Protein AF-J0Q389-F1 (afdb_monomer_lite)

Sequence (1155 aa):
MWIPNHTHEYLLPVATKEEMLEGTSQDVVVVPKLLGTASLYAYEAFATAEQVVRARQEAEKAMARANGAQQTADQAKTIADNVKELSDAATTTIAQAAGTAASAVTVASEAKTTAETALEQAKTALTASNAAKTTAEESKVSSEDAKRKSEAAESLAQEAKRIAENVKGAADRVTTAVTDSTKIVTQVESTVATALTEAREAKATAESAKTLSEHSQSAVDDAKRVMGEVKSVAETAQQTANAAKSLADEIKGIAEASKRASETATANSGQALTTAKEATSTADAASSAASDAKETASRALSTVNNLKQSVDHVKNTAEEAKRIAEGAQQKALTVEAIATQAKTMAQEAKQGLEIATAQQGATEALSKAAEAKKIADQAATLANESKTTAVEAKGLVEEVKQSVATATKTAEDAKNTARKATVDIISIKAKALIAESVAHEAKAASESAVRGMNTAKTTAEEAKSTADTATATARQAQQDATAATKAASEAKAAVEQALGVDRQAVHAVGETVKNIADEAKGKAEAAERLAQEAKKSAEGTRQKAERLETVADEAKKTAKEAKDAASFARHDAEQARTKAQSAENIAYQASNKAGDAKQVADGAKVKASLAEMAGEEAKKTASKAESRAYEAKDEVGKAKEVANNAKLIAESAQRTADESKKTAGSARTEASEAKDAVQAIKNTASSAKHDAGQARTIAERAERIASEARSKVIDINQVVENFKAPVSLARMGADEAKKTAGKAENIAYGASNKAYEAKQAADGAGVKASLAERAAEEAKKIAGIARTEASEAKQMALQAKNGLAPVTQTANEAKRTAEEAKKAASAQQSGSTSSLHNLLKSLNLSVISVTTPFLVATGKKQLTLKKGTHISLALANDILIASYTQDKNITISQSLTAGKDYYIYLVSTDANQTRFIISNNSTYPAGYTAMNSRKIGGFHTLCADVGTIADHPLSGYQAGDILPNSVWCLNHRPHSSPEGMVYDPSQDIWVDIYLQSGTGENTRSAYGVPITTNRLQTNHVSDMLRVKKALLNNTEFTSAMYGSNEGGGIQGKKAPSPKHSGGHKTTENRRMISHIGCEDGCGYVWQFVRDVCFMQTVTGTSPNVKFKQDMYALLGGGDWSDSRNINSHLRAVIIRNAIYEAASARGCSRARRFV

Radius of gyration: 66.95 Å; chains: 1; bounding box: 174×103×251 Å

Structure (mmCIF, N/CA/C/O backbone):
data_AF-J0Q389-F1
#
_entry.id   AF-J0Q389-F1
#
loop_
_atom_site.group_PDB
_atom_site.id
_atom_site.type_symbol
_atom_site.label_atom_id
_atom_site.label_alt_id
_atom_site.label_comp_id
_atom_site.label_asym_id
_atom_site.label_entity_id
_atom_site.label_seq_id
_atom_site.pdbx_PDB_ins_code
_atom_site.Cartn_x
_atom_site.Cartn_y
_atom_site.Cartn_z
_atom_site.occupancy
_atom_site.B_iso_or_equiv
_atom_site.auth_seq_id
_atom_site.auth_comp_id
_atom_site.auth_asym_id
_atom_site.auth_atom_id
_atom_site.pdbx_PDB_model_num
ATOM 1 N N . MET A 1 1 ? -83.671 57.183 -15.984 1.00 38.81 1 MET A N 1
ATOM 2 C CA . MET A 1 1 ? -83.172 57.474 -14.622 1.00 38.81 1 MET A CA 1
ATOM 3 C C . MET A 1 1 ? -82.184 56.353 -14.247 1.00 38.81 1 MET A C 1
ATOM 5 O O . MET A 1 1 ? -82.656 55.296 -13.868 1.00 38.81 1 MET A O 1
ATOM 9 N N . TRP A 1 2 ? -80.864 56.382 -14.529 1.00 37.31 2 TRP A N 1
ATOM 10 C CA . TRP A 1 2 ? -79.926 57.483 -14.889 1.00 37.31 2 TRP A CA 1
ATOM 11 C C . TRP A 1 2 ? -79.727 58.475 -13.721 1.00 37.31 2 TRP A C 1
ATOM 13 O O . TRP A 1 2 ? -80.752 58.858 -13.165 1.00 37.31 2 TRP A O 1
ATOM 23 N N . ILE A 1 3 ? -78.537 58.949 -13.292 1.00 38.38 3 ILE A N 1
ATOM 24 C CA . ILE A 1 3 ? -77.087 58.888 -13.699 1.00 38.38 3 ILE A CA 1
ATOM 25 C C . ILE A 1 3 ? -76.226 59.230 -12.419 1.00 38.38 3 ILE A C 1
ATOM 27 O O . ILE A 1 3 ? -76.851 59.293 -11.361 1.00 38.38 3 ILE A O 1
ATOM 31 N N . PRO A 1 4 ? -74.916 59.622 -12.405 1.00 48.12 4 PRO A N 1
ATOM 32 C CA . PRO A 1 4 ? -73.680 59.230 -13.127 1.00 48.12 4 PRO A CA 1
ATOM 33 C C . PRO A 1 4 ? -72.458 58.919 -12.186 1.00 48.12 4 PRO A C 1
ATOM 35 O O . PRO A 1 4 ? -72.559 58.964 -10.964 1.00 48.12 4 PRO A O 1
ATOM 38 N N . ASN A 1 5 ? -71.274 58.660 -12.771 1.00 47.34 5 ASN A N 1
ATOM 39 C CA . ASN A 1 5 ? -69.955 58.517 -12.104 1.00 47.34 5 ASN A CA 1
ATOM 40 C C . ASN A 1 5 ? -69.427 59.796 -11.405 1.00 47.34 5 ASN A C 1
ATOM 42 O O . ASN A 1 5 ? -69.717 60.896 -11.868 1.00 47.34 5 ASN A O 1
ATOM 46 N N . HIS A 1 6 ? -68.513 59.641 -10.429 1.00 29.05 6 HIS A N 1
ATOM 47 C CA . HIS A 1 6 ? -67.303 60.481 -10.241 1.00 29.05 6 HIS A CA 1
ATOM 48 C C . HIS A 1 6 ? -66.280 59.813 -9.285 1.00 29.05 6 HIS A C 1
ATOM 50 O O . HIS A 1 6 ? -66.555 58.761 -8.711 1.00 29.05 6 HIS A O 1
ATOM 56 N N . THR A 1 7 ? -65.077 60.389 -9.176 1.00 39.88 7 THR A N 1
ATOM 57 C CA . THR A 1 7 ? -63.871 59.832 -8.521 1.00 39.88 7 THR A CA 1
ATOM 58 C C . THR A 1 7 ? -63.361 60.698 -7.367 1.00 39.88 7 THR A C 1
ATOM 60 O O . THR A 1 7 ? -63.526 61.914 -7.410 1.00 39.88 7 THR A O 1
ATOM 63 N N . HIS A 1 8 ? -62.615 60.102 -6.428 1.00 33.53 8 HIS A N 1
ATOM 64 C CA . HIS A 1 8 ? -61.742 60.826 -5.493 1.00 33.53 8 HIS A CA 1
ATOM 65 C C . HIS A 1 8 ? -60.338 60.209 -5.415 1.00 33.53 8 HIS A C 1
ATOM 67 O O . HIS A 1 8 ? -60.147 59.015 -5.643 1.00 33.53 8 HIS A O 1
ATOM 73 N N . GLU A 1 9 ? -59.370 61.063 -5.098 1.00 33.38 9 GLU A N 1
ATOM 74 C CA . GLU A 1 9 ? -57.931 60.806 -5.038 1.00 33.38 9 GLU A CA 1
ATOM 75 C C . GLU A 1 9 ? -57.476 60.807 -3.568 1.00 33.38 9 GLU A C 1
ATOM 77 O O . GLU A 1 9 ? -57.912 61.658 -2.794 1.00 33.38 9 GLU A O 1
ATOM 82 N N . TYR A 1 10 ? -56.617 59.862 -3.172 1.00 36.44 10 TYR A N 1
ATOM 83 C CA . TYR A 1 10 ? -56.055 59.789 -1.818 1.00 36.44 10 TYR A CA 1
ATOM 84 C C . TYR A 1 10 ? -54.530 59.665 -1.870 1.00 36.44 10 TYR A C 1
ATOM 86 O O . TYR A 1 10 ? -53.985 58.699 -2.404 1.00 36.44 10 TYR A O 1
ATOM 94 N N . LEU A 1 11 ? -53.857 60.652 -1.279 1.00 37.28 11 LEU A N 1
ATOM 95 C CA . LEU A 1 11 ? -52.414 60.671 -1.051 1.00 37.28 11 LEU A CA 1
ATOM 96 C C . LEU A 1 11 ? -52.080 59.872 0.217 1.00 37.28 11 LEU A C 1
ATOM 98 O O . LEU A 1 11 ? -52.704 60.079 1.256 1.00 37.28 11 LEU A O 1
ATOM 102 N N . LEU A 1 12 ? -51.063 59.010 0.148 1.00 38.97 12 LEU A N 1
ATOM 103 C CA . LEU A 1 12 ? -50.448 58.374 1.318 1.00 38.97 12 LEU A CA 1
ATOM 104 C C . LEU A 1 12 ? -48.971 58.803 1.409 1.00 38.97 12 LEU A C 1
ATOM 106 O O . LEU A 1 12 ? -48.282 58.775 0.385 1.00 38.97 12 LEU A O 1
ATOM 110 N N . PRO A 1 13 ? -48.483 59.231 2.590 1.00 45.34 13 PRO A N 1
ATOM 111 C CA . PRO A 1 13 ? -47.121 59.731 2.760 1.00 45.34 13 PRO A CA 1
ATOM 112 C C . PRO A 1 13 ? -46.072 58.609 2.720 1.00 45.34 13 PRO A C 1
ATOM 114 O O . PRO A 1 13 ? -46.356 57.449 3.018 1.00 45.34 13 PRO A O 1
ATOM 117 N N . VAL A 1 14 ? -44.839 58.976 2.366 1.00 49.62 14 VAL A N 1
ATOM 118 C CA . VAL A 1 14 ? -43.672 58.081 2.314 1.00 49.62 14 VAL A CA 1
ATOM 119 C C . VAL A 1 14 ? -42.790 58.345 3.535 1.00 49.62 14 VAL A C 1
ATOM 121 O O . VAL A 1 14 ? -42.506 59.503 3.831 1.00 49.62 14 VAL A O 1
ATOM 124 N N . ALA A 1 15 ? -42.357 57.282 4.219 1.00 50.94 15 ALA A N 1
ATOM 125 C CA . ALA A 1 15 ? -41.505 57.375 5.407 1.00 50.94 15 ALA A CA 1
ATOM 126 C C . ALA A 1 15 ? -40.160 58.064 5.112 1.00 50.94 15 ALA A C 1
ATOM 128 O O . ALA A 1 15 ? -39.556 57.871 4.051 1.00 50.94 15 ALA A O 1
ATOM 129 N N . THR A 1 16 ? -39.694 58.859 6.070 1.00 59.22 16 THR A N 1
ATOM 130 C CA . THR A 1 16 ? -38.447 59.625 5.998 1.00 59.22 16 THR A CA 1
ATOM 131 C C . THR A 1 16 ? -37.236 58.798 6.440 1.00 59.22 16 THR A C 1
ATOM 133 O O . THR A 1 16 ? -37.349 57.699 6.989 1.00 59.22 16 THR A O 1
ATOM 136 N N . LYS A 1 17 ? -36.033 59.297 6.140 1.00 49.44 17 LYS A N 1
ATOM 137 C CA . LYS A 1 17 ? -34.788 58.535 6.309 1.00 49.44 17 LYS A CA 1
ATOM 138 C C . LYS A 1 17 ? -34.404 58.366 7.783 1.00 49.44 17 LYS A C 1
ATOM 140 O O . LYS A 1 17 ? -33.810 57.354 8.145 1.00 49.44 17 LYS A O 1
ATOM 145 N N . GLU A 1 18 ? -34.771 59.336 8.609 1.00 54.06 18 GLU A N 1
ATOM 146 C CA . GLU A 1 18 ? -34.623 59.335 10.060 1.00 54.06 18 GLU A CA 1
ATOM 147 C C . GLU A 1 18 ? -35.529 58.269 10.710 1.00 54.06 18 GLU A C 1
ATOM 149 O O . GLU A 1 18 ? -35.057 57.482 11.528 1.00 54.06 18 GLU A O 1
ATOM 154 N N . GLU A 1 19 ? -36.786 58.137 10.265 1.00 52.16 19 GLU A N 1
ATOM 155 C CA . GLU A 1 19 ? -37.743 57.134 10.776 1.00 52.16 19 GLU A CA 1
ATOM 156 C C . GLU A 1 19 ? -37.303 55.680 10.504 1.00 52.16 19 GLU A C 1
ATOM 158 O O . GLU A 1 19 ? -37.663 54.763 11.242 1.00 52.16 19 GLU A O 1
ATOM 163 N N . MET A 1 20 ? -36.474 55.452 9.478 1.00 53.62 20 MET A N 1
ATOM 164 C CA . MET A 1 20 ? -35.881 54.137 9.197 1.00 53.62 20 MET A CA 1
ATOM 165 C C . MET A 1 20 ? -34.701 53.765 10.115 1.00 53.62 20 MET A C 1
ATOM 167 O O . MET A 1 20 ? -34.287 52.605 10.107 1.00 53.62 20 MET A O 1
ATOM 171 N N . LEU A 1 21 ? -34.127 54.714 10.866 1.00 47.44 21 LEU A N 1
ATOM 172 C CA . LEU A 1 21 ? -32.896 54.506 11.642 1.00 47.44 21 LEU A CA 1
ATOM 173 C C . LEU A 1 21 ? -33.127 54.233 13.137 1.00 47.44 21 LEU A C 1
ATOM 175 O O . LEU A 1 21 ? -32.258 53.628 13.763 1.00 47.44 21 LEU A O 1
ATOM 179 N N . GLU A 1 22 ? -34.281 54.607 13.700 1.00 49.88 22 GLU A N 1
ATOM 180 C CA . GLU A 1 22 ? -34.585 54.412 15.134 1.00 49.88 22 GLU A CA 1
ATOM 181 C C . GLU A 1 22 ? -35.404 53.143 15.454 1.00 49.88 22 GLU A C 1
ATOM 183 O O . GLU A 1 22 ? -35.553 52.779 16.618 1.00 49.88 22 GLU A O 1
ATOM 188 N N . GLY A 1 23 ? -35.866 52.402 14.438 1.00 51.25 23 GLY A N 1
ATOM 189 C CA . GLY A 1 23 ? -36.378 51.032 14.610 1.00 51.25 23 GLY A CA 1
ATOM 190 C C . GLY A 1 23 ? -37.741 50.903 15.309 1.00 51.25 23 GLY A C 1
ATOM 191 O O . GLY A 1 23 ? -38.007 49.878 15.938 1.00 51.25 23 GLY A O 1
ATOM 192 N N . THR A 1 24 ? -38.605 51.916 15.207 1.00 51.31 24 THR A N 1
ATOM 193 C CA . THR A 1 24 ? -39.831 52.063 16.018 1.00 51.31 24 THR A CA 1
ATOM 194 C C . THR A 1 24 ? -41.106 52.334 15.200 1.00 51.31 24 THR A C 1
ATOM 196 O O . THR A 1 24 ? -41.828 53.295 15.446 1.00 51.31 24 THR A O 1
ATOM 199 N N . SER A 1 25 ? -41.461 51.445 14.262 1.00 41.19 25 SER A N 1
ATOM 200 C CA . SER A 1 25 ? -42.848 51.337 13.761 1.00 41.19 25 SER A CA 1
ATOM 201 C C . SER A 1 25 ? -43.139 49.948 13.178 1.00 41.19 25 SER A C 1
ATOM 203 O O . SER A 1 25 ? -42.290 49.387 12.488 1.00 41.19 25 SER A O 1
ATOM 205 N N . GLN A 1 26 ? -44.321 49.382 13.461 1.00 47.44 26 GLN A N 1
ATOM 206 C CA . GLN A 1 26 ? -44.716 48.029 13.020 1.00 47.44 26 GLN A CA 1
ATOM 207 C C . GLN A 1 26 ? -45.772 47.988 11.895 1.00 47.44 26 GLN A C 1
ATOM 209 O O . GLN A 1 26 ? -46.040 46.900 11.395 1.00 47.44 26 GLN A O 1
ATOM 214 N N . ASP A 1 27 ? -46.323 49.126 11.444 1.00 49.28 27 ASP A N 1
ATOM 215 C CA . ASP A 1 27 ? -47.578 49.148 10.657 1.00 49.28 27 ASP A CA 1
ATOM 216 C C . ASP A 1 27 ? -47.555 49.975 9.343 1.00 49.28 27 ASP A C 1
ATOM 218 O O . ASP A 1 27 ? -48.553 50.596 8.977 1.00 49.28 27 ASP A O 1
ATOM 222 N N . VAL A 1 28 ? -46.456 49.981 8.568 1.00 40.19 28 VAL A N 1
ATOM 223 C CA . VAL A 1 28 ? -46.478 50.526 7.184 1.00 40.19 28 VAL A CA 1
ATOM 224 C C . VAL A 1 28 ? -45.704 49.652 6.187 1.00 40.19 28 VAL A C 1
ATOM 226 O O . VAL A 1 28 ? -44.517 49.383 6.352 1.00 40.19 28 VAL A O 1
ATOM 229 N N . VAL A 1 29 ? -46.377 49.251 5.102 1.00 35.00 29 VAL A N 1
ATOM 230 C CA . VAL A 1 29 ? -45.821 48.463 3.985 1.00 35.00 29 VAL A CA 1
ATOM 231 C C . VAL A 1 29 ? -45.575 49.359 2.768 1.00 35.00 29 VAL A C 1
ATOM 233 O O . VAL A 1 29 ? -46.477 50.075 2.338 1.00 35.00 29 VAL A O 1
ATOM 236 N N . VAL A 1 30 ? -44.393 49.257 2.148 1.00 32.69 30 VAL A N 1
ATOM 237 C CA . VAL A 1 30 ? -44.063 49.947 0.886 1.00 32.69 30 VAL A CA 1
ATOM 238 C C . VAL A 1 30 ? -43.739 48.936 -0.217 1.00 32.69 30 VAL A C 1
ATOM 240 O O . VAL A 1 30 ? -42.856 48.094 -0.067 1.00 32.69 30 VAL A O 1
ATOM 243 N N . VAL A 1 31 ? -44.425 49.061 -1.357 1.00 32.28 31 VAL A N 1
ATOM 244 C CA . VAL A 1 31 ? -44.164 48.310 -2.597 1.00 32.28 31 VAL A CA 1
ATOM 245 C C . VAL A 1 31 ? -43.889 49.296 -3.738 1.00 32.28 31 VAL A C 1
ATOM 247 O O . VAL A 1 31 ? -44.775 50.086 -4.070 1.00 32.28 31 VAL A O 1
ATOM 250 N N . PRO A 1 32 ? -42.722 49.243 -4.405 1.00 31.30 32 PRO A N 1
ATOM 251 C CA . PRO A 1 32 ? -42.501 49.997 -5.636 1.00 31.30 32 PRO A CA 1
ATOM 252 C C . PRO A 1 32 ? -43.225 49.366 -6.838 1.00 31.30 32 PRO A C 1
ATOM 254 O O . PRO A 1 32 ? -42.888 48.273 -7.297 1.00 31.30 32 PRO A O 1
ATOM 257 N N . LYS A 1 33 ? -44.207 50.089 -7.386 1.00 30.80 33 LYS A N 1
ATOM 258 C CA . LYS A 1 33 ? -44.771 49.852 -8.726 1.00 30.80 33 LYS A CA 1
ATOM 259 C C . LYS A 1 33 ? -43.744 50.219 -9.801 1.00 30.80 33 LYS A C 1
ATOM 261 O O . LYS A 1 33 ? -43.269 51.348 -9.807 1.00 30.80 33 LYS A O 1
ATOM 266 N N . LEU A 1 34 ? -43.556 49.347 -10.791 1.00 30.19 34 LEU A N 1
ATOM 267 C CA . LEU A 1 34 ? -43.263 49.749 -12.174 1.00 30.19 34 LEU A CA 1
ATOM 268 C C . LEU A 1 34 ? -43.699 48.624 -13.126 1.00 30.19 34 LEU A C 1
ATOM 270 O O . LEU A 1 34 ? -42.981 47.657 -13.361 1.00 30.19 34 LEU A O 1
ATOM 274 N N . LEU A 1 35 ? -44.928 48.745 -13.632 1.00 30.42 35 LEU A N 1
ATOM 275 C CA . LEU A 1 35 ? -45.500 47.888 -14.671 1.00 30.42 35 LEU A CA 1
ATOM 276 C C . LEU A 1 35 ? -46.036 48.771 -15.798 1.00 30.42 35 LEU A C 1
ATOM 278 O O . LEU A 1 35 ? -46.750 49.739 -15.542 1.00 30.42 35 LEU A O 1
ATOM 282 N N . GLY A 1 36 ? -45.699 48.393 -17.029 1.00 30.67 36 GLY A N 1
ATOM 283 C CA . GLY A 1 36 ? -46.005 49.118 -18.261 1.00 30.67 36 GLY A CA 1
ATOM 284 C C . GLY A 1 36 ? -44.727 49.343 -19.080 1.00 30.67 36 GLY A C 1
ATOM 285 O O . GLY A 1 36 ? -43.761 49.874 -18.549 1.00 30.67 36 GLY A O 1
ATOM 286 N N . THR A 1 37 ? -44.626 48.937 -20.345 1.00 39.12 37 THR A N 1
ATOM 287 C CA . THR A 1 37 ? -45.565 48.194 -21.207 1.00 39.12 37 THR A CA 1
ATOM 288 C C . THR A 1 37 ? -44.758 47.363 -22.212 1.00 39.12 37 THR A C 1
ATOM 290 O O . THR A 1 37 ? -43.861 47.882 -22.864 1.00 39.12 37 THR A O 1
ATOM 293 N N . ALA A 1 38 ? -45.070 46.071 -22.361 1.00 30.02 38 ALA A N 1
ATOM 294 C CA . ALA A 1 38 ? -44.442 45.204 -23.370 1.00 30.02 38 ALA A CA 1
ATOM 295 C C . ALA A 1 38 ? -45.396 44.091 -23.839 1.00 30.02 38 ALA A C 1
ATOM 297 O O . ALA A 1 38 ? -45.079 42.903 -23.832 1.00 30.02 38 ALA A O 1
ATOM 298 N N . SER A 1 39 ? -46.603 44.481 -24.241 1.00 36.38 39 SER A N 1
ATOM 299 C CA . SER A 1 39 ? -47.508 43.614 -24.992 1.00 36.38 39 SER A CA 1
ATOM 300 C C . SER A 1 39 ? -47.019 43.481 -26.439 1.00 36.38 39 SER A C 1
ATOM 302 O O . SER A 1 39 ? -47.449 44.263 -27.280 1.00 36.38 39 SER A O 1
ATOM 304 N N . LEU A 1 40 ? -46.116 42.532 -26.709 1.00 37.00 40 LEU A N 1
ATOM 305 C CA . LEU A 1 40 ? -45.952 41.813 -27.987 1.00 37.00 40 LEU A CA 1
ATOM 306 C C . LEU A 1 40 ? -44.783 40.814 -27.859 1.00 37.00 40 LEU A C 1
ATOM 308 O O . LEU A 1 40 ? -43.640 41.243 -27.838 1.00 37.00 40 LEU A O 1
ATOM 312 N N . TYR A 1 41 ? -45.067 39.511 -27.760 1.00 31.45 41 TYR A N 1
ATOM 313 C CA . TYR A 1 41 ? -44.341 38.374 -28.370 1.00 31.45 41 TYR A CA 1
ATOM 314 C C . TYR A 1 41 ? -45.069 37.065 -27.989 1.00 31.45 41 TYR A C 1
ATOM 316 O O . TYR A 1 41 ? -45.856 37.040 -27.043 1.00 31.45 41 TYR A O 1
ATOM 324 N N . ALA A 1 42 ? -44.899 36.007 -28.789 1.00 32.88 42 ALA A N 1
ATOM 325 C CA . ALA A 1 42 ? -45.760 34.818 -28.765 1.00 32.88 42 ALA A CA 1
ATOM 326 C C . ALA A 1 42 ? -45.581 33.905 -27.528 1.00 32.88 42 ALA A C 1
ATOM 328 O O . ALA A 1 42 ? -44.579 33.960 -26.820 1.00 32.88 42 ALA A O 1
ATOM 329 N N . TYR A 1 43 ? -46.574 33.040 -27.299 1.00 35.75 43 TYR A N 1
ATOM 330 C CA . TYR A 1 43 ? -46.853 32.299 -26.055 1.00 35.75 43 TYR A CA 1
ATOM 331 C C . TYR A 1 43 ? -45.897 31.118 -25.727 1.00 35.75 43 TYR A C 1
ATOM 333 O O . TYR A 1 43 ? -46.312 30.144 -25.110 1.00 35.75 43 TYR A O 1
ATOM 341 N N . GLU A 1 44 ? -44.615 31.170 -26.109 1.00 43.59 44 GLU A N 1
ATOM 342 C CA . GLU A 1 44 ? -43.664 30.055 -25.912 1.00 43.59 44 GLU A CA 1
ATOM 343 C C . GLU A 1 44 ? -42.267 30.486 -25.412 1.00 43.59 44 GLU A C 1
ATOM 345 O O . GLU A 1 44 ? -41.267 30.171 -26.049 1.00 43.59 44 GLU A O 1
ATOM 350 N N . ALA A 1 45 ? -42.159 31.176 -24.264 1.00 46.78 45 ALA A N 1
ATOM 351 C CA . ALA A 1 45 ? -40.901 31.242 -23.484 1.00 46.78 45 ALA A CA 1
ATOM 352 C C . ALA A 1 45 ? -41.039 31.913 -22.096 1.00 46.78 45 ALA A C 1
ATOM 354 O O . ALA A 1 45 ? -40.421 32.945 -21.842 1.00 46.78 45 ALA A O 1
ATOM 355 N N . PHE A 1 46 ? -41.760 31.310 -21.145 1.00 39.50 46 PHE A N 1
ATOM 356 C CA . PHE A 1 46 ? -41.554 31.633 -19.724 1.00 39.50 46 PHE A CA 1
ATOM 357 C C . PHE A 1 46 ? -41.404 30.355 -18.902 1.00 39.50 46 PHE A C 1
ATOM 359 O O . PHE A 1 46 ? -42.274 29.486 -18.914 1.00 39.50 46 PHE A O 1
ATOM 366 N N . ALA A 1 47 ? -40.271 30.236 -18.205 1.00 45.53 47 ALA A N 1
ATOM 367 C CA . ALA A 1 47 ? -40.028 29.136 -17.282 1.00 45.53 47 ALA A CA 1
ATOM 368 C C . ALA A 1 47 ? -41.072 29.173 -16.159 1.00 45.53 47 ALA A C 1
ATOM 370 O O . ALA A 1 47 ? -41.366 30.239 -15.614 1.00 45.53 47 ALA A O 1
ATOM 371 N N . THR A 1 48 ? -41.631 28.016 -15.801 1.00 50.00 48 THR A N 1
ATOM 372 C CA . THR A 1 48 ? -42.650 27.943 -14.746 1.00 50.00 48 THR A CA 1
ATOM 373 C C . THR A 1 48 ? -42.078 28.418 -13.408 1.00 50.00 48 THR A C 1
ATOM 375 O O . THR A 1 48 ? -40.872 28.323 -13.168 1.00 50.00 48 THR A O 1
ATOM 378 N N . ALA A 1 49 ? -42.933 28.895 -12.498 1.00 47.62 49 ALA A N 1
ATOM 379 C CA . ALA A 1 49 ? -42.487 29.375 -11.186 1.00 47.62 49 ALA A CA 1
ATOM 380 C C . ALA A 1 49 ? -41.632 28.327 -10.438 1.00 47.62 49 ALA A C 1
ATOM 382 O O . ALA A 1 49 ? -40.613 28.671 -9.845 1.00 47.62 49 ALA A O 1
ATOM 383 N N . GLU A 1 50 ? -41.963 27.036 -10.553 1.00 49.66 50 GLU A N 1
ATOM 384 C CA . GLU A 1 50 ? -41.135 25.944 -10.026 1.00 49.66 50 GLU A CA 1
ATOM 385 C C . GLU A 1 50 ? -39.765 2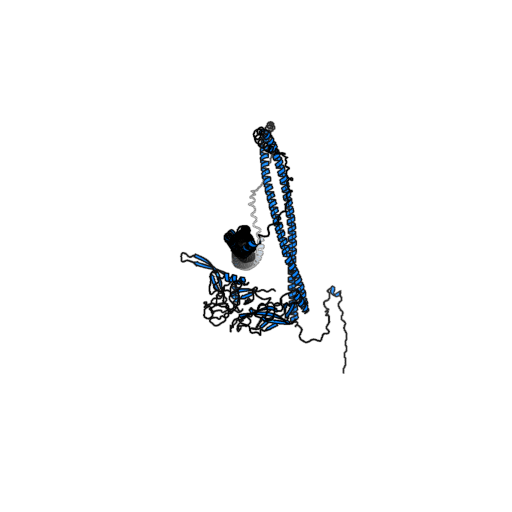5.813 -10.705 1.00 49.66 50 GLU A C 1
ATOM 387 O O . GLU A 1 50 ? -38.785 25.502 -10.032 1.00 49.66 50 GLU A O 1
ATOM 392 N N . GLN A 1 51 ? -39.657 26.033 -12.019 1.00 47.66 51 GLN A N 1
ATOM 393 C CA . GLN A 1 51 ? -38.366 26.024 -12.712 1.00 47.66 51 GLN A CA 1
ATOM 394 C C . GLN A 1 51 ? -37.492 27.200 -12.264 1.00 47.66 51 GLN A C 1
ATOM 396 O O . GLN A 1 51 ? -36.300 27.003 -12.033 1.00 47.66 51 GLN A O 1
ATOM 401 N N . VAL A 1 52 ? -38.078 28.386 -12.065 1.00 47.16 52 VAL A N 1
ATOM 402 C CA . VAL A 1 52 ? -37.371 29.560 -11.525 1.00 47.16 52 VAL A CA 1
ATOM 403 C C . VAL A 1 52 ? -36.934 29.317 -10.077 1.00 47.16 52 VAL A C 1
ATOM 405 O O . VAL A 1 52 ? -35.780 29.572 -9.741 1.00 47.16 52 VAL A O 1
ATOM 408 N N . VAL A 1 53 ? -37.800 28.751 -9.228 1.00 49.44 53 VAL A N 1
ATOM 409 C CA . VAL A 1 53 ? -37.460 28.399 -7.837 1.00 49.44 53 VAL A CA 1
ATOM 410 C C . VAL A 1 53 ? -36.375 27.320 -7.776 1.00 49.44 53 VAL A C 1
ATOM 412 O O . VAL A 1 53 ? -35.423 27.474 -7.015 1.00 49.44 53 VAL A O 1
ATOM 415 N N . ARG A 1 54 ? -36.438 26.269 -8.605 1.00 53.09 54 ARG A N 1
ATOM 416 C CA . ARG A 1 54 ? -35.388 25.231 -8.662 1.00 53.09 54 ARG A CA 1
ATOM 417 C C . ARG A 1 54 ? -34.068 25.773 -9.215 1.00 53.09 54 ARG A C 1
ATOM 419 O O . ARG A 1 54 ? -33.016 25.430 -8.684 1.00 53.09 54 ARG A O 1
ATOM 426 N N . ALA A 1 55 ? -34.100 26.644 -10.226 1.00 48.22 55 ALA A N 1
ATOM 427 C CA . ALA A 1 55 ? -32.905 27.320 -10.733 1.00 48.22 55 ALA A CA 1
ATOM 428 C C . ALA A 1 55 ? -32.282 28.241 -9.672 1.00 48.22 55 ALA A C 1
ATOM 430 O O . ALA A 1 55 ? -31.064 28.250 -9.508 1.00 48.22 55 ALA A O 1
ATOM 431 N N . ARG A 1 56 ? -33.110 28.956 -8.899 1.00 48.59 56 ARG A N 1
ATOM 432 C CA . ARG A 1 56 ? -32.667 29.793 -7.777 1.00 48.59 56 ARG A CA 1
ATOM 433 C C . ARG A 1 56 ? -32.072 28.957 -6.641 1.00 48.59 56 ARG A C 1
ATOM 435 O O . ARG A 1 56 ? -30.980 29.276 -6.191 1.00 48.59 56 ARG A O 1
ATOM 442 N N . GLN A 1 57 ? -32.704 27.843 -6.265 1.00 54.19 57 GLN A N 1
ATOM 443 C CA . GLN A 1 57 ? -32.171 26.905 -5.268 1.00 54.19 57 GLN A CA 1
ATOM 444 C C . GLN A 1 57 ? -30.861 26.236 -5.710 1.00 54.19 57 GLN A C 1
ATOM 446 O O . GLN A 1 57 ? -29.964 26.067 -4.889 1.00 54.19 57 GLN A O 1
ATOM 451 N N . GLU A 1 58 ? -30.706 25.847 -6.980 1.00 49.91 58 GLU A N 1
ATOM 452 C CA . GLU A 1 58 ? -29.424 25.314 -7.466 1.00 49.91 58 GLU A CA 1
ATOM 453 C C . GLU A 1 58 ? -28.352 26.406 -7.595 1.00 49.91 58 GLU A C 1
ATOM 455 O O . GLU A 1 58 ? -27.192 26.137 -7.289 1.00 49.91 58 GLU A O 1
ATOM 460 N N . ALA A 1 59 ? -28.713 27.648 -7.939 1.00 48.22 59 ALA A N 1
ATOM 461 C CA . ALA A 1 59 ? -27.794 28.787 -7.877 1.00 48.22 59 ALA A CA 1
ATOM 462 C C . ALA A 1 59 ? -27.365 29.099 -6.429 1.00 48.22 59 ALA A C 1
ATOM 464 O O . ALA A 1 59 ? -26.189 29.348 -6.181 1.00 48.22 59 ALA A O 1
ATOM 465 N N . GLU A 1 60 ? -28.274 29.013 -5.456 1.00 51.56 60 GLU A N 1
ATOM 466 C CA . GLU A 1 60 ? -27.976 29.153 -4.025 1.00 51.56 60 GLU A CA 1
ATOM 467 C C . GLU A 1 60 ? -27.087 28.010 -3.514 1.00 51.56 60 GLU A C 1
ATOM 469 O O . GLU A 1 60 ? -26.101 28.270 -2.827 1.00 51.56 60 GLU A O 1
ATOM 474 N N . LYS A 1 61 ? -27.328 26.756 -3.925 1.00 55.84 61 LYS A N 1
ATOM 475 C CA . LYS A 1 61 ? -26.423 25.624 -3.640 1.00 55.84 61 LYS A CA 1
ATOM 476 C C . LYS A 1 61 ? -25.061 25.783 -4.319 1.00 55.84 61 LYS A C 1
ATOM 478 O O . LYS A 1 61 ? -24.048 25.419 -3.726 1.00 55.84 61 LYS A O 1
ATOM 483 N N . ALA A 1 62 ? -25.007 26.315 -5.539 1.00 50.72 62 ALA A N 1
ATOM 484 C CA . ALA A 1 62 ? -23.756 26.606 -6.238 1.00 50.72 62 ALA A CA 1
ATOM 485 C C . ALA A 1 62 ? -22.974 27.726 -5.535 1.00 50.72 62 ALA A C 1
ATOM 487 O O . ALA A 1 62 ? -21.777 27.572 -5.307 1.00 50.72 62 ALA A O 1
ATOM 488 N N . MET A 1 63 ? -23.646 28.795 -5.095 1.00 51.66 63 MET A N 1
ATOM 489 C CA . MET A 1 63 ? -23.047 29.853 -4.277 1.00 51.66 63 MET A CA 1
ATOM 490 C C . MET A 1 63 ? -22.601 29.341 -2.902 1.00 51.66 63 MET A C 1
ATOM 492 O O . MET A 1 63 ? -21.517 29.701 -2.456 1.00 51.66 63 MET A O 1
ATOM 496 N N . ALA A 1 64 ? -23.360 28.452 -2.256 1.00 51.38 64 ALA A N 1
ATOM 497 C CA . ALA A 1 64 ? -22.962 27.814 -1.000 1.00 51.38 64 ALA A CA 1
ATOM 498 C C . ALA A 1 64 ? -21.722 26.919 -1.177 1.00 51.38 64 ALA A C 1
ATOM 500 O O . ALA A 1 64 ? -20.792 26.994 -0.378 1.00 51.38 64 ALA A O 1
ATOM 501 N N . ARG A 1 65 ? -21.654 26.131 -2.261 1.00 49.75 65 ARG A N 1
ATOM 502 C CA . ARG A 1 65 ? -20.461 25.343 -2.628 1.00 49.75 65 ARG A CA 1
ATOM 503 C C . ARG A 1 65 ? -19.263 26.238 -2.962 1.00 49.75 65 ARG A C 1
ATOM 505 O O . ARG A 1 65 ? -18.161 25.940 -2.517 1.00 49.75 65 ARG A O 1
ATOM 512 N N . ALA A 1 66 ? -19.468 27.344 -3.680 1.00 49.94 66 ALA A N 1
ATOM 513 C CA . ALA A 1 66 ? -18.418 28.319 -3.982 1.00 49.94 66 ALA A CA 1
ATOM 514 C C . ALA A 1 66 ? -17.918 29.039 -2.717 1.00 49.94 66 ALA A C 1
ATOM 516 O O . ALA A 1 66 ? -16.716 29.220 -2.557 1.00 49.94 66 ALA A O 1
ATOM 517 N N . ASN A 1 67 ? -18.812 29.385 -1.786 1.00 52.91 67 ASN A N 1
ATOM 518 C CA . ASN A 1 67 ? -18.452 29.935 -0.478 1.00 52.91 67 ASN A CA 1
ATOM 519 C C . ASN A 1 67 ? -17.681 28.913 0.370 1.00 52.91 67 ASN A C 1
ATOM 521 O O . ASN A 1 67 ? -16.671 29.276 0.959 1.00 52.91 67 ASN A O 1
ATOM 525 N N . GLY A 1 68 ? -18.087 27.639 0.381 1.00 52.00 68 GLY A N 1
ATOM 526 C CA . GLY A 1 68 ? -17.346 26.569 1.058 1.00 52.00 68 GLY A CA 1
ATOM 527 C C . GLY A 1 68 ? -15.962 26.320 0.446 1.00 52.00 68 GLY A C 1
ATOM 528 O O . GLY A 1 68 ? -14.985 26.150 1.173 1.00 52.00 68 GLY A O 1
ATOM 529 N N . ALA A 1 69 ? -15.841 26.374 -0.884 1.00 50.34 69 ALA A N 1
ATOM 530 C CA . ALA A 1 69 ? -14.555 26.293 -1.578 1.00 50.34 69 ALA A CA 1
ATOM 531 C C . ALA A 1 69 ? -13.659 27.506 -1.272 1.00 50.34 69 ALA A C 1
ATOM 533 O O . ALA A 1 69 ? -12.471 27.337 -1.011 1.00 50.34 69 ALA A O 1
ATOM 534 N N . GLN A 1 70 ? -14.228 28.715 -1.231 1.00 51.06 70 GLN A N 1
ATOM 535 C CA . GLN A 1 70 ? -13.512 29.938 -0.868 1.00 51.06 70 GLN A CA 1
ATOM 536 C C . GLN A 1 70 ? -13.061 29.913 0.601 1.00 51.06 70 GLN A C 1
ATOM 538 O O . GLN A 1 70 ? -11.899 30.185 0.874 1.00 51.06 70 GLN A O 1
ATOM 543 N N . GLN A 1 71 ? -13.914 29.458 1.524 1.00 60.25 71 GLN A N 1
ATOM 544 C CA . GLN A 1 71 ? -13.561 29.229 2.929 1.00 60.25 71 GLN A CA 1
ATOM 545 C C . GLN A 1 71 ? -12.452 28.175 3.081 1.00 60.25 71 GLN A C 1
ATOM 547 O O . GLN A 1 71 ? -11.543 28.360 3.884 1.00 60.25 71 GLN A O 1
ATOM 552 N N . THR A 1 72 ? -12.482 27.103 2.282 1.00 49.25 72 THR A N 1
ATOM 553 C CA . THR A 1 72 ? -11.425 26.075 2.259 1.00 49.25 72 THR A CA 1
ATOM 554 C C . THR A 1 72 ? -10.104 26.640 1.719 1.00 49.25 72 THR A C 1
ATOM 556 O O . THR A 1 72 ? -9.040 26.331 2.248 1.00 49.25 72 THR A O 1
ATOM 559 N N . ALA A 1 73 ? -10.152 27.501 0.696 1.00 49.19 73 ALA A N 1
ATOM 560 C CA . ALA A 1 73 ? -8.973 28.173 0.147 1.00 49.19 73 ALA A CA 1
ATOM 561 C C . ALA A 1 73 ? -8.388 29.212 1.120 1.00 49.19 73 ALA A C 1
ATOM 563 O O . ALA A 1 73 ? -7.172 29.278 1.286 1.00 49.19 73 ALA A O 1
ATOM 564 N N . ASP A 1 74 ? -9.236 29.980 1.807 1.00 55.88 74 ASP A N 1
ATOM 565 C CA . ASP A 1 74 ? -8.805 30.931 2.832 1.00 55.88 74 ASP A CA 1
ATOM 566 C C . ASP A 1 74 ? -8.241 30.189 4.066 1.00 55.88 74 ASP A C 1
ATOM 568 O O . ASP A 1 74 ? -7.195 30.584 4.573 1.00 55.88 74 ASP A O 1
ATOM 572 N N . GLN A 1 75 ? -8.814 29.045 4.473 1.00 56.47 75 GLN A N 1
ATOM 573 C CA . GLN A 1 75 ? -8.222 28.146 5.483 1.00 56.47 75 GLN A CA 1
ATOM 574 C C . GLN A 1 75 ? -6.866 27.575 5.043 1.00 56.47 75 GLN A C 1
ATOM 576 O O . GLN A 1 75 ? -5.924 27.559 5.833 1.00 56.47 75 GLN A O 1
ATOM 581 N N . ALA A 1 76 ? -6.734 27.131 3.788 1.00 48.50 76 ALA A N 1
ATOM 582 C CA . ALA A 1 76 ? -5.460 26.662 3.242 1.00 48.50 76 ALA A CA 1
ATOM 583 C C . ALA A 1 76 ? -4.403 27.779 3.224 1.00 48.50 76 ALA A C 1
ATOM 585 O O . ALA A 1 76 ? -3.232 27.521 3.509 1.00 48.50 76 ALA A O 1
ATOM 586 N N . LYS A 1 77 ? -4.818 29.028 2.970 1.00 52.84 77 LYS A N 1
ATOM 587 C CA . LYS A 1 77 ? -3.954 30.204 3.090 1.00 52.84 77 LYS A CA 1
ATOM 588 C C . LYS A 1 77 ? -3.548 30.465 4.544 1.00 52.84 77 LYS A C 1
ATOM 590 O O . LYS A 1 77 ? -2.360 30.614 4.794 1.00 52.84 77 LYS A O 1
ATOM 595 N N . THR A 1 78 ? -4.475 30.435 5.506 1.00 58.72 78 THR A N 1
ATOM 596 C CA . THR A 1 78 ? -4.143 30.546 6.941 1.00 58.72 78 THR A CA 1
ATOM 597 C C . THR A 1 78 ? -3.164 29.454 7.377 1.00 58.72 78 THR A C 1
ATOM 599 O O . THR A 1 78 ? -2.227 29.732 8.113 1.00 58.72 78 THR A O 1
ATOM 602 N N . ILE A 1 79 ? -3.316 28.220 6.889 1.00 50.00 79 ILE A N 1
ATOM 603 C CA . ILE A 1 79 ? -2.363 27.135 7.160 1.00 50.00 79 ILE A CA 1
ATOM 604 C C . ILE A 1 79 ? -0.984 27.449 6.555 1.00 50.00 79 ILE A C 1
ATOM 606 O O . ILE A 1 79 ? 0.023 27.235 7.224 1.00 50.00 79 ILE A O 1
ATOM 610 N N . ALA A 1 80 ? -0.914 27.991 5.336 1.00 48.78 80 ALA A N 1
ATOM 611 C CA . ALA A 1 80 ? 0.348 28.408 4.719 1.00 48.78 80 ALA A CA 1
ATOM 612 C C . ALA A 1 80 ? 1.021 29.581 5.464 1.00 48.78 80 ALA A C 1
ATOM 614 O O . ALA A 1 80 ? 2.235 29.554 5.670 1.00 48.78 80 ALA A O 1
ATOM 615 N N . ASP A 1 81 ? 0.242 30.569 5.911 1.00 53.97 81 ASP A N 1
ATOM 616 C CA . ASP A 1 81 ? 0.722 31.709 6.699 1.00 53.97 81 ASP A CA 1
ATOM 617 C C . ASP A 1 81 ? 1.204 31.252 8.097 1.00 53.97 81 ASP A C 1
ATOM 619 O O . ASP A 1 81 ? 2.301 31.620 8.514 1.00 53.97 81 ASP A O 1
ATOM 623 N N . ASN A 1 82 ? 0.489 30.337 8.764 1.00 52.31 82 ASN A N 1
ATOM 624 C CA . ASN A 1 82 ? 0.918 29.726 10.032 1.00 52.31 82 ASN A CA 1
ATOM 625 C C . ASN A 1 82 ? 2.192 28.871 9.872 1.00 52.31 82 ASN A C 1
ATOM 627 O O . ASN A 1 82 ? 3.069 28.886 10.733 1.00 52.31 82 ASN A O 1
ATOM 631 N N . VAL A 1 83 ? 2.328 28.122 8.769 1.00 48.88 83 VAL A N 1
ATOM 632 C CA . VAL A 1 83 ? 3.554 27.362 8.449 1.00 48.88 83 VAL A CA 1
ATOM 633 C C . VAL A 1 83 ? 4.733 28.304 8.193 1.00 48.88 83 VAL A C 1
ATOM 635 O O . VAL A 1 83 ? 5.863 27.986 8.565 1.00 48.88 83 VAL A O 1
ATOM 638 N N . LYS A 1 84 ? 4.485 29.482 7.611 1.00 49.34 84 LYS A N 1
ATOM 639 C CA . LYS A 1 84 ? 5.496 30.529 7.452 1.00 49.34 84 LYS A CA 1
ATOM 640 C C . LYS A 1 84 ? 5.913 31.118 8.806 1.00 49.34 84 LYS A C 1
ATOM 642 O O . LYS A 1 84 ? 7.110 31.184 9.060 1.00 49.34 84 LYS A O 1
ATOM 647 N N . GLU A 1 85 ? 4.977 31.462 9.693 1.00 57.78 85 GLU A N 1
ATOM 648 C CA . GLU A 1 85 ? 5.314 31.921 11.053 1.00 57.78 85 GLU A CA 1
ATOM 649 C C . GLU A 1 85 ? 6.101 30.866 11.842 1.00 57.78 85 GLU A C 1
ATOM 651 O O . GLU A 1 85 ? 7.116 31.191 12.454 1.00 57.78 85 GLU A O 1
ATOM 656 N N . LEU A 1 86 ? 5.708 29.589 11.768 1.00 50.06 86 LEU A N 1
ATOM 657 C CA . LEU A 1 86 ? 6.454 28.484 12.383 1.00 50.06 86 LEU A CA 1
ATOM 658 C C . LEU A 1 86 ? 7.864 28.324 11.786 1.00 50.06 86 LEU A C 1
ATOM 660 O O . LEU A 1 86 ? 8.806 28.034 12.522 1.00 50.06 86 LEU A O 1
ATOM 664 N N . SER A 1 87 ? 8.035 28.552 10.480 1.00 45.88 87 SER A N 1
ATOM 665 C CA . SER A 1 87 ? 9.343 28.557 9.808 1.00 45.88 87 SER A CA 1
ATOM 666 C C . SER A 1 87 ? 10.223 29.734 10.251 1.00 45.88 87 SER A C 1
ATOM 668 O O . SER A 1 87 ? 11.424 29.559 10.474 1.00 45.88 87 SER A O 1
ATOM 670 N N . ASP A 1 88 ? 9.654 30.931 10.387 1.00 53.12 88 ASP A N 1
ATOM 671 C CA . ASP A 1 88 ? 10.381 32.139 10.795 1.00 53.12 88 ASP A CA 1
ATOM 672 C C . ASP A 1 88 ? 10.733 32.088 12.303 1.00 53.12 88 ASP A C 1
ATOM 674 O O . ASP A 1 88 ? 11.851 32.436 12.704 1.00 53.12 88 ASP A O 1
ATOM 678 N N . ALA A 1 89 ? 9.847 31.524 13.133 1.00 50.47 89 ALA A N 1
ATOM 679 C CA . ALA A 1 89 ? 10.111 31.198 14.534 1.00 50.47 89 ALA A CA 1
ATOM 680 C C . ALA A 1 89 ? 11.221 30.141 14.675 1.00 50.47 89 ALA A C 1
ATOM 682 O O . ALA A 1 89 ? 12.202 30.380 15.378 1.00 50.47 89 ALA A O 1
ATOM 683 N N . ALA A 1 90 ? 11.137 29.020 13.945 1.00 44.56 90 ALA A N 1
ATOM 684 C CA . ALA A 1 90 ? 12.180 27.992 13.939 1.00 44.56 90 ALA A CA 1
ATOM 685 C C . ALA A 1 90 ? 13.537 28.552 13.477 1.00 44.56 90 ALA A C 1
ATOM 687 O O . ALA A 1 90 ? 14.565 28.255 14.083 1.00 44.56 90 ALA A O 1
ATOM 688 N N . THR A 1 91 ? 13.550 29.425 12.464 1.00 45.75 91 THR A N 1
ATOM 689 C CA . THR A 1 91 ? 14.766 30.123 12.008 1.00 45.75 91 THR A CA 1
ATOM 690 C C . THR A 1 91 ? 15.373 30.987 13.119 1.00 45.75 91 THR A C 1
ATOM 692 O O . THR A 1 91 ? 16.592 30.998 13.297 1.00 45.75 91 THR A O 1
ATOM 695 N N . THR A 1 92 ? 14.534 31.661 13.909 1.00 52.44 92 THR A N 1
ATOM 696 C CA . THR A 1 92 ? 14.962 32.482 15.053 1.00 52.44 92 THR A CA 1
ATOM 697 C C . THR A 1 92 ? 15.534 31.622 16.184 1.00 52.44 92 THR A C 1
ATOM 699 O O . THR A 1 92 ? 16.617 31.916 16.690 1.00 52.44 92 THR A O 1
ATOM 702 N N . THR A 1 93 ? 14.877 30.512 16.535 1.00 46.03 93 THR A N 1
ATOM 703 C CA . THR A 1 93 ? 15.371 29.556 17.543 1.00 46.03 93 THR A CA 1
ATOM 704 C C . THR A 1 93 ? 16.686 28.895 17.113 1.00 46.03 93 THR A C 1
ATOM 706 O O . THR A 1 93 ? 17.597 28.756 17.926 1.00 46.03 93 THR A O 1
ATOM 709 N N . ILE A 1 94 ? 16.840 28.556 15.827 1.00 47.12 94 ILE A N 1
ATOM 710 C CA . ILE A 1 94 ? 18.096 28.033 15.263 1.00 47.12 94 ILE A CA 1
ATOM 711 C C . ILE A 1 94 ? 19.214 29.086 15.336 1.00 47.12 94 ILE A C 1
ATOM 713 O O . ILE A 1 94 ? 20.344 28.749 15.688 1.00 47.12 94 ILE A O 1
ATOM 717 N N . ALA A 1 95 ? 18.919 30.361 15.061 1.00 48.22 95 ALA A N 1
ATOM 718 C CA . ALA A 1 95 ? 19.896 31.445 15.190 1.00 48.22 95 ALA A CA 1
ATOM 719 C C . ALA A 1 95 ? 20.340 31.662 16.651 1.00 48.22 95 ALA A C 1
ATOM 721 O O . ALA A 1 95 ? 21.529 31.851 16.910 1.00 48.22 95 ALA A O 1
ATOM 722 N N . GLN A 1 96 ? 19.413 31.568 17.610 1.00 48.69 96 GLN A N 1
ATOM 723 C CA . GLN A 1 96 ? 19.719 31.622 19.044 1.00 48.69 96 GLN A CA 1
ATOM 724 C C . GLN A 1 96 ? 20.589 30.433 19.480 1.00 48.69 96 GLN A C 1
ATOM 726 O O . GLN A 1 96 ? 21.635 30.641 20.092 1.00 48.69 96 GLN A O 1
ATOM 731 N N . ALA A 1 97 ? 20.227 29.205 19.090 1.00 43.12 97 ALA A N 1
ATOM 732 C CA . ALA A 1 97 ? 21.008 28.002 19.382 1.00 43.12 97 ALA A CA 1
ATOM 733 C C . ALA A 1 97 ? 22.421 28.053 18.766 1.00 43.12 97 ALA A C 1
ATOM 735 O O . ALA A 1 97 ? 23.396 27.677 19.418 1.00 43.12 97 ALA A O 1
ATOM 736 N N . ALA A 1 98 ? 22.558 28.580 17.544 1.00 43.38 98 ALA A N 1
ATOM 737 C CA . ALA A 1 98 ? 23.853 28.811 16.907 1.00 43.38 98 ALA A CA 1
ATOM 738 C C . ALA A 1 98 ? 24.695 29.867 17.648 1.00 43.38 98 ALA A C 1
ATOM 740 O O . ALA A 1 98 ? 25.911 29.708 17.750 1.00 43.38 98 ALA A O 1
ATOM 741 N N . GLY A 1 99 ? 24.062 30.907 18.203 1.00 45.78 99 GLY A N 1
ATOM 742 C CA . GLY A 1 99 ? 24.711 31.886 19.079 1.00 45.78 99 GLY A CA 1
ATOM 743 C C . GLY A 1 99 ? 25.235 31.254 20.371 1.00 45.78 99 GLY A C 1
ATOM 744 O O . GLY A 1 99 ? 26.414 31.397 20.688 1.00 45.78 99 GLY A O 1
ATOM 745 N N . THR A 1 100 ? 24.404 30.475 21.070 1.00 45.59 100 THR A N 1
ATOM 746 C CA . THR A 1 100 ? 24.808 29.741 22.283 1.00 45.59 100 THR A CA 1
ATOM 747 C C . THR A 1 100 ? 25.946 28.753 22.005 1.00 45.59 100 THR A C 1
ATOM 749 O O . THR A 1 100 ? 26.899 28.679 22.781 1.00 45.59 100 THR A O 1
ATOM 752 N N . ALA A 1 101 ? 25.900 28.040 20.874 1.00 40.91 101 ALA A N 1
ATOM 753 C CA . ALA A 1 101 ? 26.974 27.142 20.452 1.00 40.91 101 ALA A CA 1
ATOM 754 C C . ALA A 1 101 ? 28.279 27.896 20.133 1.00 40.91 101 ALA A C 1
ATOM 756 O O . ALA A 1 101 ? 29.355 27.434 20.510 1.00 40.91 101 ALA A O 1
ATOM 757 N N . ALA A 1 102 ? 28.205 29.069 19.494 1.00 43.97 102 ALA A N 1
ATOM 758 C CA . ALA A 1 102 ? 29.377 29.908 19.243 1.00 43.97 102 ALA A CA 1
ATOM 759 C C . ALA A 1 102 ? 30.023 30.389 20.553 1.00 43.97 102 ALA A C 1
ATOM 761 O O . ALA A 1 102 ? 31.233 30.249 20.715 1.00 43.97 102 ALA A O 1
ATOM 762 N N . SER A 1 103 ? 29.228 30.860 21.523 1.00 45.72 103 SER A N 1
ATOM 763 C CA . SER A 1 103 ? 29.731 31.232 22.853 1.00 45.72 103 SER A CA 1
ATOM 764 C C . SER A 1 103 ? 30.393 30.054 23.580 1.00 45.72 103 SER A C 1
ATOM 766 O O . SER A 1 103 ? 31.459 30.225 24.167 1.00 45.72 103 SER A O 1
ATOM 768 N N . ALA A 1 104 ? 29.818 28.849 23.500 1.00 42.56 104 ALA A N 1
ATOM 769 C CA . ALA A 1 104 ? 30.414 27.647 24.087 1.00 42.56 104 ALA A CA 1
ATOM 770 C C . ALA A 1 104 ? 31.759 27.268 23.431 1.00 42.56 104 ALA A C 1
ATOM 772 O O . ALA A 1 104 ? 32.697 26.884 24.130 1.00 42.56 104 ALA A O 1
ATOM 773 N N . VAL A 1 105 ? 31.885 27.426 22.106 1.00 41.41 105 VAL A N 1
ATOM 774 C CA . VAL A 1 105 ? 33.152 27.220 21.380 1.00 41.41 105 VAL A CA 1
ATOM 775 C C . VAL A 1 105 ? 34.201 28.263 21.775 1.00 41.41 105 VAL A C 1
ATOM 777 O O . VAL A 1 105 ? 35.360 27.897 21.972 1.00 41.41 105 VAL A O 1
ATOM 780 N N . THR A 1 106 ? 33.825 29.533 21.954 1.00 47.41 106 THR A N 1
ATOM 781 C CA . THR A 1 106 ? 34.746 30.579 22.433 1.00 47.41 106 THR A CA 1
ATOM 782 C C . THR A 1 106 ? 35.276 30.256 23.831 1.00 47.41 106 THR A C 1
ATOM 784 O O . THR A 1 106 ? 36.489 30.194 24.013 1.00 47.41 106 THR A O 1
ATOM 787 N N . VAL A 1 107 ? 34.397 29.921 24.783 1.00 47.12 107 VAL A N 1
ATOM 788 C CA . VAL A 1 107 ? 34.790 29.536 26.153 1.00 47.12 107 VAL A CA 1
ATOM 789 C C . VAL A 1 107 ? 35.694 28.293 26.159 1.00 47.12 107 VAL A C 1
ATOM 791 O O . VAL A 1 107 ? 36.682 28.247 26.892 1.00 47.12 107 VAL A O 1
ATOM 794 N N . ALA A 1 108 ? 35.425 27.299 25.306 1.00 43.66 108 ALA A N 1
ATOM 795 C CA . ALA A 1 108 ? 36.302 26.135 25.152 1.00 43.66 108 ALA A CA 1
ATOM 796 C C . ALA A 1 108 ? 37.678 26.494 24.547 1.00 43.66 108 ALA A C 1
ATOM 798 O O . ALA A 1 108 ? 38.691 25.902 24.923 1.00 43.66 108 ALA A O 1
ATOM 799 N N . SER A 1 109 ? 37.733 27.480 23.646 1.00 45.38 109 SER A N 1
ATOM 800 C CA . SER A 1 109 ? 38.973 27.970 23.020 1.00 45.38 109 SER A CA 1
ATOM 801 C C . SER A 1 109 ? 39.846 28.747 24.012 1.00 45.38 109 SER A C 1
ATOM 803 O O . SER A 1 109 ? 41.062 28.557 24.065 1.00 45.38 109 SER A O 1
ATOM 805 N N . GLU A 1 110 ? 39.228 29.572 24.855 1.00 47.25 110 GLU A N 1
ATOM 806 C CA . GLU A 1 110 ? 39.888 30.285 25.954 1.00 47.25 110 GLU A CA 1
ATOM 807 C C . GLU A 1 110 ? 40.407 29.306 27.022 1.00 47.25 110 GLU A C 1
ATOM 809 O O . GLU A 1 110 ? 41.547 29.426 27.486 1.00 47.25 110 GLU A O 1
ATOM 814 N N . ALA A 1 111 ? 39.624 28.271 27.350 1.00 44.19 111 ALA A N 1
ATOM 815 C CA . ALA A 1 111 ? 40.045 27.199 28.249 1.00 44.19 111 ALA A CA 1
ATOM 816 C C . ALA A 1 111 ? 41.223 26.383 27.682 1.00 44.19 111 ALA A C 1
ATOM 818 O O . ALA A 1 111 ? 42.174 26.106 28.416 1.00 44.19 111 ALA A O 1
ATOM 819 N N . LYS A 1 112 ? 41.208 26.052 26.379 1.00 43.56 112 LYS A N 1
ATOM 820 C CA . LYS A 1 112 ? 42.341 25.411 25.688 1.00 43.56 112 LYS A CA 1
ATOM 821 C C . LYS A 1 112 ? 43.594 26.288 25.754 1.00 43.56 112 LYS A C 1
ATOM 823 O O . LYS A 1 112 ? 44.622 25.816 26.226 1.00 43.56 112 LYS A O 1
ATOM 828 N N . THR A 1 113 ? 43.484 27.567 25.398 1.00 47.06 113 THR A N 1
ATOM 829 C CA . THR A 1 113 ? 44.606 28.527 25.429 1.00 47.06 113 THR A CA 1
ATOM 830 C C . THR A 1 113 ? 45.210 28.656 26.836 1.00 47.06 113 THR A C 1
ATOM 832 O O . THR A 1 113 ? 46.430 28.688 27.010 1.00 47.06 113 THR A O 1
ATOM 835 N N . THR A 1 114 ? 44.361 28.668 27.869 1.00 46.66 114 THR A N 1
ATOM 836 C CA . THR A 1 114 ? 44.783 28.704 29.281 1.00 46.66 114 THR A CA 1
ATOM 837 C C . THR A 1 114 ? 45.510 27.415 29.691 1.00 46.66 114 THR A C 1
ATOM 839 O O . THR A 1 114 ? 46.548 27.474 30.351 1.00 46.66 114 THR A O 1
ATOM 842 N N . ALA A 1 115 ? 45.013 26.247 29.269 1.00 43.09 115 ALA A N 1
ATOM 843 C CA . ALA A 1 115 ? 45.646 24.956 29.537 1.00 43.09 115 ALA A CA 1
ATOM 844 C C . ALA A 1 115 ? 46.977 24.776 28.783 1.00 43.09 115 ALA A C 1
ATOM 846 O O . ALA A 1 115 ? 47.936 24.267 29.361 1.00 43.09 115 ALA A O 1
ATOM 847 N N . GLU A 1 116 ? 47.067 25.235 27.532 1.00 44.38 116 GLU A N 1
ATOM 848 C CA . GLU A 1 116 ? 48.308 25.263 26.748 1.00 44.38 116 GLU A CA 1
ATOM 849 C C . GLU A 1 116 ? 49.351 26.181 27.398 1.00 44.38 116 GLU A C 1
ATOM 851 O O . GLU A 1 116 ? 50.501 25.779 27.559 1.00 44.38 116 GLU A O 1
ATOM 856 N N . THR A 1 117 ? 48.944 27.359 27.882 1.00 48.25 117 THR A N 1
ATOM 857 C CA . THR A 1 117 ? 49.829 28.282 28.615 1.00 48.25 117 THR A CA 1
ATOM 858 C C . THR A 1 117 ? 50.358 27.656 29.913 1.00 48.25 117 THR A C 1
ATOM 860 O O . THR A 1 117 ? 51.552 27.741 30.202 1.00 48.25 117 THR A O 1
ATOM 863 N N . ALA A 1 118 ? 49.499 26.977 30.682 1.00 44.69 118 ALA A N 1
ATOM 864 C CA . ALA A 1 118 ? 49.900 26.279 31.906 1.00 44.69 118 ALA A CA 1
ATOM 865 C C . ALA A 1 118 ? 50.827 25.079 31.625 1.00 44.69 118 ALA A C 1
ATOM 867 O O . ALA A 1 118 ? 51.797 24.856 32.354 1.00 44.69 118 ALA A O 1
ATOM 868 N N . LEU A 1 119 ? 50.570 24.331 30.546 1.00 44.72 119 LEU A N 1
ATOM 869 C CA . LEU A 1 119 ? 51.441 23.249 30.087 1.00 44.72 119 LEU A CA 1
ATOM 870 C C . LEU A 1 119 ? 52.811 23.782 29.646 1.00 44.72 119 LEU A C 1
ATOM 872 O O . LEU A 1 119 ? 53.826 23.160 29.949 1.00 44.72 119 LEU A O 1
ATOM 876 N N . GLU A 1 120 ? 52.868 24.933 28.976 1.00 46.41 120 GLU A N 1
ATOM 877 C CA . GLU A 1 120 ? 54.128 25.529 28.527 1.00 46.41 120 GLU A CA 1
ATOM 878 C C . GLU A 1 120 ? 54.952 26.094 29.695 1.00 46.41 120 GLU A C 1
ATOM 880 O O . GLU A 1 120 ? 56.173 25.936 29.728 1.00 46.41 120 GLU A O 1
ATOM 885 N N . GLN A 1 121 ? 54.302 26.638 30.729 1.00 47.84 121 GLN A N 1
ATOM 886 C CA . GLN A 1 121 ? 54.963 26.987 31.993 1.00 47.84 121 GLN A CA 1
ATOM 887 C C . GLN A 1 121 ? 55.510 25.743 32.719 1.00 47.84 121 GLN A C 1
ATOM 889 O O . GLN A 1 121 ? 56.652 25.754 33.186 1.00 47.84 121 GLN A O 1
ATOM 894 N N . ALA A 1 122 ? 54.751 24.641 32.756 1.00 44.62 122 ALA A N 1
ATOM 895 C CA . ALA A 1 122 ? 55.200 23.375 33.343 1.00 44.62 122 ALA A CA 1
ATOM 896 C C . ALA A 1 122 ? 56.370 22.744 32.561 1.00 44.62 122 ALA A C 1
ATOM 898 O O . ALA A 1 122 ? 57.351 22.302 33.165 1.00 44.62 122 ALA A O 1
ATOM 899 N N . LYS A 1 123 ? 56.321 22.767 31.222 1.00 45.38 123 LYS A N 1
ATOM 900 C CA . LYS A 1 123 ? 57.453 22.391 30.363 1.00 45.38 123 LYS A CA 1
ATOM 901 C C . LYS A 1 123 ? 58.653 23.296 30.605 1.00 45.38 123 LYS A C 1
ATOM 903 O O . LYS A 1 123 ? 59.751 22.779 30.710 1.00 45.38 123 LYS A O 1
ATOM 908 N N . THR A 1 124 ? 58.476 24.609 30.750 1.00 48.44 124 THR A N 1
ATOM 909 C CA . THR A 1 124 ? 59.586 25.543 31.014 1.00 48.44 124 THR A CA 1
ATOM 910 C C . THR A 1 124 ? 60.300 25.204 32.329 1.00 48.44 124 THR A C 1
ATOM 912 O O . THR A 1 124 ? 61.530 25.155 32.367 1.00 48.44 124 THR A O 1
ATOM 915 N N . ALA A 1 125 ? 59.552 24.867 33.386 1.00 45.94 125 ALA A N 1
ATOM 916 C CA . ALA A 1 125 ? 60.118 24.393 34.652 1.00 45.94 125 ALA A CA 1
ATOM 917 C C . ALA A 1 125 ? 60.836 23.032 34.517 1.00 45.94 125 ALA A C 1
ATOM 919 O O . ALA A 1 125 ? 61.925 22.842 35.064 1.00 45.94 125 ALA A O 1
ATOM 920 N N . LEU A 1 126 ? 60.272 22.098 33.743 1.00 41.78 126 LEU A N 1
ATOM 921 C CA . LEU A 1 126 ? 60.897 20.804 33.447 1.00 41.78 126 LEU A CA 1
ATOM 922 C C . LEU A 1 126 ? 62.160 20.956 32.578 1.00 41.78 126 LEU A C 1
ATOM 924 O O . LEU A 1 126 ? 63.147 20.263 32.807 1.00 41.78 126 LEU A O 1
ATOM 928 N N . THR A 1 127 ? 62.166 21.891 31.629 1.00 47.69 127 THR A N 1
ATOM 929 C CA . THR A 1 127 ? 63.314 22.241 30.783 1.00 47.69 127 THR A CA 1
ATOM 930 C C . THR A 1 127 ? 64.420 22.895 31.602 1.00 47.69 127 THR A C 1
ATOM 932 O O . THR A 1 127 ? 65.576 22.571 31.375 1.00 47.69 127 THR A O 1
ATOM 935 N N . ALA A 1 128 ? 64.111 23.718 32.610 1.00 50.47 128 ALA A N 1
ATOM 936 C CA . ALA A 1 128 ? 65.121 24.225 33.545 1.00 50.47 128 ALA A CA 1
ATOM 937 C C . ALA A 1 128 ? 65.755 23.095 34.387 1.00 50.47 128 ALA A C 1
ATOM 939 O O . ALA A 1 128 ? 66.976 23.041 34.536 1.00 50.47 128 ALA A O 1
ATOM 940 N N . SER A 1 129 ? 64.944 22.146 34.876 1.00 42.97 129 SER A N 1
ATOM 941 C CA . SER A 1 129 ? 65.441 20.964 35.598 1.00 42.97 129 SER A CA 1
ATOM 942 C C . SER A 1 129 ? 66.259 20.024 34.707 1.00 42.97 129 SER A C 1
ATOM 944 O O . SER A 1 129 ? 67.250 19.456 35.162 1.00 42.97 129 SER A O 1
ATOM 946 N N . ASN A 1 130 ? 65.854 19.842 33.449 1.00 44.25 130 ASN A N 1
ATOM 947 C CA . ASN A 1 130 ? 66.577 19.014 32.492 1.00 44.25 130 ASN A CA 1
ATOM 948 C C . ASN A 1 130 ? 67.820 19.725 31.952 1.00 44.25 130 ASN A C 1
ATOM 950 O O . ASN A 1 130 ? 68.818 19.053 31.764 1.00 44.25 130 ASN A O 1
ATOM 954 N N . ALA A 1 131 ? 67.835 21.051 31.798 1.00 46.00 131 ALA A N 1
ATOM 955 C CA . ALA A 1 131 ? 69.032 21.804 31.418 1.00 46.00 131 ALA A CA 1
ATOM 956 C C . ALA A 1 131 ? 70.146 21.648 32.465 1.00 46.00 131 ALA A C 1
ATOM 958 O O . ALA A 1 131 ? 71.281 21.353 32.103 1.00 46.00 131 ALA A O 1
ATOM 959 N N . ALA A 1 132 ? 69.808 21.704 33.760 1.00 45.62 132 ALA A N 1
ATOM 960 C CA . ALA A 1 132 ? 70.751 21.423 34.847 1.00 45.62 132 ALA A CA 1
ATOM 961 C C . ALA A 1 132 ? 71.326 19.988 34.819 1.00 45.62 132 ALA A C 1
ATOM 963 O O . ALA A 1 132 ? 72.396 19.745 35.376 1.00 45.62 132 ALA A O 1
ATOM 964 N N . LYS A 1 133 ? 70.640 19.043 34.160 1.00 40.69 133 LYS A N 1
ATOM 965 C CA . LYS A 1 133 ? 71.108 17.668 33.935 1.00 40.69 133 LYS A CA 1
ATOM 966 C C . LYS A 1 133 ? 71.870 17.523 32.608 1.00 40.69 133 LYS A C 1
ATOM 968 O O . LYS A 1 133 ? 72.929 16.914 32.573 1.00 40.69 133 LYS A O 1
ATOM 973 N N . THR A 1 134 ? 71.387 18.135 31.532 1.00 44.44 134 THR A N 1
ATOM 974 C CA . THR A 1 134 ? 71.984 18.094 30.191 1.00 44.44 134 THR A CA 1
ATOM 975 C C . THR A 1 134 ? 73.354 18.775 30.153 1.00 44.44 134 THR A C 1
ATOM 977 O O . THR A 1 134 ? 74.260 18.254 29.508 1.00 44.44 134 THR A O 1
ATOM 980 N N . THR A 1 135 ? 73.576 19.835 30.942 1.00 47.06 135 THR A N 1
ATOM 981 C CA . THR A 1 135 ? 74.918 20.422 31.140 1.00 47.06 135 THR A CA 1
ATOM 982 C C . THR A 1 135 ? 75.932 19.423 31.730 1.00 47.06 135 THR A C 1
ATOM 984 O O . THR A 1 135 ? 77.131 19.591 31.521 1.00 47.06 135 THR A O 1
ATOM 987 N N . ALA A 1 136 ? 75.488 18.355 32.408 1.00 42.78 136 ALA A N 1
ATOM 988 C CA . ALA A 1 136 ? 76.356 17.275 32.890 1.00 42.78 136 ALA A CA 1
ATOM 989 C C . ALA A 1 136 ? 76.565 16.136 31.864 1.00 42.78 136 ALA A C 1
ATOM 991 O O . ALA A 1 136 ? 77.534 15.387 31.976 1.00 42.78 136 ALA A O 1
ATOM 992 N N . GLU A 1 137 ? 75.700 16.012 30.852 1.00 45.31 137 GLU A N 1
ATOM 993 C CA . GLU A 1 137 ? 75.726 14.922 29.862 1.00 45.31 137 GLU A CA 1
ATOM 994 C C . GLU A 1 137 ? 76.362 15.339 28.511 1.00 45.31 137 GLU A C 1
ATOM 996 O O . GLU A 1 137 ? 76.977 14.515 27.831 1.00 45.31 137 GLU A O 1
ATOM 1001 N N . GLU A 1 138 ? 76.289 16.620 28.124 1.00 43.19 138 GLU A N 1
ATOM 1002 C CA . GLU A 1 138 ? 76.834 17.127 26.846 1.00 43.19 138 GLU A CA 1
ATOM 1003 C C . GLU A 1 138 ? 78.372 17.183 26.791 1.00 43.19 138 GLU A C 1
ATOM 1005 O O . GLU A 1 138 ? 78.952 17.263 25.709 1.00 43.19 138 GLU A O 1
ATOM 1010 N N . SER A 1 139 ? 79.056 16.981 27.924 1.00 43.88 139 SER A N 1
ATOM 1011 C CA . SER A 1 139 ? 80.515 16.763 27.986 1.00 43.88 139 SER A CA 1
ATOM 1012 C C . SER A 1 139 ? 80.995 15.444 27.344 1.00 43.88 139 SER A C 1
ATOM 1014 O O . SER A 1 139 ? 82.152 15.066 27.520 1.00 43.88 139 SER A O 1
ATOM 1016 N N . LYS A 1 140 ? 80.129 14.717 26.619 1.00 39.50 140 LYS A N 1
ATOM 1017 C CA . LYS A 1 140 ? 80.408 13.370 26.093 1.00 39.50 140 LYS A CA 1
ATOM 1018 C C . LYS A 1 140 ? 80.218 13.186 24.577 1.00 39.50 140 LYS A C 1
ATOM 1020 O O . LYS A 1 140 ? 80.697 12.193 24.040 1.00 39.50 140 LYS A O 1
ATOM 1025 N N . VAL A 1 141 ? 79.561 14.111 23.865 1.00 43.44 141 VAL A N 1
ATOM 1026 C CA . VAL A 1 141 ? 79.198 13.932 22.431 1.00 43.44 141 VAL A CA 1
ATOM 1027 C C . VAL A 1 141 ? 80.033 14.810 21.479 1.00 43.44 141 VAL A C 1
ATOM 1029 O O . VAL A 1 141 ? 79.799 14.858 20.275 1.00 43.44 141 VAL A O 1
ATOM 1032 N N . SER A 1 142 ? 81.132 15.394 21.966 1.00 49.41 142 SER A N 1
ATOM 1033 C CA . SER A 1 142 ? 82.192 15.983 21.125 1.00 49.41 142 SER A CA 1
ATOM 1034 C C . SER A 1 142 ? 83.027 14.947 20.343 1.00 49.41 142 SER A C 1
ATOM 1036 O O . SER A 1 142 ? 84.035 15.307 19.739 1.00 49.41 142 SER A O 1
ATOM 1038 N N . SER A 1 143 ? 82.638 13.663 20.352 1.00 41.38 143 SER A N 1
ATOM 1039 C CA . SER A 1 143 ? 83.519 12.543 19.994 1.00 41.38 143 SER A CA 1
ATOM 1040 C C . SER A 1 143 ? 83.209 11.813 18.678 1.00 41.38 143 SER A C 1
ATOM 1042 O O . SER A 1 143 ? 84.097 11.108 18.203 1.00 41.38 143 SER A O 1
ATOM 1044 N N . GLU A 1 144 ? 82.000 11.896 18.095 1.00 45.03 144 GLU A N 1
ATOM 1045 C CA . GLU A 1 144 ? 81.590 10.886 17.085 1.00 45.03 144 GLU A CA 1
ATOM 1046 C C . GLU A 1 144 ? 81.048 11.385 15.733 1.00 45.03 144 GLU A C 1
ATOM 1048 O O . GLU A 1 144 ? 81.195 10.656 14.753 1.00 45.03 144 GLU A O 1
ATOM 1053 N N . ASP A 1 145 ? 80.516 12.610 15.601 1.00 35.75 145 ASP A N 1
ATOM 1054 C CA . ASP A 1 145 ? 80.019 13.115 14.295 1.00 35.75 145 ASP A CA 1
ATOM 1055 C C . ASP A 1 145 ? 80.890 14.233 13.676 1.00 35.75 145 ASP A C 1
ATOM 1057 O O . ASP A 1 145 ? 80.561 14.813 12.642 1.00 35.75 145 ASP A O 1
ATOM 1061 N N . ALA A 1 146 ? 82.110 14.398 14.206 1.00 45.88 146 ALA A N 1
ATOM 1062 C CA . ALA A 1 146 ? 83.258 14.968 13.485 1.00 45.88 146 ALA A CA 1
ATOM 1063 C C . ALA A 1 146 ? 83.721 14.088 12.294 1.00 45.88 146 ALA A C 1
ATOM 1065 O O . ALA A 1 146 ? 84.698 14.405 11.623 1.00 45.88 146 ALA A O 1
ATOM 1066 N N . LYS A 1 147 ? 83.024 12.971 12.039 1.00 41.72 147 LYS A N 1
ATOM 1067 C CA . LYS A 1 147 ? 83.381 11.913 11.086 1.00 41.72 147 LYS A CA 1
ATOM 1068 C C . LYS A 1 147 ? 82.551 11.907 9.792 1.00 41.72 147 LYS A C 1
ATOM 1070 O O . LYS A 1 147 ? 82.898 11.189 8.866 1.00 41.72 147 LYS A O 1
ATOM 1075 N N . ARG A 1 148 ? 81.448 12.667 9.707 1.00 44.38 148 ARG A N 1
ATOM 1076 C CA . ARG A 1 148 ? 80.475 12.569 8.589 1.00 44.38 148 ARG A CA 1
ATOM 1077 C C . ARG A 1 148 ? 80.304 13.828 7.732 1.00 44.38 148 ARG A C 1
ATOM 1079 O O . ARG A 1 148 ? 79.403 13.883 6.901 1.00 44.38 148 ARG A O 1
ATOM 1086 N N . LYS A 1 149 ? 81.151 14.847 7.917 1.00 50.38 149 LYS A N 1
ATOM 1087 C CA . LYS A 1 149 ? 81.062 16.131 7.185 1.00 50.38 149 LYS A CA 1
ATOM 1088 C C . LYS A 1 149 ? 82.318 16.504 6.382 1.00 50.38 149 LYS A C 1
ATOM 1090 O O . LYS A 1 149 ? 82.363 17.603 5.842 1.00 50.38 149 LYS A O 1
ATOM 1095 N N . SER A 1 150 ? 83.302 15.608 6.259 1.00 44.22 150 SER A N 1
ATOM 1096 C CA . SER A 1 150 ? 84.556 15.858 5.522 1.00 44.22 150 SER A CA 1
ATOM 1097 C C . SER A 1 150 ? 84.659 15.196 4.139 1.00 44.22 150 SER A C 1
ATOM 1099 O O . SER A 1 150 ? 85.611 15.484 3.430 1.00 44.22 150 SER A O 1
ATOM 1101 N N . GLU A 1 151 ? 83.713 14.343 3.725 1.00 44.66 151 GLU A N 1
ATOM 1102 C CA . GLU A 1 151 ? 83.870 13.483 2.525 1.00 44.66 151 GLU A CA 1
ATOM 1103 C C . GLU A 1 151 ? 82.978 13.867 1.321 1.00 44.66 151 GLU A C 1
ATOM 1105 O O . GLU A 1 151 ? 82.951 13.164 0.317 1.00 44.66 151 GLU A O 1
ATOM 1110 N N . ALA A 1 152 ? 82.250 14.991 1.384 1.00 41.16 152 ALA A N 1
ATOM 1111 C CA . ALA A 1 152 ? 81.345 15.439 0.308 1.00 41.16 152 ALA A CA 1
ATOM 1112 C C . ALA A 1 152 ? 81.701 16.812 -0.306 1.00 41.16 152 ALA A C 1
ATOM 1114 O O . ALA A 1 152 ? 80.985 17.305 -1.176 1.00 41.16 152 ALA A O 1
ATOM 1115 N N . ALA A 1 153 ? 82.800 17.438 0.130 1.00 46.06 153 ALA A N 1
ATOM 1116 C CA . ALA A 1 153 ? 83.198 18.788 -0.290 1.00 46.06 153 ALA A CA 1
ATOM 1117 C C . ALA A 1 153 ? 84.214 18.824 -1.456 1.00 46.06 153 ALA A C 1
ATOM 1119 O O . ALA A 1 153 ? 84.606 19.906 -1.883 1.00 46.06 153 ALA A O 1
ATOM 1120 N N . GLU A 1 154 ? 84.647 17.668 -1.976 1.00 46.19 154 GLU A N 1
ATOM 1121 C CA . GLU A 1 154 ? 85.847 17.573 -2.829 1.00 46.19 154 GLU A CA 1
ATOM 1122 C C . GLU A 1 154 ? 85.568 17.370 -4.336 1.00 46.19 154 GLU A C 1
ATOM 1124 O O . GLU A 1 154 ? 86.388 17.742 -5.172 1.00 46.19 154 GLU A O 1
ATOM 1129 N N . SER A 1 155 ? 84.387 16.869 -4.731 1.00 42.16 155 SER A N 1
ATOM 1130 C CA . SER A 1 155 ? 84.080 16.610 -6.156 1.00 42.16 155 SER A CA 1
ATOM 1131 C C . SER A 1 155 ? 83.484 17.806 -6.917 1.00 42.16 155 SER A C 1
ATOM 1133 O O . SER A 1 155 ? 83.521 17.823 -8.147 1.00 42.16 155 SER A O 1
ATOM 1135 N N . LEU A 1 156 ? 82.960 18.824 -6.225 1.00 46.03 156 LEU A N 1
ATOM 1136 C CA . LEU A 1 156 ? 82.404 20.041 -6.848 1.00 46.03 156 LEU A CA 1
ATOM 1137 C C . LEU A 1 156 ? 83.487 21.041 -7.313 1.00 46.03 156 LEU A C 1
ATOM 1139 O O . LEU A 1 156 ? 83.165 22.137 -7.764 1.00 46.03 156 LEU A O 1
ATOM 1143 N N . ALA A 1 157 ? 84.765 20.657 -7.232 1.00 48.00 157 ALA A N 1
ATOM 1144 C CA . ALA A 1 157 ? 85.922 21.498 -7.529 1.00 48.00 157 ALA A CA 1
ATOM 1145 C C . ALA A 1 157 ? 86.631 21.193 -8.872 1.00 48.00 157 ALA A C 1
ATOM 1147 O O . ALA A 1 157 ? 87.660 21.809 -9.145 1.00 48.00 157 ALA A O 1
ATOM 1148 N N . GLN A 1 158 ? 86.135 20.264 -9.711 1.00 45.56 158 GLN A N 1
ATOM 1149 C CA . GLN A 1 158 ? 86.874 19.822 -10.916 1.00 45.56 158 GLN A CA 1
ATOM 1150 C C . GLN A 1 158 ? 86.312 20.248 -12.288 1.00 45.56 158 GLN A C 1
ATOM 1152 O O . GLN A 1 158 ? 87.119 20.553 -13.163 1.00 45.56 158 GLN A O 1
ATOM 1157 N N . GLU A 1 159 ? 84.994 20.376 -12.499 1.00 40.16 159 GLU A N 1
ATOM 1158 C CA . GLU A 1 159 ? 84.460 20.680 -13.853 1.00 40.16 159 GLU A CA 1
ATOM 1159 C C . GLU A 1 159 ? 84.322 22.189 -14.162 1.00 40.16 159 GLU A C 1
ATOM 1161 O O . GLU A 1 159 ? 84.060 22.594 -15.291 1.00 40.16 159 GLU A O 1
ATOM 1166 N N . ALA A 1 160 ? 84.635 23.062 -13.198 1.00 47.69 160 ALA A N 1
ATOM 1167 C CA . ALA A 1 160 ? 84.845 24.496 -13.445 1.00 47.69 160 ALA A CA 1
ATOM 1168 C C . ALA A 1 160 ? 86.172 24.799 -14.191 1.00 47.69 160 ALA A C 1
ATOM 1170 O O . ALA A 1 160 ? 86.569 25.957 -14.309 1.00 47.69 160 ALA A O 1
ATOM 1171 N N . LYS A 1 161 ? 86.874 23.767 -14.686 1.00 42.41 161 LYS A N 1
ATOM 1172 C CA . LYS A 1 161 ? 88.228 23.823 -15.267 1.00 42.41 161 LYS A CA 1
ATOM 1173 C C . LYS A 1 161 ? 88.260 23.756 -16.807 1.00 42.41 161 LYS A C 1
ATOM 1175 O O . LYS A 1 161 ? 89.319 23.539 -17.389 1.00 42.41 161 LYS A O 1
ATOM 1180 N N . ARG A 1 162 ? 87.128 23.955 -17.493 1.00 37.88 162 ARG A N 1
ATOM 1181 C CA . ARG A 1 162 ? 87.080 24.041 -18.969 1.00 37.88 162 ARG A CA 1
ATOM 1182 C C . ARG A 1 162 ? 86.030 25.056 -19.445 1.00 37.88 162 ARG A C 1
ATOM 1184 O O . ARG A 1 162 ? 85.085 24.726 -20.149 1.00 37.88 162 ARG A O 1
ATOM 1191 N N . ILE A 1 163 ? 86.081 26.317 -19.010 1.00 42.94 163 ILE A N 1
ATOM 1192 C CA . ILE A 1 163 ? 87.182 27.253 -19.309 1.00 42.94 163 ILE A CA 1
ATOM 1193 C C . ILE A 1 163 ? 87.652 27.094 -20.760 1.00 42.94 163 ILE A C 1
ATOM 1195 O O . ILE A 1 163 ? 88.421 26.208 -21.107 1.00 42.94 163 ILE A O 1
ATOM 1199 N N . ALA A 1 164 ? 87.138 27.996 -21.591 1.00 45.75 164 ALA A N 1
ATOM 1200 C CA . ALA A 1 164 ? 87.947 28.962 -22.329 1.00 45.75 164 ALA A CA 1
ATOM 1201 C C . ALA A 1 164 ? 89.179 28.458 -23.111 1.00 45.75 164 ALA A C 1
ATOM 1203 O O . ALA A 1 164 ? 90.187 29.158 -23.190 1.00 45.75 164 ALA A O 1
ATOM 1204 N N . GLU A 1 165 ? 89.010 27.349 -23.823 1.00 41.56 165 GLU A N 1
ATOM 1205 C CA . GLU A 1 165 ? 89.676 27.047 -25.100 1.00 41.56 165 GLU A CA 1
ATOM 1206 C C . GLU A 1 165 ? 88.557 26.897 -26.156 1.00 41.56 165 GLU A C 1
ATOM 1208 O O . GLU A 1 165 ? 88.084 25.796 -26.418 1.00 41.56 165 GLU A O 1
ATOM 1213 N N . ASN A 1 166 ? 87.893 27.958 -26.642 1.00 34.69 166 ASN A N 1
ATOM 1214 C CA . ASN A 1 166 ? 88.364 29.297 -27.035 1.00 34.69 166 ASN A CA 1
ATOM 1215 C C . ASN A 1 166 ? 89.363 29.224 -28.194 1.00 34.69 166 ASN A C 1
ATOM 1217 O O . ASN A 1 166 ? 90.375 28.536 -28.088 1.00 34.69 166 ASN A O 1
ATOM 1221 N N . VAL A 1 167 ? 89.115 30.020 -29.248 1.00 39.47 167 VAL A N 1
ATOM 1222 C CA . VAL A 1 167 ? 89.925 30.066 -30.487 1.00 39.47 167 VAL A CA 1
ATOM 1223 C C . VAL A 1 167 ? 89.807 28.701 -31.244 1.00 39.47 167 VAL A C 1
ATOM 1225 O O . VAL A 1 167 ? 89.605 27.658 -30.646 1.00 39.47 167 VAL A O 1
ATOM 1228 N N . LYS A 1 168 ? 89.840 28.554 -32.572 1.00 33.44 168 LYS A N 1
ATOM 1229 C CA . LYS A 1 168 ? 90.803 29.107 -33.516 1.00 33.44 168 LYS A CA 1
ATOM 1230 C C . LYS A 1 168 ? 90.531 28.594 -34.931 1.00 33.44 168 LYS A C 1
ATOM 1232 O O . LYS A 1 168 ? 90.688 27.405 -35.176 1.00 33.44 168 LYS A O 1
ATOM 1237 N N . GLY A 1 169 ? 90.292 29.513 -35.867 1.00 40.09 169 GLY A N 1
ATOM 1238 C CA . GLY A 1 169 ? 90.338 29.230 -37.305 1.00 40.09 169 GLY A CA 1
ATOM 1239 C C . GLY A 1 169 ? 89.250 28.264 -37.798 1.00 40.09 169 GLY A C 1
ATOM 1240 O O . GLY A 1 169 ? 88.579 27.593 -37.033 1.00 40.09 169 GLY A O 1
ATOM 1241 N N . ALA A 1 170 ? 88.997 28.153 -39.087 1.00 41.28 170 ALA A N 1
ATOM 1242 C CA . ALA A 1 170 ? 89.728 28.675 -40.222 1.00 41.28 170 ALA A CA 1
ATOM 1243 C C . ALA A 1 170 ? 88.664 28.891 -41.319 1.00 41.28 170 ALA A C 1
ATOM 1245 O O . ALA A 1 170 ? 87.768 28.069 -41.481 1.00 41.28 170 ALA A O 1
ATOM 1246 N N . ALA A 1 171 ? 88.596 30.037 -41.991 1.00 36.25 171 ALA A N 1
ATOM 1247 C CA . ALA A 1 171 ? 89.651 30.490 -42.890 1.00 36.25 171 ALA A CA 1
ATOM 1248 C C . ALA A 1 171 ? 90.083 29.341 -43.811 1.00 36.25 171 ALA A C 1
ATOM 1250 O O . ALA A 1 171 ? 91.034 28.629 -43.517 1.00 36.25 171 ALA A O 1
ATOM 1251 N N . ASP A 1 172 ? 89.328 29.121 -44.888 1.00 33.88 172 ASP A N 1
ATOM 1252 C CA . ASP A 1 172 ? 89.899 29.220 -46.233 1.00 33.88 172 ASP A CA 1
ATOM 1253 C C . ASP A 1 172 ? 88.888 28.862 -47.339 1.00 33.88 172 ASP A C 1
ATOM 1255 O O . ASP A 1 172 ? 87.987 28.049 -47.155 1.00 33.88 172 ASP A O 1
ATOM 1259 N N . ARG A 1 173 ? 89.147 29.405 -48.537 1.00 35.59 173 ARG A N 1
ATOM 1260 C CA . ARG A 1 173 ? 88.637 28.954 -49.852 1.00 35.59 173 ARG A CA 1
ATOM 1261 C C . ARG A 1 173 ? 87.192 29.313 -50.219 1.00 35.59 173 ARG A C 1
ATOM 1263 O O . ARG A 1 173 ? 86.464 28.545 -50.834 1.00 35.59 173 ARG A O 1
ATOM 1270 N N . VAL A 1 174 ? 86.925 30.609 -50.091 1.00 50.03 174 VAL A N 1
ATOM 1271 C CA . VAL A 1 174 ? 86.071 31.410 -51.000 1.00 50.03 174 VAL A CA 1
ATOM 1272 C C . VAL A 1 174 ? 86.741 31.633 -52.391 1.00 50.03 174 VAL A C 1
ATOM 1274 O O . VAL A 1 174 ? 86.348 32.504 -53.156 1.00 50.03 174 VAL A O 1
ATOM 1277 N N . THR A 1 175 ? 87.797 30.890 -52.752 1.00 40.97 175 THR A N 1
ATOM 1278 C CA . THR A 1 175 ? 88.915 31.471 -53.535 1.00 40.97 175 THR A CA 1
ATOM 1279 C C . THR A 1 175 ? 89.269 30.774 -54.861 1.00 40.97 175 THR A C 1
ATOM 1281 O O . THR A 1 175 ? 90.349 31.042 -55.384 1.00 40.97 175 THR A O 1
ATOM 1284 N N . THR A 1 176 ? 88.473 29.861 -55.444 1.00 36.31 176 THR A N 1
ATOM 1285 C CA . THR A 1 176 ? 88.940 29.176 -56.680 1.00 36.31 176 THR A CA 1
ATOM 1286 C C . THR A 1 176 ? 87.864 28.763 -57.697 1.00 36.31 176 THR A C 1
ATOM 1288 O O . THR A 1 176 ? 86.975 27.976 -57.396 1.00 36.31 176 THR A O 1
ATOM 1291 N N . ALA A 1 177 ? 88.073 29.228 -58.939 1.00 37.25 177 ALA A N 1
ATOM 1292 C CA . ALA A 1 177 ? 87.614 28.655 -60.214 1.00 37.25 177 ALA A CA 1
ATOM 1293 C C . ALA A 1 177 ? 86.131 28.775 -60.626 1.00 37.25 177 ALA A C 1
ATOM 1295 O O . ALA A 1 177 ? 85.556 27.856 -61.204 1.00 37.25 177 ALA A O 1
ATOM 1296 N N . VAL A 1 178 ? 85.570 29.983 -60.512 1.00 36.66 178 VAL A N 1
ATOM 1297 C CA . VAL A 1 178 ? 84.590 30.478 -61.503 1.00 36.66 178 VAL A CA 1
ATOM 1298 C C . VAL A 1 178 ? 85.372 31.080 -62.685 1.00 36.66 178 VAL A C 1
ATOM 1300 O O . VAL A 1 178 ? 85.464 32.299 -62.800 1.00 36.66 178 VAL A O 1
ATOM 1303 N N . THR A 1 179 ? 86.004 30.243 -63.524 1.00 42.56 179 THR A N 1
ATOM 1304 C CA . THR A 1 179 ? 86.878 30.741 -64.617 1.00 42.56 179 THR A CA 1
ATOM 1305 C C . THR A 1 179 ? 86.652 30.080 -65.985 1.00 42.56 179 THR A C 1
ATOM 1307 O O . THR A 1 179 ? 86.538 30.793 -66.981 1.00 42.56 179 THR A O 1
ATOM 1310 N N . ASP A 1 180 ? 86.514 28.753 -66.075 1.00 40.59 180 ASP A N 1
ATOM 1311 C CA . ASP A 1 180 ? 86.736 28.051 -67.358 1.00 40.59 180 ASP A CA 1
ATOM 1312 C C . ASP A 1 180 ? 85.465 27.711 -68.165 1.00 40.59 180 ASP A C 1
ATOM 1314 O O . ASP A 1 180 ? 85.383 26.695 -68.851 1.00 40.59 180 ASP A O 1
ATOM 1318 N N . SER A 1 181 ? 84.488 28.624 -68.182 1.00 32.91 181 SER A N 1
ATOM 1319 C CA . SER A 1 181 ? 83.306 28.558 -69.069 1.00 32.91 181 SER A CA 1
ATOM 1320 C C . SER A 1 181 ? 83.579 29.028 -70.513 1.00 32.91 181 SER A C 1
ATOM 1322 O O . SER A 1 181 ? 82.664 29.495 -71.191 1.00 32.91 181 SER A O 1
ATOM 1324 N N . THR A 1 182 ? 84.822 28.947 -71.010 1.00 33.88 182 THR A N 1
ATOM 1325 C CA . THR A 1 182 ? 85.221 29.597 -72.278 1.00 33.88 182 THR A CA 1
ATOM 1326 C C . THR A 1 182 ? 85.932 28.660 -73.259 1.00 33.88 182 THR A C 1
ATOM 1328 O O . THR A 1 182 ? 87.150 28.741 -73.415 1.00 33.88 182 THR A O 1
ATOM 1331 N N . LYS A 1 183 ? 85.155 27.824 -73.970 1.00 35.91 183 LYS A N 1
ATOM 1332 C CA . LYS A 1 183 ? 85.281 27.558 -75.429 1.00 35.91 183 LYS A CA 1
ATOM 1333 C C . LYS A 1 183 ? 84.256 26.532 -75.930 1.00 35.91 183 LYS A C 1
ATOM 1335 O O . LYS A 1 183 ? 84.552 25.367 -76.177 1.00 35.91 183 LYS A O 1
ATOM 1340 N N . ILE A 1 184 ? 83.043 27.028 -76.154 1.00 39.94 184 ILE A N 1
ATOM 1341 C CA . ILE A 1 184 ? 82.196 26.529 -77.245 1.00 39.94 184 ILE A CA 1
ATOM 1342 C C . ILE A 1 184 ? 82.843 26.985 -78.575 1.00 39.94 184 ILE A C 1
ATOM 1344 O O . ILE A 1 184 ? 83.575 27.973 -78.593 1.00 39.94 184 ILE A O 1
ATOM 1348 N N . VAL A 1 185 ? 82.485 26.332 -79.683 1.00 36.06 185 VAL A N 1
ATOM 1349 C CA . VAL A 1 185 ? 82.670 26.794 -81.073 1.00 36.06 185 VAL A CA 1
ATOM 1350 C C . VAL A 1 185 ? 84.114 26.781 -81.595 1.00 36.06 185 VAL A C 1
ATOM 1352 O O . VAL A 1 185 ? 84.821 27.784 -81.559 1.00 36.06 185 VAL A O 1
ATOM 1355 N N . THR A 1 186 ? 84.487 25.693 -82.273 1.00 39.44 186 THR A N 1
ATOM 1356 C CA . THR A 1 186 ? 84.890 25.757 -83.696 1.00 39.44 186 THR A CA 1
ATOM 1357 C C . THR A 1 186 ? 84.731 24.369 -84.349 1.00 39.44 186 THR A C 1
ATOM 1359 O O . THR A 1 186 ? 84.679 23.371 -83.639 1.00 39.44 186 THR A O 1
ATOM 1362 N N . GLN A 1 187 ? 84.648 24.312 -85.687 1.00 37.84 187 GLN A N 1
ATOM 1363 C CA . GLN A 1 187 ? 84.566 23.099 -86.531 1.00 37.84 187 GLN A CA 1
ATOM 1364 C C . GLN A 1 187 ? 83.273 22.246 -86.448 1.00 37.84 187 GLN A C 1
ATOM 1366 O O . GLN A 1 187 ? 83.238 21.174 -85.853 1.00 37.84 187 GLN A O 1
ATOM 1371 N N . VAL A 1 188 ? 82.230 22.681 -87.173 1.00 40.47 188 VAL A N 1
ATOM 1372 C CA . VAL A 1 188 ? 80.998 21.899 -87.463 1.00 40.47 188 VAL A CA 1
ATOM 1373 C C . VAL A 1 188 ? 80.799 21.595 -88.969 1.00 40.47 188 VAL A C 1
ATOM 1375 O O . VAL A 1 188 ? 79.966 20.775 -89.337 1.00 40.47 188 VAL A O 1
ATOM 1378 N N . GLU A 1 189 ? 81.572 22.198 -89.878 1.00 40.84 189 GLU A N 1
ATOM 1379 C CA . GLU A 1 189 ? 81.115 22.422 -91.269 1.00 40.84 189 GLU A CA 1
ATOM 1380 C C . GLU A 1 189 ? 81.591 21.425 -92.358 1.00 40.84 189 GLU A C 1
ATOM 1382 O O . GLU A 1 189 ? 81.494 21.742 -93.540 1.00 40.84 189 GLU A O 1
ATOM 1387 N N . SER A 1 190 ? 82.092 20.222 -92.027 1.00 39.56 190 SER A N 1
ATOM 1388 C CA . SER A 1 190 ? 82.776 19.354 -93.025 1.00 39.56 190 SER A CA 1
ATOM 1389 C C . SER A 1 190 ? 82.174 17.961 -93.312 1.00 39.56 190 SER A C 1
ATOM 1391 O O . SER A 1 190 ? 82.733 17.247 -94.147 1.00 39.56 190 SER A O 1
ATOM 1393 N N . THR A 1 191 ? 81.066 17.538 -92.685 1.00 41.97 191 THR A N 1
ATOM 1394 C CA . THR A 1 191 ? 80.649 16.110 -92.718 1.00 41.97 191 THR A CA 1
ATOM 1395 C C . THR A 1 191 ? 79.161 15.892 -93.035 1.00 41.97 191 THR A C 1
ATOM 1397 O O . THR A 1 191 ? 78.427 15.296 -92.255 1.00 41.97 191 THR A O 1
ATOM 1400 N N . VAL A 1 192 ? 78.698 16.365 -94.200 1.00 45.41 192 VAL A N 1
ATOM 1401 C CA . VAL A 1 192 ? 77.275 16.270 -94.621 1.00 45.41 192 VAL A CA 1
ATOM 1402 C C . VAL A 1 192 ? 77.011 15.212 -95.714 1.00 45.41 192 VAL A C 1
ATOM 1404 O O . VAL A 1 192 ? 75.870 14.801 -95.906 1.00 45.41 192 VAL A O 1
ATOM 1407 N N . ALA A 1 193 ? 78.037 14.701 -96.407 1.00 45.91 193 ALA A N 1
ATOM 1408 C CA . ALA A 1 193 ? 77.847 13.807 -97.563 1.00 45.91 193 ALA A CA 1
ATOM 1409 C C . ALA A 1 193 ? 77.632 12.310 -97.228 1.00 45.91 193 ALA A C 1
ATOM 1411 O O . ALA A 1 193 ? 77.000 11.603 -98.010 1.00 45.91 193 ALA A O 1
ATOM 1412 N N . THR A 1 194 ? 78.105 11.817 -96.077 1.00 49.56 194 THR A N 1
ATOM 1413 C CA . THR A 1 194 ? 77.938 10.401 -95.664 1.00 49.56 194 THR A CA 1
ATOM 1414 C C . THR A 1 194 ? 76.534 10.105 -95.106 1.00 49.56 194 THR A C 1
ATOM 1416 O O . THR A 1 194 ? 76.058 8.973 -95.162 1.00 49.56 194 THR A O 1
ATOM 1419 N N . ALA A 1 195 ? 75.824 11.139 -94.645 1.00 47.44 195 ALA A N 1
ATOM 1420 C CA . ALA A 1 195 ? 74.604 11.043 -93.836 1.00 47.44 195 ALA A CA 1
ATOM 1421 C C . ALA A 1 195 ? 73.357 10.448 -94.537 1.00 47.44 195 ALA A C 1
ATOM 1423 O O . ALA A 1 195 ? 72.314 10.299 -93.905 1.00 47.44 195 ALA A O 1
ATOM 1424 N N . LEU A 1 196 ? 73.413 10.133 -95.837 1.00 46.94 196 LEU A N 1
ATOM 1425 C CA . LEU A 1 196 ? 72.227 9.836 -96.661 1.00 46.94 196 LEU A CA 1
ATOM 1426 C C . LEU A 1 196 ? 71.965 8.343 -96.942 1.00 46.94 196 LEU A C 1
ATOM 1428 O O . LEU A 1 196 ? 70.857 7.995 -97.359 1.00 46.94 196 LEU A O 1
ATOM 1432 N N . THR A 1 197 ? 72.931 7.458 -96.674 1.00 49.06 197 THR A N 1
ATOM 1433 C CA . THR A 1 197 ? 72.739 5.993 -96.781 1.00 49.06 197 THR A CA 1
ATOM 1434 C C . THR A 1 197 ? 72.462 5.367 -95.415 1.00 49.06 197 THR A C 1
ATOM 1436 O O . THR A 1 197 ? 71.508 4.599 -95.284 1.00 49.06 197 THR A O 1
ATOM 1439 N N . GLU A 1 198 ? 73.192 5.790 -94.376 1.00 51.12 198 GLU A N 1
ATOM 1440 C CA . GLU A 1 198 ? 72.907 5.442 -92.974 1.00 51.12 198 GLU A CA 1
ATOM 1441 C C . GLU A 1 198 ? 71.460 5.802 -92.595 1.00 51.12 198 GLU A C 1
ATOM 1443 O O . GLU A 1 198 ? 70.778 5.018 -91.940 1.00 51.12 198 GLU A O 1
ATOM 1448 N N . ALA A 1 199 ? 70.923 6.909 -93.127 1.00 46.28 199 ALA A N 1
ATOM 1449 C CA . ALA A 1 199 ? 69.541 7.347 -92.919 1.00 46.28 199 ALA A CA 1
ATOM 1450 C C . ALA A 1 199 ? 68.449 6.326 -93.312 1.00 46.28 199 ALA A C 1
ATOM 1452 O O . ALA A 1 199 ? 67.328 6.429 -92.811 1.00 46.28 199 ALA A O 1
ATOM 1453 N N . ARG A 1 200 ? 68.717 5.343 -94.191 1.00 48.66 200 ARG A N 1
ATOM 1454 C CA . ARG A 1 200 ? 67.712 4.329 -94.580 1.00 48.66 200 ARG A CA 1
ATOM 1455 C C . ARG A 1 200 ? 67.736 3.072 -93.708 1.00 48.66 200 ARG A C 1
ATOM 1457 O O . ARG A 1 200 ? 66.669 2.523 -93.447 1.00 48.66 200 ARG A O 1
ATOM 1464 N N . GLU A 1 201 ? 68.892 2.659 -93.191 1.00 49.94 201 GLU A N 1
ATOM 1465 C CA . GLU A 1 201 ? 68.964 1.575 -92.194 1.00 49.94 201 GLU A CA 1
ATOM 1466 C C . GLU A 1 201 ? 68.661 2.077 -90.773 1.00 49.94 201 GLU A C 1
ATOM 1468 O O . GLU A 1 201 ? 67.998 1.384 -89.992 1.00 49.94 201 GLU A O 1
ATOM 1473 N N . ALA A 1 202 ? 69.030 3.328 -90.477 1.00 50.00 202 ALA A N 1
ATOM 1474 C CA . ALA A 1 202 ? 68.565 4.047 -89.299 1.00 50.00 202 ALA A CA 1
ATOM 1475 C C . ALA A 1 202 ? 67.035 4.152 -89.281 1.00 50.00 202 ALA A C 1
ATOM 1477 O O . ALA A 1 202 ? 66.453 4.055 -88.211 1.00 50.00 202 ALA A O 1
ATOM 1478 N N . LYS A 1 203 ? 66.360 4.267 -90.437 1.00 46.72 203 LYS A N 1
ATOM 1479 C CA . LYS A 1 203 ? 64.891 4.335 -90.496 1.00 46.72 203 LYS A CA 1
ATOM 1480 C C . LYS A 1 203 ? 64.205 3.039 -90.040 1.00 46.72 203 LYS A C 1
ATOM 1482 O O . LYS A 1 203 ? 63.312 3.112 -89.207 1.00 46.72 203 LYS A O 1
ATOM 1487 N N . ALA A 1 204 ? 64.626 1.871 -90.528 1.00 54.25 204 ALA A N 1
ATOM 1488 C CA . ALA A 1 204 ? 64.024 0.593 -90.115 1.00 54.25 204 ALA A CA 1
ATOM 1489 C C . ALA A 1 204 ? 64.336 0.253 -88.644 1.00 54.25 204 ALA A C 1
ATOM 1491 O O . ALA A 1 204 ? 63.480 -0.239 -87.911 1.00 54.25 204 ALA A O 1
ATOM 1492 N N . THR A 1 205 ? 65.550 0.581 -88.189 1.00 53.00 205 THR A N 1
ATOM 1493 C CA . THR A 1 205 ? 65.938 0.443 -86.777 1.00 53.00 205 THR A CA 1
ATOM 1494 C C . THR A 1 205 ? 65.151 1.420 -85.897 1.00 53.00 205 THR A C 1
ATOM 1496 O O . THR A 1 205 ? 64.667 1.030 -84.838 1.00 53.00 205 THR A O 1
ATOM 1499 N N . ALA A 1 206 ? 64.933 2.656 -86.360 1.00 53.22 206 ALA A N 1
ATOM 1500 C CA . ALA A 1 206 ? 64.099 3.649 -85.690 1.00 53.22 206 ALA A CA 1
ATOM 1501 C C . ALA A 1 206 ? 62.614 3.273 -85.683 1.00 53.22 206 ALA A C 1
ATOM 1503 O O . ALA A 1 206 ? 61.943 3.608 -84.721 1.00 53.22 206 ALA A O 1
ATOM 1504 N N . GLU A 1 207 ? 62.085 2.573 -86.690 1.00 55.38 207 GLU A N 1
ATOM 1505 C CA . GLU A 1 207 ? 60.694 2.099 -86.689 1.00 55.38 207 GLU A CA 1
ATOM 1506 C C . GLU A 1 207 ? 60.485 0.994 -85.637 1.00 55.38 207 GLU A C 1
ATOM 1508 O O . GLU A 1 207 ? 59.575 1.118 -84.818 1.00 55.38 207 GLU A O 1
ATOM 1513 N N . SER A 1 208 ? 61.382 0.005 -85.535 1.00 56.59 208 SER A N 1
ATOM 1514 C CA . SER A 1 208 ? 61.331 -1.005 -84.459 1.00 56.59 208 SER A CA 1
ATOM 1515 C C . SER A 1 208 ? 61.594 -0.412 -83.068 1.00 56.59 208 SER A C 1
ATOM 1517 O O . SER A 1 208 ? 60.883 -0.727 -82.111 1.00 56.59 208 SER A O 1
ATOM 1519 N N . ALA A 1 209 ? 62.582 0.479 -82.940 1.00 55.72 209 ALA A N 1
ATOM 1520 C CA . ALA A 1 209 ? 62.886 1.154 -81.679 1.00 55.72 209 ALA A CA 1
ATOM 1521 C C . ALA A 1 209 ? 61.768 2.126 -81.261 1.00 55.72 209 ALA A C 1
ATOM 1523 O O . ALA A 1 209 ? 61.483 2.255 -80.073 1.00 55.72 209 ALA A O 1
ATOM 1524 N N . LYS A 1 210 ? 61.076 2.749 -82.224 1.00 61.28 210 LYS A N 1
ATOM 1525 C CA . LYS A 1 210 ? 59.858 3.531 -81.998 1.00 61.28 210 LYS A CA 1
ATOM 1526 C C . LYS A 1 210 ? 58.732 2.644 -81.480 1.00 61.28 210 LYS A C 1
ATOM 1528 O O . LYS A 1 210 ? 58.160 2.997 -80.461 1.00 61.28 210 LYS A O 1
ATOM 1533 N N . THR A 1 211 ? 58.451 1.492 -82.093 1.00 62.81 211 THR A N 1
ATOM 1534 C CA . THR A 1 211 ? 57.390 0.592 -81.600 1.00 62.81 211 THR A CA 1
ATOM 1535 C C . THR A 1 211 ? 57.690 0.073 -80.188 1.00 62.81 211 THR A C 1
ATOM 1537 O O . THR A 1 211 ? 56.792 0.034 -79.349 1.00 62.81 211 THR A O 1
ATOM 1540 N N . LEU A 1 212 ? 58.951 -0.259 -79.880 1.00 64.12 212 LEU A N 1
ATOM 1541 C CA . LEU A 1 212 ? 59.376 -0.654 -78.528 1.00 64.12 212 LEU A CA 1
ATOM 1542 C C . LEU A 1 212 ? 59.273 0.509 -77.521 1.00 64.12 212 LEU A C 1
ATOM 1544 O O . LEU A 1 212 ? 58.820 0.312 -76.391 1.00 64.12 212 LEU A O 1
ATOM 1548 N N . SER A 1 213 ? 59.656 1.721 -77.935 1.00 60.34 213 SER A N 1
ATOM 1549 C CA . SER A 1 213 ? 59.540 2.950 -77.141 1.00 60.34 213 SER A CA 1
ATOM 1550 C C . SER A 1 213 ? 58.078 3.323 -76.877 1.00 60.34 213 SER A C 1
ATOM 1552 O O . SER A 1 213 ? 57.724 3.623 -75.743 1.00 60.34 213 SER A O 1
ATOM 1554 N N . GLU A 1 214 ? 57.196 3.202 -77.872 1.00 66.31 214 GLU A N 1
ATOM 1555 C CA . GLU A 1 214 ? 55.747 3.406 -77.743 1.00 66.31 214 GLU A CA 1
ATOM 1556 C C . GLU A 1 214 ? 55.119 2.379 -76.787 1.00 66.31 214 GLU A C 1
ATOM 1558 O O . GLU A 1 214 ? 54.334 2.757 -75.918 1.00 66.31 214 GLU A O 1
ATOM 1563 N N . HIS A 1 215 ? 55.513 1.101 -76.866 1.00 67.12 215 HIS A N 1
ATOM 1564 C CA . HIS A 1 215 ? 55.034 0.064 -75.942 1.00 67.12 215 HIS A CA 1
ATOM 1565 C C . HIS A 1 215 ? 55.512 0.308 -74.500 1.00 67.12 215 HIS A C 1
ATOM 1567 O O . HIS A 1 215 ? 54.729 0.215 -73.556 1.00 67.12 215 HIS A O 1
ATOM 1573 N N . SER A 1 216 ? 56.781 0.690 -74.329 1.00 63.06 216 SER A N 1
ATOM 1574 C CA . SER A 1 216 ? 57.368 0.991 -73.016 1.00 63.06 216 SER A CA 1
ATOM 1575 C C . SER A 1 216 ? 56.804 2.280 -72.414 1.00 63.06 216 SER A C 1
ATOM 1577 O O . SER A 1 216 ? 56.549 2.345 -71.215 1.00 63.06 216 SER A O 1
ATOM 1579 N N . GLN A 1 217 ? 56.549 3.301 -73.237 1.00 66.62 217 GLN A N 1
ATOM 1580 C CA . GLN A 1 217 ? 55.916 4.548 -72.814 1.00 66.62 217 GLN A CA 1
ATOM 1581 C C . GLN A 1 217 ? 54.443 4.317 -72.437 1.00 66.62 217 GLN A C 1
ATOM 1583 O O . GLN A 1 217 ? 54.010 4.830 -71.407 1.00 66.62 217 GLN A O 1
ATOM 1588 N N . SER A 1 218 ? 53.711 3.468 -73.176 1.00 70.06 218 SER A N 1
ATOM 1589 C CA . SER A 1 218 ? 52.365 3.019 -72.787 1.00 70.06 218 SER A CA 1
ATOM 1590 C C . SER A 1 218 ? 52.382 2.297 -71.438 1.00 70.06 218 SER A C 1
ATOM 1592 O O . SER A 1 218 ? 51.602 2.651 -70.561 1.00 70.06 218 SER A O 1
ATOM 1594 N N . ALA A 1 219 ? 53.307 1.354 -71.224 1.00 64.69 219 ALA A N 1
ATOM 1595 C CA . ALA A 1 219 ? 53.438 0.645 -69.948 1.00 64.69 219 ALA A CA 1
ATOM 1596 C C . ALA A 1 219 ? 53.794 1.587 -68.779 1.00 64.69 219 ALA A C 1
ATOM 1598 O O . ALA A 1 219 ? 53.275 1.431 -67.675 1.00 64.69 219 ALA A O 1
ATOM 1599 N N . VAL A 1 220 ? 54.630 2.603 -69.020 1.00 67.44 220 VAL A N 1
ATOM 1600 C CA . VAL A 1 220 ? 54.954 3.658 -68.043 1.00 67.44 220 VAL A CA 1
ATOM 1601 C C . VAL A 1 220 ? 53.736 4.519 -67.705 1.00 67.44 220 VAL A C 1
ATOM 1603 O O . VAL A 1 220 ? 53.543 4.865 -66.539 1.00 67.44 220 VAL A O 1
ATOM 1606 N N . ASP A 1 221 ? 52.916 4.885 -68.687 1.00 72.06 221 ASP A N 1
ATOM 1607 C CA . ASP A 1 221 ? 51.751 5.741 -68.456 1.00 72.06 221 ASP A CA 1
ATOM 1608 C C . ASP A 1 221 ? 50.559 4.961 -67.870 1.00 72.06 221 ASP A C 1
ATOM 1610 O O . ASP A 1 221 ? 49.865 5.484 -66.995 1.00 72.06 221 ASP A O 1
ATOM 1614 N N . ASP A 1 222 ? 50.398 3.680 -68.221 1.00 69.62 222 ASP A N 1
ATOM 1615 C CA . ASP A 1 222 ? 49.509 2.741 -67.528 1.00 69.62 222 ASP A CA 1
ATOM 1616 C C . ASP A 1 222 ? 49.942 2.544 -66.063 1.00 69.62 222 ASP A C 1
ATOM 1618 O O . ASP A 1 222 ? 49.115 2.679 -65.161 1.00 69.62 222 ASP A O 1
ATOM 1622 N N . ALA A 1 223 ? 51.235 2.321 -65.789 1.00 68.56 223 ALA A N 1
ATOM 1623 C CA . ALA A 1 223 ? 51.752 2.188 -64.422 1.00 68.56 223 ALA A CA 1
ATOM 1624 C C . ALA A 1 223 ? 51.549 3.466 -63.586 1.00 68.56 223 ALA A C 1
ATOM 1626 O O . ALA A 1 223 ? 51.202 3.384 -62.406 1.00 68.56 223 ALA A O 1
ATOM 1627 N N . LYS A 1 224 ? 51.692 4.659 -64.184 1.00 72.31 224 LYS A N 1
ATOM 1628 C CA . LYS A 1 224 ? 51.361 5.935 -63.520 1.00 72.31 224 LYS A CA 1
ATOM 1629 C C . LYS A 1 224 ? 49.867 6.078 -63.234 1.00 72.31 224 LYS A C 1
ATOM 1631 O O . LYS A 1 224 ? 49.521 6.578 -62.162 1.00 72.31 224 LYS A O 1
ATOM 1636 N N . ARG A 1 225 ? 48.990 5.660 -64.159 1.00 77.69 225 ARG A N 1
ATOM 1637 C CA . ARG A 1 225 ? 47.532 5.671 -63.948 1.00 77.69 225 ARG A CA 1
ATOM 1638 C C . ARG A 1 225 ? 47.161 4.761 -62.778 1.00 77.69 225 ARG A C 1
ATOM 1640 O O . ARG A 1 225 ? 46.573 5.245 -61.812 1.00 77.69 225 ARG A O 1
ATOM 1647 N N . VAL A 1 226 ? 47.615 3.505 -62.811 1.00 72.94 226 VAL A N 1
ATOM 1648 C CA . VAL A 1 226 ? 47.369 2.526 -61.741 1.00 72.94 226 VAL A CA 1
ATOM 1649 C C . VAL A 1 226 ? 47.971 2.993 -60.413 1.00 72.94 226 VAL A C 1
ATOM 1651 O O . VAL A 1 226 ? 47.324 2.862 -59.383 1.00 72.94 226 VAL A O 1
ATOM 1654 N N . MET A 1 227 ? 49.149 3.628 -60.393 1.00 73.69 227 MET A N 1
ATOM 1655 C CA . MET A 1 227 ? 49.694 4.245 -59.173 1.00 73.69 227 MET A CA 1
ATOM 1656 C C . MET A 1 227 ? 48.782 5.353 -58.615 1.00 73.69 227 MET A C 1
ATOM 1658 O O . MET A 1 227 ? 48.601 5.431 -57.399 1.00 73.69 227 MET A O 1
ATOM 1662 N N . GLY A 1 228 ? 48.208 6.210 -59.466 1.00 73.69 228 GLY A N 1
ATOM 1663 C CA . GLY A 1 228 ? 47.256 7.243 -59.042 1.00 73.69 228 GLY A CA 1
ATOM 1664 C C . GLY A 1 228 ? 45.978 6.649 -58.440 1.00 73.69 228 GLY A C 1
ATOM 1665 O O . GLY A 1 228 ? 45.523 7.088 -57.381 1.00 73.69 228 GLY A O 1
ATOM 1666 N N . GLU A 1 229 ? 45.449 5.603 -59.075 1.00 79.81 229 GLU A N 1
ATOM 1667 C CA . GLU A 1 229 ? 44.265 4.862 -58.633 1.00 79.81 229 GLU A CA 1
ATOM 1668 C C . GLU A 1 229 ? 44.537 4.090 -57.328 1.00 79.81 229 GLU A C 1
ATOM 1670 O O . GLU A 1 229 ? 43.819 4.283 -56.347 1.00 79.81 229 GLU A O 1
ATOM 1675 N N . VAL A 1 230 ? 45.625 3.314 -57.251 1.00 79.06 230 VAL A N 1
ATOM 1676 C CA . VAL A 1 230 ? 46.083 2.610 -56.037 1.00 79.06 230 VAL A CA 1
ATOM 1677 C C . VAL A 1 230 ? 46.297 3.577 -54.884 1.00 79.06 230 VAL A C 1
ATOM 1679 O O . VAL A 1 230 ? 45.847 3.300 -53.773 1.00 79.06 230 VAL A O 1
ATOM 1682 N N . LYS A 1 231 ? 46.942 4.726 -55.121 1.00 80.25 231 LYS A N 1
ATOM 1683 C CA . LYS A 1 231 ? 47.151 5.739 -54.083 1.00 80.25 231 LYS A CA 1
ATOM 1684 C C . LYS A 1 231 ? 45.815 6.243 -53.537 1.00 80.25 231 LYS A C 1
ATOM 1686 O O . LYS A 1 231 ? 45.623 6.211 -52.324 1.00 80.25 231 LYS A O 1
ATOM 1691 N N . SER A 1 232 ? 44.884 6.624 -54.414 1.00 82.75 232 SER A N 1
ATOM 1692 C CA . SER A 1 232 ? 43.550 7.099 -54.025 1.00 82.75 232 SER A CA 1
ATOM 1693 C C . SER A 1 232 ? 42.738 6.030 -53.275 1.00 82.75 232 SER A C 1
ATOM 1695 O O . SER A 1 232 ? 42.140 6.313 -52.232 1.00 82.75 232 SER A O 1
ATOM 1697 N N . VAL A 1 233 ? 42.759 4.779 -53.746 1.00 79.19 233 VAL A N 1
ATOM 1698 C CA . VAL A 1 233 ? 42.059 3.648 -53.114 1.00 79.19 233 VAL A CA 1
ATOM 1699 C C . VAL A 1 233 ? 42.676 3.299 -51.756 1.00 79.19 233 VAL A C 1
ATOM 1701 O O . VAL A 1 233 ? 41.937 3.099 -50.793 1.00 79.19 233 VAL A O 1
ATOM 1704 N N . ALA A 1 234 ? 44.005 3.288 -51.633 1.00 76.06 234 ALA A N 1
ATOM 1705 C CA . ALA A 1 234 ? 44.705 3.017 -50.378 1.00 76.06 234 ALA A CA 1
ATOM 1706 C C . ALA A 1 234 ? 44.530 4.147 -49.347 1.00 76.06 234 ALA A C 1
ATOM 1708 O O . ALA A 1 234 ? 44.317 3.867 -48.166 1.00 76.06 234 ALA A O 1
ATOM 1709 N N . GLU A 1 235 ? 44.545 5.414 -49.774 1.00 81.06 235 GLU A N 1
ATOM 1710 C CA . GLU A 1 235 ? 44.207 6.564 -48.924 1.00 81.06 235 GLU A CA 1
ATOM 1711 C C . GLU A 1 235 ? 42.754 6.467 -48.428 1.00 81.06 235 GLU A C 1
ATOM 1713 O O . GLU A 1 235 ? 42.503 6.605 -47.229 1.00 81.06 235 GLU A O 1
ATOM 1718 N N . THR A 1 236 ? 41.810 6.114 -49.309 1.00 83.06 236 THR A N 1
ATOM 1719 C CA . THR A 1 236 ? 40.396 5.878 -48.955 1.00 83.06 236 THR A CA 1
ATOM 1720 C C . THR A 1 236 ? 40.241 4.719 -47.963 1.00 83.06 236 THR A C 1
ATOM 1722 O O . THR A 1 236 ? 39.517 4.837 -46.970 1.00 83.06 236 THR A O 1
ATOM 1725 N N . ALA A 1 237 ? 40.943 3.602 -48.181 1.00 77.12 237 ALA A N 1
ATOM 1726 C CA . ALA A 1 237 ? 40.938 2.452 -47.279 1.00 77.12 237 ALA A CA 1
ATOM 1727 C C . ALA A 1 237 ? 41.495 2.821 -45.894 1.00 77.12 237 ALA A C 1
ATOM 1729 O O . ALA A 1 237 ? 40.921 2.448 -44.871 1.00 77.12 237 ALA A O 1
ATOM 1730 N N . GLN A 1 238 ? 42.571 3.611 -45.847 1.00 80.69 238 GLN A N 1
ATOM 1731 C CA . GLN A 1 238 ? 43.206 4.041 -44.603 1.00 80.69 238 GLN A CA 1
ATOM 1732 C C . GLN A 1 238 ? 42.360 5.068 -43.831 1.00 80.69 238 GLN A C 1
ATOM 1734 O O . GLN A 1 238 ? 42.247 4.964 -42.610 1.00 80.69 238 GLN A O 1
ATOM 1739 N N . GLN A 1 239 ? 41.687 5.997 -44.520 1.00 84.19 239 GLN A N 1
ATOM 1740 C CA . GLN A 1 239 ? 40.680 6.880 -43.914 1.00 84.19 239 GLN A CA 1
ATOM 1741 C C . GLN A 1 239 ? 39.499 6.080 -43.345 1.00 84.19 239 GLN A C 1
ATOM 1743 O O . GLN A 1 239 ? 39.097 6.298 -42.202 1.00 84.19 239 GLN A O 1
ATOM 1748 N N . THR A 1 240 ? 38.992 5.101 -44.100 1.00 80.62 240 THR A N 1
ATOM 1749 C CA . THR A 1 240 ? 37.880 4.226 -43.684 1.00 80.62 240 THR A CA 1
ATOM 1750 C C . THR A 1 240 ? 38.252 3.379 -42.462 1.00 80.62 240 THR A C 1
ATOM 1752 O O . THR A 1 240 ? 37.473 3.282 -41.512 1.00 80.62 240 THR A O 1
ATOM 1755 N N . ALA A 1 241 ? 39.468 2.823 -42.436 1.00 80.44 241 ALA A N 1
ATOM 1756 C CA . ALA A 1 241 ? 39.999 2.085 -41.295 1.00 80.44 241 ALA A CA 1
ATOM 1757 C C . ALA A 1 241 ? 40.181 2.983 -40.058 1.00 80.44 241 ALA A C 1
ATOM 1759 O O . ALA A 1 241 ? 39.838 2.573 -38.951 1.00 80.44 241 ALA A O 1
ATOM 1760 N N . ASN A 1 242 ? 40.666 4.217 -40.222 1.00 82.81 242 ASN A N 1
ATOM 1761 C CA . ASN A 1 242 ? 40.795 5.168 -39.114 1.00 82.81 242 ASN A CA 1
ATOM 1762 C C . ASN A 1 242 ? 39.427 5.584 -38.543 1.00 82.81 242 ASN A C 1
ATOM 1764 O O . ASN A 1 242 ? 39.276 5.633 -37.323 1.00 82.81 242 ASN A O 1
ATOM 1768 N N . ALA A 1 243 ? 38.416 5.795 -39.393 1.00 83.25 243 ALA A N 1
ATOM 1769 C CA . ALA A 1 243 ? 37.043 6.048 -38.950 1.00 83.25 243 ALA A CA 1
ATOM 1770 C C . ALA A 1 243 ? 36.479 4.869 -38.132 1.00 83.25 243 ALA A C 1
ATOM 1772 O O . ALA A 1 243 ? 35.922 5.077 -37.055 1.00 83.25 243 ALA A O 1
ATOM 1773 N N . ALA A 1 244 ? 36.699 3.627 -38.582 1.00 80.50 244 ALA A N 1
ATOM 1774 C CA . ALA A 1 244 ? 36.287 2.430 -37.845 1.00 80.50 244 ALA A CA 1
ATOM 1775 C C . ALA A 1 244 ? 36.977 2.301 -36.468 1.00 80.50 244 ALA A C 1
ATOM 1777 O O . ALA A 1 244 ? 36.336 1.893 -35.500 1.00 80.50 244 ALA A O 1
ATOM 1778 N N . LYS A 1 245 ? 38.258 2.690 -36.349 1.00 85.19 245 LYS A N 1
ATOM 1779 C CA . LYS A 1 245 ? 38.978 2.722 -35.058 1.00 85.19 245 LYS A CA 1
ATOM 1780 C C . LYS A 1 245 ? 38.419 3.783 -34.109 1.00 85.19 245 LYS A C 1
ATOM 1782 O O . LYS A 1 245 ? 38.265 3.491 -32.927 1.00 85.19 245 LYS A O 1
ATOM 1787 N N . SER A 1 246 ? 38.088 4.973 -34.621 1.00 86.31 246 SER A N 1
ATOM 1788 C CA . SER A 1 246 ? 37.473 6.046 -33.824 1.00 86.31 246 SER A CA 1
ATOM 1789 C C . SER A 1 246 ? 36.139 5.593 -33.228 1.00 86.31 246 SER A C 1
ATOM 1791 O O . SER A 1 246 ? 35.935 5.703 -32.022 1.00 86.31 246 SER A O 1
ATOM 1793 N N . LEU A 1 247 ? 35.275 4.982 -34.049 1.00 84.69 247 LEU A N 1
ATOM 1794 C CA . LEU A 1 247 ? 33.983 4.462 -33.596 1.00 84.69 247 LEU A CA 1
ATOM 1795 C C . LEU A 1 247 ? 34.143 3.340 -32.551 1.00 84.69 247 LEU A C 1
ATOM 1797 O O . LEU A 1 247 ? 33.411 3.288 -31.565 1.00 84.69 247 LEU A O 1
ATOM 1801 N N . ALA A 1 248 ? 35.134 2.456 -32.722 1.00 81.44 248 ALA A N 1
ATOM 1802 C CA . ALA A 1 248 ? 35.440 1.403 -31.751 1.00 81.44 248 ALA A CA 1
ATOM 1803 C C . ALA A 1 248 ? 35.887 1.961 -30.381 1.00 81.44 248 ALA A C 1
ATOM 1805 O O . ALA A 1 248 ? 35.497 1.423 -29.340 1.00 81.44 248 ALA A O 1
ATOM 1806 N N . ASP A 1 249 ? 36.662 3.050 -30.365 1.00 84.06 249 ASP A N 1
ATOM 1807 C CA . ASP A 1 249 ? 37.070 3.724 -29.126 1.00 84.06 249 ASP A CA 1
ATOM 1808 C C . ASP A 1 249 ? 35.898 4.485 -28.462 1.00 84.06 249 ASP A C 1
ATOM 1810 O O . ASP A 1 249 ? 35.773 4.463 -27.234 1.00 84.06 249 ASP A O 1
ATOM 1814 N N . GLU A 1 250 ? 34.972 5.061 -29.239 1.00 85.56 250 GLU A N 1
ATOM 1815 C CA . GLU A 1 250 ? 33.724 5.653 -28.722 1.00 85.56 250 GLU A CA 1
ATOM 1816 C C . GLU A 1 250 ? 32.794 4.603 -28.087 1.00 85.56 250 GLU A C 1
ATOM 1818 O O . GLU A 1 250 ? 32.332 4.783 -26.955 1.00 85.56 250 GLU A O 1
ATOM 1823 N N . ILE A 1 251 ? 32.587 3.461 -28.756 1.00 83.31 251 ILE A N 1
ATOM 1824 C CA . ILE A 1 251 ? 31.805 2.320 -28.241 1.00 83.31 251 ILE A CA 1
ATOM 1825 C C . ILE A 1 251 ? 32.365 1.829 -26.898 1.00 83.31 251 ILE A C 1
ATOM 1827 O O . ILE A 1 251 ? 31.606 1.549 -25.964 1.00 83.31 251 ILE A O 1
ATOM 1831 N N . LYS A 1 252 ? 33.696 1.780 -26.754 1.00 83.56 252 LYS A N 1
ATOM 1832 C CA . LYS A 1 252 ? 34.355 1.438 -25.487 1.00 83.56 252 LYS A CA 1
ATOM 1833 C C . LYS A 1 252 ? 34.048 2.460 -24.383 1.00 83.56 252 LYS A C 1
ATOM 1835 O O . LYS A 1 252 ? 33.714 2.061 -23.266 1.00 83.56 252 LYS A O 1
ATOM 1840 N N . GLY A 1 253 ? 34.087 3.758 -24.691 1.00 83.50 253 GLY A N 1
ATOM 1841 C CA . GLY A 1 253 ? 33.696 4.819 -23.754 1.00 83.50 253 GLY A CA 1
ATOM 1842 C C . GLY A 1 253 ? 32.233 4.708 -23.297 1.00 83.50 253 GLY A C 1
ATOM 1843 O O . GLY A 1 253 ? 31.937 4.840 -22.104 1.00 83.50 253 GLY A O 1
ATOM 1844 N N . ILE A 1 254 ? 31.321 4.382 -24.221 1.00 82.62 254 ILE A N 1
ATOM 1845 C CA . ILE A 1 254 ? 29.903 4.122 -23.921 1.00 82.62 254 ILE A CA 1
ATOM 1846 C C . ILE A 1 254 ? 29.750 2.912 -22.988 1.00 82.62 254 ILE A C 1
ATOM 1848 O O . ILE A 1 254 ? 29.009 2.992 -22.001 1.00 82.62 254 ILE A O 1
ATOM 1852 N N . ALA A 1 255 ? 30.472 1.817 -23.244 1.00 80.50 255 ALA A N 1
ATOM 1853 C CA . ALA A 1 255 ? 30.456 0.625 -22.398 1.00 80.50 255 ALA A CA 1
ATOM 1854 C C . ALA A 1 255 ? 30.944 0.922 -20.964 1.00 80.50 255 ALA A C 1
ATOM 1856 O O . ALA A 1 255 ? 30.307 0.511 -19.995 1.00 80.50 255 ALA A O 1
ATOM 1857 N N . GLU A 1 256 ? 32.017 1.700 -20.795 1.00 82.00 256 GLU A N 1
ATOM 1858 C CA . GLU A 1 256 ? 32.552 2.071 -19.474 1.00 82.00 256 GLU A CA 1
ATOM 1859 C C . GLU A 1 256 ? 31.645 3.039 -18.690 1.00 82.00 256 GLU A C 1
ATOM 1861 O O . GLU A 1 256 ? 31.535 2.952 -17.461 1.00 82.00 256 GLU A O 1
ATOM 1866 N N . ALA A 1 257 ? 30.970 3.972 -19.367 1.00 81.81 257 ALA A N 1
ATOM 1867 C CA . ALA A 1 257 ? 29.958 4.828 -18.741 1.00 81.81 257 ALA A CA 1
ATOM 1868 C C . ALA A 1 257 ? 28.734 4.014 -18.279 1.00 81.81 257 ALA A C 1
ATOM 1870 O O . ALA A 1 257 ? 28.215 4.208 -17.177 1.00 81.81 257 ALA A O 1
ATOM 1871 N N . SER A 1 258 ? 28.307 3.060 -19.102 1.00 83.56 258 SER A N 1
ATOM 1872 C CA . SER A 1 258 ? 27.083 2.291 -18.878 1.00 83.56 258 SER A CA 1
ATOM 1873 C C . SER A 1 258 ? 27.285 1.133 -17.886 1.00 83.56 258 SER A C 1
ATOM 1875 O O . SER A 1 258 ? 26.372 0.806 -17.122 1.00 83.56 258 SER A O 1
ATOM 1877 N N . LYS A 1 259 ? 28.512 0.602 -17.769 1.00 84.44 259 LYS A N 1
ATOM 1878 C CA . LYS A 1 259 ? 28.928 -0.284 -16.669 1.00 84.44 259 LYS A CA 1
ATOM 1879 C C . LYS A 1 259 ? 28.794 0.412 -15.312 1.00 84.44 259 LYS A C 1
ATOM 1881 O O . LYS A 1 259 ? 28.175 -0.145 -14.413 1.00 84.44 259 LYS A O 1
ATOM 1886 N N . ARG A 1 260 ? 29.268 1.660 -15.185 1.00 85.69 260 ARG A N 1
ATOM 1887 C CA . ARG A 1 260 ? 29.123 2.465 -13.952 1.00 85.69 260 ARG A CA 1
ATOM 1888 C C . ARG A 1 260 ? 27.657 2.738 -13.593 1.00 85.69 260 ARG A C 1
ATOM 1890 O O . ARG A 1 260 ? 27.284 2.708 -12.418 1.00 85.69 260 ARG A O 1
ATOM 1897 N N . ALA A 1 261 ? 26.799 2.962 -14.592 1.00 83.06 261 ALA A N 1
ATOM 1898 C CA . ALA A 1 261 ? 25.353 3.067 -14.376 1.00 83.06 261 ALA A CA 1
ATOM 1899 C C . ALA A 1 261 ? 24.750 1.746 -13.856 1.00 83.06 261 ALA A C 1
ATOM 1901 O O . ALA A 1 261 ? 23.971 1.770 -12.906 1.00 83.06 261 ALA A O 1
ATOM 1902 N N . SER A 1 262 ? 25.180 0.610 -14.411 1.00 85.25 262 SER A N 1
ATOM 1903 C CA . SER A 1 262 ? 24.762 -0.740 -14.002 1.00 85.25 262 SER A CA 1
ATOM 1904 C C . SER A 1 262 ? 25.229 -1.092 -12.578 1.00 85.25 262 SER A C 1
ATOM 1906 O O . SER A 1 262 ? 24.448 -1.578 -11.763 1.00 85.25 262 SER A O 1
ATOM 1908 N N . GLU A 1 263 ? 26.472 -0.760 -12.218 1.00 87.44 263 GLU A N 1
ATOM 1909 C CA . GLU A 1 263 ? 27.002 -0.889 -10.849 1.00 87.44 263 GLU A CA 1
ATOM 1910 C C . GLU A 1 263 ? 26.176 -0.059 -9.849 1.00 87.44 263 GLU A C 1
ATOM 1912 O O . GLU A 1 263 ? 25.794 -0.559 -8.788 1.00 87.44 263 GLU A O 1
ATOM 1917 N N . THR A 1 264 ? 25.804 1.172 -10.226 1.00 89.44 264 THR A N 1
ATOM 1918 C CA . THR A 1 264 ? 24.907 2.028 -9.428 1.00 89.44 264 THR A CA 1
ATOM 1919 C C . THR A 1 264 ? 23.511 1.409 -9.282 1.00 89.44 264 THR A C 1
ATOM 1921 O O . THR A 1 264 ? 22.953 1.402 -8.185 1.00 89.44 264 THR A O 1
ATOM 1924 N N . ALA A 1 265 ? 22.948 0.859 -10.364 1.00 88.94 265 ALA A N 1
ATOM 1925 C CA . ALA A 1 265 ? 21.653 0.181 -10.351 1.00 88.94 265 ALA A CA 1
ATOM 1926 C C . ALA A 1 265 ? 21.659 -1.030 -9.405 1.00 88.94 265 ALA A C 1
ATOM 1928 O O . ALA A 1 265 ? 20.736 -1.204 -8.611 1.00 88.94 265 ALA A O 1
ATOM 1929 N N . THR A 1 266 ? 22.725 -1.833 -9.433 1.00 88.12 266 THR A N 1
ATOM 1930 C CA . THR A 1 266 ? 22.898 -3.000 -8.560 1.00 88.12 266 THR A CA 1
ATOM 1931 C C . THR A 1 266 ? 23.025 -2.596 -7.089 1.00 88.12 266 THR A C 1
ATOM 1933 O O . THR A 1 266 ? 22.377 -3.207 -6.239 1.00 88.12 266 THR A O 1
ATOM 1936 N N . ALA A 1 267 ? 23.786 -1.540 -6.778 1.00 90.25 267 ALA A N 1
ATOM 1937 C CA . ALA A 1 267 ? 23.909 -1.015 -5.416 1.00 90.25 267 ALA A CA 1
ATOM 1938 C C . ALA A 1 267 ? 22.570 -0.471 -4.878 1.00 90.25 267 ALA A C 1
ATOM 1940 O O . ALA A 1 267 ? 22.145 -0.855 -3.786 1.00 90.25 267 ALA A O 1
ATOM 1941 N N . ASN A 1 268 ? 21.864 0.350 -5.666 1.00 91.81 268 ASN A N 1
ATOM 1942 C CA . ASN A 1 268 ? 20.545 0.877 -5.298 1.00 91.81 268 ASN A CA 1
ATOM 1943 C C . ASN A 1 268 ? 19.502 -0.241 -5.140 1.00 91.81 268 ASN A C 1
ATOM 1945 O O . ASN A 1 268 ? 18.715 -0.199 -4.200 1.00 91.81 268 ASN A O 1
ATOM 1949 N N . SER A 1 269 ? 19.531 -1.267 -5.998 1.00 90.19 269 SER A N 1
ATOM 1950 C CA . SER A 1 269 ? 18.645 -2.437 -5.889 1.00 90.19 269 SER A CA 1
ATOM 1951 C C . SER A 1 269 ? 18.928 -3.247 -4.622 1.00 90.19 269 SER A C 1
ATOM 1953 O O . SER A 1 269 ? 18.000 -3.676 -3.943 1.00 90.19 269 SER A O 1
ATOM 1955 N N . GLY A 1 270 ? 20.205 -3.424 -4.259 1.00 89.50 270 GLY A N 1
ATOM 1956 C CA . GLY A 1 270 ? 20.598 -4.068 -3.005 1.00 89.50 270 GLY A CA 1
ATOM 1957 C C . GLY A 1 270 ? 20.086 -3.313 -1.775 1.00 89.50 270 GLY A C 1
ATOM 1958 O O . GLY A 1 270 ? 19.511 -3.926 -0.880 1.00 89.50 270 GLY A O 1
ATOM 1959 N N . GLN A 1 271 ? 20.219 -1.983 -1.764 1.00 91.00 271 GLN A N 1
ATOM 1960 C CA . GLN A 1 271 ? 19.663 -1.137 -0.703 1.00 91.00 271 GLN A CA 1
ATOM 1961 C C . GLN A 1 271 ? 18.132 -1.210 -0.650 1.00 91.00 271 GLN A C 1
ATOM 1963 O O . GLN A 1 271 ? 17.584 -1.429 0.424 1.00 91.00 271 GLN A O 1
ATOM 1968 N N . ALA A 1 272 ? 17.447 -1.106 -1.794 1.00 91.81 272 ALA A N 1
ATOM 1969 C CA . ALA A 1 272 ? 15.991 -1.217 -1.877 1.00 91.81 272 ALA A CA 1
ATOM 1970 C C . ALA A 1 272 ? 15.473 -2.539 -1.287 1.00 91.81 272 ALA A C 1
ATOM 1972 O O . ALA A 1 272 ? 14.526 -2.528 -0.504 1.00 91.81 272 ALA A O 1
ATOM 1973 N N . LEU A 1 273 ? 16.129 -3.663 -1.604 1.00 90.25 273 LEU A N 1
ATOM 1974 C CA . LEU A 1 273 ? 15.797 -4.981 -1.055 1.00 90.25 273 LEU A CA 1
ATOM 1975 C C . LEU A 1 273 ? 16.001 -5.054 0.465 1.00 90.25 273 LEU A C 1
ATOM 1977 O O . LEU A 1 273 ? 15.181 -5.653 1.153 1.00 90.25 273 LEU A O 1
ATOM 1981 N N . THR A 1 274 ? 17.064 -4.457 1.008 1.00 94.12 274 THR A N 1
ATOM 1982 C CA . THR A 1 274 ? 17.278 -4.413 2.464 1.00 94.12 274 THR A CA 1
ATOM 1983 C C . THR A 1 274 ? 16.221 -3.545 3.150 1.00 94.12 274 THR A C 1
ATOM 1985 O O . THR A 1 274 ? 15.531 -4.027 4.046 1.00 94.12 274 THR A O 1
ATOM 1988 N N . THR A 1 275 ? 16.015 -2.310 2.683 1.00 93.12 275 THR A N 1
ATOM 1989 C CA . THR A 1 275 ? 15.038 -1.371 3.260 1.00 93.12 275 THR A CA 1
ATOM 1990 C C . THR A 1 275 ? 13.599 -1.906 3.173 1.00 93.12 275 THR A C 1
ATOM 1992 O O . THR A 1 275 ? 12.816 -1.721 4.103 1.00 93.12 275 THR A O 1
ATOM 1995 N N . ALA A 1 276 ? 13.234 -2.618 2.099 1.00 89.69 276 ALA A N 1
ATOM 1996 C CA . ALA A 1 276 ? 11.908 -3.226 1.958 1.00 89.69 276 ALA A CA 1
ATOM 1997 C C . ALA A 1 276 ? 11.691 -4.418 2.913 1.00 89.69 276 ALA A C 1
ATOM 1999 O O . ALA A 1 276 ? 10.596 -4.574 3.463 1.00 89.69 276 ALA A O 1
ATOM 2000 N N . LYS A 1 277 ? 12.735 -5.213 3.186 1.00 92.00 277 LYS A N 1
ATOM 2001 C CA . LYS A 1 277 ? 12.694 -6.282 4.201 1.00 92.00 277 LYS A CA 1
ATOM 2002 C C . LYS A 1 277 ? 12.579 -5.726 5.612 1.00 92.00 277 LYS A C 1
ATOM 2004 O O . LYS A 1 277 ? 11.771 -6.226 6.389 1.00 92.00 277 LYS A O 1
ATOM 2009 N N . GLU A 1 278 ? 13.329 -4.670 5.924 1.00 92.56 278 GLU A N 1
ATOM 2010 C CA . GLU A 1 278 ? 13.197 -3.932 7.186 1.00 92.56 278 GLU A CA 1
ATOM 2011 C C . GLU A 1 278 ? 11.765 -3.405 7.356 1.00 92.56 278 GLU A C 1
ATOM 2013 O O . GLU A 1 278 ? 11.120 -3.703 8.358 1.00 92.56 278 GLU A O 1
ATOM 2018 N N . ALA A 1 279 ? 11.222 -2.720 6.341 1.00 92.88 279 ALA A N 1
ATOM 2019 C CA . ALA A 1 279 ? 9.845 -2.225 6.344 1.00 92.88 279 ALA A CA 1
ATOM 2020 C C . ALA A 1 279 ? 8.808 -3.340 6.563 1.00 92.88 279 ALA A C 1
ATOM 2022 O O . ALA A 1 279 ? 7.838 -3.148 7.297 1.00 92.88 279 ALA A O 1
ATOM 2023 N N . THR A 1 280 ? 9.016 -4.506 5.946 1.00 91.12 280 THR A N 1
ATOM 2024 C CA . THR A 1 280 ? 8.139 -5.675 6.102 1.00 91.12 280 THR A CA 1
ATOM 2025 C C . THR A 1 280 ? 8.216 -6.238 7.521 1.00 91.12 280 THR A C 1
ATOM 2027 O O . THR A 1 280 ? 7.172 -6.430 8.138 1.00 91.12 280 THR A O 1
ATOM 2030 N N . SER A 1 281 ? 9.422 -6.393 8.078 1.00 91.62 281 SER A N 1
ATOM 2031 C CA . SER A 1 281 ? 9.650 -6.876 9.448 1.00 91.62 281 SER A CA 1
ATOM 2032 C C . SER A 1 281 ? 9.047 -5.944 10.511 1.00 91.62 281 SER A C 1
ATOM 2034 O O . SER A 1 281 ? 8.337 -6.396 11.410 1.00 91.62 281 SER A O 1
ATOM 2036 N N . THR A 1 282 ? 9.225 -4.624 10.374 1.00 90.75 282 THR A N 1
ATOM 2037 C CA . THR A 1 282 ? 8.569 -3.632 11.247 1.00 90.75 282 THR A CA 1
ATOM 2038 C C . THR A 1 282 ? 7.042 -3.691 11.108 1.00 90.75 282 THR A C 1
ATOM 2040 O O . THR A 1 282 ? 6.321 -3.621 12.102 1.00 90.75 282 THR A O 1
ATOM 2043 N N . ALA A 1 283 ? 6.521 -3.882 9.890 1.00 92.62 283 ALA A N 1
ATOM 2044 C CA . ALA A 1 283 ? 5.086 -4.043 9.658 1.00 92.62 283 ALA A CA 1
ATOM 2045 C C . ALA A 1 283 ? 4.528 -5.377 10.206 1.00 92.62 283 ALA A C 1
ATOM 2047 O O . ALA A 1 283 ? 3.358 -5.432 10.585 1.00 92.62 283 ALA A O 1
ATOM 2048 N N . ASP A 1 284 ? 5.332 -6.443 10.274 1.00 90.62 284 ASP A N 1
ATOM 2049 C CA . ASP A 1 284 ? 4.997 -7.697 10.961 1.00 90.62 284 ASP A CA 1
ATOM 2050 C C . ASP A 1 284 ? 4.932 -7.505 12.481 1.00 90.62 284 ASP A C 1
ATOM 2052 O O . ASP A 1 284 ? 3.918 -7.852 13.091 1.00 90.62 284 ASP A O 1
ATOM 2056 N N . ALA A 1 285 ? 5.941 -6.871 13.088 1.00 89.94 285 ALA A N 1
ATOM 2057 C CA . ALA A 1 285 ? 5.952 -6.560 14.520 1.00 89.94 285 ALA A CA 1
ATOM 2058 C C . ALA A 1 285 ? 4.746 -5.692 14.932 1.00 89.94 285 ALA A C 1
ATOM 2060 O O . ALA A 1 285 ? 4.022 -6.024 15.877 1.00 89.94 285 ALA A O 1
ATOM 2061 N N . ALA A 1 286 ? 4.457 -4.640 14.159 1.00 91.88 286 ALA A N 1
ATOM 2062 C CA . ALA A 1 286 ? 3.275 -3.800 14.344 1.00 91.88 286 ALA A CA 1
ATOM 2063 C C . ALA A 1 286 ? 1.956 -4.586 14.188 1.00 91.88 286 ALA A C 1
ATOM 2065 O O . ALA A 1 286 ? 0.971 -4.288 14.868 1.00 91.88 286 ALA A O 1
ATOM 2066 N N . SER A 1 287 ? 1.924 -5.608 13.323 1.00 91.38 287 SER A N 1
ATOM 2067 C CA . SER A 1 287 ? 0.743 -6.456 13.114 1.00 91.38 287 SER A CA 1
ATOM 2068 C C . SER A 1 287 ? 0.462 -7.348 14.318 1.00 91.38 287 SER A C 1
ATOM 2070 O O . SER A 1 287 ? -0.699 -7.484 14.707 1.00 91.38 287 SER A O 1
ATOM 2072 N N . SER A 1 288 ? 1.505 -7.927 14.917 1.00 91.88 288 SER A N 1
ATOM 2073 C CA . SER A 1 288 ? 1.395 -8.712 16.151 1.00 91.88 288 SER A CA 1
ATOM 2074 C C . SER A 1 288 ? 0.908 -7.836 17.305 1.00 91.88 288 SER A C 1
ATOM 2076 O O . SER A 1 288 ? -0.128 -8.131 17.893 1.00 91.88 288 SER A O 1
ATOM 2078 N N . ALA A 1 289 ? 1.542 -6.679 17.530 1.00 89.69 289 ALA A N 1
ATOM 2079 C CA . ALA A 1 289 ? 1.131 -5.739 18.576 1.00 89.69 289 ALA A CA 1
ATOM 2080 C C . ALA A 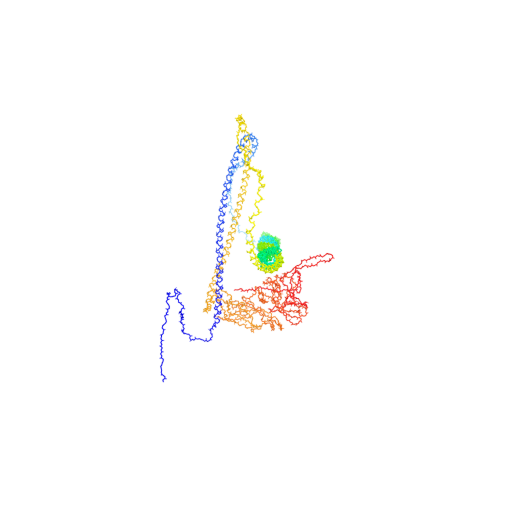1 289 ? -0.331 -5.267 18.420 1.00 89.69 289 ALA A C 1
ATOM 2082 O O . ALA A 1 289 ? -1.082 -5.220 19.395 1.00 89.69 289 ALA A O 1
ATOM 2083 N N . ALA A 1 290 ? -0.782 -4.977 17.192 1.00 91.88 290 ALA A N 1
ATOM 2084 C CA . ALA A 1 290 ? -2.179 -4.625 16.928 1.00 91.88 290 ALA A CA 1
ATOM 2085 C C . ALA A 1 290 ? -3.154 -5.796 17.186 1.00 91.88 290 ALA A C 1
ATOM 2087 O O . ALA A 1 290 ? -4.294 -5.568 17.605 1.00 91.88 290 ALA A O 1
ATOM 2088 N N . SER A 1 291 ? -2.725 -7.043 16.962 1.00 91.62 291 SER A N 1
ATOM 2089 C CA . SER A 1 291 ? -3.504 -8.243 17.293 1.00 91.62 291 SER A CA 1
ATOM 2090 C C . SER A 1 291 ? -3.635 -8.423 18.809 1.00 91.62 291 SER A C 1
ATOM 2092 O O . SER A 1 291 ? -4.752 -8.563 19.312 1.00 91.62 291 SER A O 1
ATOM 2094 N N . ASP A 1 292 ? -2.528 -8.316 19.544 1.00 91.50 292 ASP A N 1
ATOM 2095 C CA . ASP A 1 292 ? -2.484 -8.455 21.006 1.00 91.50 292 ASP A CA 1
ATOM 2096 C C . ASP A 1 292 ? -3.318 -7.366 21.704 1.00 91.50 292 ASP A C 1
ATOM 2098 O O . ASP A 1 292 ? -4.074 -7.639 22.644 1.00 91.50 292 ASP A O 1
ATOM 2102 N N . ALA A 1 293 ? -3.267 -6.130 21.189 1.00 92.62 293 ALA A N 1
ATOM 2103 C CA . ALA A 1 293 ? -4.124 -5.029 21.624 1.00 92.62 293 ALA A CA 1
ATOM 2104 C C . ALA A 1 293 ? -5.617 -5.340 21.412 1.00 92.62 293 ALA A C 1
ATOM 2106 O O . ALA A 1 293 ? -6.444 -5.125 22.303 1.00 92.62 293 ALA A O 1
ATOM 2107 N N . LYS A 1 294 ? -5.979 -5.886 20.243 1.00 93.31 294 LYS A N 1
ATOM 2108 C CA . LYS A 1 294 ? -7.359 -6.270 19.906 1.00 93.31 294 LYS A CA 1
ATOM 2109 C C . LYS A 1 294 ? -7.863 -7.419 20.784 1.00 93.31 294 LYS A C 1
ATOM 2111 O O . LYS A 1 294 ? -9.039 -7.410 21.166 1.00 93.31 294 LYS A O 1
ATOM 2116 N N . GLU A 1 295 ? -7.014 -8.388 21.117 1.00 92.94 295 GLU A N 1
ATOM 2117 C CA . GLU A 1 295 ? -7.360 -9.470 22.041 1.00 92.94 295 GLU A CA 1
ATOM 2118 C C . GLU A 1 295 ? -7.545 -8.938 23.468 1.00 92.94 295 GLU A C 1
ATOM 2120 O O . GLU A 1 295 ? -8.584 -9.180 24.085 1.00 92.94 295 GLU A O 1
ATOM 2125 N N . THR A 1 296 ? -6.603 -8.130 23.958 1.00 92.31 296 THR A N 1
ATOM 2126 C CA . THR A 1 296 ? -6.653 -7.506 25.291 1.00 92.31 296 THR A CA 1
ATOM 2127 C C . THR A 1 296 ? -7.913 -6.652 25.466 1.00 92.31 296 THR A C 1
ATOM 2129 O O . THR A 1 296 ? -8.650 -6.823 26.439 1.00 92.31 296 THR A O 1
ATOM 2132 N N . ALA A 1 297 ? -8.247 -5.817 24.478 1.00 95.31 297 ALA A N 1
ATOM 2133 C CA . ALA A 1 297 ? -9.487 -5.042 24.464 1.00 95.31 297 ALA A CA 1
ATOM 2134 C C . ALA A 1 297 ? -10.750 -5.929 24.417 1.00 95.31 297 ALA A C 1
ATOM 2136 O O . ALA A 1 297 ? -11.770 -5.610 25.027 1.00 95.31 297 ALA A O 1
ATOM 2137 N N . SER A 1 298 ? -10.698 -7.072 23.725 1.00 92.88 298 SER A N 1
ATOM 2138 C CA . SER A 1 298 ? -11.815 -8.029 23.687 1.00 92.88 298 SER A CA 1
ATOM 2139 C C . SER A 1 298 ? -12.004 -8.752 25.026 1.00 92.88 298 SER A C 1
ATOM 2141 O O . SER A 1 298 ? -13.142 -8.958 25.448 1.00 92.88 298 SER A O 1
ATOM 2143 N N . ARG A 1 299 ? -10.913 -9.065 25.738 1.00 92.19 299 ARG A N 1
ATOM 2144 C CA . ARG A 1 299 ? -10.948 -9.591 27.112 1.00 92.19 299 ARG A CA 1
ATOM 2145 C C . ARG A 1 299 ? -11.538 -8.565 28.085 1.00 92.19 299 ARG A C 1
ATOM 2147 O O . ARG A 1 299 ? -12.431 -8.925 28.848 1.00 92.19 299 ARG A O 1
ATOM 2154 N N . ALA A 1 300 ? -11.142 -7.292 27.995 1.00 92.94 300 ALA A N 1
ATOM 2155 C CA . ALA A 1 300 ? -11.719 -6.211 28.802 1.00 92.94 300 ALA A CA 1
ATOM 2156 C C . ALA A 1 300 ? -13.241 -6.060 28.583 1.00 92.94 300 ALA A C 1
ATOM 2158 O O . ALA A 1 300 ? -13.999 -5.987 29.551 1.00 92.94 300 ALA A O 1
ATOM 2159 N N . LEU A 1 301 ? -13.712 -6.107 27.329 1.00 93.62 301 LEU A N 1
ATOM 2160 C CA . LEU A 1 301 ? -15.149 -6.094 27.005 1.00 93.62 301 LEU A CA 1
ATOM 2161 C C . LEU A 1 301 ? -15.905 -7.316 27.555 1.00 93.62 301 LEU A C 1
ATOM 2163 O O . LEU A 1 301 ? -17.057 -7.183 27.967 1.00 93.62 301 LEU A O 1
ATOM 2167 N N . SER A 1 302 ? -15.270 -8.491 27.591 1.00 93.00 302 SER A N 1
ATOM 2168 C CA . SER A 1 302 ? -15.847 -9.694 28.206 1.00 93.00 302 SER A CA 1
ATOM 2169 C C . SER A 1 302 ? -16.025 -9.520 29.720 1.00 93.00 302 SER A C 1
ATOM 2171 O O . SER A 1 302 ? -17.126 -9.715 30.235 1.00 93.00 302 SER A O 1
ATOM 2173 N N . THR A 1 303 ? -14.991 -9.031 30.422 1.00 91.06 303 THR A N 1
ATOM 2174 C CA . THR A 1 303 ? -15.080 -8.670 31.849 1.00 91.06 303 THR A CA 1
ATOM 2175 C C . THR A 1 303 ? -16.215 -7.676 32.093 1.00 91.06 303 THR A C 1
ATOM 2177 O O . THR A 1 303 ? -17.061 -7.908 32.951 1.00 91.06 303 THR A O 1
ATOM 2180 N N . VAL A 1 304 ? -16.294 -6.610 31.293 1.00 91.50 304 VAL A N 1
ATOM 2181 C CA . VAL A 1 304 ? -17.359 -5.601 31.383 1.00 91.50 304 VAL A CA 1
ATOM 2182 C C . VAL A 1 304 ? -18.760 -6.198 31.210 1.00 91.50 304 VAL A C 1
ATOM 2184 O O . VAL A 1 304 ? -19.678 -5.808 31.931 1.00 91.50 304 VAL A O 1
ATOM 2187 N N . ASN A 1 305 ? -18.958 -7.129 30.275 1.00 89.88 305 ASN A N 1
ATOM 2188 C CA . ASN A 1 305 ? -20.269 -7.746 30.071 1.00 89.88 305 ASN A CA 1
ATOM 2189 C C . ASN A 1 305 ? -20.689 -8.638 31.247 1.00 89.88 305 ASN A C 1
ATOM 2191 O O . ASN A 1 305 ? -21.862 -8.612 31.615 1.00 89.88 305 ASN A O 1
ATOM 2195 N N . ASN A 1 306 ? -19.748 -9.332 31.890 1.00 88.62 306 ASN A N 1
ATOM 2196 C CA . ASN A 1 306 ? -20.029 -10.081 33.118 1.00 88.62 306 ASN A CA 1
ATOM 2197 C C . ASN A 1 306 ? -20.410 -9.136 34.274 1.00 88.62 306 ASN A C 1
ATOM 2199 O O . ASN A 1 306 ? -21.375 -9.392 34.989 1.00 88.62 306 ASN A O 1
ATOM 2203 N N . LEU A 1 307 ? -19.721 -7.995 34.416 1.00 91.06 307 LEU A N 1
ATOM 2204 C CA . LEU A 1 307 ? -20.007 -7.016 35.477 1.00 91.06 307 LEU A CA 1
ATOM 2205 C C . LEU A 1 307 ? -21.405 -6.391 35.383 1.00 91.06 307 LEU A C 1
ATOM 2207 O O . LEU A 1 307 ? -21.971 -6.033 36.413 1.00 91.06 307 LEU A O 1
ATOM 2211 N N . LYS A 1 308 ? -21.994 -6.293 34.183 1.00 87.81 308 LYS A N 1
ATOM 2212 C CA . LYS A 1 308 ? -23.389 -5.842 34.019 1.00 87.81 308 LYS A CA 1
ATOM 2213 C C . LYS A 1 308 ? -24.374 -6.779 34.729 1.00 87.81 308 LYS A C 1
ATOM 2215 O O . LYS A 1 308 ? -25.290 -6.296 35.380 1.00 87.81 308 LYS A O 1
ATOM 2220 N N . GLN A 1 309 ? -24.143 -8.094 34.673 1.00 85.81 309 GLN A N 1
ATOM 2221 C CA . GLN A 1 309 ? -24.987 -9.080 35.359 1.00 85.81 309 GLN A CA 1
ATOM 2222 C C . GLN A 1 309 ? -24.854 -8.972 36.886 1.00 85.81 309 GLN A C 1
ATOM 2224 O O . GLN A 1 309 ? -25.863 -8.973 37.589 1.00 85.81 309 GLN A O 1
ATOM 2229 N N . SER A 1 310 ? -23.629 -8.798 37.401 1.00 82.75 310 SER A N 1
ATOM 2230 C CA . SER A 1 310 ? -23.402 -8.540 38.832 1.00 82.75 310 SER A CA 1
ATOM 2231 C C . SER A 1 310 ? -24.086 -7.249 39.298 1.00 82.75 310 SER A C 1
ATOM 2233 O O . SER A 1 310 ? -24.718 -7.243 40.347 1.00 82.75 310 SER A O 1
ATOM 2235 N N . VAL A 1 311 ? -24.030 -6.168 38.510 1.00 89.06 311 VAL A N 1
ATOM 2236 C CA . VAL A 1 311 ? -24.714 -4.895 38.817 1.00 89.06 311 VAL A CA 1
ATOM 2237 C C . VAL A 1 311 ? -26.221 -5.081 39.019 1.00 89.06 311 VAL A C 1
ATOM 2239 O O . VAL A 1 311 ? -26.771 -4.563 39.995 1.00 89.06 311 VAL A O 1
ATOM 2242 N N . ASP A 1 312 ? -26.883 -5.836 38.141 1.00 88.12 312 ASP A N 1
ATOM 2243 C CA . ASP A 1 312 ? -28.318 -6.106 38.267 1.00 88.12 312 ASP A CA 1
ATOM 2244 C C . ASP A 1 312 ? -28.627 -6.994 39.485 1.00 88.12 312 ASP A C 1
ATOM 2246 O O . ASP A 1 312 ? -29.609 -6.751 40.192 1.00 88.12 312 ASP A O 1
ATOM 2250 N N . HIS A 1 313 ? -27.764 -7.971 39.793 1.00 88.31 313 HIS A N 1
ATOM 2251 C CA . HIS A 1 313 ? -27.896 -8.803 40.992 1.00 88.31 313 HIS A CA 1
ATOM 2252 C C . HIS A 1 313 ? -27.817 -7.971 42.282 1.00 88.31 313 HIS A C 1
ATOM 2254 O O . HIS A 1 313 ? -28.751 -7.997 43.086 1.00 88.31 313 HIS A O 1
ATOM 2260 N N . VAL A 1 314 ? -26.760 -7.164 42.446 1.00 90.94 314 VAL A N 1
ATOM 2261 C CA . VAL A 1 314 ? -26.556 -6.323 43.639 1.00 90.94 314 VAL A CA 1
ATOM 2262 C C . VAL A 1 314 ? -27.696 -5.326 43.829 1.00 90.94 314 VAL A C 1
ATOM 2264 O O . VAL A 1 314 ? -28.176 -5.145 44.949 1.00 90.94 314 VAL A O 1
ATOM 2267 N N . LYS A 1 315 ? -28.181 -4.711 42.742 1.00 90.75 315 LYS A N 1
ATOM 2268 C CA . LYS A 1 315 ? -29.325 -3.793 42.797 1.00 90.75 315 LYS A CA 1
ATOM 2269 C C . LYS A 1 315 ? -30.572 -4.480 43.366 1.00 90.75 315 LYS A C 1
ATOM 2271 O O . LYS A 1 315 ? -31.233 -3.907 44.231 1.00 90.75 315 LYS A O 1
ATOM 2276 N N . ASN A 1 316 ? -30.873 -5.697 42.914 1.00 90.69 316 ASN A N 1
ATOM 2277 C CA . ASN A 1 316 ? -32.023 -6.463 43.397 1.00 90.69 316 ASN A CA 1
ATOM 2278 C C . ASN A 1 316 ? -31.853 -6.873 44.871 1.00 90.69 316 ASN A C 1
ATOM 2280 O O . ASN A 1 316 ? -32.780 -6.699 45.660 1.00 90.69 316 ASN A O 1
ATOM 2284 N N . THR A 1 317 ? -30.660 -7.330 45.266 1.00 89.44 317 THR A N 1
ATOM 2285 C CA . THR A 1 317 ? -30.332 -7.661 46.664 1.00 89.44 317 THR A CA 1
ATOM 2286 C C . THR A 1 317 ? -30.484 -6.449 47.596 1.00 89.44 317 THR A C 1
ATOM 2288 O O . THR A 1 317 ? -31.048 -6.580 48.684 1.00 89.44 317 THR A O 1
ATOM 2291 N N . ALA A 1 318 ? -30.052 -5.257 47.171 1.00 90.31 318 ALA A N 1
ATOM 2292 C CA . ALA A 1 318 ? -30.169 -4.030 47.962 1.00 90.31 318 ALA A CA 1
ATOM 2293 C C . ALA A 1 318 ? -31.625 -3.544 48.125 1.00 90.31 318 ALA A C 1
ATOM 2295 O O . ALA A 1 318 ? -31.994 -3.076 49.204 1.00 90.31 318 ALA A O 1
ATOM 2296 N N . GLU A 1 319 ? -32.474 -3.660 47.095 1.00 91.19 319 GLU A N 1
ATOM 2297 C CA . GLU A 1 319 ? -33.906 -3.336 47.237 1.00 91.19 319 GLU A CA 1
ATOM 2298 C C . GLU A 1 319 ? -34.645 -4.351 48.115 1.00 91.19 319 GLU A C 1
ATOM 2300 O O . GLU A 1 319 ? -35.507 -3.966 48.907 1.00 91.19 319 GLU A O 1
ATOM 2305 N N . GLU A 1 320 ? -34.276 -5.630 48.037 1.00 92.19 320 GLU A N 1
ATOM 2306 C CA . GLU A 1 320 ? -34.839 -6.667 48.899 1.00 92.19 320 GLU A CA 1
ATOM 2307 C C . GLU A 1 320 ? -34.491 -6.427 50.376 1.00 92.19 320 GLU A C 1
ATOM 2309 O O . GLU A 1 320 ? -35.377 -6.438 51.233 1.00 92.19 320 GLU A O 1
ATOM 2314 N N . ALA A 1 321 ? -33.226 -6.103 50.672 1.00 90.56 321 ALA A N 1
ATOM 2315 C CA . ALA A 1 321 ? -32.788 -5.699 52.008 1.00 90.56 321 ALA A CA 1
ATOM 2316 C C . ALA A 1 321 ? -33.599 -4.506 52.543 1.00 90.56 321 ALA A C 1
ATOM 2318 O O . ALA A 1 321 ? -34.132 -4.553 53.656 1.00 90.56 321 ALA A O 1
ATOM 2319 N N . LYS A 1 322 ? -33.757 -3.457 51.722 1.00 92.31 322 LYS A N 1
ATOM 2320 C CA . LYS A 1 322 ? -34.532 -2.259 52.070 1.00 92.31 322 LYS A CA 1
ATOM 2321 C C . LYS A 1 322 ? -35.989 -2.598 52.405 1.00 92.31 322 LYS A C 1
ATOM 2323 O O . LYS A 1 322 ? -36.510 -2.105 53.405 1.00 92.31 322 LYS A O 1
ATOM 2328 N N . ARG A 1 323 ? -36.628 -3.453 51.602 1.00 93.38 323 ARG A N 1
ATOM 2329 C CA . ARG A 1 323 ? -38.026 -3.884 51.769 1.00 93.38 323 ARG A CA 1
ATOM 2330 C C . ARG A 1 323 ? -38.241 -4.663 53.071 1.00 93.38 323 ARG A C 1
ATOM 2332 O O . ARG A 1 323 ? -39.208 -4.400 53.787 1.00 93.38 323 ARG A O 1
ATOM 2339 N N . ILE A 1 324 ? -37.327 -5.576 53.408 1.00 92.00 324 ILE A N 1
ATOM 2340 C CA . ILE A 1 324 ? -37.352 -6.322 54.679 1.00 92.00 324 ILE A CA 1
ATOM 2341 C C . ILE A 1 324 ? -37.172 -5.357 55.865 1.00 92.00 324 ILE A C 1
ATOM 2343 O O . ILE A 1 324 ? -37.940 -5.408 56.827 1.00 92.00 324 ILE A O 1
ATOM 2347 N N . ALA A 1 325 ? -36.226 -4.416 55.775 1.00 90.75 325 ALA A N 1
ATOM 2348 C CA . ALA A 1 325 ? -35.991 -3.412 56.814 1.00 90.75 325 ALA A CA 1
ATOM 2349 C C . ALA A 1 325 ? -37.195 -2.469 57.031 1.00 90.75 325 ALA A C 1
ATOM 2351 O O . ALA A 1 325 ? -37.525 -2.136 58.168 1.00 90.75 325 ALA A O 1
ATOM 2352 N N . GLU A 1 326 ? -37.895 -2.061 55.967 1.00 90.06 326 GLU A N 1
ATOM 2353 C CA . GLU A 1 326 ? -39.148 -1.291 56.060 1.00 90.06 326 GLU A CA 1
ATOM 2354 C C . GLU A 1 326 ? -40.250 -2.071 56.798 1.00 90.06 326 GLU A C 1
ATOM 2356 O O . GLU A 1 326 ? -40.901 -1.517 57.689 1.00 90.06 326 GLU A O 1
ATOM 2361 N N . GLY A 1 327 ? -40.400 -3.368 56.508 1.00 90.38 327 GLY A N 1
ATOM 2362 C CA . GLY A 1 327 ? -41.324 -4.253 57.224 1.00 90.38 327 GLY A CA 1
ATOM 2363 C C . GLY A 1 327 ? -40.962 -4.443 58.703 1.00 90.38 327 GLY A C 1
ATOM 2364 O O . GLY A 1 327 ? -41.838 -4.373 59.568 1.00 90.38 327 GLY A O 1
ATOM 2365 N N . ALA A 1 328 ? -39.676 -4.627 59.018 1.00 88.56 328 ALA A N 1
ATOM 2366 C CA . ALA A 1 328 ? -39.184 -4.721 60.394 1.00 88.56 328 ALA A CA 1
ATOM 2367 C C . ALA A 1 328 ? -39.458 -3.436 61.198 1.00 88.56 328 ALA A C 1
ATOM 2369 O O . ALA A 1 328 ? -39.914 -3.503 62.340 1.00 88.56 328 ALA A O 1
ATOM 2370 N N . GLN A 1 329 ? -39.262 -2.264 60.585 1.00 89.12 329 GLN A N 1
ATOM 2371 C CA . GLN A 1 329 ? -39.509 -0.970 61.223 1.00 89.12 329 GLN A CA 1
ATOM 2372 C C . GLN A 1 329 ? -41.003 -0.724 61.500 1.00 89.12 329 GLN A C 1
ATOM 2374 O O . GLN A 1 329 ? -41.348 -0.265 62.588 1.00 89.12 329 GLN A O 1
ATOM 2379 N N . GLN A 1 330 ? -41.910 -1.088 60.581 1.00 89.81 330 GLN A N 1
ATOM 2380 C CA . GLN A 1 330 ? -43.358 -1.041 60.851 1.00 89.81 330 GLN A CA 1
ATOM 2381 C C . GLN A 1 330 ? -43.771 -1.973 61.999 1.00 89.81 330 GLN A C 1
ATOM 2383 O O . GLN A 1 330 ? -44.568 -1.583 62.858 1.00 89.81 330 GLN A O 1
ATOM 2388 N N . LYS A 1 331 ? -43.223 -3.195 62.041 1.00 88.12 331 LYS A N 1
ATOM 2389 C CA . LYS A 1 331 ? -43.458 -4.142 63.141 1.00 88.12 331 LYS A CA 1
ATOM 2390 C C . LYS A 1 331 ? -42.986 -3.553 64.479 1.00 88.12 331 LYS A C 1
ATOM 2392 O O . LYS A 1 331 ? -43.753 -3.581 65.437 1.00 88.12 331 LYS A O 1
ATOM 2397 N N . ALA A 1 332 ? -41.794 -2.953 64.529 1.00 85.75 332 ALA A N 1
ATOM 2398 C CA . ALA A 1 332 ? -41.257 -2.304 65.729 1.00 85.75 332 ALA A CA 1
ATOM 2399 C C . ALA A 1 332 ? -42.144 -1.146 66.233 1.00 85.75 332 ALA A C 1
ATOM 2401 O O . ALA A 1 332 ? -42.514 -1.137 67.404 1.00 85.75 332 ALA A O 1
ATOM 2402 N N . LEU A 1 333 ? -42.575 -0.236 65.348 1.00 86.88 333 LEU A N 1
ATOM 2403 C CA . LEU A 1 333 ? -43.500 0.860 65.692 1.00 86.88 333 LEU A CA 1
ATOM 2404 C C . LEU A 1 333 ? -44.845 0.344 66.232 1.00 86.88 333 LEU A C 1
ATOM 2406 O O . LEU A 1 333 ? -45.399 0.887 67.188 1.00 86.88 333 LEU A O 1
ATOM 2410 N N . THR A 1 334 ? -45.359 -0.741 65.646 1.00 87.69 334 THR A N 1
ATOM 2411 C CA . THR A 1 334 ? -46.589 -1.400 66.115 1.00 87.69 334 THR A CA 1
ATOM 2412 C C . THR A 1 334 ? -46.402 -1.968 67.525 1.00 87.69 334 THR A C 1
ATOM 2414 O O . THR A 1 334 ? -47.280 -1.820 68.375 1.00 87.69 334 THR A O 1
ATOM 2417 N N . VAL A 1 335 ? -45.246 -2.581 67.800 1.00 86.94 335 VAL A N 1
ATOM 2418 C CA . VAL A 1 335 ? -44.899 -3.086 69.134 1.00 86.94 335 VAL A CA 1
ATOM 2419 C C . VAL A 1 335 ? -44.756 -1.951 70.146 1.00 86.94 335 VAL A C 1
ATOM 2421 O O . VAL A 1 335 ? -45.292 -2.077 71.242 1.00 86.94 335 VAL A O 1
ATOM 2424 N N . GLU A 1 336 ? -44.120 -0.831 69.796 1.00 84.31 336 GLU A N 1
ATOM 2425 C CA . GLU A 1 336 ? -44.005 0.339 70.680 1.00 84.31 336 GLU A CA 1
ATOM 2426 C C . GLU A 1 336 ? -45.374 0.886 71.112 1.00 84.31 336 GLU A C 1
ATOM 2428 O O . GLU A 1 336 ? -45.590 1.167 72.296 1.00 84.31 336 GLU A O 1
ATOM 2433 N N . ALA A 1 337 ? -46.324 0.983 70.177 1.00 85.75 337 ALA A N 1
ATOM 2434 C CA . ALA A 1 337 ? -47.687 1.420 70.470 1.00 85.75 337 ALA A CA 1
ATOM 2435 C C . ALA A 1 337 ? -48.411 0.450 71.427 1.00 85.75 337 ALA A C 1
ATOM 2437 O O . ALA A 1 337 ? -49.013 0.882 72.413 1.00 85.75 337 ALA A O 1
ATOM 2438 N N . ILE A 1 338 ? -48.305 -0.864 71.189 1.00 82.44 338 ILE A N 1
ATOM 2439 C CA . ILE A 1 338 ? -48.921 -1.890 72.049 1.00 82.44 338 ILE A CA 1
ATOM 2440 C C . ILE A 1 338 ? -48.236 -1.940 73.426 1.00 82.44 338 ILE A C 1
ATOM 2442 O O . ILE A 1 338 ? -48.920 -2.067 74.441 1.00 82.44 338 ILE A O 1
ATOM 2446 N N . ALA A 1 339 ? -46.910 -1.788 73.491 1.00 82.31 339 ALA A N 1
ATOM 2447 C CA . ALA A 1 339 ? -46.147 -1.760 74.739 1.00 82.31 339 ALA A CA 1
ATOM 2448 C C . ALA A 1 339 ? -46.516 -0.535 75.581 1.00 82.31 339 ALA A C 1
ATOM 2450 O O . ALA A 1 339 ? -46.675 -0.641 76.796 1.00 82.31 339 ALA A O 1
ATOM 2451 N N . THR A 1 340 ? -46.728 0.613 74.932 1.00 84.44 340 THR A N 1
ATOM 2452 C CA . THR A 1 340 ? -47.227 1.832 75.578 1.00 84.44 340 THR A CA 1
ATOM 2453 C C . THR A 1 340 ? -48.637 1.623 76.131 1.00 84.44 340 THR A C 1
ATOM 2455 O O . THR A 1 340 ? -48.883 1.950 77.288 1.00 84.44 340 THR A O 1
ATOM 2458 N N . GLN A 1 341 ? -49.540 0.995 75.367 1.00 84.25 341 GLN A N 1
ATOM 2459 C CA . GLN A 1 341 ? -50.884 0.655 75.845 1.00 84.25 341 GLN A CA 1
ATOM 2460 C C . GLN A 1 341 ? -50.846 -0.298 77.056 1.00 84.25 341 GLN A C 1
ATOM 2462 O O . GLN A 1 341 ? -51.489 -0.029 78.070 1.00 84.25 341 GLN A O 1
ATOM 2467 N N . ALA A 1 342 ? -50.059 -1.378 76.985 1.00 79.06 342 ALA A N 1
ATOM 2468 C CA . ALA A 1 34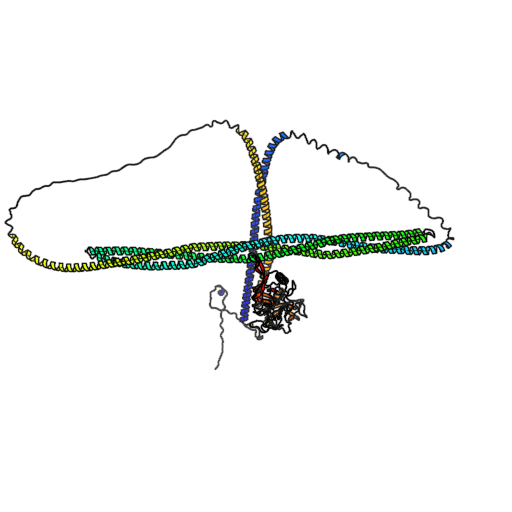2 ? -49.898 -2.335 78.082 1.00 79.06 342 ALA A CA 1
ATOM 2469 C C . ALA A 1 342 ? -49.283 -1.682 79.334 1.00 79.06 342 ALA A C 1
ATOM 2471 O O . ALA A 1 342 ? -49.717 -1.960 80.453 1.00 79.06 342 ALA A O 1
ATOM 2472 N N . LYS A 1 343 ? -48.326 -0.761 79.151 1.00 83.62 343 LYS A N 1
ATOM 2473 C CA . LYS A 1 343 ? -47.741 0.046 80.228 1.00 83.62 343 LYS A CA 1
ATOM 2474 C C . LYS A 1 343 ? -48.798 0.912 80.917 1.00 83.62 343 LYS A C 1
ATOM 2476 O O . LYS A 1 343 ? -48.866 0.877 82.142 1.00 83.62 343 LYS A O 1
ATOM 2481 N N . THR A 1 344 ? -49.633 1.632 80.165 1.00 83.94 344 THR A N 1
ATOM 2482 C CA . THR A 1 344 ? -50.730 2.440 80.727 1.00 83.94 344 THR A CA 1
ATOM 2483 C C . THR A 1 344 ? -51.695 1.571 81.534 1.00 83.94 344 THR A C 1
ATOM 2485 O O . THR A 1 344 ? -51.927 1.854 82.705 1.00 83.94 344 THR A O 1
ATOM 2488 N N . MET A 1 345 ? -52.158 0.449 80.969 1.00 78.75 345 MET A N 1
ATOM 2489 C CA . MET A 1 345 ? -53.063 -0.486 81.656 1.00 78.75 345 MET A CA 1
ATOM 2490 C C . MET A 1 345 ? -52.459 -1.047 82.957 1.00 78.75 345 MET A C 1
ATOM 2492 O O . MET A 1 345 ? -53.151 -1.173 83.966 1.00 78.75 345 MET A O 1
ATOM 2496 N N . ALA A 1 346 ? -51.157 -1.350 82.965 1.00 79.56 346 ALA A N 1
ATOM 2497 C CA . ALA A 1 346 ? -50.457 -1.810 84.163 1.00 79.56 346 ALA A CA 1
ATOM 2498 C C . ALA A 1 346 ? -50.231 -0.687 85.200 1.00 79.56 346 ALA A C 1
ATOM 2500 O O . ALA A 1 346 ? -50.231 -0.958 86.401 1.00 79.56 346 ALA A O 1
ATOM 2501 N N . GLN A 1 347 ? -50.069 0.572 84.773 1.00 78.50 347 GLN A N 1
ATOM 2502 C CA . GLN A 1 347 ? -50.001 1.732 85.674 1.00 78.50 347 GLN A CA 1
ATOM 2503 C C . GLN A 1 347 ? -51.358 2.034 86.321 1.00 78.50 347 GLN A C 1
ATOM 2505 O O . GLN A 1 347 ? -51.404 2.253 87.529 1.00 78.50 347 GLN A O 1
ATOM 2510 N N . GLU A 1 348 ? -52.447 1.982 85.551 1.00 75.00 348 GLU A N 1
ATOM 2511 C CA . GLU A 1 348 ? -53.824 2.120 86.045 1.00 75.00 348 GLU A CA 1
ATOM 2512 C C . GLU A 1 348 ? -54.144 1.037 87.085 1.00 75.00 348 GLU A C 1
ATOM 2514 O O . GLU A 1 348 ? -54.555 1.353 88.201 1.00 75.00 348 GLU A O 1
ATOM 2519 N N . ALA A 1 349 ? -53.848 -0.234 86.776 1.00 69.00 349 ALA A N 1
ATOM 2520 C CA . ALA A 1 349 ? -53.997 -1.334 87.730 1.00 69.00 349 ALA A CA 1
ATOM 2521 C C . ALA A 1 349 ? -53.165 -1.109 89.009 1.00 69.00 349 ALA A C 1
ATOM 2523 O O . ALA A 1 349 ? -53.643 -1.355 90.113 1.00 69.00 349 ALA A O 1
ATOM 2524 N N . LYS A 1 350 ? -51.935 -0.590 88.891 1.00 71.44 350 LYS A N 1
ATOM 2525 C CA . LYS A 1 350 ? -51.058 -0.332 90.044 1.00 71.44 350 LYS A CA 1
ATOM 2526 C C . LYS A 1 350 ? -51.540 0.809 90.952 1.00 71.44 350 LYS A C 1
ATOM 2528 O O . LYS A 1 350 ? -51.213 0.791 92.135 1.00 71.44 350 LYS A O 1
ATOM 2533 N N . GLN A 1 351 ? -52.290 1.786 90.436 1.00 67.44 351 GLN A N 1
ATOM 2534 C CA . GLN A 1 351 ? -52.790 2.920 91.229 1.00 67.44 351 GLN A CA 1
ATOM 2535 C C . GLN A 1 351 ? -54.040 2.594 92.066 1.00 67.44 351 GLN A C 1
ATOM 2537 O O . GLN A 1 351 ? -54.310 3.305 93.030 1.00 67.44 351 GLN A O 1
ATOM 2542 N N . GLY A 1 352 ? -54.786 1.535 91.735 1.00 61.62 352 GLY A N 1
ATOM 2543 C CA . GLY A 1 352 ? -56.057 1.193 92.392 1.00 61.62 352 GLY A CA 1
ATOM 2544 C C . GLY A 1 352 ? -55.999 0.115 93.484 1.00 61.62 352 GLY A C 1
ATOM 2545 O O . GLY A 1 352 ? -57.049 -0.413 93.835 1.00 61.62 352 GLY A O 1
ATOM 2546 N N . LEU A 1 353 ? -54.817 -0.294 93.970 1.00 56.41 353 LEU A N 1
ATOM 2547 C CA . LEU A 1 353 ? -54.658 -1.574 94.682 1.00 56.41 353 LEU A CA 1
ATOM 2548 C C . LEU A 1 353 ? -53.741 -1.548 95.917 1.00 56.41 353 LEU A C 1
ATOM 2550 O O . LEU A 1 353 ? -52.553 -1.239 95.815 1.00 56.41 353 LEU A O 1
ATOM 2554 N N . GLU A 1 354 ? -54.266 -2.046 97.043 1.00 55.31 354 GLU A N 1
ATOM 2555 C CA . GLU A 1 354 ? -53.517 -2.373 98.275 1.00 55.31 354 GLU A CA 1
ATOM 2556 C C . GLU A 1 354 ? -53.091 -3.862 98.361 1.00 55.31 354 GLU A C 1
ATOM 2558 O O . GLU A 1 354 ? -52.398 -4.260 99.295 1.00 55.31 354 GLU A O 1
ATOM 2563 N N . ILE A 1 355 ? -53.477 -4.710 97.394 1.00 56.78 355 ILE A N 1
ATOM 2564 C CA . ILE A 1 355 ? -53.225 -6.165 97.434 1.00 56.78 355 ILE A CA 1
ATOM 2565 C C . ILE A 1 355 ? -51.908 -6.531 96.729 1.00 56.78 355 ILE A C 1
ATOM 2567 O O . ILE A 1 355 ? -51.758 -6.345 95.517 1.00 56.78 355 ILE A O 1
ATOM 2571 N N . ALA A 1 356 ? -50.983 -7.141 97.479 1.00 57.00 356 ALA A N 1
ATOM 2572 C CA . ALA A 1 356 ? -49.621 -7.463 97.039 1.00 57.00 356 ALA A CA 1
ATOM 2573 C C . ALA A 1 356 ? -49.541 -8.278 95.729 1.00 57.00 356 ALA A C 1
ATOM 2575 O O . ALA A 1 356 ? -48.739 -7.961 94.849 1.00 57.00 356 ALA A O 1
ATOM 2576 N N . THR A 1 357 ? -50.395 -9.292 95.551 1.00 59.62 357 THR A N 1
ATOM 2577 C CA . THR A 1 357 ? -50.362 -10.187 94.377 1.00 59.62 357 THR A CA 1
ATOM 2578 C C . THR A 1 357 ? -50.654 -9.453 93.064 1.00 59.62 357 THR A C 1
ATOM 2580 O O . THR A 1 357 ? -50.059 -9.750 92.029 1.00 59.62 357 THR A O 1
ATOM 2583 N N . ALA A 1 358 ? -51.537 -8.452 93.098 1.00 61.75 358 ALA A N 1
ATOM 2584 C CA . ALA A 1 358 ? -51.884 -7.665 91.919 1.00 61.75 358 ALA A CA 1
ATOM 2585 C C . ALA A 1 358 ? -50.813 -6.605 91.597 1.00 61.75 358 ALA A C 1
ATOM 2587 O O . ALA A 1 358 ? -50.515 -6.354 90.428 1.00 61.75 358 ALA A O 1
ATOM 2588 N N . GLN A 1 359 ? -50.156 -6.048 92.623 1.00 68.25 359 GLN A N 1
ATOM 2589 C CA . GLN A 1 359 ? -48.986 -5.178 92.450 1.00 68.25 359 GLN A CA 1
ATOM 2590 C C . GLN A 1 359 ? -47.787 -5.922 91.836 1.00 68.25 359 GLN A C 1
ATOM 2592 O O . GLN A 1 359 ? -47.031 -5.323 91.062 1.00 68.25 359 GLN A O 1
ATOM 2597 N N . GLN A 1 360 ? -47.626 -7.218 92.133 1.00 74.88 360 GLN A N 1
ATOM 2598 C CA . GLN A 1 360 ? -46.595 -8.068 91.534 1.00 74.88 360 GLN A CA 1
ATOM 2599 C C . GLN A 1 360 ? -46.845 -8.266 90.029 1.00 74.88 360 GLN A C 1
ATOM 2601 O O . GLN A 1 360 ? -45.979 -7.909 89.230 1.00 74.88 360 GLN A O 1
ATOM 2606 N N . GLY A 1 361 ? -48.050 -8.697 89.631 1.00 74.94 361 GLY A N 1
ATOM 2607 C CA . GLY A 1 361 ? -48.421 -8.851 88.215 1.00 74.94 361 GLY A CA 1
ATOM 2608 C C . GLY A 1 361 ? -48.355 -7.541 87.416 1.00 74.94 361 GLY A C 1
ATOM 2609 O O . GLY A 1 361 ? -47.814 -7.510 86.312 1.00 74.94 361 GLY A O 1
ATOM 2610 N N . ALA A 1 362 ? -48.801 -6.419 87.991 1.00 76.56 362 ALA A N 1
ATOM 2611 C CA . ALA A 1 362 ? -48.655 -5.105 87.357 1.00 76.56 362 ALA A CA 1
ATOM 2612 C C . ALA A 1 362 ? -47.177 -4.699 87.171 1.00 76.56 362 ALA A C 1
ATOM 2614 O O . ALA A 1 362 ? -46.817 -4.082 86.170 1.00 76.56 362 ALA A O 1
ATOM 2615 N N . THR A 1 363 ? -46.296 -5.063 88.107 1.00 80.88 363 THR A N 1
ATOM 2616 C CA . THR A 1 363 ? -44.854 -4.779 88.004 1.00 80.88 363 THR A CA 1
ATOM 2617 C C . THR A 1 363 ? -44.168 -5.679 86.966 1.00 80.88 363 THR A C 1
ATOM 2619 O O . THR A 1 363 ? -43.308 -5.206 86.223 1.00 80.88 363 THR A O 1
ATOM 2622 N N . GLU A 1 364 ? -44.592 -6.937 86.839 1.00 82.94 364 GLU A N 1
ATOM 2623 C CA . GLU A 1 364 ? -44.126 -7.858 85.797 1.00 82.94 364 GLU A CA 1
ATOM 2624 C C . GLU A 1 364 ? -44.559 -7.408 84.390 1.00 82.94 364 GLU A C 1
ATOM 2626 O O . GLU A 1 364 ? -43.721 -7.330 83.490 1.00 82.94 364 GLU A O 1
ATOM 2631 N N . ALA A 1 365 ? -45.818 -6.988 84.216 1.00 80.75 365 ALA A N 1
ATOM 2632 C CA . ALA A 1 365 ? -46.307 -6.404 82.963 1.00 80.75 365 ALA A CA 1
ATOM 2633 C C . ALA A 1 365 ? -45.515 -5.149 82.548 1.00 80.75 365 ALA A C 1
ATOM 2635 O O . ALA A 1 365 ? -45.172 -4.993 81.375 1.00 80.75 365 ALA A O 1
ATOM 2636 N N . LEU A 1 366 ? -45.169 -4.275 83.503 1.00 84.31 366 LEU A N 1
ATOM 2637 C CA . LEU A 1 366 ? -44.328 -3.097 83.252 1.00 84.31 366 LEU A CA 1
ATOM 2638 C C . LEU A 1 366 ? -42.904 -3.473 82.824 1.00 84.31 366 LEU A C 1
ATOM 2640 O O . LEU A 1 366 ? -42.364 -2.851 81.908 1.00 84.31 366 LEU A O 1
ATOM 2644 N N . SER A 1 367 ? -42.315 -4.494 83.453 1.00 86.75 367 SER A N 1
ATOM 2645 C CA . SER A 1 367 ? -41.002 -5.026 83.072 1.00 86.75 367 SER A CA 1
ATOM 2646 C C . SER A 1 367 ? -41.027 -5.584 81.645 1.00 86.75 367 SER A C 1
ATOM 2648 O O . SER A 1 367 ? -40.211 -5.197 80.810 1.00 86.75 367 SER A O 1
ATOM 2650 N N . LYS A 1 368 ? -42.035 -6.404 81.319 1.00 85.12 368 LYS A N 1
ATOM 2651 C CA . LYS A 1 368 ? -42.200 -7.010 79.990 1.00 85.12 368 LYS A CA 1
ATOM 2652 C C . LYS A 1 368 ? -42.501 -5.987 78.896 1.00 85.12 368 LYS A C 1
ATOM 2654 O O . LYS A 1 368 ? -41.947 -6.090 77.806 1.00 85.12 368 LYS A O 1
ATOM 2659 N N . ALA A 1 369 ? -43.290 -4.952 79.183 1.00 82.81 369 ALA A N 1
ATOM 2660 C CA . ALA A 1 369 ? -43.509 -3.843 78.253 1.00 82.81 369 ALA A CA 1
ATOM 2661 C C . ALA A 1 369 ? -42.220 -3.035 77.991 1.00 82.81 369 ALA A C 1
ATOM 2663 O O . ALA A 1 369 ? -41.967 -2.631 76.855 1.00 82.81 369 ALA A O 1
ATOM 2664 N N . ALA A 1 370 ? -41.380 -2.824 79.012 1.00 84.88 370 ALA A N 1
ATOM 2665 C CA . ALA A 1 370 ? -40.084 -2.161 78.854 1.00 84.88 370 ALA A CA 1
ATOM 2666 C C . ALA A 1 370 ? -39.072 -3.022 78.072 1.00 84.88 370 ALA A C 1
ATOM 2668 O O . ALA A 1 370 ? -38.333 -2.501 77.235 1.00 84.88 370 ALA A O 1
ATOM 2669 N N . GLU A 1 371 ? -39.065 -4.337 78.300 1.00 87.88 371 GLU A N 1
ATOM 2670 C CA . GLU A 1 371 ? -38.240 -5.298 77.564 1.00 87.88 371 GLU A CA 1
ATOM 2671 C C . GLU A 1 371 ? -38.656 -5.383 76.087 1.00 87.88 371 GLU A C 1
ATOM 2673 O O . GLU A 1 371 ? -37.815 -5.208 75.204 1.00 87.88 371 GLU A O 1
ATOM 2678 N N . ALA A 1 372 ? -39.957 -5.510 75.804 1.00 85.62 372 ALA A N 1
ATOM 2679 C CA . ALA A 1 372 ? -40.500 -5.467 74.447 1.00 85.62 372 ALA A CA 1
ATOM 2680 C C . ALA A 1 372 ? -40.139 -4.163 73.716 1.00 85.62 372 ALA A C 1
ATOM 2682 O O . ALA A 1 372 ? -39.715 -4.205 72.559 1.00 85.62 372 ALA A O 1
ATOM 2683 N N . LYS A 1 373 ? -40.229 -3.009 74.400 1.00 89.06 373 LYS A N 1
ATOM 2684 C CA . LYS A 1 373 ? -39.798 -1.722 73.839 1.00 89.06 373 LYS A CA 1
ATOM 2685 C C . LYS A 1 373 ? -38.308 -1.730 73.485 1.00 89.06 373 LYS A C 1
ATOM 2687 O O . LYS A 1 373 ? -37.953 -1.354 72.376 1.00 89.06 373 LYS A O 1
ATOM 2692 N N . LYS A 1 374 ? -37.438 -2.206 74.381 1.00 90.94 374 LYS A N 1
ATOM 2693 C CA . LYS A 1 374 ? -35.988 -2.284 74.129 1.00 90.94 374 LYS A CA 1
ATOM 2694 C C . LYS A 1 374 ? -35.658 -3.151 72.906 1.00 90.94 374 LYS A C 1
ATOM 2696 O O . LYS A 1 374 ? -34.769 -2.797 72.135 1.00 90.94 374 LYS A O 1
ATOM 2701 N N . ILE A 1 375 ? -36.366 -4.266 72.710 1.00 89.38 375 ILE A N 1
ATOM 2702 C CA . ILE A 1 375 ? -36.175 -5.135 71.536 1.00 89.38 375 ILE A CA 1
ATOM 2703 C C . ILE A 1 375 ? -36.722 -4.459 70.261 1.00 89.38 375 ILE A C 1
ATOM 2705 O O . ILE A 1 375 ? -36.096 -4.559 69.206 1.00 89.38 375 ILE A O 1
ATOM 2709 N N . ALA A 1 376 ? -37.829 -3.711 70.346 1.00 87.25 376 ALA A N 1
ATOM 2710 C CA . ALA A 1 376 ? -38.338 -2.901 69.235 1.00 87.25 376 ALA A CA 1
ATOM 2711 C C . ALA A 1 376 ? -37.363 -1.772 68.838 1.00 87.25 376 ALA A C 1
ATOM 2713 O O . ALA A 1 376 ? -37.076 -1.609 67.652 1.00 87.25 376 ALA A O 1
ATOM 2714 N N . ASP A 1 377 ? -36.777 -1.067 69.812 1.00 89.81 377 ASP A N 1
ATOM 2715 C CA . ASP A 1 377 ? -35.752 -0.036 69.590 1.00 89.81 377 ASP A CA 1
ATOM 2716 C C . ASP A 1 377 ? -34.503 -0.636 68.896 1.00 89.81 377 ASP A C 1
ATOM 2718 O O . ASP A 1 377 ? -33.956 -0.053 67.954 1.00 89.81 377 ASP A O 1
ATOM 2722 N N . GLN A 1 378 ? -34.090 -1.853 69.283 1.00 92.44 378 GLN A N 1
ATOM 2723 C CA . GLN A 1 378 ? -33.022 -2.610 68.608 1.00 92.44 378 GLN A CA 1
ATOM 2724 C C . GLN A 1 378 ? -33.396 -3.003 67.169 1.00 92.44 378 GLN A C 1
ATOM 2726 O O . GLN A 1 378 ? -32.575 -2.857 66.262 1.00 92.44 378 GLN A O 1
ATOM 2731 N N . ALA A 1 379 ? -34.625 -3.475 66.938 1.00 89.62 379 ALA A N 1
ATOM 2732 C CA . ALA A 1 379 ? -35.111 -3.826 65.604 1.00 89.62 379 ALA A CA 1
ATOM 2733 C C . ALA A 1 379 ? -35.151 -2.604 64.668 1.00 89.62 379 ALA A C 1
ATOM 2735 O O . ALA A 1 379 ? -34.714 -2.689 63.521 1.00 89.62 379 ALA A O 1
ATOM 2736 N N . ALA A 1 380 ? -35.613 -1.453 65.166 1.00 89.56 380 ALA A N 1
ATOM 2737 C CA . ALA A 1 380 ? -35.620 -0.193 64.427 1.00 89.56 380 ALA A CA 1
ATOM 2738 C C . ALA A 1 380 ? -34.198 0.312 64.113 1.00 89.56 380 ALA A C 1
ATOM 2740 O O . ALA A 1 380 ? -33.954 0.806 63.012 1.00 89.56 380 ALA A O 1
ATOM 2741 N N . THR A 1 381 ? -33.252 0.139 65.043 1.00 93.62 381 THR A N 1
ATOM 2742 C CA . THR A 1 381 ? -31.833 0.479 64.836 1.00 93.62 381 THR A CA 1
ATOM 2743 C C . THR A 1 381 ? -31.225 -0.368 63.712 1.00 93.62 381 THR A C 1
ATOM 2745 O O . THR A 1 381 ? -30.771 0.188 62.714 1.00 93.62 381 THR A O 1
ATOM 2748 N N . LEU A 1 382 ? -31.337 -1.702 63.792 1.00 92.56 382 LEU A N 1
ATOM 2749 C CA . LEU A 1 382 ? -30.856 -2.627 62.752 1.00 92.56 382 LEU A CA 1
ATOM 2750 C C . LEU A 1 382 ? -31.529 -2.380 61.386 1.00 92.56 382 LEU A C 1
ATOM 2752 O O . LEU A 1 382 ? -30.894 -2.510 60.340 1.00 92.56 382 LEU A O 1
ATOM 2756 N N . ALA A 1 383 ? -32.810 -1.994 61.367 1.00 90.31 383 ALA A N 1
ATOM 2757 C CA . ALA A 1 383 ? -33.507 -1.632 60.133 1.00 90.31 383 ALA A CA 1
ATOM 2758 C C . ALA A 1 383 ? -32.931 -0.357 59.486 1.00 90.31 383 ALA A C 1
ATOM 2760 O O . ALA A 1 383 ? -32.794 -0.293 58.263 1.00 90.31 383 ALA A O 1
ATOM 2761 N N . ASN A 1 384 ? -32.563 0.650 60.283 1.00 91.38 384 ASN A N 1
ATOM 2762 C CA . ASN A 1 384 ? -31.926 1.871 59.784 1.00 91.38 384 ASN A CA 1
ATOM 2763 C C . ASN A 1 384 ? -30.476 1.620 59.319 1.00 91.38 384 ASN A C 1
ATOM 2765 O O . ASN A 1 384 ? -30.074 2.146 58.280 1.00 91.38 384 ASN A O 1
ATOM 2769 N N . GLU A 1 385 ? -29.717 0.777 60.025 1.00 93.06 385 GLU A N 1
ATOM 2770 C CA . GLU A 1 385 ? -28.387 0.313 59.595 1.00 93.06 385 GLU A CA 1
ATOM 2771 C C . GLU A 1 385 ? -28.466 -0.400 58.236 1.00 93.06 385 GLU A C 1
ATOM 2773 O O . GLU A 1 385 ? -27.817 0.017 57.279 1.00 93.06 385 GLU A O 1
ATOM 2778 N N . SER A 1 386 ? -29.354 -1.393 58.103 1.00 93.50 386 SER A N 1
ATOM 2779 C CA . SER A 1 386 ? -29.597 -2.113 56.845 1.00 93.50 386 SER A CA 1
ATOM 2780 C C . SER A 1 386 ? -29.957 -1.179 55.681 1.00 93.50 386 SER A C 1
ATOM 2782 O O . SER A 1 386 ? -29.404 -1.308 54.587 1.00 93.50 386 SER A O 1
ATOM 2784 N N . LYS A 1 387 ? -30.838 -0.194 55.911 1.00 92.31 387 LYS A N 1
ATOM 2785 C CA . LYS A 1 387 ? -31.183 0.830 54.908 1.00 92.31 387 LYS A CA 1
ATOM 2786 C C . LYS A 1 387 ? -29.977 1.666 54.484 1.00 92.31 387 LYS A C 1
ATOM 2788 O O . LYS A 1 387 ? -29.873 1.998 53.306 1.00 92.31 387 LYS A O 1
ATOM 2793 N N . THR A 1 388 ? -29.083 1.987 55.416 1.00 93.94 388 THR A N 1
ATOM 2794 C CA . THR A 1 388 ? -27.865 2.763 55.148 1.00 93.94 388 THR A CA 1
ATOM 2795 C C . THR A 1 388 ? -26.916 1.956 54.262 1.00 93.94 388 THR A C 1
ATOM 2797 O O . THR A 1 388 ? -26.575 2.406 53.170 1.00 93.94 388 THR A O 1
ATOM 2800 N N . THR A 1 389 ? -26.613 0.709 54.632 1.00 90.75 389 THR A N 1
ATOM 2801 C CA . THR A 1 389 ? -25.762 -0.185 53.827 1.00 90.75 389 THR A CA 1
ATOM 2802 C C . THR A 1 389 ? -26.376 -0.507 52.455 1.00 90.75 389 THR A C 1
ATOM 2804 O O . THR A 1 389 ? -25.664 -0.609 51.457 1.00 90.75 389 THR A O 1
ATOM 2807 N N . ALA A 1 390 ? -27.708 -0.587 52.343 1.00 89.00 390 ALA A N 1
ATOM 2808 C CA . ALA A 1 390 ? -28.390 -0.735 51.053 1.00 89.00 390 ALA A CA 1
ATOM 2809 C C . ALA A 1 390 ? -28.260 0.511 50.148 1.00 89.00 390 ALA A C 1
ATOM 2811 O O . ALA A 1 390 ? -28.276 0.381 48.922 1.00 89.00 390 ALA A O 1
ATOM 2812 N N . VAL A 1 391 ? -28.124 1.715 50.717 1.00 91.56 391 VAL A N 1
ATOM 2813 C CA . VAL A 1 391 ? -27.816 2.944 49.962 1.00 91.56 391 VAL A CA 1
ATOM 2814 C C . VAL A 1 391 ? -26.345 2.962 49.534 1.00 91.56 391 VAL A C 1
ATOM 2816 O O . VAL A 1 391 ? -26.068 3.259 48.372 1.00 91.56 391 VAL A O 1
ATOM 2819 N N . GLU A 1 392 ? -25.418 2.564 50.409 1.00 92.38 392 GLU A N 1
ATOM 2820 C CA . GLU A 1 392 ? -23.987 2.421 50.086 1.00 92.38 392 GLU A CA 1
ATOM 2821 C C . GLU A 1 392 ? -23.763 1.436 48.925 1.00 92.38 392 GLU A C 1
ATOM 2823 O O . GLU A 1 392 ? -23.085 1.768 47.949 1.00 92.38 392 GLU A O 1
ATOM 2828 N N . ALA A 1 393 ? -24.413 0.266 48.964 1.00 89.75 393 ALA A N 1
ATOM 2829 C CA . ALA A 1 393 ? -24.360 -0.730 47.892 1.00 89.75 393 ALA A CA 1
ATOM 2830 C C . ALA A 1 393 ? -24.822 -0.162 46.535 1.00 89.75 393 ALA A C 1
ATOM 2832 O O . ALA A 1 393 ? -24.203 -0.429 45.503 1.00 89.75 393 ALA A O 1
ATOM 2833 N N . LYS A 1 394 ? -25.874 0.673 46.519 1.00 90.75 394 LYS A N 1
ATOM 2834 C CA . LYS A 1 394 ? -26.336 1.356 45.296 1.00 90.75 394 LYS A CA 1
ATOM 2835 C C . LYS A 1 394 ? -25.364 2.433 44.817 1.00 90.75 394 LYS A C 1
ATOM 2837 O O . LYS A 1 394 ? -25.170 2.555 43.611 1.00 90.75 394 LYS A O 1
ATOM 2842 N N . GLY A 1 395 ? -24.734 3.177 45.728 1.00 90.75 395 GLY A N 1
ATOM 2843 C CA . GLY A 1 395 ? -23.683 4.141 45.385 1.00 90.75 395 GLY A CA 1
ATOM 2844 C C . GLY A 1 395 ? -22.520 3.467 44.653 1.00 90.75 395 GLY A C 1
ATOM 2845 O O . GLY A 1 395 ? -22.156 3.875 43.549 1.00 90.75 395 GLY A O 1
ATOM 2846 N N . LEU A 1 396 ? -22.029 2.352 45.204 1.00 92.12 396 LEU A N 1
ATOM 2847 C CA . LEU A 1 396 ? -20.988 1.533 44.575 1.00 92.12 396 LEU A CA 1
ATOM 2848 C C . LEU A 1 396 ? -21.428 0.973 43.209 1.00 92.12 396 LEU A C 1
ATOM 2850 O O . LEU A 1 396 ? -20.625 0.935 42.278 1.00 92.12 396 LEU A O 1
ATOM 2854 N N . VAL A 1 397 ? -22.700 0.589 43.040 1.00 91.81 397 VAL A N 1
ATOM 2855 C CA . VAL A 1 397 ? -23.245 0.159 41.737 1.00 91.81 397 VAL A CA 1
ATOM 2856 C C . VAL A 1 397 ? -23.174 1.266 40.675 1.00 91.81 397 VAL A C 1
ATOM 2858 O O . VAL A 1 397 ? -22.817 0.973 39.530 1.00 91.81 397 VAL A O 1
ATOM 2861 N N . GLU A 1 398 ? -23.467 2.526 41.007 1.00 91.38 398 GLU A N 1
ATOM 2862 C CA . GLU A 1 398 ? -23.333 3.628 40.039 1.00 91.38 398 GLU A CA 1
ATOM 2863 C C . GLU A 1 398 ? -21.861 3.895 39.674 1.00 91.38 398 GLU A C 1
ATOM 2865 O O . GLU A 1 398 ? -21.543 4.074 38.493 1.00 91.38 398 GLU A O 1
ATOM 2870 N N . GLU A 1 399 ? -20.932 3.795 40.633 1.00 91.44 399 GLU A N 1
ATOM 2871 C CA . GLU A 1 399 ? -19.493 3.841 40.336 1.00 91.44 399 GLU A CA 1
ATOM 2872 C C . GLU A 1 399 ? -19.044 2.700 39.406 1.00 91.44 399 GLU A C 1
ATOM 2874 O O . GLU A 1 399 ? -18.234 2.916 38.495 1.00 91.44 399 GLU A O 1
ATOM 2879 N N . VAL A 1 400 ? -19.566 1.482 39.600 1.00 92.94 400 VAL A N 1
ATOM 2880 C CA . VAL A 1 400 ? -19.290 0.336 38.717 1.00 92.94 400 VAL A CA 1
ATOM 2881 C C . VAL A 1 400 ? -19.807 0.612 37.310 1.00 92.94 400 VAL A C 1
ATOM 2883 O O . VAL A 1 400 ? -19.062 0.396 36.356 1.00 92.94 400 VAL A O 1
ATOM 2886 N N . LYS A 1 401 ? -21.026 1.147 37.149 1.00 92.00 401 LYS A N 1
ATOM 2887 C CA . LYS A 1 401 ? -21.577 1.514 35.830 1.00 92.00 401 LYS A CA 1
ATOM 2888 C C . LYS A 1 401 ? -20.728 2.565 35.117 1.00 92.00 401 LYS A C 1
ATOM 2890 O O . LYS A 1 401 ? -20.451 2.409 33.928 1.00 92.00 401 LYS A O 1
ATOM 2895 N N . GLN A 1 402 ? -20.277 3.601 35.824 1.00 91.94 402 GLN A N 1
ATOM 2896 C CA . GLN A 1 402 ? -19.414 4.637 35.247 1.00 91.94 402 GLN A CA 1
ATOM 2897 C C . GLN A 1 402 ? -18.043 4.068 34.831 1.00 91.94 402 GLN A C 1
ATOM 2899 O O . GLN A 1 402 ? -17.533 4.372 33.746 1.00 91.94 402 GLN A O 1
ATOM 2904 N N . SER A 1 403 ? -17.484 3.170 35.647 1.00 90.50 403 SER A N 1
ATOM 2905 C CA . SER A 1 403 ? -16.243 2.445 35.339 1.00 90.50 403 SER A CA 1
ATOM 2906 C C . SER A 1 403 ? -16.420 1.516 34.125 1.00 90.50 403 SER A C 1
ATOM 2908 O O . SER A 1 403 ? -15.592 1.514 33.217 1.00 90.50 403 SER A O 1
ATOM 2910 N N . VAL A 1 404 ? -17.545 0.798 34.044 1.00 93.19 404 VAL A N 1
ATOM 2911 C CA . VAL A 1 404 ? -17.957 -0.048 32.908 1.00 93.19 404 VAL A CA 1
ATOM 2912 C C . VAL A 1 404 ? -18.108 0.758 31.616 1.00 93.19 404 VAL A C 1
ATOM 2914 O O . VAL A 1 404 ? -17.621 0.324 30.570 1.00 93.19 404 VAL A O 1
ATOM 2917 N N . ALA A 1 405 ? -18.740 1.933 31.664 1.00 91.81 405 ALA A N 1
ATOM 2918 C CA . ALA A 1 405 ? -18.885 2.810 30.502 1.00 91.81 405 ALA A CA 1
ATOM 2919 C C . ALA A 1 405 ? -17.515 3.284 29.987 1.00 91.81 405 ALA A C 1
ATOM 2921 O O . ALA A 1 405 ? -17.248 3.232 28.785 1.00 91.81 405 ALA A O 1
ATOM 2922 N N . THR A 1 406 ? -16.622 3.657 30.909 1.00 93.38 406 THR A N 1
ATOM 2923 C CA . THR A 1 406 ? -15.245 4.066 30.600 1.00 93.38 406 THR A CA 1
ATOM 2924 C C . THR A 1 406 ? -14.455 2.915 29.974 1.00 93.38 406 THR A C 1
ATOM 2926 O O . THR A 1 406 ? -13.954 3.063 28.863 1.00 93.38 406 THR A O 1
ATOM 2929 N N . ALA A 1 407 ? -14.425 1.738 30.610 1.00 92.69 407 ALA A N 1
ATOM 2930 C CA . ALA A 1 407 ? -13.748 0.551 30.083 1.00 92.69 407 ALA A CA 1
ATOM 2931 C C . ALA A 1 407 ? -14.278 0.129 28.700 1.00 92.69 407 ALA A C 1
ATOM 2933 O O . ALA A 1 407 ? -13.489 -0.210 27.820 1.00 92.69 407 ALA A O 1
ATOM 2934 N N . THR A 1 408 ? -15.599 0.202 28.480 1.00 93.69 408 THR A N 1
ATOM 2935 C CA . THR A 1 408 ? -16.221 -0.084 27.172 1.00 93.69 408 THR A CA 1
ATOM 2936 C C . THR A 1 408 ? -15.689 0.856 26.094 1.00 93.69 408 THR A C 1
ATOM 2938 O O . THR A 1 408 ? -15.263 0.397 25.034 1.00 93.69 408 THR A O 1
ATOM 2941 N N . LYS A 1 409 ? -15.694 2.168 26.368 1.00 94.44 409 LYS A N 1
ATOM 2942 C CA . LYS A 1 409 ? -15.232 3.185 25.422 1.00 94.44 409 LYS A CA 1
ATOM 2943 C C . LYS A 1 409 ? -13.749 3.005 25.101 1.00 94.44 409 LYS A C 1
ATOM 2945 O O . LYS A 1 409 ? -13.398 2.895 23.931 1.00 94.44 409 LYS A O 1
ATOM 2950 N N . THR A 1 410 ? -12.898 2.890 26.122 1.00 92.31 410 THR A N 1
ATOM 2951 C CA . THR A 1 410 ? -11.449 2.727 25.940 1.00 92.31 410 THR A CA 1
ATOM 2952 C C . THR A 1 410 ? -11.112 1.438 25.180 1.00 92.31 410 THR A C 1
ATOM 2954 O O . THR A 1 410 ? -10.233 1.449 24.319 1.00 92.31 410 THR A O 1
ATOM 2957 N N . ALA A 1 411 ? -11.840 0.338 25.417 1.00 92.38 411 ALA A N 1
ATOM 2958 C CA . ALA A 1 411 ? -11.647 -0.912 24.681 1.00 92.38 411 ALA A CA 1
ATOM 2959 C C . ALA A 1 411 ? -12.037 -0.806 23.194 1.00 92.38 411 ALA A C 1
ATOM 2961 O O . ALA A 1 411 ? -11.327 -1.335 22.334 1.00 92.38 411 ALA A O 1
ATOM 2962 N N . GLU A 1 412 ? -13.136 -0.124 22.859 1.00 92.56 412 GLU A N 1
ATOM 2963 C CA . GLU A 1 412 ? -13.523 0.051 21.452 1.00 92.56 412 GLU A CA 1
ATOM 2964 C C . GLU A 1 412 ? -12.621 1.082 20.744 1.00 92.56 412 GLU A C 1
ATOM 2966 O O . GLU A 1 412 ? -12.236 0.870 19.593 1.00 92.56 412 GLU A O 1
ATOM 2971 N N . ASP A 1 413 ? -12.155 2.123 21.446 1.00 93.62 413 ASP A N 1
ATOM 2972 C CA . ASP A 1 413 ? -11.120 3.044 20.956 1.00 93.62 413 ASP A CA 1
ATOM 2973 C C . ASP A 1 413 ? -9.785 2.318 20.696 1.00 93.62 413 ASP A C 1
ATOM 2975 O O . ASP A 1 413 ? -9.124 2.578 19.684 1.00 93.62 413 ASP A O 1
ATOM 2979 N N . ALA A 1 414 ? -9.396 1.366 21.554 1.00 93.31 414 ALA A N 1
ATOM 2980 C CA . ALA A 1 414 ? -8.239 0.496 21.335 1.00 93.31 414 ALA A CA 1
ATOM 2981 C C . ALA A 1 414 ? -8.427 -0.386 20.089 1.00 93.31 414 ALA A C 1
ATOM 2983 O O . ALA A 1 414 ? -7.562 -0.398 19.211 1.00 93.31 414 ALA A O 1
ATOM 2984 N N . LYS A 1 415 ? -9.586 -1.048 19.941 1.00 91.81 415 LYS A N 1
ATOM 2985 C CA . LYS A 1 415 ? -9.934 -1.835 18.741 1.00 91.81 415 LYS A CA 1
ATOM 2986 C C . LYS A 1 415 ? -9.909 -1.010 17.459 1.00 91.81 415 LYS A C 1
ATOM 2988 O O . LYS A 1 415 ? -9.419 -1.493 16.441 1.00 91.81 415 LYS A O 1
ATOM 2993 N N . ASN A 1 416 ? -10.423 0.216 17.486 1.00 91.75 416 ASN A N 1
ATOM 2994 C CA . ASN A 1 416 ? -10.433 1.101 16.322 1.00 91.75 416 ASN A CA 1
ATOM 2995 C C . ASN A 1 416 ? -9.025 1.610 15.979 1.00 91.75 416 ASN A C 1
ATOM 2997 O O . ASN A 1 416 ? -8.665 1.659 14.802 1.00 91.75 416 ASN A O 1
ATOM 3001 N N . THR A 1 417 ? -8.193 1.881 16.990 1.00 91.88 417 THR A N 1
ATOM 3002 C CA . THR A 1 417 ? -6.771 2.215 16.797 1.00 91.88 417 THR A CA 1
ATOM 3003 C C . THR A 1 417 ? -6.007 1.025 16.187 1.00 91.88 417 THR A C 1
ATOM 3005 O O . THR A 1 417 ? -5.302 1.196 15.193 1.00 91.88 417 THR A O 1
ATOM 3008 N N . ALA A 1 418 ? -6.227 -0.197 16.690 1.00 88.25 418 ALA A N 1
ATOM 3009 C CA . ALA A 1 418 ? -5.641 -1.426 16.147 1.00 88.25 418 ALA A CA 1
ATOM 3010 C C . ALA A 1 418 ? -6.096 -1.713 14.704 1.00 88.25 418 ALA A C 1
ATOM 3012 O O . ALA A 1 418 ? -5.262 -1.994 13.847 1.00 88.25 418 ALA A O 1
ATOM 3013 N N . ARG A 1 419 ? -7.399 -1.571 14.402 1.00 89.12 419 ARG A N 1
ATOM 3014 C CA . ARG A 1 419 ? -7.949 -1.689 13.034 1.00 89.12 419 ARG A CA 1
ATOM 3015 C C . ARG A 1 419 ? -7.249 -0.734 12.063 1.00 89.12 419 ARG A C 1
ATOM 3017 O O . ARG A 1 419 ? -6.899 -1.156 10.964 1.00 89.12 419 ARG A O 1
ATOM 3024 N N . LYS A 1 420 ? -7.025 0.525 12.466 1.00 89.56 420 LYS A N 1
ATOM 3025 C CA . LYS A 1 420 ? -6.301 1.511 11.649 1.00 89.56 420 LYS A CA 1
ATOM 3026 C C . LYS A 1 420 ? -4.876 1.036 11.346 1.00 89.56 420 LYS A C 1
ATOM 3028 O O . LYS A 1 420 ? -4.517 0.959 10.174 1.00 89.56 420 LYS A O 1
ATOM 3033 N N . ALA A 1 421 ? -4.116 0.637 12.372 1.00 89.50 421 ALA A N 1
ATOM 3034 C CA . ALA A 1 421 ? -2.772 0.084 12.188 1.00 89.50 421 ALA A CA 1
ATOM 3035 C C . ALA A 1 421 ? -2.773 -1.109 11.215 1.00 89.50 421 ALA A C 1
ATOM 3037 O O . ALA A 1 421 ? -1.960 -1.144 10.297 1.00 89.50 421 ALA A O 1
ATOM 3038 N N . THR A 1 422 ? -3.722 -2.047 11.344 1.00 83.88 422 THR A N 1
ATOM 3039 C CA . THR A 1 422 ? -3.840 -3.204 10.437 1.00 83.88 422 THR A CA 1
ATOM 3040 C C . THR A 1 422 ? -4.041 -2.796 8.971 1.00 83.88 422 THR A C 1
ATOM 3042 O O . THR A 1 422 ? -3.425 -3.389 8.086 1.00 83.88 422 THR A O 1
ATOM 3045 N N . VAL A 1 423 ? -4.872 -1.785 8.692 1.00 84.19 423 VAL A N 1
ATOM 3046 C CA . VAL A 1 423 ? -5.099 -1.287 7.321 1.00 84.19 423 VAL A CA 1
ATOM 3047 C C . VAL A 1 423 ? -3.836 -0.635 6.753 1.00 84.19 423 VAL A C 1
ATOM 3049 O O . VAL A 1 423 ? -3.452 -0.931 5.618 1.00 84.19 423 VAL A O 1
ATOM 3052 N N . ASP A 1 424 ? -3.157 0.194 7.550 1.00 86.25 424 ASP A N 1
ATOM 3053 C CA . ASP A 1 424 ? -1.901 0.835 7.150 1.00 86.25 424 ASP A CA 1
ATOM 3054 C C . ASP A 1 424 ? -0.817 -0.226 6.853 1.00 86.25 424 ASP A C 1
ATOM 3056 O O . ASP A 1 424 ? -0.177 -0.181 5.800 1.00 86.25 424 ASP A O 1
ATOM 3060 N N . ILE A 1 425 ? -0.682 -1.250 7.707 1.00 86.75 425 ILE A N 1
ATOM 3061 C CA . ILE A 1 425 ? 0.259 -2.382 7.565 1.00 86.75 425 ILE A CA 1
ATOM 3062 C C . ILE A 1 425 ? 0.081 -3.139 6.244 1.00 86.75 425 ILE A C 1
ATOM 3064 O O . ILE A 1 425 ? 1.072 -3.450 5.581 1.00 86.75 425 ILE A O 1
ATOM 3068 N N . ILE A 1 426 ? -1.158 -3.423 5.829 1.00 82.50 426 ILE A N 1
ATOM 3069 C CA . ILE A 1 426 ? -1.432 -4.122 4.559 1.00 82.50 426 ILE A CA 1
ATOM 3070 C C . ILE A 1 426 ? -0.921 -3.292 3.368 1.00 82.50 426 ILE A C 1
ATOM 3072 O O . ILE A 1 426 ? -0.273 -3.826 2.466 1.00 82.50 426 ILE A O 1
ATOM 3076 N N . SER A 1 427 ? -1.154 -1.977 3.393 1.00 85.25 427 SER A N 1
ATOM 3077 C CA . SER A 1 427 ? -0.680 -1.038 2.366 1.00 85.25 427 SER A CA 1
ATOM 3078 C C . SER A 1 427 ? 0.853 -0.930 2.334 1.00 85.25 427 SER A C 1
ATOM 3080 O O . SER A 1 427 ? 1.463 -0.900 1.262 1.00 85.25 427 SER A O 1
ATOM 3082 N N . ILE A 1 428 ? 1.490 -0.933 3.509 1.00 86.88 428 ILE A N 1
ATOM 3083 C CA . ILE A 1 428 ? 2.951 -0.891 3.671 1.00 86.88 428 ILE A CA 1
ATOM 3084 C C . ILE A 1 428 ? 3.605 -2.151 3.099 1.00 86.88 428 ILE A C 1
ATOM 3086 O O . ILE A 1 428 ? 4.512 -2.036 2.275 1.00 86.88 428 ILE A O 1
ATOM 3090 N N . LYS A 1 429 ? 3.108 -3.341 3.458 1.00 85.00 429 LYS A N 1
ATOM 3091 C CA . LYS A 1 429 ? 3.613 -4.621 2.933 1.00 85.00 429 LYS A CA 1
ATOM 3092 C C . LYS A 1 429 ? 3.456 -4.720 1.417 1.00 85.00 429 LYS A C 1
ATOM 3094 O O . LYS A 1 429 ? 4.386 -5.138 0.734 1.00 85.00 429 LYS A O 1
ATOM 3099 N N . ALA A 1 430 ? 2.324 -4.272 0.869 1.00 82.94 430 ALA A N 1
ATOM 3100 C CA . ALA A 1 430 ? 2.125 -4.223 -0.579 1.00 82.94 430 ALA A CA 1
ATOM 3101 C C . ALA A 1 430 ? 3.154 -3.311 -1.278 1.00 82.94 430 ALA A C 1
ATOM 3103 O O . ALA A 1 430 ? 3.714 -3.695 -2.302 1.00 82.94 430 ALA A O 1
ATOM 3104 N N . LYS A 1 431 ? 3.452 -2.133 -0.709 1.00 87.25 431 LYS A N 1
ATOM 3105 C CA . LYS A 1 431 ? 4.496 -1.227 -1.221 1.00 87.25 431 LYS A CA 1
ATOM 3106 C C . LYS A 1 431 ? 5.900 -1.823 -1.129 1.00 87.25 431 LYS A C 1
ATOM 3108 O O . LYS A 1 431 ? 6.641 -1.732 -2.103 1.00 87.25 431 LYS A O 1
ATOM 3113 N N . ALA A 1 432 ? 6.246 -2.447 -0.003 1.00 87.75 432 ALA A N 1
ATOM 3114 C CA . ALA A 1 432 ? 7.537 -3.102 0.180 1.00 87.75 432 ALA A CA 1
ATOM 3115 C C . ALA A 1 432 ? 7.752 -4.217 -0.860 1.00 87.75 432 ALA A C 1
ATOM 3117 O O . ALA A 1 432 ? 8.758 -4.204 -1.560 1.00 87.75 432 ALA A O 1
ATOM 3118 N N . LEU A 1 433 ? 6.766 -5.099 -1.061 1.00 84.50 433 LEU A N 1
ATOM 3119 C CA . LEU A 1 433 ? 6.827 -6.170 -2.067 1.00 84.50 433 LEU A CA 1
ATOM 3120 C C . LEU A 1 433 ? 6.946 -5.644 -3.510 1.00 84.50 433 LEU A C 1
ATOM 3122 O O . LEU A 1 433 ? 7.643 -6.241 -4.330 1.00 84.50 433 LEU A O 1
ATOM 3126 N N . ILE A 1 434 ? 6.296 -4.520 -3.837 1.00 86.25 434 ILE A N 1
ATOM 3127 C CA . ILE A 1 434 ? 6.469 -3.860 -5.143 1.00 86.25 434 ILE A CA 1
ATOM 3128 C C . ILE A 1 434 ? 7.904 -3.337 -5.289 1.00 86.25 434 ILE A C 1
ATOM 3130 O O . ILE A 1 434 ? 8.526 -3.566 -6.325 1.00 86.25 434 ILE A O 1
ATOM 3134 N N . ALA A 1 435 ? 8.453 -2.688 -4.257 1.00 84.50 435 ALA A N 1
ATOM 3135 C CA . ALA A 1 435 ? 9.834 -2.211 -4.265 1.00 84.50 435 ALA A CA 1
ATOM 3136 C C . ALA A 1 435 ? 10.848 -3.363 -4.405 1.00 84.50 435 ALA A C 1
ATOM 3138 O O . ALA A 1 435 ? 11.791 -3.241 -5.186 1.00 84.50 435 ALA A O 1
ATOM 3139 N N . GLU A 1 436 ? 10.630 -4.504 -3.739 1.00 87.88 436 GLU A N 1
ATOM 3140 C CA . GLU A 1 436 ? 11.448 -5.711 -3.931 1.00 87.88 436 GLU A CA 1
ATOM 3141 C C . GLU A 1 436 ? 11.383 -6.230 -5.376 1.00 87.88 436 GLU A C 1
ATOM 3143 O O . GLU A 1 436 ? 12.425 -6.509 -5.971 1.00 87.88 436 GLU A O 1
ATOM 3148 N N . SER A 1 437 ? 10.185 -6.317 -5.970 1.00 89.00 437 SER A N 1
ATOM 3149 C CA . SER A 1 437 ? 10.009 -6.768 -7.361 1.00 89.00 437 SER A CA 1
ATOM 3150 C C . SER A 1 437 ? 10.744 -5.858 -8.347 1.00 89.00 437 SER A C 1
ATOM 3152 O O . SER A 1 437 ? 11.520 -6.341 -9.170 1.00 89.00 437 SER A O 1
ATOM 3154 N N . VAL A 1 438 ? 10.571 -4.536 -8.226 1.00 85.75 438 VAL A N 1
ATOM 3155 C CA . VAL A 1 438 ? 11.236 -3.560 -9.106 1.00 85.75 438 VAL A CA 1
ATOM 3156 C C . VAL A 1 438 ? 12.755 -3.578 -8.904 1.00 85.75 438 VAL A C 1
ATOM 3158 O O . VAL A 1 438 ? 13.494 -3.477 -9.879 1.00 85.75 438 VAL A O 1
ATOM 3161 N N . ALA A 1 439 ? 13.249 -3.775 -7.677 1.00 88.31 439 ALA A N 1
ATOM 3162 C CA . ALA A 1 439 ? 14.680 -3.942 -7.418 1.00 88.31 439 ALA A CA 1
ATOM 3163 C C . ALA A 1 439 ? 15.248 -5.234 -8.041 1.00 88.31 439 ALA A C 1
ATOM 3165 O O . ALA A 1 439 ? 16.356 -5.229 -8.579 1.00 88.31 439 ALA A O 1
ATOM 3166 N N . HIS A 1 440 ? 14.494 -6.337 -8.023 1.00 88.44 440 HIS A N 1
ATOM 3167 C CA . HIS A 1 440 ? 14.879 -7.572 -8.711 1.00 88.44 440 HIS A CA 1
ATOM 3168 C C . HIS A 1 440 ? 14.893 -7.411 -10.240 1.00 88.44 440 HIS A C 1
ATOM 3170 O O . HIS A 1 440 ? 15.858 -7.831 -10.883 1.00 88.44 440 HIS A O 1
ATOM 3176 N N . GLU A 1 441 ? 13.881 -6.761 -10.820 1.00 87.62 441 GLU A N 1
ATOM 3177 C CA . GLU A 1 441 ? 13.816 -6.453 -12.256 1.00 87.62 441 GLU A CA 1
ATOM 3178 C C . GLU A 1 441 ? 14.955 -5.518 -12.690 1.00 87.62 441 GLU A C 1
ATOM 3180 O O . GLU A 1 441 ? 15.655 -5.803 -13.663 1.00 87.62 441 GLU A O 1
ATOM 3185 N N . ALA A 1 442 ? 15.211 -4.448 -11.931 1.00 87.44 442 ALA A N 1
ATOM 3186 C CA . ALA A 1 442 ? 16.304 -3.512 -12.180 1.00 87.44 442 ALA A CA 1
ATOM 3187 C C . ALA A 1 442 ? 17.681 -4.192 -12.104 1.00 87.44 442 ALA A C 1
ATOM 3189 O O . ALA A 1 442 ? 18.543 -3.944 -12.950 1.00 87.44 442 ALA A O 1
ATOM 3190 N N . LYS A 1 443 ? 17.884 -5.105 -11.145 1.00 89.06 443 LYS A N 1
ATOM 3191 C CA . LYS A 1 443 ? 19.105 -5.916 -11.066 1.00 89.06 443 LYS A CA 1
ATOM 3192 C C . LYS A 1 443 ? 19.261 -6.834 -12.286 1.00 89.06 443 LYS A C 1
ATOM 3194 O O . LYS A 1 443 ? 20.338 -6.867 -12.877 1.00 89.06 443 LYS A O 1
ATOM 3199 N N . ALA A 1 444 ? 18.205 -7.529 -12.711 1.00 87.94 444 ALA A N 1
ATOM 3200 C CA . ALA A 1 444 ? 18.253 -8.401 -13.889 1.00 87.94 444 ALA A CA 1
ATOM 3201 C C . ALA A 1 444 ? 18.520 -7.618 -15.193 1.00 87.94 444 ALA A C 1
ATOM 3203 O O . ALA A 1 444 ? 19.300 -8.063 -16.041 1.00 87.94 444 ALA A O 1
ATOM 3204 N N . ALA A 1 445 ? 17.927 -6.428 -15.336 1.00 86.25 445 ALA A N 1
ATOM 3205 C CA . ALA A 1 445 ? 18.183 -5.515 -16.448 1.00 86.25 445 ALA A CA 1
ATOM 3206 C C . ALA A 1 445 ? 19.635 -4.999 -16.445 1.00 86.25 445 ALA A C 1
ATOM 3208 O O . ALA A 1 445 ? 20.289 -5.022 -17.487 1.00 86.25 445 ALA A O 1
ATOM 3209 N N . SER A 1 446 ? 20.165 -4.624 -15.275 1.00 87.44 446 SER A N 1
ATOM 3210 C CA . SER A 1 446 ? 21.572 -4.246 -15.070 1.00 87.44 446 SER A CA 1
ATOM 3211 C C . SER A 1 446 ? 22.536 -5.363 -15.498 1.00 87.44 446 SER A C 1
ATOM 3213 O O . SER A 1 446 ? 23.435 -5.141 -16.310 1.00 87.44 446 SER A O 1
ATOM 3215 N N . GLU A 1 447 ? 22.302 -6.602 -15.054 1.00 87.38 447 GLU A N 1
ATOM 3216 C CA . GLU A 1 447 ? 23.099 -7.767 -15.462 1.00 87.38 447 GLU A CA 1
ATOM 3217 C C . GLU A 1 447 ? 23.031 -8.028 -16.977 1.00 87.38 447 GLU A C 1
ATOM 3219 O O . GLU A 1 447 ? 24.026 -8.428 -17.586 1.00 87.38 447 GLU A O 1
ATOM 3224 N N . SER A 1 448 ? 21.879 -7.783 -17.610 1.00 85.12 448 SER A N 1
ATOM 3225 C CA . SER A 1 448 ? 21.729 -7.921 -19.063 1.00 85.12 448 SER A CA 1
ATOM 3226 C C . SER A 1 448 ? 22.453 -6.825 -19.841 1.00 85.12 448 SER A C 1
ATOM 3228 O O . SER A 1 448 ? 23.110 -7.121 -20.840 1.00 85.12 448 SER A O 1
ATOM 3230 N N . ALA A 1 449 ? 22.400 -5.585 -19.355 1.00 86.00 449 ALA A N 1
ATOM 3231 C CA . ALA A 1 449 ? 23.126 -4.461 -19.928 1.00 86.00 449 ALA A CA 1
ATOM 3232 C C . ALA A 1 449 ? 24.649 -4.700 -19.871 1.00 86.00 449 ALA A C 1
ATOM 3234 O O . ALA A 1 449 ? 25.337 -4.538 -20.879 1.00 86.00 449 ALA A O 1
ATOM 3235 N N . VAL A 1 450 ? 25.167 -5.196 -18.738 1.00 86.69 450 VAL A N 1
ATOM 3236 C CA . VAL A 1 450 ? 26.584 -5.577 -18.586 1.00 86.69 450 VAL A CA 1
ATOM 3237 C C . VAL A 1 450 ? 26.993 -6.683 -19.567 1.00 86.69 450 VAL A C 1
ATOM 3239 O O . VAL A 1 450 ? 28.068 -6.594 -20.160 1.00 86.69 450 VAL A O 1
ATOM 3242 N N . ARG A 1 451 ? 26.148 -7.702 -19.798 1.00 84.62 451 ARG A N 1
ATOM 3243 C CA . ARG A 1 451 ? 26.420 -8.734 -20.819 1.00 84.62 451 ARG A CA 1
ATOM 3244 C C . ARG A 1 451 ? 26.531 -8.126 -22.221 1.00 84.62 451 ARG A C 1
ATOM 3246 O O . ARG A 1 451 ? 27.517 -8.397 -22.900 1.00 84.62 451 ARG A O 1
ATOM 3253 N N . GLY A 1 452 ? 25.590 -7.262 -22.611 1.00 81.69 452 GLY A N 1
ATOM 3254 C CA . GLY A 1 452 ? 25.625 -6.564 -23.903 1.00 81.69 452 GLY A CA 1
ATOM 3255 C C . GLY A 1 452 ? 26.875 -5.695 -24.087 1.00 81.69 452 GLY A C 1
ATOM 3256 O O . GLY A 1 452 ? 27.515 -5.747 -25.134 1.00 81.69 452 GLY A O 1
ATOM 3257 N N . MET A 1 453 ? 27.287 -4.963 -23.047 1.00 83.69 453 MET A N 1
ATOM 3258 C CA . MET A 1 453 ? 28.501 -4.132 -23.071 1.00 83.69 453 MET A CA 1
ATOM 3259 C C . MET A 1 453 ? 29.787 -4.945 -23.179 1.00 83.69 453 MET A C 1
ATOM 3261 O O . MET A 1 453 ? 30.695 -4.541 -23.901 1.00 83.69 453 MET A O 1
ATOM 3265 N N . ASN A 1 454 ? 29.877 -6.081 -22.483 1.00 83.50 454 ASN A N 1
ATOM 3266 C CA . ASN A 1 454 ? 31.036 -6.965 -22.592 1.00 83.50 454 ASN A CA 1
ATOM 3267 C C . ASN A 1 454 ? 31.171 -7.500 -24.026 1.00 83.50 454 ASN A C 1
ATOM 3269 O O . ASN A 1 454 ? 32.265 -7.460 -24.583 1.00 83.50 454 ASN A O 1
ATOM 3273 N N . THR A 1 455 ? 30.059 -7.912 -24.649 1.00 81.81 455 THR A N 1
ATOM 3274 C CA . THR A 1 455 ? 30.032 -8.303 -26.066 1.00 81.81 455 THR A CA 1
ATOM 3275 C C . THR A 1 455 ? 30.466 -7.148 -26.971 1.00 81.81 455 THR A C 1
ATOM 3277 O O . THR A 1 455 ? 31.393 -7.319 -27.757 1.00 81.81 455 THR A O 1
ATOM 3280 N N . ALA A 1 456 ? 29.874 -5.958 -26.816 1.00 81.75 456 ALA A N 1
ATOM 3281 C CA . ALA A 1 456 ? 30.215 -4.790 -27.628 1.00 81.75 456 ALA A CA 1
ATOM 3282 C C . ALA A 1 456 ? 31.701 -4.404 -27.516 1.00 81.75 456 ALA A C 1
ATOM 3284 O O . ALA A 1 456 ? 32.339 -4.120 -28.528 1.00 81.75 456 ALA A O 1
ATOM 3285 N N . LYS A 1 457 ? 32.273 -4.464 -26.305 1.00 84.00 457 LYS A N 1
ATOM 3286 C CA . LYS A 1 457 ? 33.694 -4.200 -26.058 1.00 84.00 457 LYS A CA 1
ATOM 3287 C C . LYS A 1 457 ? 34.598 -5.194 -26.794 1.00 84.00 457 LYS A C 1
ATOM 3289 O O . LYS A 1 457 ? 35.484 -4.760 -27.525 1.00 84.00 457 LYS A O 1
ATOM 3294 N N . THR A 1 458 ? 34.375 -6.501 -26.637 1.00 83.44 458 THR A N 1
ATOM 3295 C CA . THR A 1 458 ? 35.192 -7.524 -27.314 1.00 83.44 458 THR A CA 1
ATOM 3296 C C . THR A 1 458 ? 35.106 -7.387 -28.835 1.00 83.44 458 THR A C 1
ATOM 3298 O O . THR A 1 458 ? 36.126 -7.420 -29.519 1.00 83.44 458 THR A O 1
ATOM 3301 N N . THR A 1 459 ? 33.914 -7.143 -29.385 1.00 80.19 459 THR A N 1
ATOM 3302 C CA . THR A 1 459 ? 33.754 -6.984 -30.837 1.00 80.19 459 THR A CA 1
ATOM 3303 C C . THR A 1 459 ? 34.352 -5.669 -31.367 1.00 80.19 459 THR A C 1
ATOM 3305 O O . THR A 1 459 ? 34.815 -5.631 -32.509 1.00 80.19 459 THR A O 1
ATOM 3308 N N . ALA A 1 460 ? 34.406 -4.605 -30.557 1.00 82.44 460 ALA A N 1
ATOM 3309 C CA . ALA A 1 460 ? 35.124 -3.372 -30.891 1.00 82.44 460 ALA A CA 1
ATOM 3310 C C . ALA A 1 460 ? 36.654 -3.581 -30.910 1.00 82.44 460 ALA A C 1
ATOM 3312 O O . ALA A 1 460 ? 37.334 -3.067 -31.799 1.00 82.44 460 ALA A O 1
ATOM 3313 N N . GLU A 1 461 ? 37.195 -4.388 -29.992 1.00 83.88 461 GLU A N 1
ATOM 3314 C CA . GLU A 1 461 ? 38.615 -4.776 -29.970 1.00 83.88 461 GLU A CA 1
ATOM 3315 C C . GLU A 1 461 ? 38.992 -5.615 -31.217 1.00 83.88 461 GLU A C 1
ATOM 3317 O O . GLU A 1 461 ? 40.001 -5.330 -31.868 1.00 83.88 461 GLU A O 1
ATOM 3322 N N . GLU A 1 462 ? 38.136 -6.556 -31.644 1.00 83.81 462 GLU A N 1
ATOM 3323 C CA . GLU A 1 462 ? 38.278 -7.274 -32.929 1.00 83.81 462 GLU A CA 1
ATOM 3324 C C . GLU A 1 462 ? 38.251 -6.332 -34.148 1.00 83.81 462 GLU A C 1
ATOM 3326 O O . GLU A 1 462 ? 39.054 -6.472 -35.077 1.00 83.81 462 GLU A O 1
ATOM 3331 N N . ALA A 1 463 ? 37.314 -5.377 -34.172 1.00 82.06 463 ALA A N 1
ATOM 3332 C CA . ALA A 1 463 ? 37.180 -4.420 -35.269 1.00 82.06 463 ALA A CA 1
ATOM 3333 C C . ALA A 1 463 ? 38.418 -3.517 -35.374 1.00 82.06 463 ALA A C 1
ATOM 3335 O O . ALA A 1 463 ? 38.915 -3.282 -36.475 1.00 82.06 463 ALA A O 1
ATOM 3336 N N . LYS A 1 464 ? 38.977 -3.084 -34.236 1.00 84.94 464 LYS A N 1
ATOM 3337 C CA . LYS A 1 464 ? 40.220 -2.306 -34.181 1.00 84.94 464 LYS A CA 1
ATOM 3338 C C . LYS A 1 464 ? 41.396 -3.078 -34.788 1.00 84.94 464 LYS A C 1
ATOM 3340 O O . LYS A 1 464 ? 42.058 -2.558 -35.683 1.00 84.94 464 LYS A O 1
ATOM 3345 N N . SER A 1 465 ? 41.571 -4.343 -34.394 1.00 86.31 465 SER A N 1
ATOM 3346 C CA . SER A 1 465 ? 42.602 -5.230 -34.954 1.00 86.31 465 SER A CA 1
ATOM 3347 C C . SER A 1 465 ? 42.431 -5.456 -36.463 1.00 86.31 465 SER A C 1
ATOM 3349 O O . SER A 1 465 ? 43.403 -5.360 -37.210 1.00 86.31 465 SER A O 1
ATOM 3351 N N . THR A 1 466 ? 41.197 -5.656 -36.938 1.00 81.88 466 THR A N 1
ATOM 3352 C CA . THR A 1 466 ? 40.909 -5.823 -38.377 1.00 81.88 466 THR A CA 1
ATOM 3353 C C . THR A 1 466 ? 41.214 -4.541 -39.166 1.00 81.88 466 THR A C 1
ATOM 3355 O O . THR A 1 466 ? 41.801 -4.589 -40.249 1.00 81.88 466 THR A O 1
ATOM 3358 N N . ALA A 1 467 ? 40.889 -3.372 -38.603 1.00 82.50 467 ALA A N 1
ATOM 3359 C CA . ALA A 1 467 ? 41.220 -2.078 -39.190 1.00 82.50 467 ALA A CA 1
ATOM 3360 C C . ALA A 1 467 ? 42.738 -1.817 -39.218 1.00 82.50 467 ALA A C 1
ATOM 3362 O O . ALA A 1 467 ? 43.233 -1.215 -40.172 1.00 82.50 467 ALA A O 1
ATOM 3363 N N . ASP A 1 468 ? 43.500 -2.270 -38.216 1.00 84.50 468 ASP A N 1
ATOM 3364 C CA . ASP A 1 468 ? 44.969 -2.241 -38.241 1.00 84.50 468 ASP A CA 1
ATOM 3365 C C . ASP A 1 468 ? 45.538 -3.132 -39.357 1.00 84.50 468 ASP A C 1
ATOM 3367 O O . ASP A 1 468 ? 46.419 -2.687 -40.096 1.00 84.50 468 ASP A O 1
ATOM 3371 N N . THR A 1 469 ? 44.978 -4.327 -39.576 1.00 86.50 469 THR A N 1
ATOM 3372 C CA . THR A 1 469 ? 45.348 -5.190 -40.711 1.00 86.50 469 THR A CA 1
ATOM 3373 C C . THR A 1 469 ? 45.065 -4.515 -42.056 1.00 86.50 469 THR A C 1
ATOM 3375 O O . THR A 1 469 ? 45.971 -4.408 -42.878 1.00 86.50 469 THR A O 1
ATOM 3378 N N . ALA A 1 470 ? 43.864 -3.962 -42.267 1.00 79.69 470 ALA A N 1
ATOM 3379 C CA . ALA A 1 470 ? 43.534 -3.231 -43.498 1.00 79.69 470 ALA A CA 1
ATOM 3380 C C . ALA A 1 470 ? 44.434 -1.993 -43.712 1.00 79.69 470 ALA A C 1
ATOM 3382 O O . ALA A 1 470 ? 44.826 -1.686 -44.839 1.00 79.69 470 ALA A O 1
ATOM 3383 N N . THR A 1 471 ? 44.828 -1.317 -42.624 1.00 83.00 471 THR A N 1
ATOM 3384 C CA . THR A 1 471 ? 45.805 -0.212 -42.647 1.00 83.00 471 THR A CA 1
ATOM 3385 C C . THR A 1 471 ? 47.171 -0.687 -43.157 1.00 83.00 471 THR A C 1
ATOM 3387 O O . THR A 1 471 ? 47.809 0.024 -43.935 1.00 83.00 471 THR A O 1
ATOM 3390 N N . ALA A 1 472 ? 47.622 -1.874 -42.740 1.00 86.25 472 ALA A N 1
ATOM 3391 C CA . ALA A 1 472 ? 48.878 -2.470 -43.188 1.00 86.25 472 ALA A CA 1
ATOM 3392 C C . ALA A 1 472 ? 48.817 -2.906 -44.663 1.00 86.25 472 ALA A C 1
ATOM 3394 O O . ALA A 1 472 ? 49.708 -2.544 -45.429 1.00 86.25 472 ALA A O 1
ATOM 3395 N N . THR A 1 473 ? 47.744 -3.580 -45.095 1.00 83.75 473 THR A N 1
ATOM 3396 C CA . THR A 1 473 ? 47.551 -3.981 -46.503 1.00 83.75 473 THR A CA 1
ATOM 3397 C C . THR A 1 473 ? 47.521 -2.773 -47.446 1.00 83.75 473 THR A C 1
ATOM 3399 O O . THR A 1 473 ? 48.150 -2.804 -48.500 1.00 83.75 473 THR A O 1
ATOM 3402 N N . ALA A 1 474 ? 46.879 -1.666 -47.049 1.00 79.81 474 ALA A N 1
ATOM 3403 C CA . ALA A 1 474 ? 46.883 -0.424 -47.828 1.00 79.81 474 ALA A CA 1
ATOM 3404 C C . ALA A 1 474 ? 48.294 0.183 -47.982 1.00 79.81 474 ALA A C 1
ATOM 3406 O O . ALA A 1 474 ? 48.632 0.694 -49.048 1.00 79.81 474 ALA A O 1
ATOM 3407 N N . ARG A 1 475 ? 49.143 0.097 -46.945 1.00 84.69 475 ARG A N 1
ATOM 3408 C CA . ARG A 1 475 ? 50.554 0.526 -47.025 1.00 84.69 475 ARG A CA 1
ATOM 3409 C C . ARG A 1 475 ? 51.380 -0.392 -47.921 1.00 84.69 475 ARG A C 1
ATOM 3411 O O . ARG A 1 475 ? 52.208 0.113 -48.671 1.00 84.69 475 ARG A O 1
ATOM 3418 N N . GLN A 1 476 ? 51.136 -1.703 -47.876 1.00 84.56 476 GLN A N 1
ATOM 3419 C CA . GLN A 1 476 ? 51.795 -2.657 -48.770 1.00 84.56 476 GLN A CA 1
ATOM 3420 C C . GLN A 1 476 ? 51.455 -2.353 -50.235 1.00 84.56 476 GLN A C 1
ATOM 3422 O O . GLN A 1 476 ? 52.361 -2.177 -51.037 1.00 84.56 476 GLN A O 1
ATOM 3427 N N . ALA A 1 477 ? 50.175 -2.138 -50.560 1.00 80.12 477 ALA A N 1
ATOM 3428 C CA . ALA A 1 477 ? 49.752 -1.753 -51.908 1.00 80.12 477 ALA A CA 1
ATOM 3429 C C . ALA A 1 477 ? 50.432 -0.457 -52.410 1.00 80.12 477 ALA A C 1
ATOM 3431 O O . ALA A 1 477 ? 50.827 -0.370 -53.571 1.00 80.12 477 ALA A O 1
ATOM 3432 N N . GLN A 1 478 ? 50.629 0.541 -51.538 1.00 81.25 478 GLN A N 1
ATOM 3433 C CA . GLN A 1 478 ? 51.377 1.762 -51.875 1.00 81.25 478 GLN A CA 1
ATOM 3434 C C . GLN A 1 478 ? 52.875 1.498 -52.119 1.00 81.25 478 GLN A C 1
ATOM 3436 O O . GLN A 1 478 ? 53.463 2.097 -53.023 1.00 81.25 478 GLN A O 1
ATOM 3441 N N . GLN A 1 479 ? 53.500 0.604 -51.346 1.00 83.56 479 GLN A N 1
ATOM 3442 C CA . GLN A 1 479 ? 54.891 0.186 -51.562 1.00 83.56 479 GLN A CA 1
ATOM 3443 C C . GLN A 1 479 ? 55.040 -0.593 -52.875 1.00 83.56 479 GLN A C 1
ATOM 3445 O O . GLN A 1 479 ? 55.940 -0.294 -53.660 1.00 83.56 479 GLN A O 1
ATOM 3450 N N . ASP A 1 480 ? 54.116 -1.506 -53.164 1.00 80.62 480 ASP A N 1
ATOM 3451 C CA . ASP A 1 480 ? 54.116 -2.327 -54.376 1.00 80.62 480 ASP A CA 1
ATOM 3452 C C . ASP A 1 480 ? 53.880 -1.474 -55.635 1.00 80.62 480 ASP A C 1
ATOM 3454 O O . ASP A 1 480 ? 54.597 -1.628 -56.623 1.00 80.62 480 ASP A O 1
ATOM 3458 N N . ALA A 1 481 ? 52.976 -0.486 -55.587 1.00 77.75 481 ALA A N 1
ATOM 3459 C CA . ALA A 1 481 ? 52.796 0.491 -56.669 1.00 77.75 481 ALA A CA 1
ATOM 3460 C C . ALA A 1 481 ? 54.026 1.400 -56.865 1.00 77.75 481 ALA A C 1
ATOM 3462 O O . ALA A 1 481 ? 54.369 1.760 -57.996 1.00 77.75 481 ALA A O 1
ATOM 3463 N N . THR A 1 482 ? 54.736 1.738 -55.783 1.00 81.00 482 THR A N 1
ATOM 3464 C CA . THR A 1 482 ? 56.014 2.468 -55.863 1.00 81.00 482 THR A CA 1
ATOM 3465 C C . THR A 1 482 ? 57.092 1.601 -56.526 1.00 81.00 482 THR A C 1
ATOM 3467 O O . THR A 1 482 ? 57.829 2.083 -57.387 1.00 81.00 482 THR A O 1
ATOM 3470 N N . ALA A 1 483 ? 57.152 0.307 -56.197 1.00 79.69 483 ALA A N 1
ATOM 3471 C CA . ALA A 1 483 ? 58.063 -0.652 -56.818 1.00 79.69 483 ALA A CA 1
ATOM 3472 C C . ALA A 1 483 ? 57.724 -0.922 -58.298 1.00 79.69 483 ALA A C 1
ATOM 3474 O O . ALA A 1 483 ? 58.636 -1.000 -59.120 1.00 79.69 483 ALA A O 1
ATOM 3475 N N . ALA A 1 484 ? 56.439 -0.998 -58.660 1.00 76.06 484 ALA A N 1
ATOM 3476 C CA . ALA A 1 484 ? 55.977 -1.096 -60.046 1.00 76.06 484 ALA A CA 1
ATOM 3477 C C . ALA A 1 484 ? 56.378 0.143 -60.865 1.00 76.06 484 ALA A C 1
ATOM 3479 O O . ALA A 1 484 ? 56.913 0.021 -61.965 1.00 76.06 484 ALA A O 1
ATOM 3480 N N . THR A 1 485 ? 56.211 1.339 -60.292 1.00 75.94 485 THR A N 1
ATOM 3481 C CA . THR A 1 485 ? 56.643 2.605 -60.907 1.00 75.94 485 THR A CA 1
ATOM 3482 C C . THR A 1 485 ? 58.160 2.656 -61.091 1.00 75.94 485 THR A C 1
ATOM 3484 O O . THR A 1 485 ? 58.639 3.087 -62.140 1.00 75.94 485 THR A O 1
ATOM 3487 N N . LYS A 1 486 ? 58.927 2.170 -60.104 1.00 80.25 486 LYS A N 1
ATOM 3488 C CA . LYS A 1 486 ? 60.387 2.051 -60.200 1.00 80.25 486 LYS A CA 1
ATOM 3489 C C . LYS A 1 486 ? 60.789 1.103 -61.334 1.00 80.25 486 LYS A C 1
ATOM 3491 O O . LYS A 1 486 ? 61.544 1.526 -62.204 1.00 80.25 486 LYS A O 1
ATOM 3496 N N . ALA A 1 487 ? 60.206 -0.095 -61.400 1.00 74.44 487 ALA A N 1
ATOM 3497 C CA . ALA A 1 487 ? 60.448 -1.056 -62.480 1.00 74.44 487 ALA A CA 1
ATOM 3498 C C . ALA A 1 487 ? 60.084 -0.486 -63.868 1.00 74.44 487 ALA A C 1
ATOM 3500 O O . ALA A 1 487 ? 60.852 -0.637 -64.814 1.00 74.44 487 ALA A O 1
ATOM 3501 N N . ALA A 1 488 ? 58.975 0.252 -63.988 1.00 70.88 488 ALA A N 1
ATOM 3502 C CA . ALA A 1 488 ? 58.606 0.940 -65.228 1.00 70.88 488 ALA A CA 1
ATOM 3503 C C . ALA A 1 488 ? 59.613 2.047 -65.612 1.00 70.88 488 ALA A C 1
ATOM 3505 O O . ALA A 1 488 ? 59.946 2.209 -66.786 1.00 70.88 488 ALA A O 1
ATOM 3506 N N . SER A 1 489 ? 60.145 2.792 -64.635 1.00 71.94 489 SER A N 1
ATOM 3507 C CA . SER A 1 489 ? 61.202 3.786 -64.880 1.00 71.94 489 SER A CA 1
ATOM 3508 C C . SER A 1 489 ? 62.552 3.152 -65.240 1.00 71.94 489 SER A C 1
ATOM 3510 O O . SER A 1 489 ? 63.278 3.699 -66.064 1.00 71.94 489 SER A O 1
ATOM 3512 N N . GLU A 1 490 ? 62.857 1.973 -64.695 1.00 73.81 490 GLU A N 1
ATOM 3513 C CA . GLU A 1 490 ? 64.049 1.183 -65.023 1.00 73.81 490 GLU A CA 1
ATOM 3514 C C . GLU A 1 490 ? 63.938 0.569 -66.428 1.00 73.81 490 GLU A C 1
ATOM 3516 O O . GLU A 1 490 ? 64.896 0.646 -67.193 1.00 73.81 490 GLU A O 1
ATOM 3521 N N . ALA A 1 491 ? 62.757 0.077 -66.827 1.00 68.50 491 ALA A N 1
ATOM 3522 C CA . ALA A 1 491 ? 62.473 -0.327 -68.208 1.00 68.50 491 ALA A CA 1
ATOM 3523 C C . ALA A 1 491 ? 62.660 0.841 -69.189 1.00 68.50 491 ALA A C 1
ATOM 3525 O O . ALA A 1 491 ? 63.302 0.685 -70.228 1.00 68.50 491 ALA A O 1
ATOM 3526 N N . LYS A 1 492 ? 62.157 2.035 -68.843 1.00 69.81 492 LYS A N 1
ATOM 3527 C CA . LYS A 1 492 ? 62.345 3.245 -69.652 1.00 69.81 492 LYS A CA 1
ATOM 3528 C C . LYS A 1 492 ? 63.819 3.643 -69.769 1.00 69.81 492 LYS A C 1
ATOM 3530 O O . LYS A 1 492 ? 64.285 3.887 -70.878 1.00 69.81 492 LYS A O 1
ATOM 3535 N N . ALA A 1 493 ? 64.565 3.642 -68.665 1.00 70.44 493 ALA A N 1
ATOM 3536 C CA . ALA A 1 493 ? 65.999 3.926 -68.678 1.00 70.44 493 ALA A CA 1
ATOM 3537 C C . ALA A 1 493 ? 66.793 2.883 -69.491 1.00 70.44 493 ALA A C 1
ATOM 3539 O O . ALA A 1 493 ? 67.734 3.245 -70.194 1.00 70.44 493 ALA A O 1
ATOM 3540 N N . ALA A 1 494 ? 66.393 1.607 -69.457 1.00 67.00 494 ALA A N 1
ATOM 3541 C CA . ALA A 1 494 ? 66.990 0.556 -70.281 1.00 67.00 494 ALA A CA 1
ATOM 3542 C C . ALA A 1 494 ? 66.728 0.770 -71.785 1.00 67.00 494 ALA A C 1
ATOM 3544 O O . ALA A 1 494 ? 67.640 0.578 -72.586 1.00 67.00 494 ALA A O 1
ATOM 3545 N N . VAL A 1 495 ? 65.532 1.234 -72.178 1.00 64.25 495 VAL A N 1
ATOM 3546 C CA . VAL A 1 495 ? 65.243 1.664 -73.564 1.00 64.25 495 VAL A CA 1
ATOM 3547 C C . VAL A 1 495 ? 66.104 2.863 -73.962 1.00 64.25 495 VAL A C 1
ATOM 3549 O O . VAL A 1 495 ? 66.712 2.852 -75.030 1.00 64.25 495 VAL A O 1
ATOM 3552 N N . GLU A 1 496 ? 66.193 3.880 -73.104 1.00 64.31 496 GLU A N 1
ATOM 3553 C CA . GLU A 1 496 ? 66.981 5.094 -73.353 1.00 64.31 496 GLU A CA 1
ATOM 3554 C C . GLU A 1 496 ? 68.489 4.802 -73.473 1.00 64.31 496 GLU A C 1
ATOM 3556 O O . GLU A 1 496 ? 69.158 5.399 -74.314 1.00 64.31 496 GLU A O 1
ATOM 3561 N N . GLN A 1 497 ? 69.020 3.834 -72.717 1.00 63.31 497 GLN A N 1
ATOM 3562 C CA . GLN A 1 497 ? 70.400 3.353 -72.869 1.00 63.31 497 GLN A CA 1
ATOM 3563 C C . GLN A 1 497 ? 70.595 2.485 -74.123 1.00 63.31 497 GLN A C 1
ATOM 3565 O O . GLN A 1 497 ? 71.604 2.628 -74.812 1.00 63.31 497 GLN A O 1
ATOM 3570 N N . ALA A 1 498 ? 69.639 1.613 -74.459 1.00 58.06 498 ALA A N 1
ATOM 3571 C CA . ALA A 1 498 ? 69.714 0.751 -75.643 1.00 58.06 498 ALA A CA 1
ATOM 3572 C C . ALA A 1 498 ? 69.677 1.533 -76.964 1.00 58.06 498 ALA A C 1
ATOM 3574 O O . ALA A 1 498 ? 70.302 1.125 -77.940 1.00 58.06 498 ALA A O 1
ATOM 3575 N N . LEU A 1 499 ? 68.997 2.684 -76.977 1.00 56.31 499 LEU A N 1
ATOM 3576 C CA . LEU A 1 499 ? 68.988 3.641 -78.088 1.00 56.31 499 LEU A CA 1
ATOM 3577 C C . LEU A 1 499 ? 70.371 4.268 -78.381 1.00 56.31 499 LEU A C 1
ATOM 3579 O O . LEU A 1 499 ? 70.514 4.948 -79.395 1.00 56.31 499 LEU A O 1
ATOM 3583 N N . GLY A 1 500 ? 71.378 4.046 -77.527 1.00 53.47 500 GLY A N 1
ATOM 3584 C CA . GLY A 1 500 ? 72.747 4.544 -77.688 1.00 53.47 500 GLY A CA 1
ATOM 3585 C C . GLY A 1 500 ? 73.786 3.527 -78.184 1.00 53.47 500 GLY A C 1
ATOM 3586 O O . GLY A 1 500 ? 74.969 3.864 -78.186 1.00 53.47 500 GLY A O 1
ATOM 3587 N N . VAL A 1 501 ? 73.404 2.295 -78.559 1.00 54.50 501 VAL A N 1
ATOM 3588 C CA . VAL A 1 501 ? 74.356 1.216 -78.917 1.00 54.50 501 VAL A CA 1
ATOM 3589 C C . VAL A 1 501 ? 73.937 0.434 -80.177 1.00 54.50 501 VAL A C 1
ATOM 3591 O O . VAL A 1 501 ? 72.795 0.496 -80.621 1.00 54.50 501 VAL A O 1
ATOM 3594 N N . ASP A 1 502 ? 74.895 -0.281 -80.774 1.00 52.38 502 ASP A N 1
ATOM 3595 C CA . ASP A 1 502 ? 74.842 -0.846 -82.132 1.00 52.38 502 ASP A CA 1
ATOM 3596 C C . ASP A 1 502 ? 73.771 -1.947 -82.375 1.00 52.38 502 ASP A C 1
ATOM 3598 O O . ASP A 1 502 ? 73.266 -2.612 -81.465 1.00 52.38 502 ASP A O 1
ATOM 3602 N N . ARG A 1 503 ? 73.452 -2.159 -83.658 1.00 48.50 503 ARG A N 1
ATOM 3603 C CA . ARG A 1 503 ? 72.278 -2.823 -84.261 1.00 48.50 503 ARG A CA 1
ATOM 3604 C C . ARG A 1 503 ? 71.880 -4.191 -83.690 1.00 48.50 503 ARG A C 1
ATOM 3606 O O . ARG A 1 503 ? 70.701 -4.536 -83.748 1.00 48.50 503 ARG A O 1
ATOM 3613 N N . GLN A 1 504 ? 72.813 -4.980 -83.151 1.00 51.53 504 GLN A N 1
ATOM 3614 C CA . GLN A 1 504 ? 72.509 -6.296 -82.559 1.00 51.53 504 GLN A CA 1
ATOM 3615 C C . GLN A 1 504 ? 72.039 -6.228 -81.095 1.00 51.53 504 GLN A C 1
ATOM 3617 O O . GLN A 1 504 ? 71.319 -7.123 -80.654 1.00 51.53 504 GLN A O 1
ATOM 3622 N N . ALA A 1 505 ? 72.368 -5.166 -80.351 1.00 53.47 505 ALA A N 1
ATOM 3623 C CA . ALA A 1 505 ? 71.928 -5.011 -78.962 1.00 53.47 505 ALA A CA 1
ATOM 3624 C C . ALA A 1 505 ? 70.411 -4.761 -78.860 1.00 53.47 505 ALA A C 1
ATOM 3626 O O . ALA A 1 505 ? 69.751 -5.288 -77.965 1.00 53.47 505 ALA A O 1
ATOM 3627 N N . VAL A 1 506 ? 69.841 -4.021 -79.818 1.00 53.62 506 VAL A N 1
ATOM 3628 C CA . VAL A 1 506 ? 68.433 -3.582 -79.814 1.00 53.62 506 VAL A CA 1
ATOM 3629 C C . VAL A 1 506 ? 67.439 -4.755 -79.744 1.00 53.62 506 VAL A C 1
ATOM 3631 O O . VAL A 1 506 ? 66.413 -4.642 -79.077 1.00 53.62 506 VAL A O 1
ATOM 3634 N N . HIS A 1 507 ? 67.736 -5.904 -80.364 1.00 54.22 507 HIS A N 1
ATOM 3635 C CA . HIS A 1 507 ? 66.822 -7.057 -80.361 1.00 54.22 507 HIS A CA 1
ATOM 3636 C C . HIS A 1 507 ? 66.875 -7.868 -79.052 1.00 54.22 507 HIS A C 1
ATOM 3638 O O . HIS A 1 507 ? 65.836 -8.303 -78.561 1.00 54.22 507 HIS A O 1
ATOM 3644 N N . ALA A 1 508 ? 68.061 -8.046 -78.459 1.00 56.91 508 ALA A N 1
ATOM 3645 C CA . ALA A 1 508 ? 68.217 -8.741 -77.174 1.00 56.91 508 ALA A CA 1
ATOM 3646 C C . ALA A 1 508 ? 67.731 -7.879 -75.992 1.00 56.91 508 ALA A C 1
ATOM 3648 O O . ALA A 1 508 ? 67.104 -8.372 -75.049 1.00 56.91 508 ALA A O 1
ATOM 3649 N N . VAL A 1 509 ? 67.954 -6.562 -76.066 1.00 57.75 509 VAL A N 1
ATOM 3650 C CA . VAL A 1 509 ? 67.384 -5.621 -75.097 1.00 57.75 509 VAL A CA 1
ATOM 3651 C C . VAL A 1 509 ? 65.871 -5.477 -75.292 1.00 57.75 509 VAL A C 1
ATOM 3653 O O . VAL A 1 509 ? 65.169 -5.310 -74.304 1.00 57.75 509 VAL A O 1
ATOM 3656 N N . GLY A 1 510 ? 65.335 -5.649 -76.507 1.00 58.25 510 GLY A N 1
ATOM 3657 C CA . GLY A 1 510 ? 63.889 -5.661 -76.765 1.00 58.25 510 GLY A CA 1
ATOM 3658 C C . GLY A 1 510 ? 63.114 -6.703 -75.948 1.00 58.25 510 GLY A C 1
ATOM 3659 O O . GLY A 1 510 ? 62.105 -6.363 -75.332 1.00 58.25 510 GLY A O 1
ATOM 3660 N N . GLU A 1 511 ? 63.601 -7.946 -75.868 1.00 60.97 511 GLU A N 1
ATOM 3661 C CA . GLU A 1 511 ? 62.988 -8.976 -75.011 1.00 60.97 511 GLU A CA 1
ATOM 3662 C C . GLU A 1 511 ? 63.166 -8.669 -73.517 1.00 60.97 511 GLU A C 1
ATOM 3664 O O . GLU A 1 511 ? 62.238 -8.850 -72.730 1.00 60.97 511 GLU A O 1
ATOM 3669 N N . THR A 1 512 ? 64.326 -8.137 -73.123 1.00 64.31 512 THR A N 1
ATOM 3670 C CA . THR A 1 512 ? 64.611 -7.765 -71.727 1.00 64.31 512 THR A CA 1
ATOM 3671 C C . THR A 1 512 ? 63.703 -6.626 -71.247 1.00 64.31 512 THR A C 1
ATOM 3673 O O . THR A 1 512 ? 63.068 -6.737 -70.202 1.00 64.31 512 THR A O 1
ATOM 3676 N N . VAL A 1 513 ? 63.578 -5.557 -72.038 1.00 66.44 513 VAL A N 1
ATOM 3677 C CA . VAL A 1 513 ? 62.677 -4.418 -71.798 1.00 66.44 513 VAL A CA 1
ATOM 3678 C C . VAL A 1 513 ? 61.230 -4.880 -71.721 1.00 66.44 513 VAL A C 1
ATOM 3680 O O . VAL A 1 513 ? 60.514 -4.468 -70.811 1.00 66.44 513 VAL A O 1
ATOM 3683 N N . LYS A 1 514 ? 60.804 -5.756 -72.640 1.00 67.38 514 LYS A N 1
ATOM 3684 C CA . LYS A 1 514 ? 59.452 -6.314 -72.630 1.00 67.38 514 LYS A CA 1
ATOM 3685 C C . LYS A 1 514 ? 59.175 -7.079 -71.335 1.00 67.38 514 LYS A C 1
ATOM 3687 O O . LYS A 1 514 ? 58.164 -6.817 -70.697 1.00 67.38 514 LYS A O 1
ATOM 3692 N N . ASN A 1 515 ? 60.095 -7.941 -70.901 1.00 73.06 515 ASN A N 1
ATOM 3693 C CA . ASN A 1 515 ? 59.949 -8.691 -69.652 1.00 73.06 515 ASN A CA 1
ATOM 3694 C C . ASN A 1 515 ? 59.868 -7.767 -68.421 1.00 73.06 515 ASN A C 1
ATOM 3696 O O . ASN A 1 515 ? 59.034 -8.002 -67.551 1.00 73.06 515 ASN A O 1
ATOM 3700 N N . ILE A 1 516 ? 60.669 -6.694 -68.354 1.00 70.75 516 ILE A N 1
ATOM 3701 C CA . ILE A 1 516 ? 60.607 -5.720 -67.244 1.00 70.75 516 ILE A CA 1
ATOM 3702 C C . ILE A 1 516 ? 59.303 -4.898 -67.302 1.00 70.75 516 ILE A C 1
ATOM 3704 O O . ILE A 1 516 ? 58.724 -4.591 -66.261 1.00 70.75 516 ILE A O 1
ATOM 3708 N N . ALA A 1 517 ? 58.799 -4.568 -68.496 1.00 66.31 517 ALA A N 1
ATOM 3709 C CA . ALA A 1 517 ? 57.514 -3.886 -68.668 1.00 66.31 517 ALA A CA 1
ATOM 3710 C C . ALA A 1 517 ? 56.320 -4.778 -68.272 1.00 66.31 517 ALA A C 1
ATOM 3712 O O . ALA A 1 517 ? 55.426 -4.318 -67.559 1.00 66.31 517 ALA A O 1
ATOM 3713 N N . ASP A 1 518 ? 56.334 -6.057 -68.659 1.00 72.56 518 ASP A N 1
ATOM 3714 C CA . ASP A 1 518 ? 55.338 -7.056 -68.250 1.00 72.56 518 ASP A CA 1
ATOM 3715 C C . ASP A 1 518 ? 55.411 -7.327 -66.729 1.00 72.56 518 ASP A C 1
ATOM 3717 O O . ASP A 1 518 ? 54.377 -7.441 -66.067 1.00 72.56 518 ASP A O 1
ATOM 3721 N N . GLU A 1 519 ? 56.609 -7.333 -66.129 1.00 74.31 519 GLU A N 1
ATOM 3722 C CA . GLU A 1 519 ? 56.799 -7.421 -64.672 1.00 74.31 519 GLU A CA 1
ATOM 3723 C C . GLU A 1 519 ? 56.274 -6.171 -63.941 1.00 74.31 519 GLU A C 1
ATOM 3725 O O . GLU A 1 519 ? 55.598 -6.287 -62.915 1.00 74.31 519 GLU A O 1
ATOM 3730 N N . ALA A 1 520 ? 56.541 -4.969 -64.463 1.00 71.00 520 ALA A N 1
ATOM 3731 C CA . ALA A 1 520 ? 56.021 -3.717 -63.914 1.00 71.00 520 ALA A CA 1
ATOM 3732 C C . ALA A 1 520 ? 54.486 -3.674 -63.971 1.00 71.00 520 ALA A C 1
ATOM 3734 O O . ALA A 1 520 ? 53.844 -3.290 -62.991 1.00 71.00 520 ALA A O 1
ATOM 3735 N N . LYS A 1 521 ? 53.895 -4.144 -65.077 1.00 74.25 521 LYS A N 1
ATOM 3736 C CA . LYS A 1 521 ? 52.446 -4.297 -65.239 1.00 74.25 521 LYS A CA 1
ATOM 3737 C C . LYS A 1 521 ? 51.863 -5.305 -64.244 1.00 74.25 521 LYS A C 1
ATOM 3739 O O . LYS A 1 521 ? 50.928 -4.964 -63.524 1.00 74.25 521 LYS A O 1
ATOM 3744 N N . GLY A 1 522 ? 52.449 -6.497 -64.124 1.00 77.19 522 GLY A N 1
ATOM 3745 C CA . GLY A 1 522 ? 52.000 -7.513 -63.165 1.00 77.19 522 GLY A CA 1
ATOM 3746 C C . GLY A 1 522 ? 52.076 -7.044 -61.704 1.00 77.19 522 GLY A C 1
ATOM 3747 O O . GLY A 1 522 ? 51.176 -7.327 -60.912 1.00 77.19 522 GLY A O 1
ATOM 3748 N N . LYS A 1 523 ? 53.104 -6.261 -61.343 1.00 77.44 523 LYS A N 1
ATOM 3749 C CA . LYS A 1 523 ? 53.207 -5.619 -60.019 1.00 77.44 523 LYS A CA 1
ATOM 3750 C C . LYS A 1 523 ? 52.158 -4.524 -59.812 1.00 77.44 523 LYS A C 1
ATOM 3752 O O . LYS A 1 523 ? 51.626 -4.413 -58.710 1.00 77.44 523 LYS A O 1
ATOM 3757 N N . ALA A 1 524 ? 51.829 -3.748 -60.845 1.00 71.25 524 ALA A N 1
ATOM 3758 C CA . ALA A 1 524 ? 50.770 -2.742 -60.782 1.00 71.25 524 ALA A CA 1
ATOM 3759 C C . ALA A 1 524 ? 49.384 -3.388 -60.573 1.00 71.25 524 ALA A C 1
ATOM 3761 O O . ALA A 1 524 ? 48.658 -2.991 -59.663 1.00 71.25 524 ALA A O 1
ATOM 3762 N N . GLU A 1 525 ? 49.058 -4.444 -61.326 1.00 77.00 525 GLU A N 1
ATOM 3763 C CA . GLU A 1 525 ? 47.813 -5.220 -61.177 1.00 77.00 525 GLU A CA 1
ATOM 3764 C C . GLU A 1 525 ? 47.712 -5.906 -59.795 1.00 77.00 525 GLU A C 1
ATOM 3766 O O . GLU A 1 525 ? 46.638 -5.965 -59.187 1.00 77.00 525 GLU A O 1
ATOM 3771 N N . ALA A 1 526 ? 48.834 -6.391 -59.247 1.00 79.38 526 ALA A N 1
ATOM 3772 C CA . ALA A 1 526 ? 48.891 -6.939 -57.890 1.00 79.38 526 ALA A CA 1
ATOM 3773 C C . ALA A 1 526 ? 48.658 -5.863 -56.809 1.00 79.38 526 ALA A C 1
ATOM 3775 O O . ALA A 1 526 ? 47.878 -6.088 -55.878 1.00 79.38 526 ALA A O 1
ATOM 3776 N N . ALA A 1 527 ? 49.275 -4.686 -56.954 1.00 77.06 527 ALA A N 1
ATOM 3777 C CA . ALA A 1 527 ? 49.071 -3.548 -56.059 1.00 77.06 527 ALA A CA 1
ATOM 3778 C C . ALA A 1 527 ? 47.615 -3.045 -56.090 1.00 77.06 527 ALA A C 1
ATOM 3780 O O . ALA A 1 527 ? 47.044 -2.745 -55.040 1.00 77.06 527 ALA A O 1
ATOM 3781 N N . GLU A 1 528 ? 46.980 -3.022 -57.267 1.00 77.81 528 GLU A N 1
ATOM 3782 C CA . GLU A 1 528 ? 45.559 -2.694 -57.417 1.00 77.81 528 GLU A CA 1
ATOM 3783 C C . GLU A 1 528 ? 44.666 -3.687 -56.667 1.00 77.81 528 GLU A C 1
ATOM 3785 O O . GLU A 1 528 ? 43.824 -3.279 -55.861 1.00 77.81 528 GLU A O 1
ATOM 3790 N N . ARG A 1 529 ? 44.895 -4.996 -56.837 1.00 84.06 529 ARG A N 1
ATOM 3791 C CA . ARG A 1 529 ? 44.158 -6.028 -56.092 1.00 84.06 529 ARG A CA 1
ATOM 3792 C C . ARG A 1 529 ? 44.297 -5.868 -54.578 1.00 84.06 529 ARG A C 1
ATOM 3794 O O . ARG A 1 529 ? 43.283 -5.916 -53.882 1.00 84.06 529 ARG A O 1
ATOM 3801 N N . LEU A 1 530 ? 45.511 -5.639 -54.072 1.00 81.19 530 LEU A N 1
ATOM 3802 C CA . LEU A 1 530 ? 45.755 -5.424 -52.639 1.00 81.19 530 LEU A CA 1
ATOM 3803 C C . LEU A 1 530 ? 45.075 -4.149 -52.117 1.00 81.19 530 LEU A C 1
ATOM 3805 O O . LEU A 1 530 ? 44.527 -4.157 -51.014 1.00 81.19 530 LEU A O 1
ATOM 3809 N N . ALA A 1 531 ? 45.042 -3.071 -52.907 1.00 76.44 531 ALA A N 1
ATOM 3810 C CA . ALA A 1 531 ? 44.339 -1.841 -52.547 1.00 76.44 531 ALA A CA 1
ATOM 3811 C C . ALA A 1 531 ? 42.814 -2.050 -52.463 1.00 76.44 531 ALA A C 1
ATOM 3813 O O . ALA A 1 531 ? 42.183 -1.613 -51.497 1.00 76.44 531 ALA A O 1
ATOM 3814 N N . GLN A 1 532 ? 42.218 -2.762 -53.428 1.00 81.38 532 GLN A N 1
ATOM 3815 C CA . GLN A 1 532 ? 40.785 -3.083 -53.415 1.00 81.38 532 GLN A CA 1
ATOM 3816 C C . GLN A 1 532 ? 40.415 -4.046 -52.273 1.00 81.38 532 GLN A C 1
ATOM 3818 O O . GLN A 1 532 ? 39.365 -3.894 -51.645 1.00 81.38 532 GLN A O 1
ATOM 3823 N N . GLU A 1 533 ? 41.283 -5.008 -51.948 1.00 83.94 533 GLU A N 1
ATOM 3824 C CA . GLU A 1 533 ? 41.096 -5.915 -50.810 1.00 83.94 533 GLU A CA 1
ATOM 3825 C C . GLU A 1 533 ? 41.188 -5.173 -49.465 1.00 83.94 533 GLU A C 1
ATOM 3827 O O . GLU A 1 533 ? 40.311 -5.335 -48.609 1.00 83.94 533 GLU A O 1
ATOM 3832 N N . ALA A 1 534 ? 42.165 -4.271 -49.310 1.00 80.25 534 ALA A N 1
ATOM 3833 C CA . ALA A 1 534 ? 42.273 -3.386 -48.151 1.00 80.25 534 ALA A CA 1
ATOM 3834 C C . ALA A 1 534 ? 41.028 -2.498 -47.986 1.00 80.25 534 ALA A C 1
ATOM 3836 O O . ALA A 1 534 ? 40.495 -2.384 -46.880 1.00 80.25 534 ALA A O 1
ATOM 3837 N N . LYS A 1 535 ? 40.522 -1.918 -49.084 1.00 83.56 535 LYS A N 1
ATOM 3838 C CA . LYS A 1 535 ? 39.289 -1.117 -49.098 1.00 83.56 535 LYS A CA 1
ATOM 3839 C C . LYS A 1 535 ? 38.079 -1.936 -48.647 1.00 83.56 535 LYS A C 1
ATOM 3841 O O . LYS A 1 535 ? 37.403 -1.538 -47.702 1.00 83.56 535 LYS A O 1
ATOM 3846 N N . LYS A 1 536 ? 37.843 -3.105 -49.252 1.00 86.69 536 LYS A N 1
ATOM 3847 C CA . LYS A 1 536 ? 36.721 -3.995 -48.903 1.00 86.69 536 LYS A CA 1
ATOM 3848 C C . LYS A 1 536 ? 36.773 -4.447 -47.438 1.00 86.69 536 LYS A C 1
ATOM 3850 O O . LYS A 1 536 ? 35.740 -4.501 -46.771 1.00 86.69 536 LYS A O 1
ATOM 3855 N N . SER A 1 537 ? 37.970 -4.745 -46.928 1.00 81.44 537 SER A N 1
ATOM 3856 C CA . SER A 1 537 ? 38.191 -5.100 -45.521 1.00 81.44 537 SER A CA 1
ATOM 3857 C C . SER A 1 537 ? 37.883 -3.927 -44.577 1.00 81.44 537 SER A C 1
ATOM 3859 O O . SER A 1 537 ? 37.164 -4.094 -43.586 1.00 81.44 537 SER A O 1
ATOM 3861 N N . ALA A 1 538 ? 38.335 -2.714 -44.914 1.00 79.06 538 ALA A N 1
ATOM 3862 C CA . ALA A 1 538 ? 38.041 -1.504 -44.148 1.00 79.06 538 ALA A CA 1
ATOM 3863 C C . ALA A 1 538 ? 36.538 -1.159 -44.146 1.00 79.06 538 ALA A C 1
ATOM 3865 O O . ALA A 1 538 ? 35.981 -0.871 -43.088 1.00 79.06 538 ALA A O 1
ATOM 3866 N N . GLU A 1 539 ? 35.862 -1.247 -45.296 1.00 82.50 539 GLU A N 1
ATOM 3867 C CA . GLU A 1 539 ? 34.415 -1.014 -45.429 1.00 82.50 539 GLU A CA 1
ATOM 3868 C C . GLU A 1 539 ? 33.593 -2.025 -44.614 1.00 82.50 539 GLU A C 1
ATOM 3870 O O . GLU A 1 539 ? 32.717 -1.630 -43.842 1.00 82.50 539 GLU A O 1
ATOM 3875 N N . GLY A 1 540 ? 33.912 -3.323 -44.708 1.00 81.00 540 GLY A N 1
ATOM 3876 C CA . GLY A 1 540 ? 33.262 -4.364 -43.904 1.00 81.00 540 GLY A CA 1
ATOM 3877 C C . GLY A 1 540 ? 33.490 -4.182 -42.398 1.00 81.00 540 GLY A C 1
ATOM 3878 O O . GLY A 1 540 ? 32.572 -4.375 -41.599 1.00 81.00 540 GLY A O 1
ATOM 3879 N N . THR A 1 541 ? 34.686 -3.736 -42.005 1.00 83.44 541 THR A N 1
ATOM 3880 C CA . THR A 1 541 ? 35.006 -3.410 -40.607 1.00 83.44 541 THR A CA 1
ATOM 3881 C C . THR A 1 541 ? 34.207 -2.203 -40.114 1.00 83.44 541 THR A C 1
ATOM 3883 O O . THR A 1 541 ? 33.655 -2.250 -39.013 1.00 83.44 541 THR A O 1
ATOM 3886 N N . ARG A 1 542 ? 34.068 -1.152 -40.936 1.00 82.62 542 ARG A N 1
ATOM 3887 C CA . ARG A 1 542 ? 33.258 0.031 -40.607 1.00 82.62 542 ARG A CA 1
ATOM 3888 C C . ARG A 1 542 ? 31.788 -0.340 -40.405 1.00 82.62 542 ARG A C 1
ATOM 3890 O O . ARG A 1 542 ? 31.217 0.027 -39.387 1.00 82.62 542 ARG A O 1
ATOM 3897 N N . GLN A 1 543 ? 31.211 -1.153 -41.293 1.00 84.12 543 GLN A N 1
ATOM 3898 C CA . GLN A 1 543 ? 29.834 -1.647 -41.150 1.00 84.12 543 GLN A CA 1
ATOM 3899 C C . GLN A 1 543 ? 29.636 -2.523 -39.900 1.00 84.12 543 GLN A C 1
ATOM 3901 O O . GLN A 1 543 ? 28.571 -2.486 -39.281 1.00 84.12 543 GLN A O 1
ATOM 3906 N N . LYS A 1 544 ? 30.643 -3.317 -39.502 1.00 79.75 544 LYS A N 1
ATOM 3907 C CA . LYS A 1 544 ? 30.607 -4.078 -38.239 1.00 79.75 544 LYS A CA 1
ATOM 3908 C C . LYS A 1 544 ? 30.602 -3.130 -37.033 1.00 79.75 544 LYS A C 1
ATOM 3910 O O . LYS A 1 544 ? 29.848 -3.369 -36.096 1.00 79.75 544 LYS A O 1
ATOM 3915 N N . ALA A 1 545 ? 31.386 -2.051 -37.079 1.00 79.88 545 ALA A N 1
ATOM 3916 C CA . ALA A 1 545 ? 31.439 -1.036 -36.030 1.00 79.88 545 ALA A CA 1
ATOM 3917 C C . ALA A 1 545 ? 30.126 -0.227 -35.924 1.00 79.88 545 ALA A C 1
ATOM 3919 O O . ALA A 1 545 ? 29.577 -0.117 -34.833 1.00 79.88 545 ALA A O 1
ATOM 3920 N N . GLU A 1 546 ? 29.561 0.244 -37.041 1.00 78.50 546 GLU A N 1
ATOM 3921 C CA . GLU A 1 546 ? 28.268 0.963 -37.083 1.00 78.50 546 GLU A CA 1
ATOM 3922 C C . GLU A 1 546 ? 27.125 0.145 -36.453 1.00 78.50 546 GLU A C 1
ATOM 3924 O O . GLU A 1 546 ? 26.292 0.660 -35.710 1.00 78.50 546 GLU A O 1
ATOM 3929 N N . ARG A 1 547 ? 27.101 -1.176 -36.681 1.00 79.94 547 ARG A N 1
ATOM 3930 C CA . ARG A 1 547 ? 26.110 -2.069 -36.052 1.00 79.94 547 ARG A CA 1
ATOM 3931 C C . ARG A 1 547 ? 26.314 -2.230 -34.542 1.00 79.94 547 ARG A C 1
ATOM 3933 O O . ARG A 1 547 ? 25.343 -2.474 -33.828 1.00 79.94 547 ARG A O 1
ATOM 3940 N N . LEU A 1 548 ? 27.547 -2.109 -34.046 1.00 80.81 548 LEU A N 1
ATOM 3941 C CA . LEU A 1 548 ? 27.851 -2.176 -32.612 1.00 80.81 548 LEU A CA 1
ATOM 3942 C C . LEU A 1 548 ? 27.444 -0.906 -31.865 1.00 80.81 548 LEU A C 1
ATOM 3944 O O . LEU A 1 548 ? 27.096 -0.999 -30.691 1.00 80.81 548 LEU A O 1
ATOM 3948 N N . GLU A 1 549 ? 27.438 0.249 -32.531 1.00 77.75 549 GLU A N 1
ATOM 3949 C CA . GLU A 1 549 ? 26.953 1.514 -31.968 1.00 77.75 549 GLU A CA 1
ATOM 3950 C C . GLU A 1 549 ? 25.498 1.379 -31.489 1.00 77.75 549 GLU A C 1
ATOM 3952 O O . GLU A 1 549 ? 25.186 1.700 -30.343 1.00 77.75 549 GLU A O 1
ATOM 3957 N N . THR A 1 550 ? 24.636 0.756 -32.306 1.00 80.50 550 THR A N 1
ATOM 3958 C CA . THR A 1 550 ? 23.237 0.463 -31.938 1.00 80.50 550 THR A CA 1
ATOM 3959 C C . THR A 1 550 ? 23.143 -0.431 -30.693 1.00 80.50 550 THR A C 1
ATOM 3961 O O . THR A 1 550 ? 22.384 -0.134 -29.774 1.00 80.50 550 THR A O 1
ATOM 3964 N N . VAL A 1 551 ? 23.955 -1.494 -30.615 1.00 80.06 551 VAL A N 1
ATOM 3965 C CA . VAL A 1 551 ? 23.989 -2.410 -29.455 1.00 80.06 551 VAL A CA 1
ATOM 3966 C C . VAL A 1 551 ? 24.498 -1.700 -28.193 1.00 80.06 551 VAL A C 1
ATOM 3968 O O . VAL A 1 551 ? 23.992 -1.936 -27.093 1.00 80.06 551 VAL A O 1
ATOM 3971 N N . ALA A 1 552 ? 25.487 -0.815 -28.335 1.00 80.06 552 ALA A N 1
ATOM 3972 C CA . ALA A 1 552 ? 26.034 -0.031 -27.235 1.00 80.06 552 ALA A CA 1
ATOM 3973 C C . ALA A 1 552 ? 25.012 0.985 -26.697 1.00 80.06 552 ALA A C 1
ATOM 3975 O O . ALA A 1 552 ? 24.870 1.112 -25.478 1.00 80.06 552 ALA A O 1
ATOM 3976 N N . ASP A 1 553 ? 24.261 1.657 -27.574 1.00 81.88 553 ASP A N 1
ATOM 3977 C CA . ASP A 1 553 ? 23.202 2.591 -27.183 1.00 81.88 553 ASP A CA 1
ATOM 3978 C C . ASP A 1 553 ? 21.972 1.889 -26.583 1.00 81.88 553 ASP A C 1
ATOM 3980 O O . ASP A 1 553 ? 21.414 2.381 -25.597 1.00 81.88 553 ASP A O 1
ATOM 3984 N N . GLU A 1 554 ? 21.583 0.709 -27.079 1.00 82.62 554 GLU A N 1
ATOM 3985 C CA . GLU A 1 554 ? 20.558 -0.124 -26.434 1.00 82.62 554 GLU A CA 1
ATOM 3986 C C . GLU A 1 554 ? 20.990 -0.545 -25.022 1.00 82.62 554 GLU A C 1
ATOM 3988 O O . GLU A 1 554 ? 20.245 -0.339 -24.062 1.00 82.62 554 GLU A O 1
ATOM 3993 N N . ALA A 1 555 ? 22.220 -1.041 -24.852 1.00 81.06 555 ALA A N 1
ATOM 3994 C CA . ALA A 1 555 ? 22.740 -1.433 -23.542 1.00 81.06 555 ALA A CA 1
ATOM 3995 C C . ALA A 1 555 ? 22.862 -0.238 -22.573 1.00 81.06 555 ALA A C 1
ATOM 3997 O O . ALA A 1 555 ? 22.540 -0.355 -21.388 1.00 81.06 555 ALA A O 1
ATOM 3998 N N . LYS A 1 556 ? 23.277 0.934 -23.068 1.00 84.88 556 LYS A N 1
ATOM 3999 C CA . LYS A 1 556 ? 23.318 2.215 -22.338 1.00 84.88 556 LYS A CA 1
ATOM 4000 C C . LYS A 1 556 ? 21.929 2.667 -21.894 1.00 84.88 556 LYS A C 1
ATOM 4002 O O . LYS A 1 556 ? 21.758 3.066 -20.739 1.00 84.88 556 LYS A O 1
ATOM 4007 N N . LYS A 1 557 ? 20.927 2.562 -22.774 1.00 88.12 557 LYS A N 1
ATOM 4008 C CA . LYS A 1 557 ? 19.520 2.826 -22.453 1.00 88.12 557 LYS A CA 1
ATOM 4009 C C . LYS A 1 557 ? 19.026 1.872 -21.364 1.00 88.12 557 LYS A C 1
ATOM 4011 O O . LYS A 1 557 ? 18.546 2.350 -20.340 1.00 88.12 557 LYS A O 1
ATOM 4016 N N . THR A 1 558 ? 19.229 0.562 -21.520 1.00 85.81 558 THR A N 1
ATOM 4017 C CA . THR A 1 558 ? 18.842 -0.445 -20.516 1.00 85.81 558 THR A CA 1
ATOM 4018 C C . THR A 1 558 ? 19.518 -0.204 -19.164 1.00 85.81 558 THR A C 1
ATOM 4020 O O . THR A 1 558 ? 18.856 -0.277 -18.133 1.00 85.81 558 THR A O 1
ATOM 4023 N N . ALA A 1 559 ? 20.808 0.145 -19.134 1.00 83.00 559 ALA A N 1
ATOM 4024 C CA . ALA A 1 559 ? 21.513 0.461 -17.889 1.00 83.00 559 ALA A CA 1
ATOM 4025 C C . ALA A 1 559 ? 20.998 1.737 -17.209 1.00 83.00 559 ALA A C 1
ATOM 4027 O O . ALA A 1 559 ? 20.947 1.802 -15.979 1.00 83.00 559 ALA A O 1
ATOM 4028 N N . LYS A 1 560 ? 20.591 2.747 -17.989 1.00 87.94 560 LYS A N 1
ATOM 4029 C CA . LYS A 1 560 ? 19.941 3.947 -17.454 1.00 87.94 560 LYS A CA 1
ATOM 4030 C C . LYS A 1 560 ? 18.561 3.616 -16.882 1.00 87.94 560 LYS A C 1
ATOM 4032 O O . LYS A 1 560 ? 18.295 3.961 -15.737 1.00 87.94 560 LYS A O 1
ATOM 4037 N N . GLU A 1 561 ? 17.726 2.901 -17.631 1.00 88.81 561 GLU A N 1
ATOM 4038 C CA . GLU A 1 561 ? 16.394 2.469 -17.185 1.00 88.81 561 GLU A CA 1
ATOM 4039 C C . GLU A 1 561 ? 16.480 1.602 -15.917 1.00 88.81 561 GLU A C 1
ATOM 4041 O O . GLU A 1 561 ? 15.732 1.829 -14.969 1.00 88.81 561 GLU A O 1
ATOM 4046 N N . ALA A 1 562 ? 17.455 0.689 -15.839 1.00 87.69 562 ALA A N 1
ATOM 4047 C CA . ALA A 1 562 ? 17.751 -0.097 -14.642 1.00 87.69 562 ALA A CA 1
ATOM 4048 C C . ALA A 1 562 ? 18.180 0.778 -13.450 1.00 87.69 562 ALA A C 1
ATOM 4050 O O . ALA A 1 562 ? 17.707 0.575 -12.332 1.00 87.69 562 ALA A O 1
ATOM 4051 N N . LYS A 1 563 ? 19.051 1.773 -13.665 1.00 89.81 563 LYS A N 1
ATOM 4052 C CA . LYS A 1 563 ? 19.479 2.715 -12.618 1.00 89.81 563 LYS A CA 1
ATOM 4053 C C . LYS A 1 563 ? 18.314 3.556 -12.100 1.00 89.81 563 LYS A C 1
ATOM 4055 O O . LYS A 1 563 ? 18.187 3.733 -10.885 1.00 89.81 563 LYS A O 1
ATOM 4060 N N . ASP A 1 564 ? 17.477 4.061 -12.996 1.00 91.75 564 ASP A N 1
ATOM 4061 C CA . ASP A 1 564 ? 16.327 4.889 -12.648 1.00 91.75 564 ASP A CA 1
ATOM 4062 C C . ASP A 1 564 ? 15.285 4.036 -11.892 1.00 91.75 564 ASP A C 1
ATOM 4064 O O . ASP A 1 564 ? 14.879 4.403 -10.789 1.00 91.75 564 ASP A O 1
ATOM 4068 N N . ALA A 1 565 ? 14.962 2.831 -12.383 1.00 87.31 565 ALA A N 1
ATOM 4069 C CA . ALA A 1 565 ? 14.078 1.871 -11.712 1.00 87.31 565 ALA A CA 1
ATOM 4070 C C . ALA A 1 565 ? 14.580 1.453 -10.317 1.00 87.31 565 ALA A C 1
ATOM 4072 O O . ALA A 1 565 ? 13.810 1.472 -9.358 1.00 87.31 565 ALA A O 1
ATOM 4073 N N . ALA A 1 566 ? 15.875 1.153 -10.164 1.00 88.00 566 ALA A N 1
ATOM 4074 C CA . ALA A 1 566 ? 16.482 0.848 -8.866 1.00 88.00 566 ALA A CA 1
ATOM 4075 C C . ALA A 1 566 ? 16.399 2.031 -7.884 1.00 88.00 566 ALA A C 1
ATOM 4077 O O . ALA A 1 566 ? 16.248 1.841 -6.677 1.00 88.00 566 ALA A O 1
ATOM 4078 N N . SER A 1 567 ? 16.486 3.262 -8.396 1.00 89.25 567 SER A N 1
ATOM 4079 C CA . SER A 1 567 ? 16.379 4.482 -7.589 1.00 89.25 567 SER A CA 1
ATOM 4080 C C . SER A 1 567 ? 14.937 4.730 -7.129 1.00 89.25 567 SER A C 1
ATOM 4082 O O . SER A 1 567 ? 14.723 5.063 -5.963 1.00 89.25 567 SER A O 1
ATOM 4084 N N . PHE A 1 568 ? 13.944 4.480 -7.994 1.00 90.00 568 PHE A N 1
ATOM 4085 C CA . PHE A 1 568 ? 12.527 4.475 -7.611 1.00 90.00 568 PHE A CA 1
ATOM 4086 C C . PHE A 1 568 ? 12.211 3.375 -6.589 1.00 90.00 568 PHE A C 1
ATOM 4088 O O . PHE A 1 568 ? 11.577 3.662 -5.577 1.00 90.00 568 PHE A O 1
ATOM 4095 N N . ALA A 1 569 ? 12.703 2.148 -6.794 1.00 86.31 569 ALA A N 1
ATOM 4096 C CA . ALA A 1 569 ? 12.532 1.047 -5.845 1.00 86.31 569 ALA A CA 1
ATOM 4097 C C . ALA A 1 569 ? 13.100 1.391 -4.459 1.00 86.31 569 ALA A C 1
ATOM 4099 O O . ALA A 1 569 ? 12.435 1.171 -3.449 1.00 86.31 569 ALA A O 1
ATOM 4100 N N . ARG A 1 570 ? 14.297 1.993 -4.402 1.00 91.50 570 ARG A N 1
ATOM 4101 C CA . ARG A 1 570 ? 14.902 2.451 -3.144 1.00 91.50 570 ARG A CA 1
ATOM 4102 C C . ARG A 1 570 ? 14.047 3.517 -2.456 1.00 91.50 570 ARG A C 1
ATOM 4104 O O . ARG A 1 570 ? 13.791 3.399 -1.263 1.00 91.50 570 ARG A O 1
ATOM 4111 N N . HIS A 1 571 ? 13.580 4.524 -3.192 1.00 93.25 571 HIS A N 1
ATOM 4112 C CA . HIS A 1 571 ? 12.697 5.563 -2.654 1.00 93.25 571 HIS A CA 1
ATOM 4113 C C . HIS A 1 571 ? 11.383 4.984 -2.098 1.00 93.25 571 HIS A C 1
ATOM 4115 O O . HIS A 1 571 ? 10.963 5.342 -0.997 1.00 93.25 571 HIS A O 1
ATOM 4121 N N . ASP A 1 572 ? 10.746 4.064 -2.824 1.00 89.38 572 ASP A N 1
ATOM 4122 C CA . ASP A 1 572 ? 9.484 3.454 -2.399 1.00 89.38 572 ASP A CA 1
ATOM 4123 C C . ASP A 1 572 ? 9.664 2.501 -1.207 1.00 89.38 572 ASP A C 1
ATOM 4125 O O . ASP A 1 572 ? 8.794 2.462 -0.331 1.00 89.38 572 ASP A O 1
ATOM 4129 N N . ALA A 1 573 ? 10.805 1.810 -1.115 1.00 87.94 573 ALA A N 1
ATOM 4130 C CA . ALA A 1 573 ? 11.201 1.052 0.069 1.00 87.94 573 ALA A CA 1
ATOM 4131 C C . ALA A 1 573 ? 11.405 1.968 1.291 1.00 87.94 573 ALA A C 1
ATOM 4133 O O . ALA A 1 573 ? 10.886 1.673 2.366 1.00 87.94 573 ALA A O 1
ATOM 4134 N N . GLU A 1 574 ? 12.082 3.110 1.127 1.00 90.12 574 GLU A N 1
ATOM 4135 C CA . GLU A 1 574 ? 12.285 4.098 2.198 1.00 90.12 574 GLU A CA 1
ATOM 4136 C C . GLU A 1 574 ? 10.942 4.668 2.690 1.00 90.12 574 GLU A C 1
ATOM 4138 O O . GLU A 1 574 ? 10.676 4.698 3.892 1.00 90.12 574 GLU A O 1
ATOM 4143 N N . GLN A 1 575 ? 10.025 5.007 1.771 1.00 91.56 575 GLN A N 1
ATOM 4144 C CA . GLN A 1 575 ? 8.661 5.404 2.137 1.00 91.56 575 GLN A CA 1
ATOM 4145 C C . GLN A 1 575 ? 7.889 4.293 2.861 1.00 91.56 575 GLN A C 1
ATOM 4147 O O . GLN A 1 575 ? 7.103 4.588 3.767 1.00 91.56 575 GLN A O 1
ATOM 4152 N N . ALA A 1 576 ? 8.061 3.030 2.456 1.00 88.81 576 ALA A N 1
ATOM 4153 C CA . ALA A 1 576 ? 7.446 1.896 3.136 1.00 88.81 576 ALA A CA 1
ATOM 4154 C C . ALA A 1 576 ? 7.996 1.758 4.564 1.00 88.81 576 ALA A C 1
ATOM 4156 O O . ALA A 1 576 ? 7.202 1.627 5.494 1.00 88.81 576 ALA A O 1
ATOM 4157 N N . ARG A 1 577 ? 9.314 1.894 4.761 1.00 93.50 577 ARG A N 1
ATOM 4158 C CA . ARG A 1 577 ? 9.973 1.866 6.077 1.00 93.50 577 ARG A CA 1
ATOM 4159 C C . ARG A 1 577 ? 9.481 2.986 6.994 1.00 93.50 577 ARG A C 1
ATOM 4161 O O . ARG A 1 577 ? 9.063 2.707 8.116 1.00 93.50 577 ARG A O 1
ATOM 4168 N N . THR A 1 578 ? 9.440 4.235 6.522 1.00 92.25 578 THR A N 1
ATOM 4169 C CA . THR A 1 578 ? 8.916 5.364 7.317 1.00 92.25 578 THR A CA 1
ATOM 4170 C C . THR A 1 578 ? 7.461 5.134 7.738 1.00 92.25 578 THR A C 1
ATOM 4172 O O . THR A 1 578 ? 7.074 5.431 8.870 1.00 92.25 578 THR A O 1
ATOM 4175 N N . LYS A 1 579 ? 6.638 4.563 6.849 1.00 91.75 579 LYS A N 1
ATOM 4176 C CA . LYS A 1 579 ? 5.243 4.230 7.163 1.00 91.75 579 LYS A CA 1
ATOM 4177 C C . LYS A 1 579 ? 5.117 3.027 8.099 1.00 91.75 579 LYS A C 1
ATOM 4179 O O . LYS A 1 579 ? 4.239 3.057 8.955 1.00 91.75 579 LYS A O 1
ATOM 4184 N N . ALA A 1 580 ? 6.003 2.034 8.008 1.00 89.88 580 ALA A N 1
ATOM 4185 C CA . ALA A 1 580 ? 6.082 0.925 8.961 1.00 89.88 580 ALA A CA 1
ATOM 4186 C C . ALA A 1 580 ? 6.333 1.440 10.385 1.00 89.88 580 ALA A C 1
ATOM 4188 O O . ALA A 1 580 ? 5.577 1.100 11.292 1.00 89.88 580 ALA A O 1
ATOM 4189 N N . GLN A 1 581 ? 7.289 2.360 10.553 1.00 89.69 581 GLN A N 1
ATOM 4190 C CA . GLN A 1 581 ? 7.566 3.021 11.834 1.00 89.69 581 GLN A CA 1
ATOM 4191 C C . GLN A 1 581 ? 6.346 3.793 12.372 1.00 89.69 581 GLN A C 1
ATOM 4193 O O . GLN A 1 581 ? 6.048 3.778 13.566 1.00 89.69 581 GLN A O 1
ATOM 4198 N N . SER A 1 582 ? 5.590 4.455 11.488 1.00 90.25 582 SER A N 1
ATOM 4199 C CA . SER A 1 582 ? 4.343 5.129 11.869 1.00 90.25 582 SER A CA 1
ATOM 4200 C C . SER A 1 582 ? 3.243 4.143 12.281 1.00 90.25 582 SER A C 1
ATOM 4202 O O . SER A 1 582 ? 2.524 4.420 13.240 1.00 90.25 582 SER A O 1
ATOM 4204 N N . ALA A 1 583 ? 3.119 3.000 11.603 1.00 89.75 583 ALA A N 1
ATOM 4205 C CA . ALA A 1 583 ? 2.151 1.962 11.946 1.00 89.75 583 ALA A CA 1
ATOM 4206 C C . ALA A 1 583 ? 2.498 1.254 13.268 1.00 89.75 583 ALA A C 1
ATOM 4208 O O . ALA A 1 583 ? 1.595 0.986 14.058 1.00 89.75 583 ALA A O 1
ATOM 4209 N N . GLU A 1 584 ? 3.785 1.030 13.547 1.00 91.62 584 GLU A N 1
ATOM 4210 C CA . GLU A 1 584 ? 4.289 0.539 14.836 1.00 91.62 584 GLU A CA 1
ATOM 4211 C C . GLU A 1 584 ? 3.886 1.475 15.986 1.00 91.62 584 GLU A C 1
ATOM 4213 O O . GLU A 1 584 ? 3.298 1.027 16.970 1.00 91.62 584 GLU A O 1
ATOM 4218 N N . ASN A 1 585 ? 4.064 2.790 15.818 1.00 92.50 585 ASN A N 1
ATOM 4219 C CA . ASN A 1 585 ? 3.613 3.782 16.800 1.00 92.50 585 ASN A CA 1
ATOM 4220 C C . ASN A 1 585 ? 2.086 3.746 17.031 1.00 92.50 585 ASN A C 1
ATOM 4222 O O . ASN A 1 585 ? 1.631 3.889 18.167 1.00 92.50 585 ASN A O 1
ATOM 4226 N N . ILE A 1 586 ? 1.275 3.535 15.985 1.00 92.12 586 ILE A N 1
ATOM 4227 C CA . ILE A 1 586 ? -0.191 3.405 16.119 1.00 92.12 586 ILE A CA 1
ATOM 4228 C C . ILE A 1 586 ? -0.560 2.083 16.816 1.00 92.12 586 ILE A C 1
ATOM 4230 O O . ILE A 1 586 ? -1.462 2.067 17.655 1.00 92.12 586 ILE A O 1
ATOM 4234 N N . ALA A 1 587 ? 0.143 0.985 16.524 1.00 92.50 587 ALA A N 1
ATOM 4235 C CA . ALA A 1 587 ? -0.046 -0.295 17.205 1.00 92.50 587 ALA A CA 1
ATOM 4236 C C . ALA A 1 587 ? 0.312 -0.198 18.699 1.00 92.50 587 ALA A C 1
ATOM 4238 O O . ALA A 1 587 ? -0.462 -0.647 19.541 1.00 92.50 587 ALA A O 1
ATOM 4239 N N . TYR A 1 588 ? 1.407 0.486 19.047 1.00 92.19 588 TYR A N 1
ATOM 4240 C CA . TYR A 1 588 ? 1.783 0.764 20.435 1.00 92.19 588 TYR A CA 1
ATOM 4241 C C . TYR A 1 588 ? 0.723 1.604 21.172 1.00 92.19 588 TYR A C 1
ATOM 4243 O O . TYR A 1 588 ? 0.319 1.266 22.285 1.00 92.19 588 TYR A O 1
ATOM 4251 N N . GLN A 1 589 ? 0.175 2.642 20.526 1.00 93.56 589 GLN A N 1
ATOM 4252 C CA . GLN A 1 589 ? -0.961 3.401 21.070 1.00 93.56 589 GLN A CA 1
ATOM 4253 C C . GLN A 1 589 ? -2.209 2.529 21.283 1.00 93.56 589 GLN A C 1
ATOM 4255 O O . GLN A 1 589 ? -2.942 2.742 22.250 1.00 93.56 589 GLN A O 1
ATOM 4260 N N . ALA A 1 590 ? -2.467 1.551 20.408 1.00 94.75 590 ALA A N 1
ATOM 4261 C CA . ALA A 1 590 ? -3.561 0.601 20.592 1.00 94.75 590 ALA A CA 1
ATOM 4262 C C . ALA A 1 590 ? -3.319 -0.321 21.800 1.00 94.75 590 ALA A C 1
ATOM 4264 O O . ALA A 1 590 ? -4.243 -0.520 22.588 1.00 94.75 590 ALA A O 1
ATOM 4265 N N . SER A 1 591 ? -2.092 -0.826 21.981 1.00 92.31 591 SER A N 1
ATOM 4266 C CA . SER A 1 591 ? -1.709 -1.644 23.141 1.00 92.31 591 SER A CA 1
ATOM 4267 C C . SER A 1 591 ? -1.853 -0.888 24.459 1.00 92.31 591 SER A C 1
ATOM 4269 O O . SER A 1 591 ? -2.442 -1.429 25.392 1.00 92.31 591 SER A O 1
ATOM 4271 N N . ASN A 1 592 ? -1.411 0.372 24.526 1.00 94.81 592 ASN A N 1
ATOM 4272 C CA . ASN A 1 592 ? -1.558 1.193 25.732 1.00 94.81 592 ASN A CA 1
ATOM 4273 C C . ASN A 1 592 ? -3.038 1.388 26.094 1.00 94.81 592 ASN A C 1
ATOM 4275 O O . ASN A 1 592 ? -3.443 1.035 27.197 1.00 94.81 592 ASN A O 1
ATOM 4279 N N . LYS A 1 593 ? -3.881 1.799 25.132 1.00 94.94 593 LYS A N 1
ATOM 4280 C CA . LYS A 1 593 ? -5.336 1.915 25.349 1.00 94.94 593 LYS A CA 1
ATOM 4281 C C . LYS A 1 593 ? -5.983 0.586 25.753 1.00 94.94 593 LYS A C 1
ATOM 4283 O O . LYS A 1 593 ? -6.916 0.572 26.550 1.00 94.94 593 LYS A O 1
ATOM 4288 N N . ALA A 1 594 ? -5.525 -0.542 25.207 1.00 93.12 594 ALA A N 1
ATOM 4289 C CA . ALA A 1 594 ? -6.028 -1.857 25.602 1.00 93.12 594 ALA A CA 1
ATOM 4290 C C . ALA A 1 594 ? -5.620 -2.216 27.045 1.00 93.12 594 ALA A C 1
ATOM 4292 O O . ALA A 1 594 ? -6.426 -2.790 27.780 1.00 93.12 594 ALA A O 1
ATOM 4293 N N . GLY A 1 595 ? -4.410 -1.830 27.462 1.00 93.50 595 GLY A N 1
ATOM 4294 C CA . GLY A 1 595 ? -3.937 -1.899 28.846 1.00 93.50 595 GLY A CA 1
ATOM 4295 C C . GLY A 1 595 ? -4.784 -1.048 29.794 1.00 93.50 595 GLY A C 1
ATOM 4296 O O . GLY A 1 595 ? -5.292 -1.576 30.782 1.00 93.50 595 GLY A O 1
ATOM 4297 N N . ASP A 1 596 ? -5.032 0.217 29.444 1.00 94.56 596 ASP A N 1
ATOM 4298 C CA . ASP A 1 596 ? -5.904 1.126 30.199 1.00 94.56 596 ASP A CA 1
ATOM 4299 C C . ASP A 1 596 ? -7.320 0.542 30.338 1.00 94.56 596 ASP A C 1
ATOM 4301 O O . ASP A 1 596 ? -7.881 0.473 31.431 1.00 94.56 596 ASP A O 1
ATOM 4305 N N . ALA A 1 597 ? -7.898 0.049 29.235 1.00 94.44 597 ALA A N 1
ATOM 4306 C CA . ALA A 1 597 ? -9.222 -0.570 29.231 1.00 94.44 597 ALA A CA 1
ATOM 4307 C C . ALA A 1 597 ? -9.294 -1.804 30.143 1.00 94.44 597 ALA A C 1
ATOM 4309 O O . ALA A 1 597 ? -10.287 -1.991 30.850 1.00 94.44 597 ALA A O 1
ATOM 4310 N N . LYS A 1 598 ? -8.236 -2.627 30.160 1.00 94.38 598 LYS A N 1
ATOM 4311 C CA . LYS A 1 598 ? -8.104 -3.755 31.087 1.00 94.38 598 LYS A CA 1
ATOM 4312 C C . LYS A 1 598 ? -8.026 -3.265 32.536 1.00 94.38 598 LYS A C 1
ATOM 4314 O O . LYS A 1 598 ? -8.781 -3.761 33.363 1.00 94.38 598 LYS A O 1
ATOM 4319 N N . GLN A 1 599 ? -7.183 -2.278 32.841 1.00 93.25 599 GLN A N 1
ATOM 4320 C CA . GLN A 1 599 ? -7.021 -1.753 34.201 1.00 93.25 599 GLN A CA 1
ATOM 4321 C C . GLN A 1 599 ? -8.327 -1.154 34.749 1.00 93.25 599 GLN A C 1
ATOM 4323 O O . GLN A 1 599 ? -8.685 -1.411 35.899 1.00 93.25 599 GLN A O 1
ATOM 4328 N N . VAL A 1 600 ? -9.080 -0.413 33.928 1.00 91.25 600 VAL A N 1
ATOM 4329 C CA . VAL A 1 600 ? -10.397 0.120 34.319 1.00 91.25 600 VAL A CA 1
ATOM 4330 C C . VAL A 1 600 ? -11.420 -1.009 34.508 1.00 91.25 600 VAL A C 1
ATOM 4332 O O . VAL A 1 600 ? -12.207 -0.952 35.451 1.00 91.25 600 VAL A O 1
ATOM 4335 N N . ALA A 1 601 ? -11.402 -2.058 33.676 1.00 91.81 601 ALA A N 1
ATOM 4336 C CA . ALA A 1 601 ? -12.277 -3.223 33.846 1.00 91.81 601 ALA A CA 1
ATOM 4337 C C . ALA A 1 601 ? -11.946 -4.038 35.114 1.00 91.81 601 ALA A C 1
ATOM 4339 O O . ALA A 1 601 ? -12.857 -4.447 35.834 1.00 91.81 601 ALA A O 1
ATOM 4340 N N . ASP A 1 602 ? -10.661 -4.229 35.425 1.00 90.81 602 ASP A N 1
ATOM 4341 C CA . ASP A 1 602 ? -10.200 -4.901 36.645 1.00 90.81 602 ASP A CA 1
ATOM 4342 C C . ASP A 1 602 ? -10.546 -4.065 37.898 1.00 90.81 602 ASP A C 1
ATOM 4344 O O . ASP A 1 602 ? -11.040 -4.606 38.889 1.00 90.81 602 ASP A O 1
ATOM 4348 N N . GLY A 1 603 ? -10.410 -2.735 37.838 1.00 90.25 603 GLY A N 1
ATOM 4349 C CA . GLY A 1 603 ? -10.871 -1.824 38.893 1.00 90.25 603 GLY A CA 1
ATOM 4350 C C . GLY A 1 603 ? -12.394 -1.847 39.089 1.00 90.25 603 GLY A C 1
ATOM 4351 O O . GLY A 1 603 ? -12.876 -1.915 40.222 1.00 90.25 603 GLY A O 1
ATOM 4352 N N . ALA A 1 604 ? -13.165 -1.869 37.996 1.00 91.88 604 ALA A N 1
ATOM 4353 C CA . ALA A 1 604 ? -14.621 -2.023 38.037 1.00 91.88 604 ALA A CA 1
ATOM 4354 C C . ALA A 1 604 ? -15.041 -3.360 38.672 1.00 91.88 604 ALA A C 1
ATOM 4356 O O . ALA A 1 604 ? -16.032 -3.409 39.399 1.00 91.88 604 ALA A O 1
ATOM 4357 N N . LYS A 1 605 ? -14.264 -4.430 38.452 1.00 91.81 605 LYS A N 1
ATOM 4358 C CA . LYS A 1 605 ? -14.488 -5.742 39.069 1.00 91.81 605 LYS A CA 1
ATOM 4359 C C . LYS A 1 605 ? -14.317 -5.709 40.586 1.00 91.81 605 LYS A C 1
ATOM 4361 O O . LYS A 1 605 ? -15.177 -6.230 41.288 1.00 91.81 605 LYS A O 1
ATOM 4366 N N . VAL A 1 606 ? -13.272 -5.052 41.096 1.00 90.00 606 VAL A N 1
ATOM 4367 C CA . VAL A 1 606 ? -13.087 -4.873 42.550 1.00 90.00 606 VAL A CA 1
ATOM 4368 C C . VAL A 1 606 ? -14.260 -4.095 43.157 1.00 90.00 606 VAL A C 1
ATOM 4370 O O . VAL A 1 606 ? -14.819 -4.522 44.166 1.00 90.00 606 VAL A O 1
ATOM 4373 N N . LYS A 1 607 ? -14.696 -3.000 42.515 1.00 89.62 607 LYS A N 1
ATOM 4374 C CA . LYS A 1 607 ? -15.861 -2.221 42.973 1.00 89.62 607 LYS A CA 1
ATOM 4375 C C . LYS A 1 607 ? -17.164 -3.028 42.964 1.00 89.62 607 LYS A C 1
ATOM 4377 O O . LYS A 1 607 ? -17.957 -2.889 43.889 1.00 89.62 607 LYS A O 1
ATOM 4382 N N . ALA A 1 608 ? -17.371 -3.897 41.973 1.00 91.25 608 ALA A N 1
ATOM 4383 C CA . ALA A 1 608 ? -18.548 -4.764 41.921 1.00 91.25 608 ALA A CA 1
ATOM 4384 C C . ALA A 1 608 ? -18.579 -5.760 43.090 1.00 91.25 608 ALA A C 1
ATOM 4386 O O . ALA A 1 608 ? -19.615 -5.893 43.734 1.00 91.25 608 ALA A O 1
ATOM 4387 N N . SER A 1 609 ? -17.443 -6.379 43.431 1.00 90.12 609 SER A N 1
ATOM 4388 C CA . SER A 1 609 ? -17.351 -7.258 44.605 1.00 90.12 609 SER A CA 1
ATOM 4389 C C . SER A 1 609 ? -17.567 -6.513 45.930 1.00 90.12 609 SER A C 1
ATOM 4391 O O . SER A 1 609 ? -18.187 -7.061 46.837 1.00 90.12 609 SER A O 1
ATOM 4393 N N . LEU A 1 610 ? -17.121 -5.254 46.051 1.00 90.56 610 LEU A N 1
ATOM 4394 C CA . LEU A 1 610 ? -17.446 -4.410 47.214 1.00 90.56 610 LEU A CA 1
ATOM 4395 C C . LEU A 1 610 ? -18.956 -4.134 47.311 1.00 90.56 610 LEU A C 1
ATOM 4397 O O . LEU A 1 610 ? -19.533 -4.260 48.390 1.00 90.56 610 LEU A O 1
ATOM 4401 N N . ALA A 1 611 ? -19.603 -3.806 46.188 1.00 90.88 611 ALA A N 1
ATOM 4402 C CA . ALA A 1 611 ? -21.044 -3.566 46.131 1.00 90.88 611 ALA A CA 1
ATOM 4403 C C . ALA A 1 611 ? -21.856 -4.823 46.502 1.00 90.88 611 ALA A C 1
ATOM 4405 O O . ALA A 1 611 ? -22.852 -4.733 47.217 1.00 90.88 611 ALA A O 1
ATOM 4406 N N . GLU A 1 612 ? -21.405 -5.997 46.055 1.00 90.69 612 GLU A N 1
ATOM 4407 C CA . GLU A 1 612 ? -22.020 -7.298 46.338 1.00 90.69 612 GLU A CA 1
ATOM 4408 C C . GLU A 1 612 ? -21.931 -7.674 47.822 1.00 90.69 612 GLU A C 1
ATOM 4410 O O . GLU A 1 612 ? -22.947 -8.023 48.426 1.00 90.69 612 GLU A O 1
ATOM 4415 N N . MET A 1 613 ? -20.764 -7.487 48.450 1.00 90.81 613 MET A N 1
ATOM 4416 C CA . MET A 1 613 ? -20.612 -7.662 49.900 1.00 90.81 613 MET A CA 1
ATOM 4417 C C . MET A 1 613 ? -21.501 -6.700 50.702 1.00 90.81 613 MET A C 1
ATOM 4419 O O . MET A 1 613 ? -22.130 -7.122 51.673 1.00 90.81 613 MET A O 1
ATOM 4423 N N . ALA A 1 614 ? -21.595 -5.429 50.292 1.00 89.62 614 ALA A N 1
ATOM 4424 C CA . ALA A 1 614 ? -22.470 -4.453 50.944 1.00 89.62 614 ALA A CA 1
ATOM 4425 C C . ALA A 1 614 ? -23.957 -4.837 50.811 1.00 89.62 614 ALA A C 1
ATOM 4427 O O . ALA A 1 614 ? -24.699 -4.788 51.792 1.00 89.62 614 ALA A O 1
ATOM 4428 N N . GLY A 1 615 ? -24.391 -5.289 49.628 1.00 90.06 615 GLY A N 1
ATOM 4429 C CA . GLY A 1 615 ? -25.758 -5.761 49.399 1.00 90.06 615 GLY A CA 1
ATOM 4430 C C . GLY A 1 615 ? -26.138 -6.952 50.286 1.00 90.06 615 GLY A C 1
ATOM 4431 O O . GLY A 1 615 ? -27.195 -6.937 50.921 1.00 90.06 615 GLY A O 1
ATOM 4432 N N . GLU A 1 616 ? -25.276 -7.968 50.384 1.00 91.44 616 GLU A N 1
ATOM 4433 C CA . GLU A 1 616 ? -25.554 -9.140 51.223 1.00 91.44 616 GLU A CA 1
ATOM 4434 C C . GLU A 1 616 ? -25.462 -8.837 52.733 1.00 91.44 616 GLU A C 1
ATOM 4436 O O . GLU A 1 616 ? -26.295 -9.339 53.492 1.00 91.44 616 GLU A O 1
ATOM 4441 N N . GLU A 1 617 ? -24.557 -7.964 53.205 1.00 91.75 617 GLU A N 1
ATOM 4442 C CA . GLU A 1 617 ? -24.564 -7.553 54.624 1.00 91.75 617 GLU A CA 1
ATOM 4443 C C . GLU A 1 617 ? -25.791 -6.690 54.963 1.00 91.75 617 GLU A C 1
ATOM 4445 O O . GLU A 1 617 ? -26.383 -6.865 56.034 1.00 91.75 617 GLU A O 1
ATOM 4450 N N . ALA A 1 618 ? -26.253 -5.831 54.044 1.00 92.44 618 ALA A N 1
ATOM 4451 C CA . ALA A 1 618 ? -27.503 -5.088 54.208 1.00 92.44 618 ALA A CA 1
ATOM 4452 C C . ALA A 1 618 ? -28.698 -6.040 54.379 1.00 92.44 618 ALA A C 1
ATOM 4454 O O . ALA A 1 618 ? -29.505 -5.865 55.295 1.00 92.44 618 ALA A O 1
ATOM 4455 N N . LYS A 1 619 ? -28.786 -7.082 53.544 1.00 93.62 619 LYS A N 1
ATOM 4456 C CA . LYS A 1 619 ? -29.839 -8.111 53.576 1.00 93.62 619 LYS A CA 1
ATOM 4457 C C . LYS A 1 619 ? -29.782 -8.965 54.842 1.00 93.62 619 LYS A C 1
ATOM 4459 O O . LYS A 1 619 ? -30.794 -9.138 55.511 1.00 93.62 619 LYS A O 1
ATOM 4464 N N . LYS A 1 620 ? -28.591 -9.415 55.238 1.00 94.50 620 LYS A N 1
ATOM 4465 C CA . LYS A 1 620 ? -28.337 -10.118 56.507 1.00 94.50 620 LYS A CA 1
ATOM 4466 C C . LYS A 1 620 ? -28.726 -9.271 57.724 1.00 94.50 620 LYS A C 1
ATOM 4468 O O . LYS A 1 620 ? -29.286 -9.796 58.686 1.00 94.50 620 LYS A O 1
ATOM 4473 N N . THR A 1 621 ? -28.469 -7.965 57.682 1.00 92.69 621 THR A N 1
ATOM 4474 C CA . THR A 1 621 ? -28.863 -7.020 58.738 1.00 92.69 621 THR A CA 1
ATOM 4475 C C . THR A 1 621 ? -30.376 -6.784 58.749 1.00 92.69 621 THR A C 1
ATOM 4477 O O . THR A 1 621 ? -30.974 -6.783 59.825 1.00 92.69 621 THR A O 1
ATOM 4480 N N . ALA A 1 622 ? -31.024 -6.722 57.580 1.00 92.94 622 ALA A N 1
ATOM 4481 C CA . ALA A 1 622 ? -32.483 -6.673 57.470 1.00 92.94 622 ALA A CA 1
ATOM 4482 C C . ALA A 1 622 ? -33.142 -7.909 58.106 1.00 92.94 622 ALA A C 1
ATOM 4484 O O . ALA A 1 622 ? -34.069 -7.772 58.902 1.00 92.94 622 ALA A O 1
ATOM 4485 N N . SER A 1 623 ? -32.618 -9.109 57.832 1.00 92.69 623 SER A N 1
ATOM 4486 C CA . SER A 1 623 ? -33.116 -10.356 58.429 1.00 92.69 623 SER A CA 1
ATOM 4487 C C . SER A 1 623 ? -32.970 -10.373 59.956 1.00 92.69 623 SER A C 1
ATOM 4489 O O . SER A 1 623 ? -33.883 -10.808 60.654 1.00 92.69 623 SER A O 1
ATOM 4491 N N . LYS A 1 624 ? -31.860 -9.853 60.508 1.00 94.06 624 LYS A N 1
ATOM 4492 C CA . LYS A 1 624 ? -31.700 -9.682 61.968 1.00 94.06 624 LYS A CA 1
ATOM 4493 C C . LYS A 1 624 ? -32.730 -8.703 62.544 1.00 94.06 624 LYS A C 1
ATOM 4495 O O . LYS A 1 624 ? -33.291 -8.975 63.606 1.00 94.06 624 LYS A O 1
ATOM 4500 N N . ALA A 1 625 ? -32.973 -7.581 61.859 1.00 92.62 625 ALA A N 1
ATOM 4501 C CA . ALA A 1 625 ? -33.973 -6.590 62.255 1.00 92.62 625 ALA A CA 1
ATOM 4502 C C . ALA A 1 625 ? -35.382 -7.200 62.279 1.00 92.62 625 ALA A C 1
ATOM 4504 O O . ALA A 1 625 ? -36.130 -6.998 63.234 1.00 92.62 625 ALA A O 1
ATOM 4505 N N . GLU A 1 626 ? -35.726 -7.995 61.263 1.00 93.44 626 GLU A N 1
ATOM 4506 C CA . GLU A 1 626 ? -37.005 -8.696 61.184 1.00 93.44 626 GLU A CA 1
ATOM 4507 C C . GLU A 1 626 ? -37.175 -9.721 62.314 1.00 93.44 626 GLU A C 1
ATOM 4509 O O . GLU A 1 626 ? -38.205 -9.692 62.990 1.00 93.44 626 GLU A O 1
ATOM 4514 N N . SER A 1 627 ? -36.169 -10.560 62.589 1.00 92.94 627 SER A N 1
ATOM 4515 C CA . SER A 1 627 ? -36.205 -11.492 63.728 1.00 92.94 627 SER A CA 1
ATOM 4516 C C . SER A 1 627 ? -36.409 -10.763 65.058 1.00 92.94 627 SER A C 1
ATOM 4518 O O . SER A 1 627 ? -37.278 -11.148 65.838 1.00 92.94 627 SER A O 1
ATOM 4520 N N . ARG A 1 628 ? -35.692 -9.654 65.297 1.00 90.81 628 ARG A N 1
ATOM 4521 C CA . ARG A 1 628 ? -35.876 -8.831 66.506 1.00 90.81 628 ARG A CA 1
ATOM 4522 C C . ARG A 1 628 ? -37.270 -8.208 66.580 1.00 90.81 628 ARG A C 1
ATOM 4524 O O . ARG A 1 628 ? -37.851 -8.163 67.659 1.00 90.81 628 ARG A O 1
ATOM 4531 N N . ALA A 1 629 ? -37.846 -7.787 65.456 1.00 88.38 629 ALA A N 1
ATOM 4532 C CA . ALA A 1 629 ? -39.213 -7.276 65.425 1.00 88.38 629 ALA A CA 1
ATOM 4533 C C . ALA A 1 629 ? -40.263 -8.363 65.740 1.00 88.38 629 ALA A C 1
ATOM 4535 O O . ALA A 1 629 ? -41.291 -8.058 66.347 1.00 88.38 629 ALA A O 1
ATOM 4536 N N . TYR A 1 630 ? -40.009 -9.625 65.373 1.00 88.44 630 TYR A N 1
ATOM 4537 C CA . TYR A 1 630 ? -40.828 -10.765 65.801 1.00 88.44 630 TYR A CA 1
ATOM 4538 C C . TYR A 1 630 ? -40.656 -11.078 67.297 1.00 88.44 630 TYR A C 1
ATOM 4540 O O . TYR A 1 630 ? -41.661 -11.205 67.989 1.00 88.44 630 TYR A O 1
ATOM 4548 N N . GLU A 1 631 ? -39.426 -11.108 67.823 1.00 90.00 631 GLU A N 1
ATOM 4549 C CA . GLU A 1 631 ? -39.173 -11.279 69.266 1.00 90.00 631 GLU A CA 1
ATOM 4550 C C . GLU A 1 631 ? -39.882 -10.196 70.104 1.00 90.00 631 GLU A C 1
ATOM 4552 O O . GLU A 1 631 ? -40.546 -10.500 71.095 1.00 90.00 631 GLU A O 1
ATOM 4557 N N . ALA A 1 632 ? -39.814 -8.931 69.675 1.00 87.25 632 ALA A N 1
ATOM 4558 C CA . ALA A 1 632 ? -40.494 -7.819 70.340 1.00 87.25 632 ALA A CA 1
ATOM 4559 C C . ALA A 1 632 ? -42.030 -7.979 70.330 1.00 87.25 632 ALA A C 1
ATOM 4561 O O . ALA A 1 632 ? -42.707 -7.609 71.292 1.00 87.25 632 ALA A O 1
ATOM 4562 N N . LYS A 1 633 ? -42.585 -8.554 69.252 1.00 89.12 633 LYS A N 1
ATOM 4563 C CA . LYS A 1 633 ? -44.021 -8.830 69.110 1.00 89.12 633 LYS A CA 1
ATOM 4564 C C . LYS A 1 633 ? -44.495 -9.934 70.059 1.00 89.12 633 LYS A C 1
ATOM 4566 O O . LYS A 1 633 ? -45.570 -9.796 70.642 1.00 89.12 633 LYS A O 1
ATOM 4571 N N . ASP A 1 634 ? -43.708 -10.989 70.243 1.00 88.25 634 ASP A N 1
ATOM 4572 C CA . ASP A 1 634 ? -44.017 -12.035 71.223 1.00 88.25 634 ASP A CA 1
ATOM 4573 C C . ASP A 1 634 ? -43.959 -11.484 72.654 1.00 88.25 634 ASP A C 1
ATOM 4575 O O . ASP A 1 634 ? -44.872 -11.714 73.451 1.00 88.25 634 ASP A O 1
ATOM 4579 N N . GLU A 1 635 ? -42.933 -10.692 72.979 1.00 85.44 635 GLU A N 1
ATOM 4580 C CA . GLU A 1 635 ? -42.756 -10.172 74.338 1.00 85.44 635 GLU A CA 1
ATOM 4581 C C . GLU A 1 635 ? -43.822 -9.132 74.719 1.00 85.44 635 GLU A C 1
ATOM 4583 O O . GLU A 1 635 ? -44.292 -9.115 75.860 1.00 85.44 635 GLU A O 1
ATOM 4588 N N . VAL A 1 636 ? -44.299 -8.325 73.761 1.00 85.19 636 VAL A N 1
ATOM 4589 C CA . VAL A 1 636 ? -45.440 -7.424 73.999 1.00 85.19 636 VAL A CA 1
ATOM 4590 C C . VAL A 1 636 ? -46.774 -8.170 74.096 1.00 85.19 636 VAL A C 1
ATOM 4592 O O . VAL A 1 636 ? -47.676 -7.720 74.804 1.00 85.19 636 VAL A O 1
ATOM 4595 N N . GLY A 1 637 ? -46.896 -9.331 73.440 1.00 85.00 637 GLY A N 1
ATOM 4596 C CA . GLY A 1 637 ? -48.022 -10.248 73.623 1.00 85.00 637 GLY A CA 1
ATOM 4597 C C . GLY A 1 637 ? -48.129 -10.707 75.078 1.00 85.00 637 GLY A C 1
ATOM 4598 O O . GLY A 1 637 ? -49.166 -10.500 75.711 1.00 85.00 637 GLY A O 1
ATOM 4599 N N . LYS A 1 638 ? -47.017 -11.202 75.638 1.00 87.00 638 LYS A N 1
ATOM 4600 C CA . LYS A 1 638 ? -46.907 -11.586 77.058 1.00 87.00 638 LYS A CA 1
ATOM 4601 C C . LYS A 1 638 ? -47.205 -10.406 77.987 1.00 87.00 638 LYS A C 1
ATOM 4603 O O . LYS A 1 638 ? -47.999 -10.539 78.913 1.00 87.00 638 LYS A O 1
ATOM 4608 N N . ALA A 1 639 ? -46.632 -9.228 77.720 1.00 82.81 639 ALA A N 1
ATOM 4609 C CA . ALA A 1 639 ? -46.881 -8.025 78.522 1.00 82.81 639 ALA A CA 1
ATOM 4610 C C . ALA A 1 639 ? -48.376 -7.655 78.583 1.00 82.81 639 ALA A C 1
ATOM 4612 O O . ALA A 1 639 ? -48.889 -7.306 79.648 1.00 82.81 639 ALA A O 1
ATOM 4613 N N . LYS A 1 640 ? -49.087 -7.764 77.452 1.00 83.56 640 LYS A N 1
ATOM 4614 C CA . LYS A 1 640 ? -50.526 -7.488 77.354 1.00 83.56 640 LYS A CA 1
ATOM 4615 C C . LYS A 1 640 ? -51.374 -8.526 78.094 1.00 83.56 640 LYS A C 1
ATOM 4617 O O . LYS A 1 640 ? -52.358 -8.157 78.730 1.00 83.56 640 LYS A O 1
ATOM 4622 N N . GLU A 1 641 ? -50.995 -9.800 78.041 1.00 83.88 641 GLU A N 1
ATOM 4623 C CA . GLU A 1 641 ? -51.663 -10.878 78.778 1.00 83.88 641 GLU A CA 1
ATOM 4624 C C . GLU A 1 641 ? -51.533 -10.692 80.298 1.00 83.88 641 GLU A C 1
ATOM 4626 O O . GLU A 1 641 ? -52.541 -10.678 81.008 1.00 83.88 641 GLU A O 1
ATOM 4631 N N . VAL A 1 642 ? -50.319 -10.428 80.796 1.00 81.19 642 VAL A N 1
ATOM 4632 C CA . VAL A 1 642 ? -50.078 -10.155 82.225 1.00 81.19 642 VAL A CA 1
ATOM 4633 C C . VAL A 1 642 ? -50.807 -8.881 82.681 1.00 81.19 642 VAL A C 1
ATOM 4635 O O . VAL A 1 642 ? -51.425 -8.883 83.746 1.00 81.19 642 VAL A O 1
ATOM 4638 N N . ALA A 1 643 ? -50.823 -7.817 81.866 1.00 78.12 643 ALA A N 1
ATOM 4639 C CA . ALA A 1 643 ? -51.569 -6.589 82.169 1.00 78.12 643 ALA A CA 1
ATOM 4640 C C . ALA A 1 643 ? -53.091 -6.823 82.253 1.00 78.12 643 ALA A C 1
ATOM 4642 O O . ALA A 1 643 ? -53.739 -6.321 83.173 1.00 78.12 643 ALA A O 1
ATOM 4643 N N . ASN A 1 644 ? -53.663 -7.613 81.337 1.00 80.31 644 ASN A N 1
ATOM 4644 C CA . ASN A 1 644 ? -55.079 -7.991 81.374 1.00 80.31 644 ASN A CA 1
ATOM 4645 C C . ASN A 1 644 ? -55.417 -8.797 82.637 1.00 80.31 644 ASN A C 1
ATOM 4647 O O . ASN A 1 644 ? -56.398 -8.490 83.312 1.00 80.31 644 ASN A O 1
ATOM 4651 N N . ASN A 1 645 ? -54.588 -9.783 82.989 1.00 78.69 645 ASN A N 1
ATOM 4652 C CA . ASN A 1 645 ? -54.786 -10.594 84.190 1.00 78.69 645 ASN A CA 1
ATOM 4653 C C . ASN A 1 645 ? -54.694 -9.741 85.467 1.00 78.69 645 ASN A C 1
ATOM 4655 O O . ASN A 1 645 ? -55.559 -9.844 86.337 1.00 78.69 645 ASN A O 1
ATOM 4659 N N . ALA A 1 646 ? -53.718 -8.830 85.556 1.00 72.19 646 ALA A N 1
ATOM 4660 C CA . ALA A 1 646 ? -53.608 -7.886 86.669 1.00 72.19 646 ALA A CA 1
ATOM 4661 C C . ALA A 1 646 ? -54.841 -6.964 86.780 1.00 72.19 646 ALA A C 1
ATOM 4663 O O . ALA A 1 646 ? -55.343 -6.747 87.884 1.00 72.19 646 ALA A O 1
ATOM 4664 N N . LYS A 1 647 ? -55.377 -6.478 85.650 1.00 75.19 647 LYS A N 1
ATOM 4665 C CA . LYS A 1 647 ? -56.605 -5.664 85.607 1.00 75.19 647 LYS A CA 1
ATOM 4666 C C . LYS A 1 647 ? -57.837 -6.443 86.078 1.00 75.19 647 LYS A C 1
ATOM 4668 O O . LYS A 1 647 ? -58.594 -5.931 86.896 1.00 75.19 647 LYS A O 1
ATOM 4673 N N . LEU A 1 648 ? -58.015 -7.687 85.630 1.00 76.31 648 LEU A N 1
ATOM 4674 C CA . LEU A 1 648 ? -59.127 -8.547 86.061 1.00 76.31 648 LEU A CA 1
ATOM 4675 C C . LEU A 1 648 ? -59.075 -8.843 87.570 1.00 76.31 648 LEU A C 1
ATOM 4677 O O . LEU A 1 648 ? -60.109 -8.829 88.241 1.00 76.31 648 LEU A O 1
ATOM 4681 N N . ILE A 1 649 ? -57.875 -9.053 88.123 1.00 70.19 649 ILE A N 1
ATOM 4682 C CA . ILE A 1 649 ? -57.667 -9.208 89.570 1.00 70.19 649 ILE A CA 1
ATOM 4683 C C . ILE A 1 649 ? -58.007 -7.901 90.309 1.00 70.19 649 ILE A C 1
ATOM 4685 O O . ILE A 1 649 ? -58.685 -7.953 91.334 1.00 70.19 649 ILE A O 1
ATOM 4689 N N . ALA A 1 650 ? -57.615 -6.737 89.777 1.00 62.56 650 ALA A N 1
ATOM 4690 C CA . ALA A 1 650 ? -57.961 -5.427 90.341 1.00 62.56 650 ALA A CA 1
ATOM 4691 C C . ALA A 1 650 ? -59.482 -5.189 90.381 1.00 62.56 650 ALA A C 1
ATOM 4693 O O . ALA A 1 650 ? -60.033 -4.830 91.419 1.00 62.56 650 ALA A O 1
ATOM 4694 N N . GLU A 1 651 ? -60.179 -5.463 89.277 1.00 68.19 651 GLU A N 1
ATOM 4695 C CA . GLU A 1 651 ? -61.640 -5.352 89.176 1.00 68.19 651 GLU A CA 1
ATOM 4696 C C . GLU A 1 651 ? -62.369 -6.349 90.093 1.00 68.19 651 GLU A C 1
ATOM 4698 O O . GLU A 1 651 ? -63.492 -6.092 90.526 1.00 68.19 651 GLU A O 1
ATOM 4703 N N . SER A 1 652 ? -61.764 -7.502 90.392 1.00 65.38 652 SER A N 1
ATOM 4704 C CA . SER A 1 652 ? -62.269 -8.447 91.399 1.00 65.38 652 SER A CA 1
ATOM 4705 C C . SER A 1 652 ? -62.079 -7.906 92.823 1.00 65.38 652 SER A C 1
ATOM 4707 O O . SER A 1 652 ? -63.025 -7.871 93.604 1.00 65.38 652 SER A O 1
ATOM 4709 N N . ALA A 1 653 ? -60.888 -7.386 93.138 1.00 60.38 653 ALA A N 1
ATOM 4710 C CA . ALA A 1 653 ? -60.570 -6.799 94.439 1.00 60.38 653 ALA A CA 1
ATOM 4711 C C . ALA A 1 653 ? -61.439 -5.575 94.774 1.00 60.38 653 ALA A C 1
ATOM 4713 O O . ALA A 1 653 ? -61.926 -5.462 95.898 1.00 60.38 653 ALA A O 1
ATOM 4714 N N . GLN A 1 654 ? -61.679 -4.693 93.798 1.00 59.00 654 GLN A N 1
ATOM 4715 C CA . GLN A 1 654 ? -62.541 -3.522 93.962 1.00 59.00 654 GLN A CA 1
ATOM 4716 C C . GLN A 1 654 ? -63.980 -3.930 94.319 1.00 59.00 654 GLN A C 1
ATOM 4718 O O . GLN A 1 654 ? -64.554 -3.379 95.255 1.00 59.00 654 GLN A O 1
ATOM 4723 N N . ARG A 1 655 ? -64.531 -4.960 93.656 1.00 64.06 655 ARG A N 1
ATOM 4724 C CA . ARG A 1 655 ? -65.852 -5.524 93.994 1.00 64.06 655 ARG A CA 1
ATOM 4725 C C . ARG A 1 655 ? -65.903 -6.040 95.438 1.00 64.06 655 ARG A C 1
ATOM 4727 O O . ARG A 1 655 ? -66.825 -5.683 96.168 1.00 64.06 655 ARG A O 1
ATOM 4734 N N . THR A 1 656 ? -64.882 -6.776 95.878 1.00 57.94 656 THR A N 1
ATOM 4735 C CA . THR A 1 656 ? -64.762 -7.259 97.267 1.00 57.94 656 THR A CA 1
ATOM 4736 C C . THR A 1 656 ? -64.656 -6.112 98.283 1.00 57.94 656 THR A C 1
ATOM 4738 O O . THR A 1 656 ? -65.214 -6.190 99.382 1.00 57.94 656 THR A O 1
ATOM 4741 N N . ALA A 1 657 ? -63.961 -5.025 97.934 1.00 54.75 657 ALA A N 1
ATOM 4742 C CA . ALA A 1 657 ? -63.844 -3.835 98.776 1.00 54.75 657 ALA A CA 1
ATOM 4743 C C . ALA A 1 657 ? -65.177 -3.072 98.886 1.00 54.75 657 ALA A C 1
ATOM 4745 O O . ALA A 1 657 ? -65.558 -2.664 99.985 1.00 54.75 657 ALA A O 1
ATOM 4746 N N . ASP A 1 658 ? -65.919 -2.932 97.785 1.00 56.47 658 ASP A N 1
ATOM 4747 C CA . ASP A 1 658 ? -67.232 -2.281 97.770 1.00 56.47 658 ASP A CA 1
ATOM 4748 C C . ASP A 1 658 ? -68.297 -3.098 98.532 1.00 56.47 658 ASP A C 1
ATOM 4750 O O . ASP A 1 658 ? -69.103 -2.520 99.269 1.00 56.47 658 ASP A O 1
ATOM 4754 N N . GLU A 1 659 ? -68.252 -4.436 98.476 1.00 56.19 659 GLU A N 1
ATOM 4755 C CA . GLU A 1 659 ? -69.050 -5.304 99.360 1.00 56.19 659 GLU A CA 1
ATOM 4756 C C . GLU A 1 659 ? -68.660 -5.142 100.837 1.00 56.19 659 GLU A C 1
ATOM 4758 O O . GLU A 1 659 ? -69.530 -4.946 101.689 1.00 56.19 659 GLU A O 1
ATOM 4763 N N . SER A 1 660 ? -67.362 -5.116 101.154 1.00 54.34 660 SER A N 1
ATOM 4764 C CA . SER A 1 660 ? -66.874 -4.910 102.529 1.00 54.34 660 SER A CA 1
ATOM 4765 C C . SER A 1 660 ? -67.305 -3.553 103.105 1.00 54.34 660 SER A C 1
ATOM 4767 O O . SER A 1 660 ? -67.665 -3.442 104.280 1.00 54.34 660 SER A O 1
ATOM 4769 N N . LYS A 1 661 ? -67.338 -2.512 102.265 1.00 51.41 661 LYS A N 1
ATOM 4770 C CA . LYS A 1 661 ? -67.788 -1.155 102.613 1.00 51.41 661 LYS A CA 1
ATOM 4771 C C . LYS A 1 661 ? -69.289 -1.100 102.914 1.00 51.41 661 LYS A C 1
ATOM 4773 O O . LYS A 1 661 ? -69.710 -0.336 103.784 1.00 51.41 661 LYS A O 1
ATOM 4778 N N . LYS A 1 662 ? -70.086 -1.944 102.249 1.00 56.09 662 LYS A N 1
ATOM 4779 C CA . LYS A 1 662 ? -71.520 -2.132 102.517 1.00 56.09 662 LYS A CA 1
ATOM 4780 C C . LYS A 1 662 ? -71.748 -2.769 103.894 1.00 56.09 662 LYS A C 1
ATOM 4782 O O . LYS A 1 662 ? -72.575 -2.274 104.654 1.00 56.09 662 LYS A O 1
ATOM 4787 N N . THR A 1 663 ? -70.946 -3.773 104.255 1.00 51.00 663 THR A N 1
ATOM 4788 C CA . THR A 1 663 ? -70.968 -4.425 105.580 1.00 51.00 663 THR A CA 1
ATOM 4789 C C . THR A 1 663 ? -70.529 -3.477 106.705 1.00 51.00 663 THR A C 1
ATOM 4791 O O . THR A 1 663 ? -71.178 -3.407 107.749 1.00 51.00 663 THR A O 1
ATOM 4794 N N . ALA A 1 664 ? -69.483 -2.671 106.487 1.00 47.16 664 ALA A N 1
ATOM 4795 C CA . ALA A 1 664 ? -69.039 -1.655 107.450 1.00 47.16 664 ALA A CA 1
ATOM 4796 C C . ALA A 1 664 ? -70.086 -0.543 107.687 1.00 47.16 664 ALA A C 1
ATOM 4798 O O . ALA A 1 664 ? -70.149 0.033 108.775 1.00 47.16 664 ALA A O 1
ATOM 4799 N N . GLY A 1 665 ? -70.932 -0.259 106.690 1.00 52.72 665 GLY A N 1
ATOM 4800 C CA . GLY A 1 665 ? -72.078 0.641 106.830 1.00 52.72 665 GLY A CA 1
ATOM 4801 C C . GLY A 1 665 ? -73.125 0.137 107.829 1.00 52.72 665 GLY A C 1
ATOM 4802 O O . GLY A 1 665 ? -73.675 0.944 108.573 1.00 52.72 665 GLY A O 1
ATOM 4803 N N . SER A 1 666 ? -73.353 -1.179 107.901 1.00 52.28 666 SER A N 1
ATOM 4804 C CA . SER A 1 666 ? -74.307 -1.793 108.837 1.00 52.28 666 SER A CA 1
ATOM 4805 C C . SER A 1 666 ? -73.837 -1.708 110.294 1.00 52.28 666 SER A C 1
ATOM 4807 O O . SER A 1 666 ? -74.598 -1.271 111.154 1.00 52.28 666 SER A O 1
ATOM 4809 N N . ALA A 1 667 ? -72.560 -2.007 110.561 1.00 47.53 667 ALA A N 1
ATOM 4810 C CA . ALA A 1 667 ? -71.976 -1.935 111.908 1.00 47.53 667 ALA A CA 1
ATOM 4811 C C . ALA A 1 667 ? -71.960 -0.507 112.501 1.00 47.53 667 ALA A C 1
ATOM 4813 O O . ALA A 1 667 ? -71.891 -0.318 113.717 1.00 47.53 667 ALA A O 1
ATOM 4814 N N . ARG A 1 668 ? -72.038 0.530 111.653 1.00 45.50 668 ARG A N 1
ATOM 4815 C CA . ARG A 1 668 ? -72.082 1.933 112.096 1.00 45.50 668 ARG A CA 1
ATOM 4816 C C . ARG A 1 668 ? -73.440 2.336 112.684 1.00 45.50 668 ARG A C 1
ATOM 4818 O O . ARG A 1 668 ? -73.489 3.297 113.449 1.00 45.50 668 ARG A O 1
ATOM 4825 N N . THR A 1 669 ? -74.511 1.615 112.352 1.00 53.47 669 THR A N 1
ATOM 4826 C CA . THR A 1 669 ? -75.867 1.865 112.864 1.00 53.47 669 THR A CA 1
ATOM 4827 C C . THR A 1 669 ? -76.013 1.343 114.297 1.00 53.47 669 THR A C 1
ATOM 4829 O O . THR A 1 669 ? -76.410 2.103 115.181 1.00 53.47 669 THR A O 1
ATOM 4832 N N . GLU A 1 670 ? -75.564 0.108 114.555 1.00 49.31 670 GLU A N 1
ATOM 4833 C CA . GLU A 1 670 ? -75.573 -0.531 115.886 1.00 49.31 670 GLU A CA 1
ATOM 4834 C C . GLU A 1 670 ? -74.750 0.263 116.923 1.00 49.31 670 GLU A C 1
ATOM 4836 O O . GLU A 1 670 ? -75.114 0.363 118.094 1.00 49.31 670 GLU A O 1
ATOM 4841 N N . ALA A 1 671 ? -73.671 0.924 116.487 1.00 45.28 671 ALA A N 1
ATOM 4842 C CA . ALA A 1 671 ? -72.835 1.762 117.349 1.00 45.28 671 ALA A CA 1
ATOM 4843 C C . ALA A 1 671 ? -73.522 3.051 117.858 1.00 45.28 671 ALA A C 1
ATOM 4845 O O . ALA A 1 671 ? -73.011 3.676 118.790 1.00 45.28 671 ALA A O 1
ATOM 4846 N N . SER A 1 672 ? -74.647 3.475 117.266 1.00 48.47 672 SER A N 1
ATOM 4847 C CA . SER A 1 672 ? -75.386 4.659 117.737 1.00 48.47 672 SER A CA 1
ATOM 4848 C C . SER A 1 672 ? -76.359 4.347 118.880 1.00 48.47 672 SER A C 1
ATOM 4850 O O . SER A 1 672 ? -76.508 5.169 119.782 1.00 48.47 672 SER A O 1
ATOM 4852 N N . GLU A 1 673 ? -76.921 3.136 118.917 1.00 50.22 673 GLU A N 1
ATOM 4853 C CA . GLU A 1 673 ? -77.895 2.703 119.933 1.00 50.22 673 GLU A CA 1
ATOM 4854 C C . GLU A 1 673 ? -77.232 2.422 121.296 1.00 50.22 673 GLU A C 1
ATOM 4856 O O . GLU A 1 673 ? -77.821 2.650 122.353 1.00 50.22 673 GLU A O 1
ATOM 4861 N N . ALA A 1 674 ? -75.951 2.036 121.302 1.00 47.16 674 ALA A N 1
ATOM 4862 C CA . ALA A 1 674 ? -75.170 1.823 122.525 1.00 47.16 674 ALA A CA 1
ATOM 4863 C C . ALA A 1 674 ? -74.878 3.111 123.332 1.00 47.16 674 ALA A C 1
ATOM 4865 O O . ALA A 1 674 ? -74.387 3.038 124.462 1.00 47.16 674 ALA A O 1
ATOM 4866 N N . LYS A 1 675 ? -75.147 4.301 122.773 1.00 45.25 675 LYS A N 1
ATOM 4867 C CA . LYS A 1 675 ? -74.784 5.587 123.389 1.00 45.25 675 LYS A CA 1
ATOM 4868 C C . LYS A 1 675 ? -75.776 6.056 124.460 1.00 45.25 675 LYS A C 1
ATOM 4870 O O . LYS A 1 675 ? -75.354 6.685 125.431 1.00 45.25 675 LYS A O 1
ATOM 4875 N N . ASP A 1 676 ? -77.054 5.707 124.330 1.00 51.41 676 ASP A N 1
ATOM 4876 C CA . ASP A 1 676 ? -78.111 6.205 125.223 1.00 51.41 676 ASP A CA 1
ATOM 4877 C C . ASP A 1 676 ? -78.182 5.441 126.561 1.00 51.41 676 ASP A C 1
ATOM 4879 O O . ASP A 1 676 ? -78.591 5.996 127.583 1.00 51.41 676 ASP A O 1
ATOM 4883 N N . ALA A 1 677 ? -77.670 4.205 126.612 1.00 48.72 677 ALA A N 1
ATOM 4884 C CA . ALA A 1 677 ? -77.610 3.400 127.838 1.00 48.72 677 ALA A CA 1
ATOM 4885 C C . ALA A 1 677 ? -76.599 3.923 128.886 1.00 48.72 677 ALA A C 1
ATOM 4887 O O . ALA A 1 677 ? -76.752 3.684 130.086 1.00 48.72 677 ALA A O 1
ATOM 4888 N N . VAL A 1 678 ? -75.565 4.662 128.464 1.00 49.91 678 VAL A N 1
ATOM 4889 C CA . VAL A 1 678 ? -74.465 5.108 129.346 1.00 49.91 678 VAL A CA 1
ATOM 4890 C C . VAL A 1 678 ? -74.881 6.266 130.268 1.00 49.91 678 VAL A C 1
ATOM 4892 O O . VAL A 1 678 ? -74.302 6.447 131.343 1.00 49.91 678 VAL A O 1
ATOM 4895 N N . GLN A 1 679 ? -75.923 7.024 129.910 1.00 49.94 679 GLN A N 1
ATOM 4896 C CA . GLN A 1 679 ? -76.360 8.191 130.684 1.00 49.94 679 GLN A CA 1
ATOM 4897 C C . GLN A 1 679 ? -77.112 7.820 131.980 1.00 49.94 679 GLN A C 1
ATOM 4899 O O . GLN A 1 679 ? -77.104 8.601 132.931 1.00 49.94 679 GLN A O 1
ATOM 4904 N N . ALA A 1 680 ? -77.700 6.620 132.066 1.00 49.78 680 ALA A N 1
ATOM 4905 C CA . ALA A 1 680 ? -78.416 6.153 133.259 1.00 49.78 680 ALA A CA 1
ATOM 4906 C C . ALA A 1 680 ? -77.481 5.707 134.405 1.00 49.78 680 ALA A C 1
ATOM 4908 O O . ALA A 1 680 ? -77.814 5.864 135.578 1.00 49.78 680 ALA A O 1
ATOM 4909 N N . ILE A 1 681 ? -76.289 5.192 134.081 1.00 53.12 681 ILE A N 1
ATOM 4910 C CA . ILE A 1 681 ? -75.363 4.579 135.055 1.00 53.12 681 ILE A CA 1
ATOM 4911 C C . ILE A 1 681 ? -74.615 5.633 135.895 1.00 53.12 681 ILE A C 1
ATOM 4913 O O . ILE A 1 681 ? -74.228 5.379 137.037 1.00 53.12 681 ILE A O 1
ATOM 4917 N N . LYS A 1 682 ? -74.428 6.852 135.370 1.00 43.72 682 LYS A N 1
ATOM 4918 C CA . LYS A 1 682 ? -73.582 7.871 136.019 1.00 43.72 682 LYS A CA 1
ATOM 4919 C C . LYS A 1 682 ? -74.189 8.472 137.296 1.00 43.72 682 LYS A C 1
ATOM 4921 O O . LYS A 1 682 ? -73.436 8.915 138.161 1.00 43.72 682 LYS A O 1
ATOM 4926 N N . ASN A 1 683 ? -75.513 8.426 137.461 1.00 49.03 683 ASN A N 1
ATOM 4927 C CA . ASN A 1 683 ? -76.187 8.921 138.669 1.00 49.03 683 ASN A CA 1
ATOM 4928 C C . ASN A 1 683 ? -75.955 8.023 139.903 1.00 49.03 683 ASN A C 1
ATOM 4930 O O . ASN A 1 683 ? -76.080 8.490 141.033 1.00 49.03 683 ASN A O 1
ATOM 4934 N N . THR A 1 684 ? -75.554 6.764 139.705 1.00 46.78 684 THR A N 1
ATOM 4935 C CA . THR A 1 684 ? -75.293 5.792 140.783 1.00 46.78 684 THR A CA 1
ATOM 4936 C C . THR A 1 684 ? -73.882 5.927 141.381 1.00 46.78 684 THR A C 1
ATOM 4938 O O . THR A 1 684 ? -73.638 5.513 142.514 1.00 46.78 684 THR A O 1
ATOM 4941 N N . ALA A 1 685 ? -72.944 6.564 140.668 1.00 43.06 685 ALA A N 1
ATOM 4942 C CA . ALA A 1 685 ? -71.541 6.680 141.086 1.00 43.06 685 ALA A CA 1
ATOM 4943 C C . ALA A 1 685 ? -71.304 7.612 142.297 1.00 43.06 685 ALA A C 1
ATOM 4945 O O . ALA A 1 685 ? -70.251 7.544 142.930 1.00 43.06 685 ALA A O 1
ATOM 4946 N N . SER A 1 686 ? -72.276 8.455 142.662 1.00 44.75 686 SER A N 1
ATOM 4947 C CA . SER A 1 686 ? -72.155 9.401 143.784 1.00 44.75 686 SER A CA 1
ATOM 4948 C C . SER A 1 686 ? -72.122 8.737 145.169 1.00 44.75 686 SER A C 1
ATOM 4950 O O . SER A 1 686 ? -71.695 9.378 146.128 1.00 44.75 686 SER A O 1
ATOM 4952 N N . SER A 1 687 ? -72.534 7.467 145.293 1.00 40.78 687 SER A N 1
ATOM 4953 C CA . SER A 1 687 ? -72.591 6.756 146.584 1.00 40.78 687 SER A CA 1
ATOM 4954 C C . SER A 1 687 ? -71.295 6.026 146.969 1.00 40.78 687 SER A C 1
ATOM 4956 O O . SER A 1 687 ? -71.138 5.650 148.125 1.00 40.78 687 SER A O 1
ATOM 4958 N N . ALA A 1 688 ? -70.346 5.835 146.044 1.00 45.25 688 ALA A N 1
ATOM 4959 C CA . ALA A 1 688 ? -69.111 5.070 146.282 1.00 45.25 688 ALA A CA 1
ATOM 4960 C C . ALA A 1 688 ? -67.951 5.914 146.864 1.00 45.25 688 ALA A C 1
ATOM 4962 O O . ALA A 1 688 ? -66.794 5.500 146.846 1.00 45.25 688 ALA A O 1
ATOM 4963 N N . LYS A 1 689 ? -68.243 7.123 147.365 1.00 42.12 689 LYS A N 1
ATOM 4964 C CA . LYS A 1 689 ? -67.245 8.106 147.830 1.00 42.12 689 LYS A CA 1
ATOM 4965 C C . LYS A 1 689 ? -66.827 7.933 149.305 1.00 42.12 689 LYS A C 1
ATOM 4967 O O . LYS A 1 689 ? -65.983 8.688 149.776 1.00 42.12 689 LYS A O 1
ATOM 4972 N N . HIS A 1 690 ? -67.409 6.981 150.038 1.00 37.59 690 HIS A N 1
ATOM 4973 C CA . HIS A 1 690 ? -67.236 6.882 151.495 1.00 37.59 690 HIS A CA 1
ATOM 4974 C C . HIS A 1 690 ? -66.159 5.867 151.953 1.00 37.59 690 HIS A C 1
ATOM 4976 O O . HIS A 1 690 ? -65.422 6.155 152.893 1.00 37.59 690 HIS A O 1
ATOM 4982 N N . ASP A 1 691 ? -65.984 4.728 151.267 1.00 40.19 691 ASP A N 1
ATOM 4983 C CA . ASP A 1 691 ? -65.427 3.515 151.911 1.00 40.19 691 ASP A CA 1
ATOM 4984 C C . ASP A 1 691 ? -64.027 3.045 151.447 1.00 40.19 691 ASP A C 1
ATOM 4986 O O . ASP A 1 691 ? -63.678 1.880 151.619 1.00 40.19 691 ASP A O 1
ATOM 4990 N N . ALA A 1 692 ? -63.181 3.917 150.882 1.00 33.31 692 ALA A N 1
ATOM 4991 C CA . ALA A 1 692 ? -61.830 3.528 150.418 1.00 33.31 692 ALA A CA 1
ATOM 4992 C C . ALA A 1 692 ? -60.679 4.430 150.916 1.00 33.31 692 ALA A C 1
ATOM 4994 O O . ALA A 1 692 ? -59.623 4.528 150.294 1.00 33.31 692 ALA A O 1
ATOM 4995 N N . GLY A 1 693 ? -60.849 5.070 152.077 1.00 40.31 693 GLY A N 1
ATOM 4996 C CA . GLY A 1 693 ? -59.827 5.907 152.726 1.00 40.31 693 GLY A CA 1
ATOM 4997 C C . GLY A 1 693 ? -58.673 5.158 153.421 1.00 40.31 693 GLY A C 1
ATOM 4998 O O . GLY A 1 693 ? -58.020 5.752 154.276 1.00 40.31 693 GLY A O 1
ATOM 4999 N N . GLN A 1 694 ? -58.420 3.878 153.114 1.00 36.03 694 GLN A N 1
ATOM 5000 C CA . GLN A 1 694 ? -57.442 3.030 153.823 1.00 36.03 694 GLN A CA 1
ATOM 5001 C C . GLN A 1 694 ? -56.514 2.225 152.888 1.00 36.03 694 GLN A C 1
ATOM 5003 O O . GLN A 1 694 ? -56.460 1.002 152.946 1.00 36.03 694 GLN A O 1
ATOM 5008 N N . ALA A 1 695 ? -55.739 2.914 152.044 1.00 35.94 695 ALA A N 1
ATOM 5009 C CA . ALA A 1 695 ? -54.594 2.320 151.329 1.00 35.94 695 ALA A CA 1
ATOM 5010 C C . ALA A 1 695 ? -53.465 3.343 151.071 1.00 35.94 695 ALA A C 1
ATOM 5012 O O . ALA A 1 695 ? -52.882 3.420 149.991 1.00 35.94 695 ALA A O 1
ATOM 5013 N N . ARG A 1 696 ? -53.170 4.179 152.074 1.00 37.44 696 ARG A N 1
ATOM 5014 C CA . ARG A 1 696 ? -52.024 5.102 152.065 1.00 37.44 696 ARG A CA 1
ATOM 5015 C C . ARG A 1 696 ? -50.751 4.344 152.470 1.00 37.44 696 ARG A C 1
ATOM 5017 O O . ARG A 1 696 ? -50.792 3.570 153.420 1.00 37.44 696 ARG A O 1
ATOM 5024 N N . THR A 1 697 ? -49.618 4.691 151.851 1.00 38.41 697 THR A N 1
ATOM 5025 C CA . THR A 1 697 ? -48.235 4.330 152.257 1.00 38.41 697 THR A CA 1
ATOM 5026 C C . THR A 1 697 ? -47.852 2.843 152.236 1.00 38.41 697 THR A C 1
ATOM 5028 O O . THR A 1 697 ? -48.036 2.139 153.219 1.00 38.41 697 THR A O 1
ATOM 5031 N N . ILE A 1 698 ? -47.183 2.430 151.153 1.00 36.06 698 ILE A N 1
ATOM 5032 C CA . ILE A 1 698 ? -45.944 1.619 151.095 1.00 36.06 698 ILE A CA 1
ATOM 5033 C C . ILE A 1 698 ? -45.411 1.732 149.648 1.00 36.06 698 ILE A C 1
ATOM 5035 O O . ILE A 1 698 ? -46.189 2.007 148.737 1.00 36.06 698 ILE A O 1
ATOM 5039 N N . ALA A 1 699 ? -44.101 1.555 149.442 1.00 34.69 699 ALA A N 1
ATOM 5040 C CA . ALA A 1 699 ? -43.400 1.684 148.151 1.00 34.69 699 ALA A CA 1
ATOM 5041 C C . ALA A 1 699 ? -43.241 3.118 147.596 1.00 34.69 699 ALA A C 1
ATOM 5043 O O . ALA A 1 699 ? -43.277 3.363 146.391 1.00 34.69 699 ALA A O 1
ATOM 5044 N N . GLU A 1 700 ? -42.901 4.059 148.480 1.00 39.03 700 GLU A N 1
ATOM 5045 C CA . GLU A 1 700 ? -41.864 5.023 148.098 1.00 39.03 700 GLU A CA 1
ATOM 5046 C C . GLU A 1 700 ? -40.559 4.269 147.739 1.00 39.03 700 GLU A C 1
ATOM 5048 O O . GLU A 1 700 ? -40.251 3.245 148.347 1.00 39.03 700 GLU A O 1
ATOM 5053 N N . ARG A 1 701 ? -39.730 4.873 146.872 1.00 32.38 701 ARG A N 1
ATOM 5054 C CA . ARG A 1 701 ? -38.252 4.819 146.953 1.00 32.38 701 ARG A CA 1
ATOM 5055 C C . ARG A 1 701 ? -37.521 3.521 146.533 1.00 32.38 701 ARG A C 1
ATOM 5057 O O . ARG A 1 701 ? -36.970 2.806 147.362 1.00 32.38 701 ARG A O 1
ATOM 5064 N N . ALA A 1 702 ? -37.316 3.381 145.222 1.00 36.38 702 ALA A N 1
ATOM 5065 C CA . ALA A 1 702 ? -36.092 2.822 144.623 1.00 36.38 702 ALA A CA 1
ATOM 5066 C C . ALA A 1 702 ? -35.686 3.746 143.451 1.00 36.38 702 ALA A C 1
ATOM 5068 O O . ALA A 1 702 ? -36.455 3.927 142.514 1.00 36.38 702 ALA A O 1
ATOM 5069 N N . GLU A 1 703 ? -34.706 4.633 143.654 1.00 32.59 703 GLU A N 1
ATOM 5070 C CA . GLU A 1 703 ? -33.351 4.547 143.060 1.00 32.59 703 GLU A CA 1
ATOM 5071 C C . GLU A 1 703 ? -33.351 4.521 141.517 1.00 32.59 703 GLU A C 1
ATOM 5073 O O . GLU A 1 703 ? -33.838 3.582 140.909 1.00 32.59 703 GLU A O 1
ATOM 5078 N N . ARG A 1 704 ? -32.874 5.535 140.776 1.00 32.62 704 ARG A N 1
ATOM 5079 C CA . ARG A 1 704 ? -31.641 6.354 140.894 1.00 32.62 704 ARG A CA 1
ATOM 5080 C C . ARG A 1 704 ? -30.360 5.518 140.988 1.00 32.62 704 ARG A C 1
ATOM 5082 O O . ARG A 1 704 ? -29.813 5.414 142.080 1.00 32.62 704 ARG A O 1
ATOM 5089 N N . ILE A 1 705 ? -29.829 5.080 139.841 1.00 36.69 705 ILE A N 1
ATOM 5090 C CA . ILE A 1 705 ? -28.410 4.724 139.613 1.00 36.69 705 ILE A CA 1
ATOM 5091 C C . ILE A 1 705 ? -28.092 4.735 138.094 1.00 36.69 705 ILE A C 1
ATOM 5093 O O . ILE A 1 705 ? -29.006 4.650 137.279 1.00 36.69 705 ILE A O 1
ATOM 5097 N N . ALA A 1 706 ? -26.800 4.833 137.741 1.00 36.38 706 ALA A N 1
ATOM 5098 C CA . ALA A 1 706 ? -26.209 4.572 136.410 1.00 36.38 706 ALA A CA 1
ATOM 5099 C C . ALA A 1 706 ? -26.382 5.627 135.287 1.00 36.38 706 ALA A C 1
ATOM 5101 O O . ALA A 1 706 ? -26.702 5.338 134.138 1.00 36.38 706 ALA A O 1
ATOM 5102 N N . SER A 1 707 ? -26.067 6.869 135.644 1.00 32.00 707 SER A N 1
ATOM 5103 C CA . SER A 1 707 ? -25.035 7.698 134.988 1.00 32.00 707 SER A CA 1
ATOM 5104 C C . SER A 1 707 ? -24.181 7.118 133.829 1.00 32.00 707 SER A C 1
ATOM 5106 O O . SER A 1 707 ? -23.570 6.068 133.993 1.00 32.00 707 SER A O 1
ATOM 5108 N N . GLU A 1 708 ? -23.940 7.986 132.827 1.00 32.12 708 GLU A N 1
ATOM 5109 C CA . GLU A 1 708 ? -22.643 8.235 132.137 1.00 32.12 708 GLU A CA 1
ATOM 5110 C C . GLU A 1 708 ? -22.016 7.172 131.192 1.00 32.12 708 GLU A C 1
ATOM 5112 O O . GLU A 1 708 ? -22.006 5.992 131.489 1.00 32.12 708 GLU A O 1
ATOM 5117 N N . ALA A 1 709 ? -21.304 7.478 130.094 1.00 32.56 709 ALA A N 1
ATOM 5118 C CA . ALA A 1 709 ? -20.963 8.689 129.329 1.00 32.56 709 ALA A CA 1
ATOM 5119 C C . ALA A 1 709 ? -19.883 8.332 128.259 1.00 32.56 709 ALA A C 1
ATOM 5121 O O . ALA A 1 709 ? -19.247 7.291 128.373 1.00 32.56 709 ALA A O 1
ATOM 5122 N N . ARG A 1 710 ? -19.541 9.306 127.382 1.00 34.22 710 ARG A N 1
ATOM 5123 C CA . ARG A 1 710 ? -18.181 9.565 126.806 1.00 34.22 710 ARG A CA 1
ATOM 5124 C C . ARG A 1 710 ? -17.612 8.564 125.741 1.00 34.22 710 ARG A C 1
ATOM 5126 O O . ARG A 1 710 ? -17.903 7.386 125.802 1.00 34.22 710 ARG A O 1
ATOM 5133 N N . SER A 1 711 ? -16.733 8.917 124.770 1.00 34.25 711 SER A N 1
ATOM 5134 C CA . SER A 1 711 ? -16.286 10.210 124.164 1.00 34.25 711 SER A CA 1
ATOM 5135 C C . SER A 1 711 ? -15.064 10.050 123.192 1.00 34.25 711 SER A C 1
ATOM 5137 O O . SER A 1 711 ? -14.105 9.409 123.600 1.00 34.25 711 SER A O 1
ATOM 5139 N N . LYS A 1 712 ? -15.001 10.825 122.075 1.00 35.28 712 LYS A N 1
ATOM 5140 C CA . LYS A 1 712 ? -13.799 11.344 121.307 1.00 35.28 712 LYS A CA 1
ATOM 5141 C C . LYS A 1 712 ? -12.947 10.413 120.370 1.00 35.28 712 LYS A C 1
ATOM 5143 O O . LYS A 1 712 ? -13.055 9.211 120.545 1.00 35.28 712 LYS A O 1
ATOM 5148 N N . VAL A 1 713 ? -12.158 10.804 119.315 1.00 37.22 713 VAL A N 1
ATOM 5149 C CA . VAL A 1 713 ? -11.421 12.021 118.743 1.00 37.22 713 VAL A CA 1
ATOM 5150 C C . VAL A 1 713 ? -9.860 11.958 118.926 1.00 37.22 713 VAL A C 1
ATOM 5152 O O . VAL A 1 713 ? -9.475 11.585 120.028 1.00 37.22 713 VAL A O 1
ATOM 5155 N N . ILE A 1 714 ? -8.900 12.290 118.007 1.00 34.25 714 ILE A N 1
ATOM 5156 C CA . ILE A 1 714 ? -8.851 12.900 116.626 1.00 34.25 714 ILE A CA 1
ATOM 5157 C C . ILE A 1 714 ? -7.420 12.844 115.939 1.00 34.25 714 ILE A C 1
ATOM 5159 O O . ILE A 1 714 ? -6.457 12.619 116.664 1.00 34.25 714 ILE A O 1
ATOM 5163 N N . ASP A 1 715 ? -7.292 13.138 114.615 1.00 38.50 715 ASP A N 1
ATOM 5164 C CA . ASP A 1 715 ? -6.105 13.615 113.792 1.00 38.50 715 ASP A CA 1
ATOM 5165 C C . ASP A 1 715 ? -4.778 12.769 113.671 1.00 38.50 715 ASP A C 1
ATOM 5167 O O . ASP A 1 715 ? -4.632 11.791 114.390 1.00 38.50 715 ASP A O 1
ATOM 5171 N N . ILE A 1 716 ? -3.760 12.974 112.776 1.00 37.34 716 ILE A N 1
ATOM 5172 C CA . ILE A 1 716 ? -3.067 14.201 112.247 1.00 37.34 716 ILE A CA 1
ATOM 5173 C C . ILE A 1 716 ? -2.061 13.958 111.040 1.00 37.34 716 ILE A C 1
ATOM 5175 O O . ILE A 1 716 ? -1.980 12.848 110.523 1.00 37.34 716 ILE A O 1
ATOM 5179 N N . ASN A 1 717 ? -1.304 14.993 110.586 1.00 35.53 717 ASN A N 1
ATOM 5180 C CA . ASN A 1 717 ? -0.473 15.148 109.336 1.00 35.53 717 ASN A CA 1
ATOM 5181 C C . ASN A 1 717 ? 1.061 14.777 109.343 1.00 35.53 717 ASN A C 1
ATOM 5183 O O . ASN A 1 717 ? 1.661 14.727 110.413 1.00 35.53 717 ASN A O 1
ATOM 5187 N N . GLN A 1 718 ? 1.712 14.760 108.135 1.00 40.34 718 GLN A N 1
ATOM 5188 C CA . GLN A 1 718 ? 2.935 15.551 107.701 1.00 40.34 718 GLN A CA 1
ATOM 5189 C C . GLN A 1 718 ? 4.205 14.820 107.093 1.00 40.34 718 GLN A C 1
ATOM 5191 O O . GLN A 1 718 ? 4.595 13.761 107.568 1.00 40.34 718 GLN A O 1
ATOM 5196 N N . VAL A 1 719 ? 4.928 15.509 106.157 1.00 37.66 719 VAL A N 1
ATOM 5197 C CA . VAL A 1 719 ? 6.376 15.403 105.693 1.00 37.66 719 VAL A CA 1
ATOM 5198 C C . VAL A 1 719 ? 6.732 14.489 104.466 1.00 37.66 719 VAL A C 1
ATOM 5200 O O . VAL A 1 719 ? 6.126 13.438 104.324 1.00 37.66 719 VAL A O 1
ATOM 5203 N N . VAL A 1 720 ? 7.800 14.697 103.639 1.00 41.41 720 VAL A N 1
ATOM 5204 C CA . VAL A 1 720 ? 8.229 15.779 102.673 1.00 41.41 720 VAL A CA 1
ATOM 5205 C C . VAL A 1 720 ? 9.713 15.604 102.174 1.00 41.41 720 VAL A C 1
ATOM 5207 O O . VAL A 1 720 ? 10.582 15.359 102.998 1.00 41.41 720 VAL A O 1
ATOM 5210 N N . GLU A 1 721 ? 9.976 15.824 100.860 1.00 36.91 721 GLU A N 1
ATOM 5211 C CA . GLU A 1 721 ? 11.248 16.189 100.125 1.00 36.91 721 GLU A CA 1
ATOM 5212 C C . GLU A 1 721 ? 12.556 15.343 100.129 1.00 36.91 721 GLU A C 1
ATOM 5214 O O . GLU A 1 721 ? 12.987 14.853 101.170 1.00 36.91 721 GLU A O 1
ATOM 5219 N N . ASN A 1 722 ? 13.270 15.329 98.968 1.00 30.52 722 ASN A N 1
ATOM 5220 C CA . ASN A 1 722 ? 14.754 15.436 98.891 1.00 30.52 722 ASN A CA 1
ATOM 5221 C C . ASN A 1 722 ? 15.410 15.574 97.464 1.00 30.52 722 ASN A C 1
ATOM 5223 O O . ASN A 1 722 ? 15.280 14.673 96.636 1.00 30.52 722 ASN A O 1
ATOM 5227 N N . PHE A 1 723 ? 16.270 16.609 97.298 1.00 35.78 723 PHE A N 1
ATOM 5228 C CA . PHE A 1 723 ? 17.513 16.764 96.460 1.00 35.78 723 PHE A CA 1
ATOM 5229 C C . PHE A 1 723 ? 17.664 17.705 95.213 1.00 35.78 723 PHE A C 1
ATOM 5231 O O . PHE A 1 723 ? 16.756 17.928 94.420 1.00 35.78 723 PHE A O 1
ATOM 5238 N N . LYS A 1 724 ? 18.898 18.273 95.083 1.00 40.56 724 LYS A N 1
ATOM 5239 C CA . LYS A 1 724 ? 19.450 19.331 94.167 1.00 40.56 724 LYS A CA 1
ATOM 5240 C C . LYS A 1 724 ? 20.953 19.056 93.778 1.00 40.56 724 LYS A C 1
ATOM 5242 O O . LYS A 1 724 ? 21.526 18.112 94.305 1.00 40.56 724 LYS A O 1
ATOM 5247 N N . ALA A 1 725 ? 21.601 19.869 92.906 1.00 38.72 725 ALA A N 1
ATOM 5248 C CA . ALA A 1 725 ? 23.012 19.781 92.365 1.00 38.72 725 ALA A CA 1
ATOM 5249 C C . ALA A 1 725 ? 24.016 20.824 93.009 1.00 38.72 725 ALA A C 1
ATOM 5251 O O . ALA A 1 725 ? 23.555 21.388 94.005 1.00 38.72 725 ALA A O 1
ATOM 5252 N N . PRO A 1 726 ? 25.279 21.192 92.549 1.00 54.66 726 PRO A N 1
ATOM 5253 C CA . PRO A 1 726 ? 26.067 20.940 91.286 1.00 54.66 726 PRO A CA 1
ATOM 5254 C C . PRO A 1 726 ? 27.667 20.873 91.339 1.00 54.66 726 PRO A C 1
ATOM 5256 O O . PRO A 1 726 ? 28.246 20.938 92.412 1.00 54.66 726 PRO A O 1
ATOM 5259 N N . VAL A 1 727 ? 28.359 20.766 90.163 1.00 39.50 727 VAL A N 1
ATOM 5260 C CA . VAL A 1 727 ? 29.632 21.430 89.623 1.00 39.50 727 VAL A CA 1
ATOM 5261 C C . VAL A 1 727 ? 30.870 21.770 90.532 1.00 39.50 727 VAL A C 1
ATOM 5263 O O . VAL A 1 727 ? 30.656 22.295 91.613 1.00 39.50 727 VAL A O 1
ATOM 5266 N N . SER A 1 728 ? 32.188 21.743 90.158 1.00 41.84 728 SER A N 1
ATOM 5267 C CA . SER A 1 728 ? 33.101 21.101 89.135 1.00 41.84 728 SER A CA 1
ATOM 5268 C C . SER A 1 728 ? 34.621 21.480 89.383 1.00 41.84 728 SER A C 1
ATOM 5270 O O . SER A 1 728 ? 34.851 22.423 90.137 1.00 41.84 728 SER A O 1
ATOM 5272 N N . LEU A 1 729 ? 35.665 20.818 88.790 1.00 35.12 729 LEU A N 1
ATOM 5273 C CA . LEU A 1 729 ? 37.112 21.260 88.779 1.00 35.12 729 LEU A CA 1
ATOM 5274 C C . LEU A 1 729 ? 38.104 20.411 87.897 1.00 35.12 729 LEU A C 1
ATOM 5276 O O . LEU A 1 729 ? 37.755 19.309 87.492 1.00 35.12 729 LEU A O 1
ATOM 5280 N N . ALA A 1 730 ? 39.351 20.914 87.703 1.00 35.78 730 ALA A N 1
ATOM 5281 C CA . ALA A 1 730 ? 40.554 20.379 86.985 1.00 35.78 730 ALA A CA 1
ATOM 5282 C C . ALA A 1 730 ? 40.505 20.347 85.429 1.00 35.78 730 ALA A C 1
ATOM 5284 O O . ALA A 1 730 ? 39.644 19.691 84.861 1.00 35.78 730 ALA A O 1
ATOM 5285 N N . ARG A 1 731 ? 41.330 21.041 84.613 1.00 34.56 731 ARG A N 1
ATOM 5286 C CA . ARG A 1 731 ? 42.654 21.734 84.685 1.00 34.56 731 ARG A CA 1
ATOM 5287 C C . ARG A 1 731 ? 43.913 20.836 84.591 1.00 34.56 731 ARG A C 1
ATOM 5289 O O . ARG A 1 731 ? 44.070 19.923 85.385 1.00 34.56 731 ARG A O 1
ATOM 5296 N N . MET A 1 732 ? 44.850 21.278 83.725 1.00 32.81 732 MET A N 1
ATOM 5297 C CA . MET A 1 732 ? 46.297 20.959 83.609 1.00 32.81 732 MET A CA 1
ATOM 5298 C C . MET A 1 732 ? 46.738 19.652 82.923 1.00 32.81 732 MET A C 1
ATOM 5300 O O . MET A 1 732 ? 46.394 18.559 83.351 1.00 32.81 732 MET A O 1
ATOM 5304 N N . GLY A 1 733 ? 47.629 19.798 81.929 1.00 32.03 733 GLY A N 1
ATOM 5305 C CA . GLY A 1 733 ? 48.382 18.697 81.318 1.00 32.03 733 GLY A CA 1
ATOM 5306 C C . GLY A 1 733 ? 49.110 19.080 80.019 1.00 32.03 733 GLY A C 1
ATOM 5307 O O . GLY A 1 733 ? 48.657 18.677 78.958 1.00 32.03 733 GLY A O 1
ATOM 5308 N N . ALA A 1 734 ? 50.233 19.806 80.131 1.00 33.12 734 ALA A N 1
ATOM 5309 C CA . ALA A 1 734 ? 51.166 20.203 79.056 1.00 33.12 734 ALA A CA 1
ATOM 5310 C C . ALA A 1 734 ? 50.601 21.148 77.955 1.00 33.12 734 ALA A C 1
ATOM 5312 O O . ALA A 1 734 ? 49.693 20.802 77.213 1.00 33.12 734 ALA A O 1
ATOM 5313 N N . ASP A 1 735 ? 51.125 22.359 77.734 1.00 31.92 735 ASP A N 1
ATOM 5314 C CA . ASP A 1 735 ? 52.345 22.981 78.276 1.00 31.92 735 ASP A CA 1
ATOM 5315 C C . ASP A 1 735 ? 53.615 22.129 78.146 1.00 31.92 735 ASP A C 1
ATOM 5317 O O . ASP A 1 735 ? 54.410 22.005 79.069 1.00 31.92 735 ASP A O 1
ATOM 5321 N N . GLU A 1 736 ? 53.850 21.586 76.952 1.00 37.53 736 GLU A N 1
ATOM 5322 C CA . GLU A 1 736 ? 55.229 21.376 76.506 1.00 37.53 736 GLU A CA 1
ATOM 5323 C C . GLU A 1 736 ? 55.413 21.835 75.052 1.00 37.53 736 GLU A C 1
ATOM 5325 O O . GLU A 1 736 ? 55.828 21.101 74.153 1.00 37.53 736 GLU A O 1
ATOM 5330 N N . ALA A 1 737 ? 55.213 23.141 74.849 1.00 39.19 737 ALA A N 1
ATOM 5331 C CA . ALA A 1 737 ? 55.762 23.910 73.729 1.00 39.19 737 ALA A CA 1
ATOM 5332 C C . ALA A 1 737 ? 57.314 23.990 73.771 1.00 39.19 737 ALA A C 1
ATOM 5334 O O . ALA A 1 737 ? 57.914 25.018 73.463 1.00 39.19 737 ALA A O 1
ATOM 5335 N N . LYS A 1 738 ? 57.981 22.889 74.148 1.00 41.50 738 LYS A N 1
ATOM 5336 C CA . LYS A 1 738 ? 59.430 22.756 74.353 1.00 41.50 738 LYS A CA 1
ATOM 5337 C C . LYS A 1 738 ? 60.050 21.667 73.471 1.00 41.50 738 LYS A C 1
ATOM 5339 O O . LYS A 1 738 ? 61.063 21.065 73.817 1.00 41.50 738 LYS A O 1
ATOM 5344 N N . LYS A 1 739 ? 59.488 21.447 72.277 1.00 34.88 739 LYS A N 1
ATOM 5345 C CA . LYS A 1 739 ? 60.247 20.830 71.175 1.00 34.88 739 LYS A CA 1
ATOM 5346 C C . LYS A 1 739 ? 60.170 21.575 69.846 1.00 34.88 739 LYS A C 1
ATOM 5348 O O . LYS A 1 739 ? 60.169 21.003 68.758 1.00 34.88 739 LYS A O 1
ATOM 5353 N N . THR A 1 740 ? 60.283 22.896 69.962 1.00 52.41 740 THR A N 1
ATOM 5354 C CA . THR A 1 740 ? 61.206 23.673 69.124 1.00 52.41 740 THR A CA 1
ATOM 5355 C C . THR A 1 740 ? 62.547 22.931 68.999 1.00 52.41 740 THR A C 1
ATOM 5357 O O . THR A 1 740 ? 63.370 23.021 69.900 1.00 52.41 740 THR A O 1
ATOM 5360 N N . ALA A 1 741 ? 62.735 22.150 67.927 1.00 39.94 741 ALA A N 1
ATOM 5361 C CA . ALA A 1 741 ? 64.029 21.591 67.494 1.00 39.94 741 ALA A CA 1
ATOM 5362 C C . ALA A 1 741 ? 63.937 20.902 66.115 1.00 39.94 741 ALA A C 1
ATOM 5364 O O . ALA A 1 741 ? 64.773 21.134 65.253 1.00 39.94 741 ALA A O 1
ATOM 5365 N N . GLY A 1 742 ? 62.895 20.098 65.863 1.00 34.78 742 GLY A N 1
ATOM 5366 C CA . GLY A 1 742 ? 62.782 19.263 64.648 1.00 34.78 742 GLY A CA 1
ATOM 5367 C C . GLY A 1 742 ? 62.362 19.985 63.356 1.00 34.78 742 GLY A C 1
ATOM 5368 O O . GLY A 1 742 ? 61.957 19.339 62.394 1.00 34.78 742 GLY A O 1
ATOM 5369 N N . LYS A 1 743 ? 62.389 21.325 63.322 1.00 44.22 743 LYS A N 1
ATOM 5370 C CA . LYS A 1 743 ? 61.841 22.137 62.214 1.00 44.22 743 LYS A CA 1
ATOM 5371 C C . LYS A 1 743 ? 62.826 22.410 61.061 1.00 44.22 743 LYS A C 1
ATOM 5373 O O . LYS A 1 743 ? 62.452 23.106 60.125 1.00 44.22 743 LYS A O 1
ATOM 5378 N N . ALA A 1 744 ? 64.047 21.870 61.108 1.00 41.62 744 ALA A N 1
ATOM 5379 C CA . ALA A 1 744 ? 65.083 22.109 60.092 1.00 41.62 744 ALA A CA 1
ATOM 5380 C C . ALA A 1 744 ? 65.260 20.966 59.066 1.00 41.62 744 ALA A C 1
ATOM 5382 O O . ALA A 1 744 ? 65.755 21.207 57.971 1.00 41.62 744 ALA A O 1
ATOM 5383 N N . GLU A 1 745 ? 64.836 19.738 59.380 1.00 38.25 745 GLU A N 1
ATOM 5384 C CA . GLU A 1 745 ? 65.148 18.546 58.567 1.00 38.25 745 GLU A CA 1
ATOM 5385 C C . GLU A 1 745 ? 64.076 18.239 57.497 1.00 38.25 745 GLU A C 1
ATOM 5387 O O . GLU A 1 745 ? 64.381 17.796 56.391 1.00 38.25 745 GLU A O 1
ATOM 5392 N N . ASN A 1 746 ? 62.810 18.588 57.762 1.00 40.47 746 ASN A N 1
ATOM 5393 C CA . ASN A 1 746 ? 61.684 18.345 56.845 1.00 40.47 746 ASN A CA 1
ATOM 5394 C C . ASN A 1 746 ? 61.669 19.223 55.573 1.00 40.47 746 ASN A C 1
ATOM 5396 O O . ASN A 1 746 ? 60.871 18.979 54.668 1.00 40.47 746 ASN A O 1
ATOM 5400 N N . ILE A 1 747 ? 62.537 20.236 55.469 1.00 44.56 747 ILE A N 1
ATOM 5401 C CA . ILE A 1 747 ? 62.583 21.129 54.296 1.00 44.56 747 ILE A CA 1
ATOM 5402 C C . ILE A 1 747 ? 63.280 20.446 53.103 1.00 44.56 747 ILE A C 1
ATOM 5404 O O . ILE A 1 747 ? 62.882 20.666 51.959 1.00 44.56 747 ILE A O 1
ATOM 5408 N N . ALA A 1 748 ? 64.245 19.551 53.350 1.00 43.25 748 ALA A N 1
ATOM 5409 C CA . ALA A 1 748 ? 64.951 18.818 52.294 1.00 43.25 748 ALA A CA 1
ATOM 5410 C C . ALA A 1 748 ? 64.106 17.684 51.676 1.00 43.25 748 ALA A C 1
ATOM 5412 O O . ALA A 1 748 ? 64.131 17.487 50.462 1.00 43.25 748 ALA A O 1
ATOM 5413 N N . TYR A 1 749 ? 63.295 16.983 52.478 1.00 41.56 749 TYR A N 1
ATOM 5414 C CA . TYR A 1 749 ? 62.398 15.927 51.979 1.00 41.56 749 TYR A CA 1
ATOM 5415 C C . TYR A 1 749 ? 61.180 16.491 51.216 1.00 41.56 749 TYR A C 1
ATOM 5417 O O . TYR A 1 749 ? 60.709 15.892 50.248 1.00 41.56 749 TYR A O 1
ATOM 5425 N N . GLY A 1 750 ? 60.700 17.684 51.593 1.00 43.72 750 GLY A N 1
ATOM 5426 C CA . GLY A 1 750 ? 59.559 18.342 50.944 1.00 43.72 750 GLY A CA 1
ATOM 5427 C C . GLY A 1 750 ? 59.808 18.807 49.501 1.00 43.72 750 GLY A C 1
ATOM 5428 O O . GLY A 1 750 ? 58.855 18.927 48.731 1.00 43.72 750 GLY A O 1
ATOM 5429 N N . ALA A 1 751 ? 61.064 19.040 49.107 1.00 46.38 751 ALA A N 1
ATOM 5430 C CA . ALA A 1 751 ? 61.410 19.434 47.738 1.00 46.38 751 ALA A CA 1
ATOM 5431 C C . ALA A 1 751 ? 61.285 18.270 46.735 1.00 46.38 751 ALA A C 1
ATOM 5433 O O . ALA A 1 751 ? 60.858 18.477 45.600 1.00 46.38 751 ALA A O 1
ATOM 5434 N N . SER A 1 752 ? 61.601 17.041 47.162 1.00 41.97 752 SER A N 1
ATOM 5435 C CA . SER A 1 752 ? 61.539 15.849 46.304 1.00 41.97 752 SER A CA 1
ATOM 5436 C C . SER A 1 752 ? 60.093 15.408 46.029 1.00 41.97 752 SER A C 1
ATOM 5438 O O . SER A 1 752 ? 59.724 15.189 44.874 1.00 41.97 752 SER A O 1
ATOM 5440 N N . ASN A 1 753 ? 59.229 15.397 47.055 1.00 45.00 753 ASN A N 1
ATOM 5441 C CA . ASN A 1 753 ? 57.811 15.063 46.868 1.00 45.00 753 ASN A CA 1
ATOM 5442 C C . ASN A 1 753 ? 57.072 16.095 46.001 1.00 45.00 753 ASN A C 1
ATOM 5444 O O . ASN A 1 753 ? 56.321 15.699 45.113 1.00 45.00 753 ASN A O 1
ATOM 5448 N N . LYS A 1 754 ? 57.353 17.399 46.152 1.00 44.31 754 LYS A N 1
ATOM 5449 C CA . LYS A 1 754 ? 56.761 18.433 45.281 1.00 44.31 754 LYS A CA 1
ATOM 5450 C C . LYS A 1 754 ? 57.149 18.285 43.806 1.00 44.31 754 LYS A C 1
ATOM 5452 O O . LYS A 1 754 ? 56.345 18.622 42.942 1.00 44.31 754 LYS A O 1
ATOM 5457 N N . ALA A 1 755 ? 58.335 17.757 43.494 1.00 44.66 755 ALA A N 1
ATOM 5458 C CA . ALA A 1 755 ? 58.731 17.471 42.113 1.00 44.66 755 ALA A CA 1
ATOM 5459 C C . ALA A 1 755 ? 57.963 16.271 41.517 1.00 44.66 755 ALA A C 1
ATOM 5461 O O . ALA A 1 755 ? 57.603 16.284 40.339 1.00 44.66 755 ALA A O 1
ATOM 5462 N N . TYR A 1 756 ? 57.656 15.256 42.332 1.00 42.34 756 TYR A N 1
ATOM 5463 C CA . TYR A 1 756 ? 56.838 14.108 41.924 1.00 42.34 756 TYR A CA 1
ATOM 5464 C C . TYR A 1 756 ? 55.348 14.476 41.775 1.00 42.34 756 TYR A C 1
ATOM 5466 O O . TYR A 1 756 ? 54.702 14.073 40.806 1.00 42.34 756 TYR A O 1
ATOM 5474 N N . GLU A 1 757 ? 54.820 15.310 42.674 1.00 44.28 757 GLU A N 1
ATOM 5475 C CA . GLU A 1 757 ? 53.470 15.888 42.584 1.00 44.28 757 GLU A CA 1
ATOM 5476 C C . GLU A 1 757 ? 53.320 16.811 41.365 1.00 44.28 757 GLU A C 1
ATOM 5478 O O . GLU A 1 757 ? 52.332 16.706 40.641 1.00 44.28 757 GLU A O 1
ATOM 5483 N N . ALA A 1 758 ? 54.317 17.655 41.070 1.00 45.16 758 ALA A N 1
ATOM 5484 C CA . ALA A 1 758 ? 54.321 18.503 39.875 1.00 45.16 758 ALA A CA 1
ATOM 5485 C C . ALA A 1 758 ? 54.304 17.682 38.574 1.00 45.16 758 ALA A C 1
ATOM 5487 O O . ALA A 1 758 ? 53.616 18.055 37.623 1.00 45.16 758 ALA A O 1
ATOM 5488 N N . LYS A 1 759 ? 54.996 16.533 38.543 1.00 42.84 759 LYS A N 1
ATOM 5489 C CA . LYS A 1 759 ? 54.943 15.603 37.408 1.00 42.84 759 LYS A CA 1
ATOM 5490 C C . LYS A 1 759 ? 53.553 14.980 37.245 1.00 42.84 759 LYS A C 1
ATOM 5492 O O . LYS A 1 759 ? 53.001 15.038 36.152 1.00 42.84 759 LYS A O 1
ATOM 5497 N N . GLN A 1 760 ? 52.945 14.463 38.318 1.00 47.25 760 GLN A N 1
ATOM 5498 C CA . GLN A 1 760 ? 51.575 13.928 38.248 1.00 47.25 760 GLN A CA 1
ATOM 5499 C C . GLN A 1 760 ? 50.535 15.001 37.884 1.00 47.25 760 GLN A C 1
ATOM 5501 O O . GLN A 1 760 ? 49.580 14.712 37.165 1.00 47.25 760 GLN A O 1
ATOM 5506 N N . ALA A 1 761 ? 50.725 16.245 38.330 1.00 44.06 761 ALA A N 1
ATOM 5507 C CA . ALA A 1 761 ? 49.882 17.370 37.937 1.00 44.06 761 ALA A CA 1
ATOM 5508 C C . ALA A 1 761 ? 50.030 17.712 36.443 1.00 44.06 761 ALA A C 1
ATOM 5510 O O . ALA A 1 761 ? 49.025 17.989 35.792 1.00 44.06 761 ALA A O 1
ATOM 5511 N N . ALA A 1 762 ? 51.245 17.642 35.885 1.00 42.50 762 ALA A N 1
ATOM 5512 C CA . ALA A 1 762 ? 51.498 17.844 34.457 1.00 42.50 762 ALA A CA 1
ATOM 5513 C C . ALA A 1 762 ? 50.929 16.702 33.592 1.00 42.50 762 ALA A C 1
ATOM 5515 O O . ALA A 1 762 ? 50.240 16.971 32.609 1.00 42.50 762 ALA A O 1
ATOM 5516 N N . ASP A 1 763 ? 51.128 15.442 33.993 1.00 44.56 763 ASP A N 1
ATOM 5517 C CA . ASP A 1 763 ? 50.561 14.271 33.308 1.00 44.56 763 ASP A CA 1
ATOM 5518 C C . ASP A 1 763 ? 49.015 14.308 33.360 1.00 44.56 763 ASP A C 1
ATOM 5520 O O . ASP A 1 763 ? 48.334 14.129 32.346 1.00 44.56 763 ASP A O 1
ATOM 5524 N N . GLY A 1 764 ? 48.437 14.659 34.516 1.00 44.56 764 GLY A N 1
ATOM 5525 C CA . GLY A 1 764 ? 46.996 14.871 34.686 1.00 44.56 764 GLY A CA 1
ATOM 5526 C C . GLY A 1 764 ? 46.443 16.076 33.910 1.00 44.56 764 GLY A C 1
ATOM 5527 O O . GLY A 1 764 ? 45.304 16.031 33.437 1.00 44.56 764 GLY A O 1
ATOM 5528 N N . ALA A 1 765 ? 47.236 17.136 33.728 1.00 43.34 765 ALA A N 1
ATOM 5529 C CA . ALA A 1 765 ? 46.893 18.269 32.870 1.00 43.34 765 ALA A CA 1
ATOM 5530 C C . ALA A 1 765 ? 46.939 17.888 31.381 1.00 43.34 765 ALA A C 1
ATOM 5532 O O . ALA A 1 765 ? 46.036 18.275 30.647 1.00 43.34 765 ALA A O 1
ATOM 5533 N N . GLY A 1 766 ? 47.903 17.070 30.945 1.00 41.44 766 GLY A N 1
ATOM 5534 C CA . GLY A 1 766 ? 47.960 16.524 29.583 1.00 41.44 766 GLY A CA 1
ATOM 5535 C C . GLY A 1 766 ? 46.772 15.612 29.253 1.00 41.44 766 GLY A C 1
ATOM 5536 O O . GLY A 1 766 ? 46.186 15.709 28.171 1.00 41.44 766 GLY A O 1
ATOM 5537 N N . VAL A 1 767 ? 46.334 14.787 30.211 1.00 47.06 767 VAL A N 1
ATOM 5538 C CA . VAL A 1 767 ? 45.094 13.999 30.079 1.00 47.06 767 VAL A CA 1
ATOM 5539 C C . VAL A 1 767 ? 43.861 14.909 30.041 1.00 47.06 767 VAL A C 1
ATOM 5541 O O . VAL A 1 767 ? 42.993 14.717 29.195 1.00 47.06 767 VAL A O 1
ATOM 5544 N N . LYS A 1 768 ? 43.773 15.949 30.880 1.00 41.50 768 LYS A N 1
ATOM 5545 C CA . LYS A 1 768 ? 42.661 16.919 30.810 1.00 41.50 768 LYS A CA 1
ATOM 5546 C C . LYS A 1 768 ? 42.658 17.736 29.514 1.00 41.50 768 LYS A C 1
ATOM 5548 O O . LYS A 1 768 ? 41.582 17.975 28.979 1.00 41.50 768 LYS A O 1
ATOM 5553 N N . ALA A 1 769 ? 43.820 18.117 28.988 1.00 42.47 769 ALA A N 1
ATOM 5554 C CA . ALA A 1 769 ? 43.953 18.848 27.730 1.00 42.47 769 ALA A CA 1
ATOM 5555 C C . ALA A 1 769 ? 43.545 17.985 26.527 1.00 42.47 769 ALA A C 1
ATOM 5557 O O . ALA A 1 769 ? 42.768 18.440 25.698 1.00 42.47 769 ALA A O 1
ATOM 5558 N N . SER A 1 770 ? 43.969 16.719 26.471 1.00 42.59 770 SER A N 1
ATOM 5559 C CA . SER A 1 770 ? 43.543 15.781 25.418 1.00 42.59 770 SER A CA 1
ATOM 5560 C C . SER A 1 770 ? 42.067 15.371 25.538 1.00 42.59 770 SER A C 1
ATOM 5562 O O . SER A 1 770 ? 41.389 15.214 24.523 1.00 42.59 770 SER A O 1
ATOM 5564 N N . LEU A 1 771 ? 41.514 15.282 26.755 1.00 43.00 771 LEU A N 1
ATOM 5565 C CA . LEU A 1 771 ? 40.067 15.151 26.966 1.00 43.00 771 LEU A CA 1
ATOM 5566 C C . LEU A 1 771 ? 39.300 16.400 26.503 1.00 43.00 771 LEU A C 1
ATOM 5568 O O . LEU A 1 771 ? 38.255 16.252 25.872 1.00 43.00 771 LEU A O 1
ATOM 5572 N N . ALA A 1 772 ? 39.811 17.603 26.777 1.00 41.69 772 ALA A N 1
ATOM 5573 C CA . ALA A 1 772 ? 39.211 18.867 26.350 1.00 41.69 772 ALA A CA 1
ATOM 5574 C C . ALA A 1 772 ? 39.319 19.084 24.833 1.00 41.69 772 ALA A C 1
ATOM 5576 O O . ALA A 1 772 ? 38.367 19.548 24.221 1.00 41.69 772 ALA A O 1
ATOM 5577 N N . GLU A 1 773 ? 40.430 18.697 24.207 1.00 41.75 773 GLU A N 1
ATOM 5578 C CA . GLU A 1 773 ? 40.622 18.746 22.755 1.00 41.75 773 GLU A CA 1
ATOM 5579 C C . GLU A 1 773 ? 39.705 17.756 22.034 1.00 41.75 773 GLU A C 1
ATOM 5581 O O . GLU A 1 773 ? 39.049 18.113 21.056 1.00 41.75 773 GLU A O 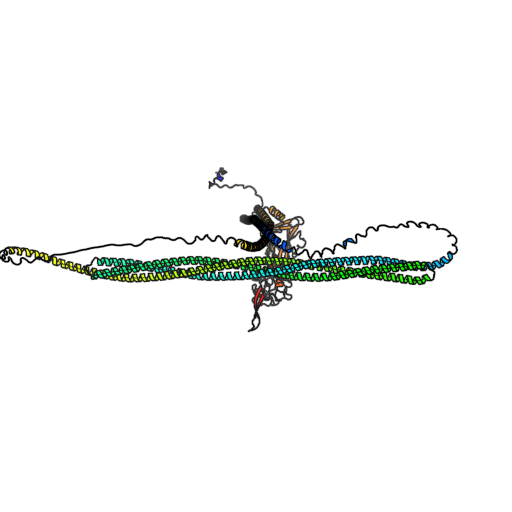1
ATOM 5586 N N . ARG A 1 774 ? 39.561 16.540 22.574 1.00 45.91 774 ARG A N 1
ATOM 5587 C CA . ARG A 1 774 ? 38.598 15.556 22.074 1.00 45.91 774 ARG A CA 1
ATOM 5588 C C . ARG A 1 774 ? 37.155 16.032 22.263 1.00 45.91 774 ARG A C 1
ATOM 5590 O O . ARG A 1 774 ? 36.366 15.902 21.338 1.00 45.91 774 ARG A O 1
ATOM 5597 N N . ALA A 1 775 ? 36.824 16.645 23.403 1.00 41.62 775 ALA A N 1
ATOM 5598 C CA . ALA A 1 775 ? 35.514 17.258 23.634 1.00 41.62 775 ALA A CA 1
ATOM 5599 C C . ALA A 1 775 ? 35.265 18.487 22.738 1.00 41.62 775 ALA A C 1
ATOM 5601 O O . ALA A 1 775 ? 34.132 18.710 22.326 1.00 41.62 775 ALA A O 1
ATOM 5602 N N . ALA A 1 776 ? 36.300 19.259 22.394 1.00 41.38 776 ALA A N 1
ATOM 5603 C CA . ALA A 1 776 ? 36.207 20.397 21.486 1.00 41.38 776 ALA A CA 1
ATOM 5604 C C . ALA A 1 776 ? 36.017 19.953 20.029 1.00 41.38 776 ALA A C 1
ATOM 5606 O O . ALA A 1 776 ? 35.162 20.507 19.345 1.00 41.38 776 ALA A O 1
ATOM 5607 N N . GLU A 1 777 ? 36.738 18.931 19.554 1.00 44.84 777 GLU A N 1
ATOM 5608 C CA . GLU A 1 777 ? 36.492 18.345 18.229 1.00 44.84 777 GLU A CA 1
ATOM 5609 C C . GLU A 1 777 ? 35.152 17.600 18.166 1.00 44.84 777 GLU A C 1
ATOM 5611 O O . GLU A 1 777 ? 34.458 17.675 17.156 1.00 44.84 777 GLU A O 1
ATOM 5616 N N . GLU A 1 778 ? 34.711 16.957 19.248 1.00 46.00 778 GLU A N 1
ATOM 5617 C CA . GLU A 1 778 ? 33.383 16.343 19.316 1.00 46.00 778 GLU A CA 1
ATOM 5618 C C . GLU A 1 778 ? 32.270 17.406 19.346 1.00 46.00 778 GLU A C 1
ATOM 5620 O O . GLU A 1 778 ? 31.313 17.299 18.584 1.00 46.00 778 GLU A O 1
ATOM 5625 N N . ALA A 1 779 ? 32.436 18.508 20.086 1.00 41.84 779 ALA A N 1
ATOM 5626 C CA . ALA A 1 779 ? 31.533 19.662 20.046 1.00 41.84 779 ALA A CA 1
ATOM 5627 C C . ALA A 1 779 ? 31.533 20.370 18.679 1.00 41.84 779 ALA A C 1
ATOM 5629 O O . ALA A 1 779 ? 30.484 20.803 18.212 1.00 41.84 779 ALA A O 1
ATOM 5630 N N . LYS A 1 780 ? 32.679 20.452 17.998 1.00 42.56 780 LYS A N 1
ATOM 5631 C CA . LYS A 1 780 ? 32.828 21.010 16.643 1.00 42.56 780 LYS A CA 1
ATOM 5632 C C . LYS A 1 780 ? 32.221 20.093 15.579 1.00 42.56 780 LYS A C 1
ATOM 5634 O O . LYS A 1 780 ? 31.616 20.583 14.628 1.00 42.56 780 LYS A O 1
ATOM 5639 N N . LYS A 1 781 ? 32.289 18.773 15.774 1.00 49.28 781 LYS A N 1
ATOM 5640 C CA . LYS A 1 781 ? 31.595 17.761 14.968 1.00 49.28 781 LYS A CA 1
ATOM 5641 C C . LYS A 1 781 ? 30.084 17.806 15.197 1.00 49.28 781 LYS A C 1
ATOM 5643 O O . LYS A 1 781 ? 29.347 17.811 14.221 1.00 49.28 781 LYS A O 1
ATOM 5648 N N . ILE A 1 782 ? 29.622 17.935 16.443 1.00 44.59 782 ILE A N 1
ATOM 5649 C CA . ILE A 1 782 ? 28.206 18.135 16.795 1.00 44.59 782 ILE A CA 1
ATOM 5650 C C . ILE A 1 782 ? 27.692 19.472 16.245 1.00 44.59 782 ILE A C 1
ATOM 5652 O O . ILE A 1 782 ? 26.619 19.506 15.660 1.00 44.59 782 ILE A O 1
ATOM 5656 N N . ALA A 1 783 ? 28.464 20.558 16.327 1.00 41.12 783 ALA A N 1
ATOM 5657 C CA . ALA A 1 783 ? 28.119 21.840 15.710 1.00 41.12 783 ALA A CA 1
ATOM 5658 C C . ALA A 1 783 ? 28.127 21.765 14.172 1.00 41.12 783 ALA A C 1
ATOM 5660 O O . ALA A 1 783 ? 27.325 22.430 13.521 1.00 41.12 783 ALA A O 1
ATOM 5661 N N . GLY A 1 784 ? 28.998 20.941 13.581 1.00 44.28 784 GLY A N 1
ATOM 5662 C CA . GLY A 1 784 ? 29.007 20.624 12.153 1.00 44.28 784 GLY A CA 1
ATOM 5663 C C . GLY A 1 784 ? 27.778 19.823 11.719 1.00 44.28 784 GLY A C 1
ATOM 5664 O O . GLY A 1 784 ? 27.162 20.171 10.714 1.00 44.28 784 GLY A O 1
ATOM 5665 N N . ILE A 1 785 ? 27.377 18.816 12.501 1.00 49.06 785 ILE A N 1
ATOM 5666 C CA . ILE A 1 785 ? 26.141 18.044 12.315 1.00 49.06 785 ILE A CA 1
ATOM 5667 C C . ILE A 1 785 ? 24.935 18.972 12.466 1.00 49.06 785 ILE A C 1
ATOM 5669 O O . ILE A 1 785 ? 24.193 19.121 11.509 1.00 49.06 785 ILE A O 1
ATOM 5673 N N . ALA A 1 786 ? 24.812 19.719 13.563 1.00 41.81 786 ALA A N 1
ATOM 5674 C CA . ALA A 1 786 ? 23.720 20.666 13.784 1.00 41.81 786 ALA A CA 1
ATOM 5675 C C . ALA A 1 786 ? 23.661 21.776 12.717 1.00 41.81 786 ALA A C 1
ATOM 5677 O O . ALA A 1 786 ? 22.579 22.209 12.336 1.00 41.81 786 ALA A O 1
ATOM 5678 N N . ARG A 1 787 ? 24.803 22.233 12.178 1.00 41.94 787 ARG A N 1
ATOM 5679 C CA . ARG A 1 787 ? 24.849 23.167 11.036 1.00 41.94 787 ARG A CA 1
ATOM 5680 C C . ARG A 1 787 ? 24.435 22.488 9.725 1.00 41.94 787 ARG A C 1
ATOM 5682 O O . ARG A 1 787 ? 23.829 23.151 8.887 1.00 41.94 787 ARG A O 1
ATOM 5689 N N . THR A 1 788 ? 24.727 21.199 9.558 1.00 46.88 788 THR A N 1
ATOM 5690 C CA . THR A 1 788 ? 24.301 20.389 8.406 1.00 46.88 788 THR A CA 1
ATOM 5691 C C . THR A 1 788 ? 22.801 20.127 8.480 1.00 46.88 788 THR A C 1
ATOM 5693 O O . THR A 1 788 ? 22.091 20.551 7.578 1.00 46.88 788 THR A O 1
ATOM 5696 N N . GLU A 1 789 ? 22.298 19.602 9.595 1.00 45.66 789 GLU A N 1
ATOM 5697 C CA . GLU A 1 789 ? 20.876 19.412 9.901 1.00 45.66 789 GLU A CA 1
ATOM 5698 C C . GLU A 1 789 ? 20.094 20.729 9.827 1.00 45.66 789 GLU A C 1
ATOM 5700 O O . GLU A 1 789 ? 19.006 20.754 9.269 1.00 45.66 789 GLU A O 1
ATOM 5705 N N . ALA A 1 790 ? 20.641 21.859 10.290 1.00 41.66 790 ALA A N 1
ATOM 5706 C CA . ALA A 1 790 ? 20.011 23.168 10.102 1.00 41.66 790 ALA A CA 1
ATOM 5707 C C . ALA A 1 790 ? 20.030 23.629 8.635 1.00 41.66 790 ALA A C 1
ATOM 5709 O O . ALA A 1 790 ? 19.113 24.324 8.202 1.00 41.66 790 ALA A O 1
ATOM 5710 N N . SER A 1 791 ? 21.044 23.255 7.847 1.00 44.78 791 SER A N 1
ATOM 5711 C CA . SER A 1 791 ? 21.088 23.538 6.406 1.00 44.78 791 SER A CA 1
ATOM 5712 C C . SER A 1 791 ? 20.145 22.636 5.604 1.00 44.78 791 SER A C 1
ATOM 5714 O O . SER A 1 791 ? 19.529 23.107 4.650 1.00 44.78 791 SER A O 1
ATOM 5716 N N . GLU A 1 792 ? 19.957 21.390 6.039 1.00 50.56 792 GLU A N 1
ATOM 5717 C CA . GLU A 1 792 ? 19.007 20.422 5.498 1.00 50.56 792 GLU A CA 1
ATOM 5718 C C . GLU A 1 792 ? 17.581 20.794 5.892 1.00 50.56 792 GLU A C 1
ATOM 5720 O O . GLU A 1 792 ? 16.736 20.895 5.017 1.00 50.56 792 GLU A O 1
ATOM 5725 N N . ALA A 1 793 ? 17.313 21.136 7.154 1.00 44.16 793 ALA A N 1
ATOM 5726 C CA . ALA A 1 793 ? 16.034 21.684 7.602 1.00 44.16 793 ALA A CA 1
ATOM 5727 C C . ALA A 1 793 ? 15.712 23.005 6.891 1.00 44.16 793 ALA A C 1
ATOM 5729 O O . ALA A 1 793 ? 14.573 23.219 6.482 1.00 44.16 793 ALA A O 1
ATOM 5730 N N . LYS A 1 794 ? 16.710 23.867 6.646 1.00 42.81 794 LYS A N 1
ATOM 5731 C CA . LYS A 1 794 ? 16.549 25.069 5.816 1.00 42.81 794 LYS A CA 1
ATOM 5732 C C . LYS A 1 794 ? 16.284 24.721 4.351 1.00 42.81 794 LYS A C 1
ATOM 5734 O O . LYS A 1 794 ? 15.451 25.382 3.742 1.00 42.81 794 LYS A O 1
ATOM 5739 N N . GLN A 1 795 ? 16.927 23.701 3.776 1.00 49.03 795 GLN A N 1
ATOM 5740 C CA . GLN A 1 795 ? 16.611 23.220 2.426 1.00 49.03 795 GLN A CA 1
ATOM 5741 C C . GLN A 1 795 ? 15.224 22.578 2.352 1.00 49.03 795 GLN A C 1
ATOM 5743 O O . GLN A 1 795 ? 14.509 22.857 1.401 1.00 49.03 795 GLN A O 1
ATOM 5748 N N . MET A 1 796 ? 14.809 21.791 3.343 1.00 47.72 796 MET A N 1
ATOM 5749 C CA . MET A 1 796 ? 13.477 21.194 3.442 1.00 47.72 796 MET A CA 1
ATOM 5750 C C . MET A 1 796 ? 12.410 22.269 3.646 1.00 47.72 796 MET A C 1
ATOM 5752 O O . MET A 1 796 ? 11.368 22.199 3.008 1.00 47.72 796 MET A O 1
ATOM 5756 N N . ALA A 1 797 ? 12.678 23.314 4.432 1.00 42.94 797 ALA A N 1
ATOM 5757 C CA . ALA A 1 797 ? 11.813 24.487 4.544 1.00 42.94 797 ALA A CA 1
ATOM 5758 C C . ALA A 1 797 ? 11.769 25.292 3.234 1.00 42.94 797 ALA A C 1
ATOM 5760 O O . ALA A 1 797 ? 10.705 25.764 2.841 1.00 42.94 797 ALA A O 1
ATOM 5761 N N . LEU A 1 798 ? 12.884 25.407 2.501 1.00 44.91 798 LEU A N 1
ATOM 5762 C CA . LEU A 1 798 ? 12.917 26.050 1.183 1.00 44.91 798 LEU A CA 1
ATOM 5763 C C . LEU A 1 798 ? 12.203 25.205 0.114 1.00 44.91 798 LEU A C 1
ATOM 5765 O O . LEU A 1 798 ? 11.512 25.760 -0.730 1.00 44.91 798 LEU A O 1
ATOM 5769 N N . GLN A 1 799 ? 12.309 23.877 0.168 1.00 50.16 799 GLN A N 1
ATOM 5770 C CA . GLN A 1 799 ? 11.578 22.932 -0.680 1.00 50.16 799 GLN A CA 1
ATOM 5771 C C . GLN A 1 799 ? 10.089 22.909 -0.328 1.00 50.16 799 GLN A C 1
ATOM 5773 O O . GLN A 1 799 ? 9.264 22.900 -1.233 1.00 50.16 799 GLN A O 1
ATOM 5778 N N . ALA A 1 800 ? 9.725 22.990 0.954 1.00 43.56 800 ALA A N 1
ATOM 5779 C CA . ALA A 1 800 ? 8.346 23.145 1.404 1.00 43.56 800 ALA A CA 1
ATOM 5780 C C . ALA A 1 800 ? 7.774 24.495 0.955 1.00 43.56 800 ALA A C 1
ATOM 5782 O O . ALA A 1 800 ? 6.669 24.531 0.433 1.00 43.56 800 ALA A O 1
ATOM 5783 N N . LYS A 1 801 ? 8.538 25.590 1.051 1.00 41.03 801 LYS A N 1
ATOM 5784 C CA . LYS A 1 801 ? 8.172 26.925 0.545 1.00 41.03 801 LYS A CA 1
ATOM 5785 C C . LYS A 1 801 ? 8.039 26.957 -0.984 1.00 41.03 801 LYS A C 1
ATOM 5787 O O . LYS A 1 801 ? 7.085 27.528 -1.504 1.00 41.03 801 LYS A O 1
ATOM 5792 N N . ASN A 1 802 ? 8.942 26.294 -1.704 1.00 46.81 802 ASN A N 1
ATOM 5793 C CA . ASN A 1 802 ? 8.895 26.170 -3.163 1.00 46.81 802 ASN A CA 1
ATOM 5794 C C . ASN A 1 802 ? 7.808 25.185 -3.632 1.00 46.81 802 ASN A C 1
ATOM 5796 O O . ASN A 1 802 ? 7.280 25.357 -4.722 1.00 46.81 802 ASN A O 1
ATOM 5800 N N . GLY A 1 803 ? 7.432 24.199 -2.812 1.00 48.53 803 GLY A N 1
ATOM 5801 C CA . GLY A 1 803 ? 6.266 23.327 -3.002 1.00 48.53 803 GLY A CA 1
ATOM 5802 C C . GLY A 1 803 ? 4.946 23.981 -2.576 1.00 48.53 803 GLY A C 1
ATOM 5803 O O . GLY A 1 803 ? 3.893 23.668 -3.122 1.00 48.53 803 GLY A O 1
ATOM 5804 N N . LEU A 1 804 ? 5.001 24.964 -1.676 1.00 42.75 804 LEU A N 1
ATOM 5805 C CA . LEU A 1 804 ? 3.895 25.855 -1.336 1.00 42.75 804 LEU A CA 1
ATOM 5806 C C . LEU A 1 804 ? 3.661 26.912 -2.417 1.00 42.75 804 LEU A C 1
ATOM 5808 O O . LEU A 1 804 ? 2.548 27.414 -2.499 1.00 42.75 804 LEU A O 1
ATOM 5812 N N . ALA A 1 805 ? 4.635 27.229 -3.275 1.00 46.91 805 ALA A N 1
ATOM 5813 C CA . ALA A 1 805 ? 4.421 28.123 -4.413 1.00 46.91 805 ALA A CA 1
ATOM 5814 C C . ALA A 1 805 ? 3.337 27.598 -5.386 1.00 46.91 805 ALA A C 1
ATOM 5816 O O . ALA A 1 805 ? 2.361 28.322 -5.585 1.00 46.91 805 ALA A O 1
ATOM 5817 N N . PRO A 1 806 ? 3.388 26.351 -5.911 1.00 45.84 806 PRO A N 1
ATOM 5818 C CA . PRO A 1 806 ? 2.305 25.804 -6.723 1.00 45.84 806 PRO A CA 1
ATOM 5819 C C . PRO A 1 806 ? 1.020 25.563 -5.922 1.00 45.84 806 PRO A C 1
ATOM 5821 O O . PRO A 1 806 ? -0.052 25.655 -6.505 1.00 45.84 806 PRO A O 1
ATOM 5824 N N . VAL A 1 807 ? 1.065 25.319 -4.603 1.00 44.06 807 VAL A N 1
ATOM 5825 C CA . VAL A 1 807 ? -0.158 25.220 -3.770 1.00 44.06 807 VAL A CA 1
ATOM 5826 C C . VAL A 1 807 ? -0.820 26.587 -3.573 1.00 44.06 807 VAL A C 1
ATOM 5828 O O . VAL A 1 807 ? -2.035 26.692 -3.678 1.00 44.06 807 VAL A O 1
ATOM 5831 N N . THR A 1 808 ? -0.042 27.647 -3.356 1.00 44.31 808 THR A N 1
ATOM 5832 C CA . THR A 1 808 ? -0.523 29.034 -3.230 1.00 44.31 808 THR A CA 1
ATOM 5833 C C . THR A 1 808 ? -1.004 29.557 -4.579 1.00 44.31 808 THR A C 1
ATOM 5835 O O . THR A 1 808 ? -2.024 30.234 -4.648 1.00 44.31 808 THR A O 1
ATOM 5838 N N . GLN A 1 809 ? -0.323 29.191 -5.668 1.00 48.56 809 GLN A N 1
ATOM 5839 C CA . GLN A 1 809 ? -0.788 29.426 -7.029 1.00 48.56 809 GLN A CA 1
ATOM 5840 C C . GLN A 1 809 ? -2.099 28.675 -7.294 1.00 48.56 809 GLN A C 1
ATOM 5842 O O . GLN A 1 809 ? -3.066 29.319 -7.668 1.00 48.56 809 GLN A O 1
ATOM 5847 N N . THR A 1 810 ? -2.189 27.377 -6.982 1.00 44.47 810 THR A N 1
ATOM 5848 C CA . THR A 1 810 ? -3.428 26.582 -7.106 1.00 44.47 810 THR A CA 1
ATOM 5849 C C . THR A 1 810 ? -4.551 27.145 -6.232 1.00 44.47 810 THR A C 1
ATOM 5851 O O . THR A 1 810 ? -5.702 27.139 -6.647 1.00 44.47 810 THR A O 1
ATOM 5854 N N . ALA A 1 811 ? -4.256 27.669 -5.038 1.00 42.31 811 ALA A N 1
ATOM 5855 C CA . ALA A 1 811 ? -5.241 28.290 -4.154 1.00 42.31 811 ALA A CA 1
ATOM 5856 C C . ALA A 1 811 ? -5.699 29.667 -4.663 1.00 42.31 811 ALA A C 1
ATOM 5858 O O . ALA A 1 811 ? -6.886 29.974 -4.593 1.00 42.31 811 ALA A O 1
ATOM 5859 N N . ASN A 1 812 ? -4.798 30.478 -5.225 1.00 47.44 812 ASN A N 1
ATOM 5860 C CA . ASN A 1 812 ? -5.137 31.748 -5.873 1.00 47.44 812 ASN A CA 1
ATOM 5861 C C . ASN A 1 812 ? -5.895 31.526 -7.191 1.00 47.44 812 ASN A C 1
ATOM 5863 O O . ASN A 1 812 ? -6.845 32.247 -7.480 1.00 47.44 812 ASN A O 1
ATOM 5867 N N . GLU A 1 813 ? -5.527 30.504 -7.963 1.00 47.69 813 GLU A N 1
ATOM 5868 C CA . GLU A 1 813 ? -6.239 30.056 -9.159 1.00 47.69 813 GLU A CA 1
ATOM 5869 C C . GLU A 1 813 ? -7.613 29.497 -8.786 1.00 47.69 813 GLU A C 1
ATOM 5871 O O . GLU A 1 813 ? -8.593 29.912 -9.386 1.00 47.69 813 GLU A O 1
ATOM 5876 N N . ALA A 1 814 ? -7.733 28.679 -7.736 1.00 45.53 814 ALA A N 1
ATOM 5877 C CA . ALA A 1 814 ? -9.015 28.195 -7.220 1.00 45.53 814 ALA A CA 1
ATOM 5878 C C . ALA A 1 814 ? -9.886 29.327 -6.653 1.00 45.53 814 ALA A C 1
ATOM 5880 O O . ALA A 1 814 ? -11.098 29.315 -6.856 1.00 45.53 814 ALA A O 1
ATOM 5881 N N . LYS A 1 815 ? -9.295 30.333 -5.995 1.00 46.69 815 LYS A N 1
ATOM 5882 C CA . LYS A 1 815 ? -9.992 31.543 -5.533 1.00 46.69 815 LYS A CA 1
ATOM 5883 C C . LYS A 1 815 ? -10.491 32.374 -6.714 1.00 46.69 815 LYS A C 1
ATOM 5885 O O . LYS A 1 815 ? -11.664 32.739 -6.738 1.00 46.69 815 LYS A O 1
ATOM 5890 N N . ARG A 1 816 ? -9.654 32.572 -7.737 1.00 50.06 816 ARG A N 1
ATOM 5891 C CA . ARG A 1 816 ? -10.036 33.219 -8.999 1.00 50.06 816 ARG A CA 1
ATOM 5892 C C . ARG A 1 816 ? -11.141 32.436 -9.713 1.00 50.06 816 ARG A C 1
ATOM 5894 O O . ARG A 1 816 ? -12.139 33.031 -10.092 1.00 50.06 816 ARG A O 1
ATOM 5901 N N . THR A 1 817 ? -11.032 31.112 -9.805 1.00 46.03 817 THR A N 1
ATOM 5902 C CA . THR A 1 817 ? -12.057 30.226 -10.378 1.00 46.03 817 THR A CA 1
ATOM 5903 C C . THR A 1 817 ? -13.346 30.224 -9.552 1.00 46.03 817 THR A C 1
ATOM 5905 O O . THR A 1 817 ? -14.423 30.144 -10.129 1.00 46.03 817 THR A O 1
ATOM 5908 N N . ALA A 1 818 ? -13.289 30.372 -8.224 1.00 44.84 818 ALA A N 1
ATOM 5909 C CA . ALA A 1 818 ? -14.472 30.513 -7.371 1.00 44.84 818 ALA A CA 1
ATOM 5910 C C . ALA A 1 818 ? -15.152 31.888 -7.535 1.00 44.84 818 ALA A C 1
ATOM 5912 O O . ALA A 1 818 ? -16.380 31.974 -7.538 1.00 44.84 818 ALA A O 1
ATOM 5913 N N . GLU A 1 819 ? -14.379 32.958 -7.730 1.00 48.72 819 GLU A N 1
ATOM 5914 C CA . GLU A 1 819 ? -14.883 34.300 -8.052 1.00 48.72 819 GLU A CA 1
ATOM 5915 C C . GLU A 1 819 ? -15.445 34.377 -9.484 1.00 48.72 819 GLU A C 1
ATOM 5917 O O . GLU A 1 819 ? -16.499 34.975 -9.714 1.00 48.72 819 GLU A O 1
ATOM 5922 N N . GLU A 1 820 ? -14.812 33.702 -10.443 1.00 46.81 820 GLU A N 1
ATOM 5923 C CA . GLU A 1 820 ? -15.305 33.507 -11.811 1.00 46.81 820 GLU A CA 1
ATOM 5924 C C . GLU A 1 820 ? -16.561 32.618 -11.830 1.00 46.81 820 GLU A C 1
ATOM 5926 O O . GLU A 1 820 ? -17.512 32.934 -12.541 1.00 46.81 820 GLU A O 1
ATOM 5931 N N . ALA A 1 821 ? -16.647 31.585 -10.984 1.00 46.81 821 ALA A N 1
ATOM 5932 C CA . ALA A 1 821 ? -17.853 30.776 -10.799 1.00 46.81 821 ALA A CA 1
ATOM 5933 C C . ALA A 1 821 ? -18.992 31.561 -10.118 1.00 46.81 821 ALA A C 1
ATOM 5935 O O . ALA A 1 821 ? -20.149 31.398 -10.499 1.00 46.81 821 ALA A O 1
ATOM 5936 N N . LYS A 1 822 ? -18.693 32.473 -9.179 1.00 49.59 822 LYS A N 1
ATOM 5937 C CA . LYS A 1 822 ? -19.663 33.452 -8.640 1.00 49.59 822 LYS A CA 1
ATOM 5938 C C . LYS A 1 822 ? -20.186 34.393 -9.730 1.00 49.59 822 LYS A C 1
ATOM 5940 O O . LYS A 1 822 ? -21.390 34.653 -9.785 1.00 49.59 822 LYS A O 1
ATOM 5945 N N . LYS A 1 823 ? -19.315 34.859 -10.633 1.00 50.22 823 LYS A N 1
ATOM 5946 C CA . LYS A 1 823 ? -19.708 35.655 -11.812 1.00 50.22 823 LYS A CA 1
ATOM 5947 C C . LYS A 1 823 ? -20.527 34.834 -12.817 1.00 50.22 823 LYS A C 1
ATOM 5949 O O . LYS A 1 823 ? -21.512 35.338 -13.343 1.00 50.22 823 LYS A O 1
ATOM 5954 N N . ALA A 1 824 ? -20.192 33.563 -13.031 1.00 45.16 824 ALA A N 1
ATOM 5955 C CA . ALA A 1 824 ? -20.956 32.665 -13.896 1.00 45.16 824 ALA A CA 1
ATOM 5956 C C . ALA A 1 824 ? -22.347 32.348 -13.316 1.00 45.16 824 ALA A C 1
ATOM 5958 O O . ALA A 1 824 ? -23.336 32.433 -14.035 1.00 45.16 824 ALA A O 1
ATOM 5959 N N . ALA A 1 825 ? -22.453 32.073 -12.011 1.00 45.19 825 ALA A N 1
ATOM 5960 C CA . ALA A 1 825 ? -23.728 31.813 -11.336 1.00 45.19 825 ALA A CA 1
ATOM 5961 C C . ALA A 1 825 ? -24.667 33.035 -11.348 1.00 45.19 825 ALA A C 1
ATOM 5963 O O . ALA A 1 825 ? -25.875 32.886 -11.525 1.00 45.19 825 ALA A O 1
ATOM 5964 N N . SER A 1 826 ? -24.120 34.249 -11.227 1.00 44.91 826 SER A N 1
ATOM 5965 C CA . SER A 1 826 ? -24.897 35.492 -11.365 1.00 44.91 826 SER A CA 1
ATOM 5966 C C . SER A 1 826 ? -25.239 35.828 -12.828 1.00 44.91 826 SER A C 1
ATOM 5968 O O . SER A 1 826 ? -26.341 36.302 -13.093 1.00 44.91 826 SER A O 1
ATOM 5970 N N . ALA A 1 827 ? -24.395 35.478 -13.808 1.00 42.84 827 ALA A N 1
ATOM 5971 C CA . ALA A 1 827 ? -24.760 35.521 -15.233 1.00 42.84 827 ALA A CA 1
ATOM 5972 C C . ALA A 1 827 ? -25.845 34.486 -15.609 1.00 42.84 827 ALA A C 1
ATOM 5974 O O . ALA A 1 827 ? -26.664 34.717 -16.499 1.00 42.84 827 ALA A O 1
ATOM 5975 N N . GLN A 1 828 ? -25.898 33.356 -14.901 1.00 42.88 828 GLN A N 1
ATOM 5976 C CA . GLN A 1 828 ? -26.911 32.316 -15.088 1.00 42.88 828 GLN A CA 1
ATOM 5977 C C . GLN A 1 828 ? -28.288 32.729 -14.532 1.00 42.88 828 GLN A C 1
ATOM 5979 O O . GLN A 1 828 ? -29.306 32.238 -15.016 1.00 42.88 828 GLN A O 1
ATOM 5984 N N . GLN A 1 829 ? -28.339 33.687 -13.594 1.00 42.78 829 GLN A N 1
ATOM 5985 C CA . GLN A 1 829 ? -29.576 34.361 -13.172 1.00 42.78 829 GLN A CA 1
ATOM 5986 C C . GLN A 1 829 ? -30.086 35.407 -14.183 1.00 42.78 829 GLN A C 1
ATOM 5988 O O . GLN A 1 829 ? -31.268 35.737 -14.146 1.00 42.78 829 GLN A O 1
ATOM 5993 N N . SER A 1 830 ? -29.239 35.917 -15.090 1.00 39.75 830 SER A N 1
ATOM 5994 C CA . SER A 1 830 ? -29.608 36.952 -16.076 1.00 39.75 830 SER A CA 1
ATOM 5995 C C . SER A 1 830 ? -29.814 36.436 -17.508 1.00 39.75 830 SER A C 1
ATOM 5997 O O . SER A 1 830 ? -30.087 37.223 -18.411 1.00 39.75 830 SER A O 1
ATOM 5999 N N . GLY A 1 831 ? -29.700 35.123 -17.738 1.00 42.81 831 GLY A N 1
ATOM 6000 C CA . GLY A 1 831 ? -30.015 34.483 -19.025 1.00 42.81 831 GLY A CA 1
ATOM 6001 C C . GLY A 1 831 ? -29.036 34.767 -20.175 1.00 42.81 831 GLY A C 1
ATOM 6002 O O . GLY A 1 831 ? -29.301 34.371 -21.309 1.00 42.81 831 GLY A O 1
ATOM 6003 N N . SER A 1 832 ? -27.903 35.429 -19.917 1.00 40.19 832 SER A N 1
ATOM 6004 C CA . SER A 1 832 ? -26.970 35.865 -20.966 1.00 40.19 832 SER A CA 1
ATOM 6005 C C . SER A 1 832 ? -26.038 34.740 -21.439 1.00 40.19 832 SER A C 1
ATOM 6007 O O . SER A 1 832 ? -24.982 34.476 -20.856 1.00 40.19 832 SER A O 1
ATOM 6009 N N . THR A 1 833 ? -26.404 34.092 -22.549 1.00 45.81 833 THR A N 1
ATOM 6010 C CA . THR A 1 833 ? -25.622 33.022 -23.203 1.00 45.81 833 THR A CA 1
ATOM 6011 C C . THR A 1 833 ? -24.220 33.465 -23.646 1.00 45.81 833 THR A C 1
ATOM 6013 O O . THR A 1 833 ? -23.299 32.647 -23.691 1.00 45.81 833 THR A O 1
ATOM 6016 N N . SER A 1 834 ? -24.027 34.760 -23.906 1.00 48.91 834 SER A N 1
ATOM 6017 C CA . SER A 1 834 ? -22.767 35.358 -24.370 1.00 48.91 834 SER A CA 1
ATOM 6018 C C . SER A 1 834 ? -21.619 35.237 -23.358 1.00 48.91 834 SER A C 1
ATOM 6020 O O . SER A 1 834 ? -20.462 35.077 -23.746 1.00 48.91 834 SER A O 1
ATOM 6022 N N . SER A 1 835 ? -21.923 35.289 -22.055 1.00 48.94 835 SER A N 1
ATOM 6023 C CA . SER A 1 835 ? -20.914 35.225 -20.985 1.00 48.94 835 SER A CA 1
ATOM 6024 C C . SER A 1 835 ? -20.269 33.837 -20.888 1.00 48.94 835 SER A C 1
ATOM 6026 O O . SER A 1 835 ? -19.042 33.719 -20.893 1.00 48.94 835 SER A O 1
ATOM 6028 N N . LEU A 1 836 ? -21.092 32.782 -20.886 1.00 51.19 836 LEU A N 1
ATOM 6029 C CA . LEU A 1 836 ? -20.633 31.392 -20.828 1.00 51.19 836 LEU A CA 1
ATOM 6030 C C . LEU A 1 836 ? -19.856 30.992 -22.094 1.00 51.19 836 LEU A C 1
ATOM 6032 O O . LEU A 1 836 ? -18.871 30.262 -22.012 1.00 51.19 836 LEU A O 1
ATOM 6036 N N . HIS A 1 837 ? -20.269 31.509 -23.255 1.00 51.84 837 HIS A N 1
ATOM 6037 C CA . HIS A 1 837 ? -19.591 31.287 -24.532 1.00 51.84 837 HIS A CA 1
ATOM 6038 C C . HIS A 1 837 ? -18.156 31.842 -24.524 1.00 51.84 837 HIS A C 1
ATOM 6040 O O . HIS A 1 837 ? -17.213 31.144 -24.896 1.00 51.84 837 HIS A O 1
ATOM 6046 N N . ASN A 1 838 ? -17.968 33.066 -24.020 1.00 55.47 838 ASN A N 1
ATOM 6047 C CA . ASN A 1 838 ? -16.643 33.679 -23.910 1.00 55.47 838 ASN A CA 1
ATOM 6048 C C . ASN A 1 838 ? -15.763 32.991 -22.850 1.00 55.47 838 ASN A C 1
ATOM 6050 O O . ASN A 1 838 ? -14.568 32.824 -23.083 1.00 55.47 838 ASN A O 1
ATOM 6054 N N . LEU A 1 839 ? -16.346 32.533 -21.735 1.00 55.72 839 LEU A N 1
ATOM 6055 C CA . LEU A 1 839 ? -15.642 31.758 -20.702 1.00 55.72 839 LEU A CA 1
ATOM 6056 C C . LEU A 1 839 ? -15.138 30.402 -21.232 1.00 55.72 839 LEU A C 1
ATOM 6058 O O . LEU A 1 839 ? -14.015 29.992 -20.956 1.00 55.72 839 LEU A O 1
ATOM 6062 N N . LEU A 1 840 ? -15.948 29.709 -22.033 1.00 54.38 840 LEU A N 1
ATOM 6063 C CA . LEU A 1 840 ? -15.551 28.457 -22.682 1.00 54.38 840 LEU A CA 1
ATOM 6064 C C . LEU A 1 840 ? -14.427 28.664 -23.709 1.00 54.38 840 LEU A C 1
ATOM 6066 O O . LEU A 1 840 ? -13.501 27.852 -23.754 1.00 54.38 840 LEU A O 1
ATOM 6070 N N . LYS A 1 841 ? -14.470 29.756 -24.489 1.00 60.28 841 LYS A N 1
ATOM 6071 C CA . LYS A 1 841 ? -13.369 30.130 -25.394 1.00 60.28 841 LYS A CA 1
ATOM 6072 C C . LYS A 1 841 ? -12.079 30.458 -24.632 1.00 60.28 841 LYS A C 1
ATOM 6074 O O . LYS A 1 841 ? -11.015 30.036 -25.071 1.00 60.28 841 LYS A O 1
ATOM 6079 N N . SER A 1 842 ? -12.149 31.164 -23.498 1.00 58.69 842 SER A N 1
ATOM 6080 C CA . SER A 1 842 ? -10.953 31.554 -22.733 1.00 58.69 842 SER A CA 1
ATOM 6081 C C . SER A 1 842 ? -10.328 30.419 -21.914 1.00 58.69 842 SER A C 1
ATOM 6083 O O . SER A 1 842 ? -9.114 30.413 -21.730 1.00 58.69 842 SER A O 1
ATOM 6085 N N . LEU A 1 843 ? -11.122 29.449 -21.444 1.00 61.16 843 LEU A N 1
ATOM 6086 C CA . LEU A 1 843 ? -10.630 28.305 -20.660 1.00 61.16 843 LEU A CA 1
ATOM 6087 C C . LEU A 1 843 ? -10.186 27.100 -21.510 1.00 61.16 843 LEU A C 1
ATOM 6089 O O . LEU A 1 843 ? -9.616 26.158 -20.965 1.00 61.16 843 LEU A O 1
ATOM 6093 N N . ASN A 1 844 ? -10.456 27.099 -22.823 1.00 65.69 844 ASN A N 1
ATOM 6094 C CA . ASN A 1 844 ? -10.127 26.008 -23.758 1.00 65.69 844 ASN A CA 1
ATOM 6095 C C . ASN A 1 844 ? -10.612 24.608 -23.298 1.00 65.69 844 ASN A C 1
ATOM 6097 O O . ASN A 1 844 ? -10.005 23.574 -23.592 1.00 65.69 844 ASN A O 1
ATOM 6101 N N . LEU A 1 845 ? -11.717 24.563 -22.545 1.00 70.50 845 LEU A N 1
ATOM 6102 C CA . LEU A 1 845 ? -12.267 23.325 -21.995 1.00 70.50 845 LEU A CA 1
ATOM 6103 C C . LEU A 1 845 ? -12.970 22.499 -23.072 1.00 70.50 845 LEU A C 1
ATOM 6105 O O . LEU A 1 845 ? -13.651 23.020 -23.954 1.00 70.50 845 LEU A O 1
ATOM 6109 N N . SER A 1 846 ? -12.826 21.178 -22.978 1.00 76.38 846 SER A N 1
ATOM 6110 C CA . SER A 1 846 ? -13.325 20.227 -23.982 1.00 76.38 846 SER A CA 1
ATOM 6111 C C . SER A 1 846 ? -14.844 20.039 -23.951 1.00 76.38 846 SER A C 1
ATOM 6113 O O . SER A 1 846 ? -15.474 19.796 -24.981 1.00 76.38 846 SER A O 1
ATOM 6115 N N . VAL A 1 847 ? -15.415 20.102 -22.751 1.00 82.44 847 VAL A N 1
ATOM 6116 C CA . VAL A 1 847 ? -16.843 19.989 -22.466 1.00 82.44 847 VAL A CA 1
ATOM 6117 C C . VAL A 1 847 ? -17.106 20.615 -21.098 1.00 82.44 847 VAL A C 1
ATOM 6119 O O . VAL A 1 847 ? -16.273 20.502 -20.204 1.00 82.44 847 VAL A O 1
ATOM 6122 N N . ILE A 1 848 ? -18.270 21.226 -20.916 1.00 80.38 848 ILE A N 1
ATOM 6123 C CA . ILE A 1 848 ? -18.855 21.502 -19.601 1.00 80.38 848 ILE A CA 1
ATOM 6124 C C . ILE A 1 848 ? -20.242 20.865 -19.598 1.00 80.38 848 ILE A C 1
ATOM 6126 O O . ILE A 1 848 ? -21.018 21.073 -20.528 1.00 80.38 848 ILE A O 1
ATOM 6130 N N . SER A 1 849 ? -20.568 20.081 -18.573 1.00 81.31 849 SER A N 1
ATOM 6131 C CA . SER A 1 849 ? -21.925 19.571 -18.371 1.00 81.31 849 SER A CA 1
ATOM 6132 C C . SER A 1 849 ? -22.301 19.606 -16.900 1.00 81.31 849 SER A C 1
ATOM 6134 O O . SER A 1 849 ? -21.484 19.283 -16.040 1.00 81.31 849 SER A O 1
ATOM 6136 N N . VAL A 1 850 ? -23.560 19.942 -16.621 1.00 78.06 850 VAL A N 1
ATOM 6137 C CA . VAL A 1 850 ? -24.164 19.820 -15.283 1.00 78.06 850 VAL A CA 1
ATOM 6138 C C . VAL A 1 850 ? -24.559 18.374 -14.935 1.00 78.06 850 VAL A C 1
ATOM 6140 O O . VAL A 1 850 ? -25.100 18.125 -13.860 1.00 78.06 850 VAL A O 1
ATOM 6143 N N . THR A 1 851 ? -24.302 17.415 -15.833 1.00 78.12 851 THR A N 1
ATOM 6144 C CA . THR A 1 851 ? -24.642 15.991 -15.676 1.00 78.12 851 THR A CA 1
ATOM 6145 C C . THR A 1 851 ? -23.455 15.075 -15.973 1.00 78.12 851 THR A C 1
ATOM 6147 O O . THR A 1 851 ? -22.718 15.284 -16.937 1.00 78.12 851 THR A O 1
ATOM 6150 N N . THR A 1 852 ? -23.302 14.018 -15.173 1.00 87.00 852 THR A N 1
ATOM 6151 C CA . THR A 1 852 ? -22.276 12.979 -15.351 1.00 87.00 852 THR A CA 1
ATOM 6152 C C . THR A 1 852 ? -22.929 11.604 -15.184 1.00 87.00 852 THR A C 1
ATOM 6154 O O . THR A 1 852 ? -23.396 11.321 -14.080 1.00 87.00 852 THR A O 1
ATOM 6157 N N . PRO A 1 853 ? -22.962 10.744 -16.222 1.00 93.00 853 PRO A N 1
ATOM 6158 C CA . PRO A 1 853 ? -22.605 11.020 -17.621 1.00 93.00 853 PRO A CA 1
ATOM 6159 C C . PRO A 1 853 ? -23.498 12.085 -18.280 1.00 93.00 853 PRO A C 1
ATOM 6161 O O . PRO A 1 853 ? -24.682 12.189 -17.966 1.00 93.00 853 PRO A O 1
ATOM 6164 N N . PHE A 1 854 ? -22.955 12.827 -19.255 1.00 94.25 854 PHE A N 1
ATOM 6165 C CA . PHE A 1 854 ? -23.764 13.705 -20.120 1.00 94.25 854 PHE A CA 1
ATOM 6166 C C . PHE A 1 854 ? -24.401 12.985 -21.317 1.00 94.25 854 PHE A C 1
ATOM 6168 O O . PHE A 1 854 ? -25.169 13.588 -22.063 1.00 94.25 854 PHE A O 1
ATOM 6175 N N . LEU A 1 855 ? -24.076 11.712 -21.534 1.00 96.06 855 LEU A N 1
ATOM 6176 C CA . LEU A 1 855 ? -24.558 10.893 -22.642 1.00 96.06 855 LEU A CA 1
ATOM 6177 C C . LEU A 1 855 ? -24.978 9.528 -22.096 1.00 96.06 855 LEU A C 1
ATOM 6179 O O . LEU A 1 855 ? -24.191 8.871 -21.420 1.00 96.06 855 LEU A O 1
ATOM 6183 N N . VAL A 1 856 ? -26.198 9.097 -22.403 1.00 96.88 856 VAL A N 1
ATOM 6184 C CA . VAL A 1 856 ? -26.755 7.815 -21.942 1.00 96.88 856 VAL A CA 1
ATOM 6185 C C . VAL A 1 856 ? -27.534 7.123 -23.055 1.00 96.88 856 VAL A C 1
ATOM 6187 O O . VAL A 1 856 ? -28.051 7.793 -23.950 1.00 96.88 856 VAL A O 1
ATOM 6190 N N . ALA A 1 857 ? -27.665 5.797 -22.988 1.00 96.94 857 ALA A N 1
ATOM 6191 C CA . ALA A 1 857 ? -28.665 5.085 -23.779 1.00 96.94 857 ALA A CA 1
ATOM 6192 C C . ALA A 1 857 ? -30.067 5.316 -23.208 1.00 96.94 857 ALA A C 1
ATOM 6194 O O . ALA A 1 857 ? -30.275 5.274 -21.997 1.00 96.94 857 ALA A O 1
ATOM 6195 N N . THR A 1 858 ? -31.028 5.538 -24.100 1.00 94.88 858 THR A N 1
ATOM 6196 C CA . THR A 1 858 ? -32.460 5.682 -23.782 1.00 94.88 858 THR A CA 1
ATOM 6197 C C . THR A 1 858 ? -33.340 4.740 -24.600 1.00 94.88 858 THR A C 1
ATOM 6199 O O . THR A 1 858 ? -34.519 4.580 -24.301 1.00 94.88 858 THR A O 1
ATOM 6202 N N . GLY A 1 859 ? -32.759 4.034 -25.572 1.00 93.38 859 GLY A N 1
ATOM 6203 C CA . GLY A 1 859 ? -33.370 2.888 -26.230 1.00 93.38 859 GLY A CA 1
ATOM 6204 C C . GLY A 1 859 ? -32.339 2.084 -27.020 1.00 93.38 859 GLY A C 1
ATOM 6205 O O . GLY A 1 859 ? -31.213 2.529 -27.229 1.00 93.38 859 GLY A O 1
ATOM 6206 N N . LYS A 1 860 ? -32.751 0.918 -27.525 1.00 95.06 860 LYS A N 1
ATOM 6207 C CA . LYS A 1 860 ? -31.907 -0.032 -28.281 1.00 95.06 860 LYS A CA 1
ATOM 6208 C C . LYS A 1 860 ? -31.110 0.596 -29.435 1.00 95.06 860 LYS A C 1
ATOM 6210 O O . LYS A 1 860 ? -30.016 0.140 -29.745 1.00 95.06 860 LYS A O 1
ATOM 6215 N N . LYS A 1 861 ? -31.647 1.655 -30.054 1.00 94.62 861 LYS A N 1
ATOM 6216 C CA . LYS A 1 861 ? -31.020 2.443 -31.137 1.00 94.62 861 LYS A CA 1
ATOM 6217 C C . LYS A 1 861 ? -31.142 3.956 -30.897 1.00 94.62 861 LYS A C 1
ATOM 6219 O O . LYS A 1 861 ? -31.247 4.739 -31.841 1.00 94.62 861 LYS A O 1
ATOM 6224 N N . GLN A 1 862 ? -31.172 4.376 -29.630 1.00 95.81 862 GLN A N 1
ATOM 6225 C CA . GLN A 1 862 ? -31.285 5.784 -29.249 1.00 95.81 862 GLN A CA 1
ATOM 6226 C C . GLN A 1 862 ? -30.412 6.117 -28.039 1.00 95.81 862 GLN A C 1
ATOM 6228 O O . GLN A 1 862 ? -30.425 5.431 -27.016 1.00 95.81 862 GLN A O 1
ATOM 6233 N N . LEU A 1 863 ? -29.694 7.228 -28.163 1.00 97.62 863 LEU A N 1
ATOM 6234 C CA . LEU A 1 863 ? -28.974 7.867 -27.072 1.00 97.62 863 LEU A CA 1
ATOM 6235 C C . LEU A 1 863 ? -29.618 9.216 -26.760 1.00 97.62 863 LEU A C 1
ATOM 6237 O O . LEU A 1 863 ? -30.203 9.851 -27.639 1.00 97.62 863 LEU A O 1
ATOM 6241 N N . THR A 1 864 ? -29.439 9.701 -25.539 1.00 97.12 864 THR A N 1
ATOM 6242 C CA . THR A 1 864 ? -29.802 11.065 -25.150 1.00 97.12 864 THR A CA 1
ATOM 6243 C C . THR A 1 864 ? -28.570 11.772 -24.608 1.00 97.12 864 THR A C 1
ATOM 6245 O O . THR A 1 864 ? -27.963 11.331 -23.631 1.00 97.12 864 THR A O 1
ATOM 6248 N N . LEU A 1 865 ? -28.222 12.893 -25.237 1.00 95.94 865 LEU A N 1
ATOM 6249 C CA . LEU A 1 865 ? -27.278 13.860 -24.700 1.00 95.94 865 LEU A CA 1
ATOM 6250 C C . LEU A 1 865 ? -28.035 14.809 -23.763 1.00 95.94 865 LEU A C 1
ATOM 6252 O O . LEU A 1 865 ? -29.037 15.408 -24.151 1.00 95.94 865 LEU A O 1
ATOM 6256 N N . LYS A 1 866 ? -27.597 14.896 -22.511 1.00 94.75 866 LYS A N 1
ATOM 6257 C CA . LYS A 1 866 ? -28.314 15.569 -21.427 1.00 94.75 866 LYS A CA 1
ATOM 6258 C C . LYS A 1 866 ? -28.218 17.089 -21.496 1.00 94.75 866 LYS A C 1
ATOM 6260 O O . LYS A 1 866 ? -27.190 17.647 -21.888 1.00 94.75 866 LYS A O 1
ATOM 6265 N N . LYS A 1 867 ? -29.296 17.754 -21.077 1.00 90.00 867 LYS A N 1
ATOM 6266 C 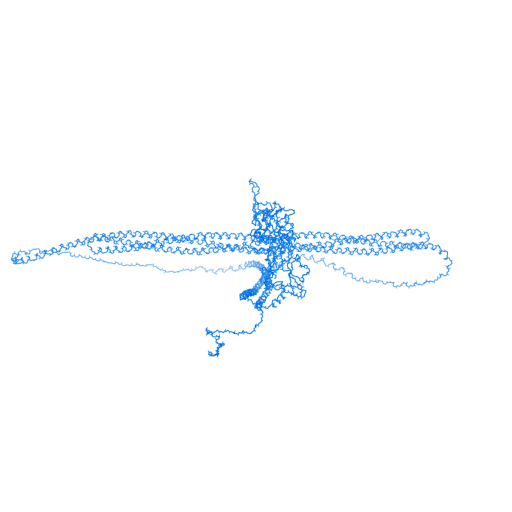CA . LYS A 1 867 ? -29.398 19.214 -20.990 1.00 90.00 867 LYS A CA 1
ATOM 6267 C C . LYS A 1 867 ? -28.334 19.838 -20.085 1.00 90.00 867 LYS A C 1
ATOM 6269 O O . LYS A 1 867 ? -27.895 19.237 -19.108 1.00 90.00 867 LYS A O 1
ATOM 6274 N N . GLY A 1 868 ? -27.974 21.082 -20.388 1.00 84.56 868 GLY A N 1
ATOM 6275 C CA . GLY A 1 868 ? -26.888 21.805 -19.728 1.00 84.56 868 GLY A CA 1
ATOM 6276 C C . GLY A 1 868 ? -25.505 21.280 -20.117 1.00 84.56 868 GLY A C 1
ATOM 6277 O O . GLY A 1 868 ? -24.584 21.362 -19.309 1.00 84.56 868 GLY A O 1
ATOM 6278 N N . THR A 1 869 ? -25.374 20.716 -21.323 1.00 89.88 869 THR A N 1
ATOM 6279 C CA . THR A 1 869 ? -24.106 20.234 -21.889 1.00 89.88 869 THR A CA 1
ATOM 6280 C C . THR A 1 869 ? -23.632 21.179 -22.986 1.00 89.88 869 THR A C 1
ATOM 6282 O O . THR A 1 869 ? -24.375 21.493 -23.915 1.00 89.88 869 THR A O 1
ATOM 6285 N N . HIS A 1 870 ? -22.379 21.608 -22.891 1.00 86.69 870 HIS A N 1
ATOM 6286 C CA . HIS A 1 870 ? -21.714 22.534 -23.798 1.00 86.69 870 HIS A CA 1
ATOM 6287 C C . HIS A 1 870 ? -20.411 21.890 -24.267 1.00 86.69 870 HIS A C 1
ATOM 6289 O O . HIS A 1 870 ? -19.554 21.569 -23.448 1.00 86.69 870 HIS A O 1
ATOM 6295 N N . ILE A 1 871 ? -20.262 21.667 -25.570 1.00 88.44 871 ILE A N 1
ATOM 6296 C CA . ILE A 1 871 ? -19.103 20.987 -26.158 1.00 88.44 871 ILE A CA 1
ATOM 6297 C C . ILE A 1 871 ? -18.386 21.971 -27.075 1.00 88.44 871 ILE A C 1
ATOM 6299 O O . ILE A 1 871 ? -18.993 22.510 -28.000 1.00 88.44 871 ILE A O 1
ATOM 6303 N N . SER A 1 872 ? -17.093 22.184 -26.838 1.00 86.19 872 SER A N 1
ATOM 6304 C CA . SER A 1 872 ? -16.251 22.958 -27.748 1.00 86.19 872 SER A CA 1
ATOM 6305 C C . SER A 1 872 ? -15.825 22.093 -28.933 1.00 86.19 872 SER A C 1
ATOM 6307 O O . SER A 1 872 ? -15.494 20.918 -28.776 1.00 86.19 872 SER A O 1
ATOM 6309 N N . LEU A 1 873 ? -15.797 22.669 -30.124 1.00 84.94 873 LEU A N 1
ATOM 6310 C CA . LEU A 1 873 ? -15.280 22.086 -31.352 1.00 84.94 873 LEU A CA 1
ATOM 6311 C C . LEU A 1 873 ? -14.223 23.051 -31.886 1.00 84.94 873 LEU A C 1
ATOM 6313 O O . LEU A 1 873 ? -14.552 24.154 -32.318 1.00 84.94 873 LEU A O 1
ATOM 6317 N N . ALA A 1 874 ? -12.956 22.647 -31.818 1.00 76.69 874 ALA A N 1
ATOM 6318 C CA . ALA A 1 874 ? -11.884 23.398 -32.452 1.00 76.69 874 ALA A CA 1
ATOM 6319 C C . ALA A 1 874 ? -12.068 23.346 -33.975 1.00 76.69 874 ALA A C 1
ATOM 6321 O O . ALA A 1 874 ? -12.300 22.275 -34.537 1.00 76.69 874 ALA A O 1
ATOM 6322 N N . LEU A 1 875 ? -11.975 24.511 -34.606 1.00 73.56 875 LEU A N 1
ATOM 6323 C CA . LEU A 1 875 ? -11.883 24.718 -36.045 1.00 73.56 875 LEU A CA 1
ATOM 6324 C C . LEU A 1 875 ? -10.483 25.272 -36.355 1.00 73.56 875 LEU A C 1
ATOM 6326 O O . LEU A 1 875 ? -9.729 25.606 -35.443 1.00 73.56 875 LEU A O 1
ATOM 6330 N N . ALA A 1 876 ? -10.122 25.397 -37.634 1.00 70.25 876 ALA A N 1
ATOM 6331 C CA . ALA A 1 876 ? -8.773 25.822 -38.030 1.00 70.25 876 ALA A CA 1
ATOM 6332 C C . ALA A 1 876 ? -8.323 27.165 -37.410 1.00 70.25 876 ALA A C 1
ATOM 6334 O O . ALA A 1 876 ? -7.157 27.290 -37.053 1.00 70.25 876 ALA A O 1
ATOM 6335 N N . ASN A 1 877 ? -9.246 28.128 -37.251 1.00 68.19 877 ASN A N 1
ATOM 6336 C CA . ASN A 1 877 ? -8.962 29.491 -36.773 1.00 68.19 877 ASN A CA 1
ATOM 6337 C C . ASN A 1 877 ? -9.903 29.984 -35.641 1.00 68.19 877 ASN A C 1
ATOM 6339 O O . ASN A 1 877 ? -9.826 31.150 -35.269 1.00 68.19 877 ASN A O 1
ATOM 6343 N N . ASP A 1 878 ? -10.815 29.152 -35.116 1.00 73.00 878 ASP A N 1
ATOM 6344 C CA . ASP A 1 878 ? -11.739 29.528 -34.024 1.00 73.00 878 ASP A CA 1
ATOM 6345 C C . ASP A 1 878 ? -12.237 28.286 -33.250 1.00 73.00 878 ASP A C 1
ATOM 6347 O O . ASP A 1 878 ? -12.003 27.150 -33.660 1.00 73.00 878 ASP A O 1
ATOM 6351 N N . ILE A 1 879 ? -12.953 28.485 -32.143 1.00 78.12 879 ILE A N 1
ATOM 6352 C CA . ILE A 1 879 ? -13.665 27.443 -31.393 1.00 78.12 879 ILE A CA 1
ATOM 6353 C C . ILE A 1 879 ? -15.177 27.671 -31.516 1.00 78.12 879 ILE A C 1
ATOM 6355 O O . ILE A 1 879 ? -15.699 28.687 -31.061 1.00 78.12 879 ILE A O 1
ATOM 6359 N N . LEU A 1 880 ? -15.902 26.694 -32.059 1.00 80.38 880 LEU A N 1
ATOM 6360 C CA . LEU A 1 880 ? -17.368 26.661 -32.053 1.00 80.38 880 LEU A CA 1
ATOM 6361 C C . LEU A 1 880 ? -17.865 25.963 -30.778 1.00 80.38 880 LEU A C 1
ATOM 6363 O O . LEU A 1 880 ? -17.316 24.937 -30.390 1.00 80.38 880 LEU A O 1
ATOM 6367 N N . ILE A 1 881 ? -18.908 26.474 -30.120 1.00 82.31 881 ILE A N 1
ATOM 6368 C CA . ILE A 1 881 ? -19.461 25.862 -28.897 1.00 82.31 881 ILE A CA 1
ATOM 6369 C C . ILE A 1 881 ? -20.892 25.385 -29.155 1.00 82.31 881 ILE A C 1
ATOM 6371 O O . ILE A 1 881 ? -21.833 26.178 -29.207 1.00 82.31 881 ILE A O 1
ATOM 6375 N N . ALA A 1 882 ? -21.074 24.069 -29.258 1.00 86.12 882 ALA A N 1
ATOM 6376 C CA . ALA A 1 882 ? -22.395 23.459 -29.342 1.00 86.12 882 ALA A CA 1
ATOM 6377 C C . ALA A 1 882 ? -23.020 23.375 -27.943 1.00 86.12 882 ALA A C 1
ATOM 6379 O O . ALA A 1 882 ? -22.512 22.671 -27.069 1.00 86.12 882 ALA A O 1
ATOM 6380 N N . SER A 1 883 ? -24.116 24.105 -27.732 1.00 86.00 883 SER A N 1
ATOM 6381 C CA . SER A 1 883 ? -24.808 24.214 -26.442 1.00 86.00 883 SER A CA 1
ATOM 6382 C C . SER A 1 883 ? -26.170 23.525 -26.483 1.00 86.00 883 SER A C 1
ATOM 6384 O O . SER A 1 883 ? -27.002 23.846 -27.327 1.00 86.00 883 SER A O 1
ATOM 6386 N N . TYR A 1 884 ? -26.419 22.618 -25.540 1.00 87.44 884 TYR A N 1
ATOM 6387 C CA . TYR A 1 884 ? -27.644 21.825 -25.456 1.00 87.44 884 TYR A CA 1
ATOM 6388 C C . TYR A 1 884 ? -28.382 22.148 -24.156 1.00 87.44 884 TYR A C 1
ATOM 6390 O O . TYR A 1 884 ? -28.088 21.595 -23.098 1.00 87.44 884 TYR A O 1
ATOM 6398 N N . THR A 1 885 ? -29.341 23.073 -24.219 1.00 84.25 885 THR A N 1
ATOM 6399 C CA . THR A 1 885 ? -30.152 23.521 -23.068 1.00 84.25 885 THR A CA 1
ATOM 6400 C C . THR A 1 885 ? -31.340 22.601 -22.759 1.00 84.25 885 THR A C 1
ATOM 6402 O O . THR A 1 885 ? -31.968 22.736 -21.710 1.00 84.25 885 THR A O 1
ATOM 6405 N N . GLN A 1 886 ? -31.618 21.633 -23.634 1.00 87.62 886 GLN A N 1
ATOM 6406 C CA . GLN A 1 886 ? -32.616 20.573 -23.471 1.00 87.62 886 GLN A CA 1
ATOM 6407 C C . GLN A 1 886 ? -31.990 19.207 -23.795 1.00 87.62 886 GLN A C 1
ATOM 6409 O O . GLN A 1 886 ? -30.943 19.147 -24.443 1.00 87.62 886 GLN A O 1
ATOM 6414 N N . ASP A 1 887 ? -32.616 18.118 -23.337 1.00 92.00 887 ASP A N 1
ATOM 6415 C CA . ASP A 1 887 ? -32.162 16.755 -23.630 1.00 92.00 887 ASP A CA 1
ATOM 6416 C C . ASP A 1 887 ? -32.280 16.505 -25.143 1.00 92.00 887 ASP A C 1
ATOM 6418 O O . ASP A 1 887 ? -33.361 16.604 -25.726 1.00 92.00 887 ASP A O 1
ATOM 6422 N N . LYS A 1 888 ? -31.156 16.204 -25.798 1.00 94.94 888 LYS A N 1
ATOM 6423 C CA . LYS A 1 888 ? -31.076 15.997 -27.244 1.00 94.94 888 LYS A CA 1
ATOM 6424 C C . LYS A 1 888 ? -30.982 14.509 -27.553 1.00 94.94 888 LYS A C 1
ATOM 6426 O O . LYS A 1 888 ? -29.946 13.882 -27.333 1.00 94.94 888 LYS A O 1
ATOM 6431 N N . ASN A 1 889 ? -32.049 13.959 -28.120 1.00 95.19 889 ASN A N 1
ATOM 6432 C CA . ASN A 1 889 ? -32.042 12.589 -28.619 1.00 95.19 889 ASN A CA 1
ATOM 6433 C C . ASN A 1 889 ? -31.187 12.473 -29.891 1.00 95.19 889 ASN A C 1
ATOM 6435 O O . ASN A 1 889 ? -31.269 13.302 -30.802 1.00 95.19 889 ASN A O 1
ATOM 6439 N N . ILE A 1 890 ? -30.372 11.422 -29.926 1.00 94.50 890 ILE A N 1
ATOM 6440 C CA . ILE A 1 890 ? -29.507 11.008 -31.027 1.00 94.50 890 ILE A CA 1
ATOM 6441 C C . ILE A 1 890 ? -30.008 9.626 -31.459 1.00 94.50 890 ILE A C 1
ATOM 6443 O O . ILE A 1 890 ? -29.699 8.608 -30.838 1.00 94.50 890 ILE A O 1
ATOM 6447 N N . THR A 1 891 ? -30.844 9.603 -32.496 1.00 92.62 891 THR A N 1
ATOM 6448 C CA . THR A 1 891 ? -31.384 8.367 -33.076 1.00 92.62 891 THR A CA 1
ATOM 6449 C C . THR A 1 891 ? -30.366 7.752 -34.030 1.00 92.62 891 THR A C 1
ATOM 6451 O O . THR A 1 891 ? -29.816 8.446 -34.886 1.00 92.62 891 THR A O 1
ATOM 6454 N N . ILE A 1 892 ? -30.128 6.447 -33.904 1.00 92.00 892 ILE A N 1
ATOM 6455 C CA . ILE A 1 892 ? -29.214 5.709 -34.774 1.00 92.00 892 ILE A CA 1
ATOM 6456 C C . ILE A 1 892 ? -29.996 5.127 -35.954 1.00 92.00 892 ILE A C 1
ATOM 6458 O O . ILE A 1 892 ? -30.575 4.048 -35.858 1.00 92.00 892 ILE A O 1
ATOM 6462 N N . SER A 1 893 ? -29.997 5.846 -37.078 1.00 86.31 893 SER A N 1
ATOM 6463 C CA . SER A 1 893 ? -30.659 5.400 -38.316 1.00 86.31 893 SER A CA 1
ATOM 6464 C C . SER A 1 893 ? -29.808 4.453 -39.173 1.00 86.31 893 SER A C 1
ATOM 6466 O O . SER A 1 893 ? -30.328 3.842 -40.100 1.00 86.31 893 SER A O 1
ATOM 6468 N N . GLN A 1 894 ? -28.503 4.340 -38.899 1.00 87.62 894 GLN A N 1
ATOM 6469 C CA . GLN A 1 894 ? -27.607 3.428 -39.617 1.00 87.62 894 GLN A CA 1
ATOM 6470 C C . GLN A 1 894 ? -27.679 2.008 -39.041 1.00 87.62 894 GLN A C 1
ATOM 6472 O O . GLN A 1 894 ? -27.780 1.830 -37.825 1.00 87.62 894 GLN A O 1
ATOM 6477 N N . SER A 1 895 ? -27.553 0.992 -39.895 1.00 88.94 895 SER A N 1
ATOM 6478 C CA . SER A 1 895 ? -27.351 -0.385 -39.437 1.00 88.94 895 SER A CA 1
ATOM 6479 C C . SER A 1 895 ? -26.006 -0.504 -38.722 1.00 88.94 895 SER A C 1
ATOM 6481 O O . SER A 1 895 ? -24.965 -0.143 -39.274 1.00 88.94 895 SER A O 1
ATOM 6483 N N . LEU A 1 896 ? -26.029 -1.012 -37.492 1.00 94.69 896 LEU A N 1
ATOM 6484 C CA . LEU A 1 896 ? -24.832 -1.275 -36.702 1.00 94.69 896 LEU A CA 1
ATOM 6485 C C . LEU A 1 896 ? -24.437 -2.751 -36.811 1.00 94.69 896 LEU A C 1
ATOM 6487 O O . LEU A 1 896 ? -25.289 -3.637 -36.824 1.00 94.69 896 LEU A O 1
ATOM 6491 N N . THR A 1 897 ? -23.137 -3.014 -36.880 1.00 96.81 897 THR A N 1
ATOM 6492 C CA . THR A 1 897 ? -22.570 -4.364 -36.853 1.00 96.81 897 THR A CA 1
ATOM 6493 C C . THR A 1 897 ? -22.468 -4.840 -35.410 1.00 96.81 897 THR A C 1
ATOM 6495 O O . THR A 1 897 ? -21.926 -4.123 -34.575 1.00 96.81 897 THR A O 1
ATOM 6498 N N . ALA A 1 898 ? -22.941 -6.054 -35.132 1.00 97.50 898 ALA A N 1
ATOM 6499 C CA . ALA A 1 898 ? -22.898 -6.653 -33.803 1.00 97.50 898 ALA A CA 1
ATOM 6500 C C . ALA A 1 898 ? -21.464 -6.815 -33.255 1.00 97.50 898 ALA A C 1
ATOM 6502 O O . ALA A 1 898 ? -20.520 -7.093 -34.001 1.00 97.50 898 ALA A O 1
ATOM 6503 N N . GLY A 1 899 ? -21.310 -6.658 -31.937 1.00 97.25 899 GLY A N 1
ATOM 6504 C CA . GLY A 1 899 ? -20.032 -6.813 -31.233 1.00 97.25 899 GLY A CA 1
ATOM 6505 C C . GLY A 1 899 ? -18.939 -5.813 -31.640 1.00 97.25 899 GLY A C 1
ATOM 6506 O O . GLY A 1 899 ? -17.754 -6.162 -31.615 1.00 97.25 899 GLY A O 1
ATOM 6507 N N . LYS A 1 900 ? -19.309 -4.597 -32.072 1.00 97.56 900 LYS A N 1
ATOM 6508 C CA . LYS A 1 900 ? -18.381 -3.518 -32.443 1.00 97.56 900 LYS A CA 1
ATOM 6509 C C . LYS A 1 900 ? -18.530 -2.278 -31.567 1.00 97.56 900 LYS A C 1
ATOM 6511 O O . LYS A 1 900 ? -19.609 -1.945 -31.082 1.00 97.56 900 LYS A O 1
ATOM 6516 N N . ASP A 1 901 ? -17.415 -1.571 -31.427 1.00 98.06 901 ASP A N 1
ATOM 6517 C CA . ASP A 1 901 ? -17.343 -0.246 -30.825 1.00 98.06 901 ASP A CA 1
ATOM 6518 C C . ASP A 1 901 ? -17.677 0.836 -31.854 1.00 98.06 901 ASP A C 1
ATOM 6520 O O . ASP A 1 901 ? -17.174 0.834 -32.981 1.00 98.06 901 ASP A O 1
ATOM 6524 N N . TYR A 1 902 ? -18.507 1.784 -31.434 1.00 98.06 902 TYR A N 1
ATOM 6525 C CA . TYR A 1 902 ? -18.875 2.966 -32.196 1.00 98.06 902 TYR A CA 1
ATOM 6526 C C . TYR A 1 902 ? -18.613 4.225 -31.375 1.00 98.06 902 TYR A C 1
ATOM 6528 O O . TYR A 1 902 ? -18.821 4.283 -30.165 1.00 98.06 902 TYR A O 1
ATOM 6536 N N . TYR A 1 903 ? -18.179 5.266 -32.066 1.00 97.81 903 TYR A N 1
ATOM 6537 C CA . TYR A 1 903 ? -17.809 6.561 -31.524 1.00 97.81 903 TYR A CA 1
ATOM 6538 C C . TYR A 1 903 ? -18.776 7.619 -32.028 1.00 97.81 903 TYR A C 1
ATOM 6540 O O . TYR A 1 903 ? -19.185 7.604 -33.192 1.00 97.81 903 TYR A O 1
ATOM 6548 N N . ILE A 1 904 ? -19.095 8.570 -31.160 1.00 96.19 904 ILE A N 1
ATOM 6549 C CA . ILE A 1 904 ? -19.952 9.701 -31.494 1.00 96.19 904 ILE A CA 1
ATOM 6550 C C . ILE A 1 904 ? -19.074 10.920 -31.685 1.00 96.19 904 ILE A C 1
ATOM 6552 O O . ILE A 1 904 ? -18.321 11.318 -30.789 1.00 96.19 904 ILE A O 1
ATOM 6556 N N . TYR A 1 905 ? -19.213 11.522 -32.856 1.00 94.75 905 TYR A N 1
ATOM 6557 C CA . TYR A 1 905 ? -18.520 12.731 -33.244 1.00 94.75 905 TYR A CA 1
ATOM 6558 C C . TYR A 1 905 ? -19.496 13.887 -33.363 1.00 94.75 905 TYR A C 1
ATOM 6560 O O . TYR A 1 905 ? -20.476 13.792 -34.096 1.00 94.75 905 TYR A O 1
ATOM 6568 N N . LEU A 1 906 ? -19.199 14.990 -32.684 1.00 93.06 906 LEU A N 1
ATOM 6569 C CA . LEU A 1 906 ? -19.741 16.297 -33.029 1.00 93.06 906 LEU A CA 1
ATOM 6570 C C . LEU A 1 906 ? -18.925 16.836 -34.209 1.00 93.06 906 LEU A C 1
ATOM 6572 O O . LEU A 1 906 ? -17.700 16.891 -34.115 1.00 93.06 906 LEU A O 1
ATOM 6576 N N . VAL A 1 907 ? -19.572 17.220 -35.306 1.00 91.50 907 VAL A N 1
ATOM 6577 C CA . VAL A 1 907 ? -18.896 17.775 -36.491 1.00 91.50 907 VAL A CA 1
ATOM 6578 C C . VAL A 1 907 ? -19.512 19.102 -36.908 1.00 91.50 907 VAL A C 1
ATOM 6580 O O . VAL A 1 907 ? -20.706 19.311 -36.690 1.00 91.50 907 VAL A O 1
ATOM 6583 N N . SER A 1 908 ? -18.719 19.960 -37.552 1.00 84.75 908 SER A N 1
ATOM 6584 C CA . SER A 1 908 ? -19.215 21.157 -38.245 1.00 84.75 908 SER A CA 1
ATOM 6585 C C . SER A 1 908 ? -19.608 20.791 -39.677 1.00 84.75 908 SER A C 1
ATOM 6587 O O . SER A 1 908 ? -18.838 20.107 -40.349 1.00 84.75 908 SER A O 1
ATOM 6589 N N . THR A 1 909 ? -20.776 21.219 -40.159 1.00 68.06 909 THR A N 1
ATOM 6590 C CA . THR A 1 909 ? -21.167 21.027 -41.576 1.00 68.06 909 THR A CA 1
ATOM 6591 C C . THR A 1 909 ? -20.923 22.254 -42.436 1.00 68.06 909 THR A C 1
ATOM 6593 O O . THR A 1 909 ? -20.403 22.103 -43.529 1.00 68.06 909 THR A O 1
ATOM 6596 N N . ASP A 1 910 ? -21.216 23.434 -41.895 1.00 64.31 910 ASP A N 1
ATOM 6597 C CA . ASP A 1 910 ? -20.908 24.758 -42.445 1.00 64.31 910 ASP A CA 1
ATOM 6598 C C . ASP A 1 910 ? -20.680 25.722 -41.266 1.00 64.31 910 ASP A C 1
ATOM 6600 O O . ASP A 1 910 ? -20.824 25.310 -40.110 1.00 64.31 910 ASP A O 1
ATOM 6604 N N . ALA A 1 911 ? -20.307 26.980 -41.530 1.00 57.00 911 ALA A N 1
ATOM 6605 C CA . ALA A 1 911 ? -19.769 27.958 -40.568 1.00 57.00 911 ALA A CA 1
ATOM 6606 C C . ALA A 1 911 ? -20.751 28.476 -39.479 1.00 57.00 911 ALA A C 1
ATOM 6608 O O . ALA A 1 911 ? -21.010 29.673 -39.399 1.00 57.00 911 ALA A O 1
ATOM 6609 N N . ASN A 1 912 ? -21.299 27.553 -38.673 1.00 62.50 912 ASN A N 1
ATOM 6610 C CA . ASN A 1 912 ? -21.839 27.653 -37.298 1.00 62.50 912 ASN A CA 1
ATOM 6611 C C . ASN A 1 912 ? -22.839 26.517 -36.969 1.00 62.50 912 ASN A C 1
ATOM 6613 O O . ASN A 1 912 ? -23.414 26.501 -35.880 1.00 62.50 912 ASN A O 1
ATOM 6617 N N . GLN A 1 913 ? -23.061 25.547 -37.867 1.00 73.81 913 GLN A N 1
ATOM 6618 C CA . GLN A 1 913 ? -23.964 24.415 -37.615 1.00 73.81 913 GLN A CA 1
ATOM 6619 C C . GLN A 1 913 ? -23.207 23.146 -37.223 1.00 73.81 913 GLN A C 1
ATOM 6621 O O . GLN A 1 913 ? -22.200 22.793 -37.838 1.00 73.81 913 GLN A O 1
ATOM 6626 N N . THR A 1 914 ? -23.735 22.427 -36.225 1.00 86.19 914 THR A N 1
ATOM 6627 C CA . THR A 1 914 ? -23.177 21.146 -35.770 1.00 86.19 914 THR A CA 1
ATOM 6628 C C . THR A 1 914 ? -24.169 19.997 -35.886 1.00 86.19 914 THR A C 1
ATOM 6630 O O . THR A 1 914 ? -25.374 20.163 -35.691 1.00 86.19 914 THR A O 1
ATOM 6633 N N . ARG A 1 915 ? -23.647 18.799 -36.165 1.00 89.88 915 ARG A N 1
ATOM 6634 C CA . ARG A 1 915 ? -24.408 17.541 -36.157 1.00 89.88 915 ARG A CA 1
ATOM 6635 C C . ARG A 1 915 ? -23.617 16.418 -35.495 1.00 89.88 915 ARG A C 1
ATOM 6637 O O . ARG A 1 915 ? -22.400 16.514 -35.347 1.00 89.88 915 ARG A O 1
ATOM 6644 N N . PHE A 1 916 ? -24.309 15.337 -35.146 1.00 92.62 916 PHE A N 1
ATOM 6645 C CA . PHE A 1 916 ? -23.672 14.109 -34.675 1.00 92.62 916 PHE A CA 1
ATOM 6646 C C . PHE A 1 916 ? -23.439 13.123 -35.826 1.00 92.62 916 PHE A C 1
ATOM 6648 O O . PHE A 1 916 ? -24.287 12.979 -36.707 1.00 92.62 916 PHE A O 1
ATOM 6655 N N . ILE A 1 917 ? -22.303 12.425 -35.797 1.00 93.00 917 ILE A N 1
ATOM 6656 C CA . ILE A 1 917 ? -21.985 11.278 -36.658 1.00 93.00 917 ILE A CA 1
ATOM 6657 C C . ILE A 1 917 ? -21.591 10.097 -35.780 1.00 93.00 917 ILE A C 1
ATOM 6659 O O . ILE A 1 917 ? -20.874 10.266 -34.795 1.00 93.00 917 ILE A O 1
ATOM 6663 N N . ILE A 1 918 ? -22.035 8.902 -36.165 1.00 95.06 918 ILE A N 1
ATOM 6664 C CA . ILE A 1 918 ? -21.714 7.645 -35.494 1.00 95.06 918 ILE A CA 1
ATOM 6665 C C . ILE A 1 918 ? -20.773 6.856 -36.405 1.00 95.06 918 ILE A C 1
ATOM 6667 O O . ILE A 1 918 ? -21.122 6.507 -37.529 1.00 95.06 918 ILE A O 1
ATOM 6671 N N . SER A 1 919 ? -19.558 6.603 -35.930 1.00 94.88 919 SER A N 1
ATOM 6672 C CA . SER A 1 919 ? -18.452 6.055 -36.722 1.00 94.88 919 SER A CA 1
ATOM 6673 C C . SER A 1 919 ? -17.776 4.916 -35.972 1.00 94.88 919 SER A C 1
ATOM 6675 O O . SER A 1 919 ? -17.623 4.998 -34.762 1.00 94.88 919 SER A O 1
ATOM 6677 N N . ASN A 1 920 ? -17.330 3.875 -36.673 1.00 93.06 920 ASN A N 1
ATOM 6678 C CA . ASN A 1 920 ? -16.446 2.844 -36.115 1.00 93.06 920 ASN A CA 1
ATOM 6679 C C . ASN A 1 920 ? -14.949 3.205 -36.252 1.00 93.06 920 ASN A C 1
ATOM 6681 O O . ASN A 1 920 ? -14.103 2.561 -35.637 1.00 93.06 920 ASN A O 1
ATOM 6685 N N . ASN A 1 921 ? -14.605 4.251 -37.015 1.00 93.88 921 ASN A N 1
ATOM 6686 C CA . ASN A 1 921 ? -13.266 4.841 -37.006 1.00 93.88 921 ASN A CA 1
ATOM 6687 C C . ASN A 1 921 ? -13.075 5.639 -35.706 1.00 93.88 921 ASN A C 1
ATOM 6689 O O . ASN A 1 921 ? -13.869 6.536 -35.412 1.00 93.88 921 ASN A O 1
ATOM 6693 N N . SER A 1 922 ? -12.031 5.289 -34.949 1.00 92.56 922 SER A N 1
ATOM 6694 C CA . SER A 1 922 ? -11.707 5.838 -33.630 1.00 92.56 922 SER A CA 1
ATOM 6695 C C . SER A 1 922 ? -10.937 7.160 -33.668 1.00 92.56 922 SER A C 1
ATOM 6697 O O . SER A 1 922 ? -10.815 7.813 -32.626 1.00 92.56 922 SER A O 1
ATOM 6699 N N . THR A 1 923 ? -10.435 7.582 -34.829 1.00 90.75 923 THR A N 1
ATOM 6700 C CA . THR A 1 923 ? -9.692 8.838 -34.986 1.00 90.75 923 THR A CA 1
ATOM 6701 C C . THR A 1 923 ? -10.658 9.972 -35.330 1.00 90.75 923 THR A C 1
ATOM 6703 O O . THR A 1 923 ? -10.904 10.836 -34.487 1.00 90.75 923 THR A O 1
ATOM 6706 N N . TYR A 1 924 ? -11.301 9.913 -36.498 1.00 91.94 924 TYR A N 1
ATOM 6707 C CA . TYR A 1 924 ? -12.339 10.844 -36.968 1.00 91.94 924 TYR A CA 1
ATOM 6708 C C . TYR A 1 924 ? -13.300 10.124 -37.941 1.00 91.94 924 TYR A C 1
ATOM 6710 O O . TYR A 1 924 ? -12.932 9.083 -38.492 1.00 91.94 924 TYR A O 1
ATOM 6718 N N . PRO A 1 925 ? -14.536 10.617 -38.156 1.00 93.81 925 PRO A N 1
ATOM 6719 C CA . PRO A 1 925 ? -15.480 9.981 -39.066 1.00 93.81 925 PRO A CA 1
ATOM 6720 C C . PRO A 1 925 ? -15.075 10.200 -40.531 1.00 93.81 925 PRO A C 1
ATOM 6722 O O . PRO A 1 925 ? -14.394 11.169 -40.867 1.00 93.81 925 PRO A O 1
ATOM 6725 N N . ALA A 1 926 ? -15.516 9.310 -41.422 1.00 90.44 926 ALA A N 1
ATOM 6726 C CA . ALA A 1 926 ? -15.264 9.445 -42.856 1.00 90.44 926 ALA A CA 1
ATOM 6727 C C . ALA A 1 926 ? -15.829 10.773 -43.402 1.00 90.44 926 ALA A C 1
ATOM 6729 O O . ALA A 1 926 ? -16.947 11.161 -43.061 1.00 90.44 926 ALA A O 1
ATOM 6730 N N . GLY A 1 927 ? -15.046 11.468 -44.234 1.00 89.56 927 GLY A N 1
ATOM 6731 C CA . GLY A 1 927 ? -15.365 12.815 -44.733 1.00 89.56 927 GLY A CA 1
ATOM 6732 C C . GLY A 1 927 ? -14.986 13.968 -43.789 1.00 89.56 927 GLY A C 1
ATOM 6733 O O . GLY A 1 927 ? -15.252 15.120 -44.114 1.00 89.56 927 GLY A O 1
ATOM 6734 N N . TYR A 1 928 ? -14.358 13.681 -42.645 1.00 89.94 928 TYR A N 1
ATOM 6735 C CA . TYR A 1 928 ? -13.946 14.671 -41.645 1.00 89.94 928 TYR A CA 1
ATOM 6736 C C . TYR A 1 928 ? -12.476 14.501 -41.247 1.00 89.94 928 TYR A C 1
ATOM 6738 O O . TYR A 1 928 ? -11.817 13.532 -41.616 1.00 89.94 928 TYR A O 1
ATOM 6746 N N . THR A 1 929 ? -11.960 15.462 -40.483 1.00 88.12 929 THR A N 1
ATOM 6747 C CA . THR A 1 929 ? -10.600 15.488 -39.936 1.00 88.12 929 THR A CA 1
ATOM 6748 C C . THR A 1 929 ? -10.644 15.750 -38.429 1.00 88.12 929 THR A C 1
ATOM 6750 O O . THR A 1 929 ? -11.680 16.121 -37.871 1.00 88.12 929 THR A O 1
ATOM 6753 N N . ALA A 1 930 ? -9.503 15.629 -37.750 1.00 84.31 930 ALA A N 1
ATOM 6754 C CA . ALA A 1 930 ? -9.377 16.018 -36.341 1.00 84.31 930 ALA A CA 1
ATOM 6755 C C . ALA A 1 930 ? -9.616 17.527 -36.079 1.00 84.31 930 ALA A C 1
ATOM 6757 O O . ALA A 1 930 ? -9.815 17.908 -34.931 1.00 84.31 930 ALA A O 1
ATOM 6758 N N . MET A 1 931 ? -9.616 18.369 -37.124 1.00 81.31 931 MET A N 1
ATOM 6759 C CA . MET A 1 931 ? -9.775 19.832 -37.042 1.00 81.31 931 MET A CA 1
ATOM 6760 C C . MET A 1 931 ? -11.195 20.329 -37.370 1.00 81.31 931 MET A C 1
ATOM 6762 O O . MET A 1 931 ? -11.434 21.532 -37.377 1.00 81.31 931 MET A O 1
ATOM 6766 N N . ASN A 1 932 ? -12.133 19.434 -37.697 1.00 85.75 932 ASN A N 1
ATOM 6767 C CA . ASN A 1 932 ? -13.551 19.777 -37.901 1.00 85.75 932 ASN A CA 1
ATOM 6768 C C . ASN A 1 932 ? -14.524 18.739 -37.302 1.00 85.75 932 ASN A C 1
ATOM 6770 O O . ASN A 1 932 ? -15.740 18.827 -37.500 1.00 85.75 932 ASN A O 1
ATOM 6774 N N . SER A 1 933 ? -13.995 17.774 -36.542 1.00 90.62 933 SER A N 1
ATOM 6775 C CA . SER A 1 933 ? -14.760 16.780 -35.793 1.00 90.62 933 SER A CA 1
ATOM 6776 C C . SER A 1 933 ? -14.185 16.574 -34.394 1.00 90.62 933 SER A C 1
ATOM 6778 O O . SER A 1 933 ? -12.975 16.633 -34.183 1.00 90.62 933 SER A O 1
ATOM 6780 N N . ARG A 1 934 ? -15.057 16.284 -33.428 1.00 91.62 934 ARG A N 1
ATOM 6781 C CA . ARG A 1 934 ? -14.683 15.972 -32.049 1.00 91.62 934 ARG A CA 1
ATOM 6782 C C . ARG A 1 934 ? -15.373 14.712 -31.565 1.00 91.62 934 ARG A C 1
ATOM 6784 O O . ARG A 1 934 ? -16.597 14.670 -31.504 1.00 91.62 934 ARG A O 1
ATOM 6791 N N . LYS A 1 935 ? -14.590 13.724 -31.130 1.00 94.50 935 LYS A N 1
ATOM 6792 C CA . LYS A 1 935 ? -15.092 12.551 -30.405 1.00 94.50 935 LYS A CA 1
ATOM 6793 C C . LYS A 1 935 ? -15.590 12.977 -29.020 1.00 94.50 935 LYS A C 1
ATOM 6795 O O . LYS A 1 935 ? -14.798 13.460 -28.213 1.00 94.50 935 LYS A O 1
ATOM 6800 N N . ILE A 1 936 ? -16.883 12.802 -28.750 1.00 94.12 936 ILE A N 1
ATOM 6801 C CA . ILE A 1 936 ? -17.530 13.206 -27.483 1.00 94.12 936 ILE A CA 1
ATOM 6802 C C . ILE A 1 936 ? -17.873 12.019 -26.575 1.00 94.12 936 ILE A C 1
ATOM 6804 O O . ILE A 1 936 ? -18.118 12.191 -25.380 1.00 94.12 936 ILE A O 1
ATOM 6808 N N . GLY A 1 937 ? -17.871 10.815 -27.141 1.00 95.62 937 GLY A N 1
ATOM 6809 C CA . GLY A 1 937 ? -18.237 9.581 -26.468 1.00 95.62 937 GLY A CA 1
ATOM 6810 C C . GLY A 1 937 ? -18.268 8.404 -27.433 1.00 95.62 937 GLY A C 1
ATOM 6811 O O . GLY A 1 937 ? -17.812 8.510 -28.575 1.00 95.62 937 GLY A O 1
ATOM 6812 N N . GLY A 1 938 ? -18.837 7.300 -26.977 1.00 97.69 938 GLY A N 1
ATOM 6813 C CA . GLY A 1 938 ? -19.015 6.083 -27.754 1.00 97.69 938 GLY A CA 1
ATOM 6814 C C . GLY A 1 938 ? -19.804 5.036 -26.980 1.00 97.69 938 GLY A C 1
ATOM 6815 O O . GLY A 1 938 ? -20.269 5.294 -25.872 1.00 97.69 938 GLY A O 1
ATOM 6816 N N . PHE A 1 939 ? -19.976 3.872 -27.590 1.00 98.31 939 PHE A N 1
ATOM 6817 C CA . PHE A 1 939 ? -20.681 2.722 -27.034 1.00 98.31 939 PHE A CA 1
ATOM 6818 C C . PHE A 1 939 ? -20.259 1.445 -27.768 1.00 98.31 939 PHE A C 1
ATOM 6820 O O . PHE A 1 939 ? -19.730 1.496 -28.879 1.00 98.31 939 PHE A O 1
ATOM 6827 N N . HIS A 1 940 ? -20.539 0.300 -27.162 1.00 98.56 940 HIS A N 1
ATOM 6828 C CA . HIS A 1 940 ? -20.422 -1.018 -27.767 1.00 98.56 940 HIS A CA 1
ATOM 6829 C C . HIS A 1 940 ? -21.810 -1.541 -28.163 1.00 98.56 940 HIS A C 1
ATOM 6831 O O . HIS A 1 940 ? -22.813 -1.262 -27.501 1.00 98.56 940 HIS A O 1
ATOM 6837 N N . THR A 1 941 ? -21.888 -2.320 -29.236 1.00 98.19 941 THR A N 1
ATOM 6838 C CA . THR A 1 941 ? -23.123 -3.016 -29.631 1.00 98.19 941 THR A CA 1
ATOM 6839 C C . THR A 1 941 ? -23.159 -4.438 -29.095 1.00 98.19 941 THR A C 1
ATOM 6841 O O . THR A 1 941 ? -22.150 -5.139 -29.174 1.00 98.19 941 THR A O 1
ATOM 6844 N N . LEU A 1 942 ? -24.327 -4.913 -28.676 1.00 97.94 942 LEU A N 1
ATOM 6845 C CA . LEU A 1 942 ? -24.549 -6.309 -28.310 1.00 97.94 942 LEU A CA 1
ATOM 6846 C C . LEU A 1 942 ? -24.099 -7.268 -29.434 1.00 97.94 942 LEU A C 1
ATOM 6848 O O . LEU A 1 942 ? -24.328 -7.003 -30.619 1.00 97.94 942 LEU A O 1
ATOM 6852 N N . CYS A 1 943 ? -23.439 -8.374 -29.073 1.00 97.50 943 CYS A N 1
ATOM 6853 C CA . CYS A 1 943 ? -22.805 -9.275 -30.041 1.00 97.50 943 CYS A CA 1
ATOM 6854 C C . CYS A 1 943 ? -23.732 -10.339 -30.645 1.00 97.50 943 CYS A C 1
ATOM 6856 O O . CYS A 1 943 ? -23.561 -10.719 -31.799 1.00 97.50 943 CYS A O 1
ATOM 6858 N N . ALA A 1 944 ? -24.726 -10.788 -29.883 1.00 97.62 944 ALA A N 1
ATOM 6859 C CA . ALA A 1 944 ? -25.710 -11.782 -30.288 1.00 97.62 944 ALA A CA 1
ATOM 6860 C C . ALA A 1 944 ? -26.997 -11.571 -29.485 1.00 97.62 944 ALA A C 1
ATOM 6862 O O . ALA A 1 944 ? -26.915 -11.208 -28.307 1.00 97.62 944 ALA A O 1
ATOM 6863 N N . ASP A 1 945 ? -28.152 -11.845 -30.098 1.00 97.94 945 ASP A N 1
ATOM 6864 C CA . ASP A 1 945 ? -29.477 -11.734 -29.474 1.00 97.94 945 ASP A CA 1
ATOM 6865 C C . ASP A 1 945 ? -29.494 -12.336 -28.063 1.00 97.94 945 ASP A C 1
ATOM 6867 O O . ASP A 1 945 ? -29.022 -13.458 -27.862 1.00 97.94 945 ASP A O 1
ATOM 6871 N N . VAL A 1 946 ? -30.056 -11.611 -27.089 1.00 97.25 946 VAL A N 1
ATOM 6872 C CA . VAL A 1 946 ? -30.236 -12.110 -25.709 1.00 97.25 946 VAL A CA 1
ATOM 6873 C C . VAL A 1 946 ? -31.366 -13.142 -25.640 1.00 97.25 946 VAL A C 1
ATOM 6875 O O . VAL A 1 946 ? -31.320 -14.068 -24.830 1.00 97.25 946 VAL A O 1
ATOM 6878 N N . GLY A 1 947 ? -32.375 -13.000 -26.505 1.00 96.06 947 GLY A N 1
ATOM 6879 C CA . GLY A 1 947 ? -33.651 -13.700 -26.366 1.00 96.06 947 GLY A CA 1
ATOM 6880 C C . GLY A 1 947 ? -34.438 -13.205 -25.148 1.00 96.06 947 GLY A C 1
ATOM 6881 O O . GLY A 1 947 ? -34.146 -12.144 -24.593 1.00 96.06 947 GLY A O 1
ATOM 6882 N N . THR A 1 948 ? -35.445 -13.968 -24.730 1.00 96.06 948 THR A N 1
ATOM 6883 C CA . THR A 1 948 ? -36.246 -13.650 -23.540 1.00 96.06 948 THR A CA 1
ATOM 6884 C C . THR A 1 948 ? -35.623 -14.296 -22.307 1.00 96.06 948 THR A C 1
ATOM 6886 O O . THR A 1 948 ? -35.560 -15.518 -22.206 1.00 96.06 948 THR A O 1
ATOM 6889 N N . ILE A 1 949 ? -35.201 -13.473 -21.351 1.00 95.06 949 ILE A N 1
ATOM 6890 C CA . ILE A 1 949 ? -34.774 -13.898 -20.014 1.00 95.06 949 ILE A CA 1
ATOM 6891 C C . ILE A 1 949 ? -35.646 -13.144 -19.001 1.00 95.06 949 ILE A C 1
ATOM 6893 O O . ILE A 1 949 ? -35.811 -11.928 -19.125 1.00 95.06 949 ILE A O 1
ATOM 6897 N N . ALA A 1 950 ? -36.239 -13.856 -18.039 1.00 93.12 950 ALA A N 1
ATOM 6898 C CA . ALA A 1 950 ? -37.036 -13.240 -16.977 1.00 93.12 950 ALA A CA 1
ATOM 6899 C C . ALA A 1 950 ? -36.169 -12.287 -16.136 1.00 93.12 950 ALA A C 1
ATOM 6901 O O . ALA A 1 950 ? -35.000 -12.579 -15.889 1.00 93.12 950 ALA A O 1
ATOM 6902 N N . ASP A 1 951 ? -36.738 -11.137 -15.765 1.00 92.00 951 ASP A N 1
ATOM 6903 C CA . ASP A 1 951 ? -36.151 -10.092 -14.905 1.00 92.00 951 ASP A CA 1
ATOM 6904 C C . ASP A 1 951 ? -34.777 -9.526 -15.333 1.00 92.00 951 ASP A C 1
ATOM 6906 O O . ASP A 1 951 ? -34.165 -8.731 -14.621 1.00 92.00 951 ASP A O 1
ATOM 6910 N N . HIS A 1 952 ? -34.308 -9.864 -16.538 1.00 96.50 952 HIS A N 1
ATOM 6911 C CA . HIS A 1 952 ? -33.016 -9.436 -17.068 1.00 96.50 952 HIS A CA 1
ATOM 6912 C C . HIS A 1 952 ? -33.138 -8.090 -17.817 1.00 96.50 952 HIS A C 1
ATOM 6914 O O . HIS A 1 952 ? -33.879 -8.019 -18.800 1.00 96.50 952 HIS A O 1
ATOM 6920 N N . PRO A 1 953 ? -32.370 -7.032 -17.479 1.00 96.81 953 PRO A N 1
ATOM 6921 C CA . PRO A 1 953 ? -32.493 -5.711 -18.118 1.00 96.81 953 PRO A CA 1
ATOM 6922 C C . PRO A 1 953 ? -32.268 -5.698 -19.639 1.00 96.81 953 PRO A C 1
ATOM 6924 O O . PRO A 1 953 ? -32.810 -4.852 -20.347 1.00 96.81 953 PRO A O 1
ATOM 6927 N N . LEU A 1 954 ? -31.474 -6.647 -20.148 1.00 97.50 954 LEU A N 1
ATOM 6928 C CA . LEU A 1 954 ? -31.191 -6.814 -21.581 1.00 97.50 954 LEU A CA 1
ATOM 6929 C C . LEU A 1 954 ? -32.144 -7.796 -22.295 1.00 97.50 954 LEU A C 1
ATOM 6931 O O . LEU A 1 954 ? -31.890 -8.179 -23.436 1.00 97.50 954 LEU A O 1
ATOM 6935 N N . SER A 1 955 ? -33.227 -8.233 -21.645 1.00 97.00 955 SER A N 1
ATOM 6936 C CA . SER A 1 955 ? -34.206 -9.151 -22.241 1.00 97.00 955 SER A CA 1
ATOM 6937 C C . SER A 1 955 ? -34.783 -8.578 -23.545 1.00 97.00 955 SER A C 1
ATOM 6939 O O . SER A 1 955 ? -35.168 -7.410 -23.633 1.00 97.00 955 SER A O 1
ATOM 6941 N N . GLY A 1 956 ? -34.777 -9.389 -24.601 1.00 96.50 956 GLY A N 1
ATOM 6942 C CA . GLY A 1 956 ? -35.214 -9.007 -25.942 1.00 96.50 956 GLY A CA 1
ATOM 6943 C C . GLY A 1 956 ? -34.295 -8.037 -26.700 1.00 96.50 956 GLY A C 1
ATOM 6944 O O . GLY A 1 956 ? -34.716 -7.541 -27.746 1.00 96.50 956 GLY A O 1
ATOM 6945 N N . TYR A 1 957 ? -33.088 -7.712 -26.220 1.00 97.56 957 TYR A N 1
ATOM 6946 C CA . TYR A 1 957 ? -32.090 -6.994 -27.033 1.00 97.56 957 TYR A CA 1
ATOM 6947 C C . TYR A 1 957 ? -31.534 -7.904 -28.141 1.00 97.56 957 TYR A C 1
ATOM 6949 O O . TYR A 1 957 ? -31.349 -9.109 -27.935 1.00 97.56 957 TYR A O 1
ATOM 6957 N N . GLN A 1 958 ? -31.268 -7.317 -29.308 1.00 97.12 958 GLN A N 1
ATOM 6958 C CA . GLN A 1 958 ? -30.814 -8.002 -30.520 1.00 97.12 958 GLN A CA 1
ATOM 6959 C C . GLN A 1 958 ? -29.362 -7.655 -30.871 1.00 97.12 958 GLN A C 1
ATOM 6961 O O . GLN A 1 958 ? -28.829 -6.616 -30.478 1.00 97.12 958 GLN A O 1
ATOM 6966 N N . ALA A 1 959 ? -28.711 -8.524 -31.638 1.00 97.62 959 ALA A N 1
ATOM 6967 C CA . ALA A 1 959 ? -27.371 -8.305 -32.163 1.00 97.62 959 ALA A CA 1
ATOM 6968 C C . ALA A 1 959 ? -27.293 -6.962 -32.922 1.00 97.62 959 ALA A C 1
ATOM 6970 O O . ALA A 1 959 ? -28.093 -6.690 -33.818 1.00 97.62 959 ALA A O 1
ATOM 6971 N N . GLY A 1 960 ? -26.330 -6.110 -32.561 1.00 96.38 960 GLY A N 1
ATOM 6972 C CA . GLY A 1 960 ? -26.198 -4.757 -33.116 1.00 96.38 960 GLY A CA 1
ATOM 6973 C C . GLY A 1 960 ? -26.965 -3.657 -32.366 1.00 96.38 960 GLY A C 1
ATOM 6974 O O . GLY A 1 960 ? -26.725 -2.483 -32.647 1.00 96.38 960 GLY A O 1
ATOM 6975 N N . ASP A 1 961 ? -27.831 -3.975 -31.397 1.00 97.94 961 ASP A N 1
ATOM 6976 C CA . ASP A 1 961 ? -28.401 -2.961 -30.496 1.00 97.94 961 ASP A CA 1
ATOM 6977 C C . ASP A 1 961 ? -27.314 -2.353 -29.590 1.00 97.94 961 ASP A C 1
ATOM 6979 O O . ASP A 1 961 ? -26.323 -3.003 -29.251 1.00 97.94 961 ASP A O 1
ATOM 6983 N N . ILE A 1 962 ? -27.505 -1.103 -29.162 1.00 98.12 962 ILE A N 1
ATOM 6984 C CA . ILE A 1 962 ? -26.627 -0.418 -28.201 1.00 98.12 962 ILE A CA 1
ATOM 6985 C C . ILE A 1 962 ? -26.655 -1.173 -26.869 1.00 98.12 962 ILE A C 1
ATOM 6987 O O . ILE A 1 962 ? -27.724 -1.352 -26.285 1.00 98.12 962 ILE A O 1
ATOM 6991 N N . LEU A 1 963 ? -25.487 -1.540 -26.338 1.00 98.00 963 LEU A N 1
ATOM 6992 C CA . LEU A 1 963 ? -25.378 -2.100 -24.994 1.00 98.00 963 LEU A CA 1
ATOM 6993 C C . LEU A 1 963 ? -25.406 -0.953 -23.960 1.00 98.00 963 LEU A C 1
ATOM 6995 O O . LEU A 1 963 ? -24.440 -0.188 -23.909 1.00 98.00 963 LEU A O 1
ATOM 6999 N N . PRO A 1 964 ? -26.460 -0.778 -23.134 1.00 97.88 964 PRO A N 1
ATOM 7000 C CA . PRO A 1 964 ? -26.707 0.493 -22.440 1.00 97.88 964 PRO A CA 1
ATOM 7001 C C . PRO A 1 964 ? -25.571 0.970 -21.528 1.00 97.88 964 PRO A C 1
ATOM 7003 O O . PRO A 1 964 ? -25.194 2.140 -21.575 1.00 97.88 964 PRO A O 1
ATOM 7006 N N . ASN A 1 965 ? -24.970 0.060 -20.758 1.00 98.00 965 ASN A N 1
ATOM 7007 C CA . ASN A 1 965 ? -23.894 0.393 -19.820 1.00 98.00 965 ASN A CA 1
ATOM 7008 C C . ASN A 1 965 ? -22.519 0.558 -20.488 1.00 98.00 965 ASN A C 1
ATOM 7010 O O . ASN A 1 965 ? -21.564 0.935 -19.819 1.00 98.00 965 ASN A O 1
ATOM 7014 N N . SER A 1 966 ? -22.396 0.313 -21.796 1.00 98.38 966 SER A N 1
ATOM 7015 C CA . SER A 1 966 ? -21.165 0.601 -22.548 1.00 98.38 966 SER A CA 1
ATOM 7016 C C . SER A 1 966 ? -21.060 2.062 -22.998 1.00 98.38 966 SER A C 1
ATOM 7018 O O . SER A 1 966 ? -20.015 2.480 -23.497 1.00 98.38 966 SER A O 1
ATOM 7020 N N . VAL A 1 967 ? -22.136 2.848 -22.845 1.00 98.44 967 VAL A N 1
ATOM 7021 C CA . VAL A 1 967 ? -22.166 4.252 -23.265 1.00 98.44 967 VAL A CA 1
ATOM 7022 C C . VAL A 1 967 ? -21.238 5.079 -22.382 1.00 98.44 967 VAL A C 1
ATOM 7024 O O . VAL A 1 967 ? -21.484 5.272 -21.191 1.00 98.44 967 VAL A O 1
ATOM 7027 N N . TRP A 1 968 ? -20.182 5.607 -22.991 1.00 97.69 968 TRP A N 1
ATOM 7028 C CA . TRP A 1 968 ? -19.182 6.446 -22.346 1.00 97.69 968 TRP A CA 1
ATOM 7029 C C . TRP A 1 968 ? -19.127 7.829 -22.994 1.00 97.69 968 TRP A C 1
ATOM 7031 O O . TRP A 1 968 ? -19.402 8.003 -24.182 1.00 97.69 968 TRP A O 1
ATOM 7041 N N . CYS A 1 969 ? -18.715 8.828 -22.223 1.00 95.69 969 CYS A N 1
ATOM 7042 C CA . CYS A 1 969 ? -18.519 10.200 -22.684 1.00 95.69 969 CYS A CA 1
ATOM 7043 C C . CYS A 1 969 ? -17.296 10.847 -22.031 1.00 95.69 969 CYS A C 1
ATOM 7045 O O . CYS A 1 969 ? -16.642 10.250 -21.175 1.00 95.69 969 CYS A O 1
ATOM 7047 N N . LEU A 1 970 ? -16.935 12.063 -22.454 1.00 92.12 970 LEU A N 1
ATOM 7048 C CA . LEU A 1 970 ? -15.698 12.712 -21.995 1.00 92.12 970 LEU A CA 1
ATOM 7049 C C . LEU A 1 970 ? -15.598 12.811 -20.458 1.00 92.12 970 LEU A C 1
ATOM 7051 O O . LEU A 1 970 ? -14.522 12.554 -19.928 1.00 92.12 970 LEU A O 1
ATOM 7055 N N . ASN A 1 971 ? -16.701 13.083 -19.747 1.00 91.50 971 ASN A N 1
ATOM 7056 C CA . ASN A 1 971 ? -16.736 13.138 -18.276 1.00 91.50 971 ASN A CA 1
ATOM 7057 C C . ASN A 1 971 ? -17.099 11.809 -17.577 1.00 91.50 971 ASN A C 1
ATOM 7059 O O . ASN A 1 971 ? -17.167 11.777 -16.351 1.00 91.50 971 ASN A O 1
ATOM 7063 N N . HIS A 1 972 ? -17.347 10.725 -18.319 1.00 94.81 972 HIS A N 1
ATOM 7064 C CA . HIS A 1 972 ? -17.713 9.426 -17.753 1.00 94.81 972 HIS A CA 1
ATOM 7065 C C . HIS A 1 972 ? -17.259 8.283 -18.667 1.00 94.81 972 HIS A C 1
ATOM 7067 O O . HIS A 1 972 ? -17.940 7.905 -19.620 1.00 94.81 972 HIS A O 1
ATOM 7073 N N . ARG A 1 973 ? -16.061 7.768 -18.394 1.00 95.69 973 ARG A N 1
ATOM 7074 C CA . ARG A 1 973 ? -15.367 6.746 -19.192 1.00 95.69 973 ARG A CA 1
ATOM 7075 C C . ARG A 1 973 ? -14.343 6.004 -18.325 1.00 95.69 973 ARG A C 1
ATOM 7077 O O . ARG A 1 973 ? -13.978 6.537 -17.274 1.00 95.69 973 ARG A O 1
ATOM 7084 N N . PRO A 1 974 ? -13.813 4.842 -18.735 1.00 97.12 974 PRO A N 1
ATOM 7085 C CA . PRO A 1 974 ? -12.699 4.222 -18.028 1.00 97.12 974 PRO A CA 1
ATOM 7086 C C . PRO A 1 974 ? -11.418 5.060 -18.097 1.00 97.12 974 PRO A C 1
ATOM 7088 O O . PRO A 1 974 ? -11.236 5.928 -18.963 1.00 97.12 974 PRO A O 1
ATOM 7091 N N . HIS A 1 975 ? -10.503 4.755 -17.176 1.00 95.56 975 HIS A N 1
ATOM 7092 C CA . HIS A 1 975 ? -9.119 5.219 -17.215 1.00 95.56 975 HIS A CA 1
ATOM 7093 C C . HIS A 1 975 ? -8.294 4.535 -18.325 1.00 95.56 975 HIS A C 1
ATOM 7095 O O . HIS A 1 975 ? -7.390 5.161 -18.886 1.00 95.56 975 HIS A O 1
ATOM 7101 N N . SER A 1 976 ? -8.621 3.284 -18.664 1.00 96.50 976 SER A N 1
ATOM 7102 C CA . SER A 1 976 ? -8.139 2.587 -19.860 1.00 96.50 976 SER A CA 1
ATOM 7103 C C . SER A 1 976 ? -8.787 3.116 -21.149 1.00 96.50 976 SER A C 1
ATOM 7105 O O . SER A 1 976 ? -9.535 4.101 -21.162 1.00 96.50 976 SER A O 1
ATOM 7107 N N . SER A 1 977 ? -8.492 2.446 -22.263 1.00 95.19 977 SER A N 1
ATOM 7108 C CA . SER A 1 977 ? -9.302 2.565 -23.474 1.00 95.19 977 SER A CA 1
ATOM 7109 C C . SER A 1 977 ? -10.739 2.071 -23.198 1.00 95.19 977 SER A C 1
ATOM 7111 O O . SER A 1 977 ? -10.880 1.103 -22.444 1.00 95.19 977 SER A O 1
ATOM 7113 N N . PRO A 1 978 ? -11.786 2.749 -23.711 1.00 96.19 978 PRO A N 1
ATOM 7114 C CA . PRO A 1 978 ? -13.189 2.409 -23.458 1.00 96.19 978 PRO A CA 1
ATOM 7115 C C . PRO A 1 978 ? -13.757 1.279 -24.321 1.00 96.19 978 PRO A C 1
ATOM 7117 O O . PRO A 1 978 ? -14.860 0.809 -24.053 1.00 96.19 978 PRO A O 1
ATOM 7120 N N . GLU A 1 979 ? -13.035 0.866 -25.357 1.00 96.94 979 GLU A N 1
ATOM 7121 C CA . GLU A 1 979 ? -13.476 -0.146 -26.308 1.00 96.94 979 GLU A CA 1
ATOM 7122 C C . GLU A 1 979 ? -13.676 -1.507 -25.620 1.00 96.94 979 GLU A C 1
ATOM 7124 O O . GLU A 1 979 ? -12.832 -1.974 -24.846 1.00 96.94 979 GLU A O 1
ATOM 7129 N N . GLY A 1 980 ? -14.817 -2.137 -25.899 1.00 97.75 980 GLY A N 1
ATOM 7130 C CA . GLY A 1 980 ? -15.199 -3.425 -25.333 1.00 97.75 980 GLY A CA 1
ATOM 7131 C C . GLY A 1 980 ? -15.480 -3.407 -23.826 1.00 97.75 980 GLY A C 1
ATOM 7132 O O . GLY A 1 980 ? -15.337 -4.457 -23.198 1.00 97.75 980 GLY A O 1
ATOM 7133 N N . MET A 1 981 ? -15.850 -2.268 -23.224 1.00 98.69 981 MET A N 1
ATOM 7134 C CA . MET A 1 981 ? -16.140 -2.159 -21.783 1.00 98.69 981 MET A CA 1
ATOM 7135 C C . MET A 1 981 ? -17.584 -1.732 -21.469 1.00 98.69 981 MET A C 1
ATOM 7137 O O . MET A 1 981 ? -18.215 -0.999 -22.228 1.00 98.69 981 MET A O 1
ATOM 7141 N N . VAL A 1 982 ? -18.084 -2.159 -20.307 1.00 98.62 982 VAL A N 1
ATOM 7142 C CA . VAL A 1 982 ? -19.355 -1.744 -19.685 1.00 98.62 982 VAL A CA 1
ATOM 7143 C C . VAL A 1 982 ? -19.112 -1.196 -18.285 1.00 98.62 982 VAL A C 1
ATOM 7145 O O . VAL A 1 982 ? -18.216 -1.651 -17.582 1.00 98.62 982 VAL A O 1
ATOM 7148 N N . TYR A 1 983 ? -19.903 -0.219 -17.867 1.00 98.38 983 TYR A N 1
ATOM 7149 C CA . TYR A 1 983 ? -19.862 0.349 -16.525 1.00 98.38 983 TYR A CA 1
ATOM 7150 C C . TYR A 1 983 ? -20.689 -0.486 -15.536 1.00 98.38 983 TYR A C 1
ATOM 7152 O O . TYR A 1 983 ? -21.859 -0.782 -15.789 1.00 98.38 983 TYR A O 1
ATOM 7160 N N . ASP A 1 984 ? -20.092 -0.829 -14.394 1.00 98.19 984 ASP A N 1
ATOM 7161 C CA . ASP A 1 984 ? -20.785 -1.344 -13.215 1.00 98.19 984 ASP A CA 1
ATOM 7162 C C . ASP A 1 984 ? -21.064 -0.181 -12.239 1.00 98.19 984 ASP A C 1
ATOM 7164 O O . ASP A 1 984 ? -20.152 0.267 -11.528 1.00 98.19 984 ASP A O 1
ATOM 7168 N N . PRO A 1 985 ? -22.315 0.315 -12.163 1.00 95.31 985 PRO A N 1
ATOM 7169 C CA . PRO A 1 985 ? -22.672 1.414 -11.271 1.00 95.31 985 PRO A CA 1
ATOM 7170 C C . PRO A 1 985 ? -22.606 1.040 -9.786 1.00 95.31 985 PRO A C 1
ATOM 7172 O O . PRO A 1 985 ? -22.518 1.938 -8.952 1.00 95.31 985 PRO A O 1
ATOM 7175 N N . SER A 1 986 ? -22.630 -0.252 -9.443 1.00 96.06 986 SER A N 1
ATOM 7176 C CA . SER A 1 986 ? -22.612 -0.728 -8.053 1.00 96.06 986 SER A CA 1
ATOM 7177 C C . SER A 1 986 ? -21.213 -0.681 -7.438 1.00 96.06 986 SER A C 1
ATOM 7179 O O . SER A 1 986 ? -21.081 -0.731 -6.216 1.00 96.06 986 SER A O 1
ATOM 7181 N N . GLN A 1 987 ? -20.169 -0.619 -8.271 1.00 96.94 987 GLN A N 1
ATOM 7182 C CA . GLN A 1 987 ? -18.758 -0.647 -7.862 1.00 96.94 987 GLN A CA 1
ATOM 7183 C C . GLN A 1 987 ? -17.939 0.554 -8.390 1.00 96.94 987 GLN A C 1
ATOM 7185 O O . GLN A 1 987 ? -16.769 0.678 -8.039 1.00 96.94 987 GLN A O 1
ATOM 7190 N N . ASP A 1 988 ? -18.529 1.448 -9.200 1.00 95.69 988 ASP A N 1
ATOM 7191 C CA . ASP A 1 988 ? -17.862 2.595 -9.864 1.00 95.69 988 ASP A CA 1
ATOM 7192 C C . ASP A 1 988 ? -16.642 2.196 -10.725 1.00 95.69 988 ASP A C 1
ATOM 7194 O O . ASP A 1 988 ? -15.614 2.882 -10.799 1.00 95.69 988 ASP A O 1
ATOM 7198 N N . ILE A 1 989 ? -16.761 1.054 -11.405 1.00 97.69 989 ILE A N 1
ATOM 7199 C CA . ILE A 1 989 ? -15.735 0.519 -12.305 1.00 97.69 989 ILE A CA 1
ATOM 7200 C C . ILE A 1 989 ? -16.294 0.276 -13.698 1.00 97.69 989 ILE A C 1
ATOM 7202 O O . ILE A 1 989 ? -17.486 0.082 -13.906 1.00 97.69 989 ILE A O 1
ATOM 7206 N N . TRP A 1 990 ? -15.394 0.232 -14.665 1.00 98.56 990 TRP A N 1
ATOM 7207 C CA . TRP A 1 990 ? -15.644 -0.309 -15.988 1.00 98.56 990 TRP A CA 1
ATOM 7208 C C . TRP A 1 990 ? -15.073 -1.718 -16.056 1.00 98.56 990 TRP A C 1
ATOM 7210 O O . TRP A 1 990 ? -13.985 -1.969 -15.541 1.00 98.56 990 TRP A O 1
ATOM 7220 N N . VAL A 1 991 ? -15.782 -2.623 -16.715 1.00 98.75 991 VAL A N 1
ATOM 7221 C CA . VAL A 1 991 ? -15.471 -4.047 -16.827 1.00 98.75 991 VAL A CA 1
ATOM 7222 C C . VAL A 1 991 ? -15.459 -4.442 -18.297 1.00 98.75 991 VAL A C 1
ATOM 7224 O O . VAL A 1 991 ? -16.279 -3.972 -19.081 1.00 98.75 991 VAL A O 1
ATOM 7227 N N . ASP A 1 992 ? -14.526 -5.304 -18.678 1.00 98.81 992 ASP A N 1
ATOM 7228 C CA . ASP A 1 992 ? -14.458 -5.866 -20.021 1.00 98.81 992 ASP A CA 1
ATOM 7229 C C . ASP A 1 992 ? -15.699 -6.719 -20.324 1.00 98.81 992 ASP A C 1
ATOM 7231 O O . ASP A 1 992 ? -15.996 -7.680 -19.612 1.00 98.81 992 ASP A O 1
ATOM 7235 N N . ILE A 1 993 ? -16.407 -6.379 -21.407 1.00 98.81 993 ILE A N 1
ATOM 7236 C CA . ILE A 1 993 ? -17.562 -7.126 -21.935 1.00 98.81 993 ILE A CA 1
ATOM 7237 C C . ILE A 1 993 ? -17.169 -8.573 -22.224 1.00 98.81 993 ILE A C 1
ATOM 7239 O O . ILE A 1 993 ? -17.916 -9.491 -21.899 1.00 98.81 993 ILE A O 1
ATOM 7243 N N . TYR A 1 994 ? -15.985 -8.784 -22.792 1.00 98.69 994 TYR A N 1
ATOM 7244 C CA . TYR A 1 994 ? -15.487 -10.088 -23.206 1.00 98.69 994 TYR A CA 1
ATOM 7245 C C . TYR A 1 994 ? -14.345 -10.562 -22.304 1.00 98.69 994 TYR A C 1
ATOM 7247 O O . TYR A 1 994 ? -13.667 -9.779 -21.640 1.00 98.69 994 TYR A O 1
ATOM 7255 N N . LEU A 1 995 ? -14.106 -11.871 -22.322 1.00 98.25 995 LEU A N 1
ATOM 7256 C CA . LEU A 1 995 ? -12.903 -12.478 -21.757 1.00 98.25 995 LEU A CA 1
ATOM 7257 C C . LEU A 1 995 ? -11.638 -11.938 -22.451 1.00 98.25 995 LEU A C 1
ATOM 7259 O O . LEU A 1 995 ? -11.674 -11.541 -23.621 1.00 98.25 995 LEU A O 1
ATOM 7263 N N . GLN A 1 996 ? -10.511 -11.942 -21.732 1.00 98.12 996 GLN A N 1
ATOM 7264 C CA . GLN A 1 996 ? -9.234 -11.419 -22.218 1.00 98.12 996 GLN A CA 1
ATOM 7265 C C . GLN A 1 996 ? -8.866 -12.033 -23.570 1.00 98.12 996 GLN A C 1
ATOM 7267 O O . GLN A 1 996 ? -8.802 -13.251 -23.709 1.00 98.12 996 GLN A O 1
ATOM 7272 N N . SER A 1 997 ? -8.521 -11.184 -24.535 1.00 96.88 997 SER A N 1
ATOM 7273 C CA . SER A 1 997 ? -7.906 -11.585 -25.802 1.00 96.88 997 SER A CA 1
ATOM 7274 C C . SER A 1 997 ? -6.568 -10.873 -25.994 1.00 96.88 997 SER A C 1
ATOM 7276 O O . SER A 1 997 ? -6.452 -9.676 -25.733 1.00 96.88 997 SER A O 1
ATOM 7278 N N . GLY A 1 998 ? -5.553 -11.588 -26.480 1.00 96.75 998 GLY A N 1
ATOM 7279 C CA . GLY A 1 998 ? -4.192 -11.058 -26.616 1.00 96.75 998 GLY A CA 1
ATOM 7280 C C . GLY A 1 998 ? -3.420 -10.971 -25.291 1.00 96.75 998 GLY A C 1
ATOM 7281 O O . GLY A 1 998 ? -3.906 -11.376 -24.231 1.00 96.75 998 GLY A O 1
ATOM 7282 N N . THR A 1 999 ? -2.186 -10.476 -25.377 1.00 97.25 999 THR A N 1
ATOM 7283 C CA . THR A 1 999 ? -1.210 -10.397 -24.278 1.00 97.25 999 THR A CA 1
ATOM 7284 C C . THR A 1 999 ? -0.387 -9.108 -24.369 1.00 97.25 999 THR A C 1
ATOM 7286 O O . THR A 1 999 ? -0.309 -8.480 -25.431 1.00 97.25 999 THR A O 1
ATOM 7289 N N . GLY A 1 1000 ? 0.239 -8.703 -23.261 1.00 95.88 1000 GLY A N 1
ATOM 7290 C CA . GLY A 1 1000 ? 1.017 -7.468 -23.171 1.00 95.88 1000 GLY A CA 1
ATOM 7291 C C . GLY A 1 1000 ? 0.196 -6.241 -23.575 1.00 95.88 1000 GLY A C 1
ATOM 7292 O O . GLY A 1 1000 ? -0.944 -6.074 -23.153 1.00 95.88 1000 GLY A O 1
ATOM 7293 N N . GLU A 1 1001 ? 0.756 -5.393 -24.432 1.00 94.12 1001 GLU A N 1
ATOM 7294 C CA . GLU A 1 1001 ? 0.091 -4.180 -24.934 1.00 94.12 1001 GLU A CA 1
ATOM 7295 C C . GLU A 1 1001 ? -1.055 -4.475 -25.924 1.00 94.12 1001 GLU A C 1
ATOM 7297 O O . GLU A 1 1001 ? -1.917 -3.629 -26.138 1.00 94.12 1001 GLU A O 1
ATOM 7302 N N . ASN A 1 1002 ? -1.128 -5.697 -26.471 1.00 96.56 1002 ASN A N 1
ATOM 7303 C CA . ASN A 1 1002 ? -2.192 -6.138 -27.385 1.00 96.56 1002 ASN A CA 1
ATOM 7304 C C . ASN A 1 1002 ? -3.437 -6.698 -26.661 1.00 96.56 1002 ASN A C 1
ATOM 7306 O O . ASN A 1 1002 ? -4.362 -7.208 -27.312 1.00 96.56 1002 ASN A O 1
ATOM 7310 N N . THR A 1 1003 ? -3.444 -6.641 -25.326 1.00 98.12 1003 THR A N 1
ATOM 7311 C CA . THR A 1 1003 ? -4.515 -7.132 -24.448 1.00 98.12 1003 THR A CA 1
ATOM 7312 C C . THR A 1 1003 ? -5.790 -6.313 -24.626 1.00 98.12 1003 THR A C 1
ATOM 7314 O O . THR A 1 1003 ? -5.797 -5.097 -24.449 1.00 98.12 1003 THR A O 1
ATOM 7317 N N . ARG A 1 1004 ? -6.903 -6.966 -24.965 1.00 96.88 1004 ARG A N 1
ATOM 7318 C CA . ARG A 1 1004 ? -8.170 -6.290 -25.270 1.00 96.88 1004 ARG A CA 1
ATOM 7319 C C . ARG A 1 1004 ? -9.393 -7.133 -24.926 1.00 96.88 1004 ARG A C 1
ATOM 7321 O O . ARG A 1 1004 ? -9.313 -8.354 -24.808 1.00 96.88 1004 ARG A O 1
ATOM 7328 N N . SER A 1 1005 ? -10.524 -6.443 -24.844 1.00 98.25 1005 SER A N 1
ATOM 7329 C CA . SER A 1 1005 ? -11.871 -7.009 -24.820 1.00 98.25 1005 SER A CA 1
ATOM 7330 C C . SER A 1 1005 ? -12.465 -6.820 -26.213 1.00 98.25 1005 SER A C 1
ATOM 7332 O O . SER A 1 1005 ? -12.577 -5.689 -26.678 1.00 98.25 1005 SER A O 1
ATOM 7334 N N . ALA A 1 1006 ? -12.766 -7.907 -26.919 1.00 97.44 1006 ALA A N 1
ATOM 7335 C CA . ALA A 1 1006 ? -13.335 -7.857 -28.264 1.00 97.44 1006 ALA A CA 1
ATOM 7336 C C . ALA A 1 1006 ? -14.174 -9.110 -28.541 1.00 97.44 1006 ALA A C 1
ATOM 7338 O O . ALA A 1 1006 ? -13.908 -10.167 -27.971 1.00 97.44 1006 ALA A O 1
ATOM 7339 N N . TYR A 1 1007 ? -15.160 -8.990 -29.430 1.00 98.00 1007 TYR A N 1
ATOM 7340 C CA . TYR A 1 1007 ? -16.051 -10.081 -29.833 1.00 98.00 1007 TYR A CA 1
ATOM 7341 C C . TYR A 1 1007 ? -15.413 -11.027 -30.861 1.00 98.00 1007 TYR A C 1
ATOM 7343 O O . TYR A 1 1007 ? -14.715 -10.569 -31.770 1.00 98.00 1007 TYR A O 1
ATOM 7351 N N . GLY A 1 1008 ? -15.710 -12.329 -30.763 1.00 96.50 1008 GLY A N 1
ATOM 7352 C CA . GLY A 1 1008 ? -15.439 -13.324 -31.806 1.00 96.50 1008 GLY A CA 1
ATOM 7353 C C . GLY A 1 1008 ? -13.955 -13.608 -32.048 1.00 96.50 1008 GLY A C 1
ATOM 7354 O O . GLY A 1 1008 ? -13.594 -14.139 -33.095 1.00 96.50 1008 GLY A O 1
ATOM 7355 N N . VAL A 1 1009 ? -13.085 -13.236 -31.108 1.00 96.75 1009 VAL A N 1
ATOM 7356 C CA . VAL A 1 1009 ? -11.628 -13.411 -31.201 1.00 96.75 1009 VAL A CA 1
ATOM 7357 C C . VAL A 1 1009 ? -11.140 -14.481 -30.220 1.00 96.75 1009 VAL A C 1
ATOM 7359 O O . VAL A 1 1009 ? -11.825 -14.742 -29.231 1.00 96.75 1009 VAL A O 1
ATOM 7362 N N . PRO A 1 1010 ? -9.973 -15.111 -30.461 1.00 97.19 1010 PRO A N 1
ATOM 7363 C CA . PRO A 1 1010 ? -9.427 -16.112 -29.551 1.00 97.19 1010 PRO A CA 1
ATOM 7364 C C . PRO A 1 1010 ? -9.194 -15.566 -28.138 1.00 97.19 1010 PRO A C 1
ATOM 7366 O O . PRO A 1 1010 ? -8.518 -14.546 -27.971 1.00 97.19 1010 PRO A O 1
ATOM 7369 N N . ILE A 1 1011 ? -9.701 -16.280 -27.130 1.00 97.75 1011 ILE A N 1
ATOM 7370 C CA . ILE A 1 1011 ? -9.485 -15.930 -25.722 1.00 97.75 1011 ILE A CA 1
ATOM 7371 C C . ILE A 1 1011 ? -8.119 -16.418 -25.232 1.00 97.75 1011 ILE A C 1
ATOM 7373 O O . ILE A 1 1011 ? -7.665 -17.522 -25.543 1.00 97.75 1011 ILE A O 1
ATOM 7377 N N . THR A 1 1012 ? -7.462 -15.597 -24.419 1.00 97.31 1012 THR A N 1
ATOM 7378 C CA . THR A 1 1012 ? -6.185 -15.925 -23.789 1.00 97.31 1012 THR A CA 1
ATOM 7379 C C . THR A 1 1012 ? -6.434 -16.937 -22.672 1.00 97.31 1012 THR A C 1
ATOM 7381 O O . THR A 1 1012 ? -7.063 -16.622 -21.665 1.00 97.31 1012 THR A O 1
ATOM 7384 N N . THR A 1 1013 ? -5.937 -18.155 -22.860 1.00 95.75 1013 THR A N 1
ATOM 7385 C CA . THR A 1 1013 ? -5.957 -19.273 -21.898 1.00 95.75 1013 THR A CA 1
ATOM 7386 C C . THR A 1 1013 ? -4.547 -19.871 -21.812 1.00 95.75 1013 THR A C 1
ATOM 7388 O O . THR A 1 1013 ? -3.633 -19.368 -22.470 1.00 95.75 1013 THR A O 1
ATOM 7391 N N . ASN A 1 1014 ? -4.335 -20.928 -21.018 1.00 94.00 1014 ASN A N 1
ATOM 7392 C CA . ASN A 1 1014 ? -3.023 -21.581 -20.883 1.00 94.00 1014 ASN A CA 1
ATOM 7393 C C . ASN A 1 1014 ? -1.892 -20.615 -20.464 1.00 94.00 1014 ASN A C 1
ATOM 7395 O O . ASN A 1 1014 ? -0.764 -20.672 -20.958 1.00 94.00 1014 ASN A O 1
ATOM 7399 N N . ARG A 1 1015 ? -2.188 -19.723 -19.512 1.00 93.38 1015 ARG A N 1
ATOM 7400 C CA . ARG A 1 1015 ? -1.268 -18.689 -19.031 1.00 93.38 1015 ARG A CA 1
ATOM 7401 C C . ARG A 1 1015 ? -1.385 -18.537 -17.511 1.00 93.38 1015 ARG A C 1
ATOM 7403 O O . ARG A 1 1015 ? -2.444 -18.760 -16.935 1.00 93.38 1015 ARG A O 1
ATOM 7410 N N . LEU A 1 1016 ? -0.269 -18.207 -16.857 1.00 94.31 1016 LEU A N 1
ATOM 7411 C CA . LEU A 1 1016 ? -0.209 -18.014 -15.403 1.00 94.31 1016 LEU A CA 1
ATOM 7412 C C . LEU A 1 1016 ? -1.070 -16.824 -14.961 1.00 94.31 1016 LEU A C 1
ATOM 7414 O O . LEU A 1 1016 ? -1.132 -15.814 -15.667 1.00 94.31 1016 LEU A O 1
ATOM 7418 N N . GLN A 1 1017 ? -1.631 -16.885 -13.749 1.00 94.75 1017 GLN A N 1
ATOM 7419 C CA . GLN A 1 1017 ? -2.389 -15.772 -13.159 1.00 94.75 1017 GLN A CA 1
ATOM 7420 C C . GLN A 1 1017 ? -1.578 -14.468 -13.126 1.00 94.75 1017 GLN A C 1
ATOM 7422 O O . GLN A 1 1017 ? -2.083 -13.407 -13.485 1.00 94.75 1017 GLN A O 1
ATOM 7427 N N . THR A 1 1018 ? -0.297 -14.550 -12.762 1.00 94.69 1018 THR A N 1
ATOM 7428 C CA . THR A 1 1018 ? 0.637 -13.413 -12.758 1.00 94.69 1018 THR A CA 1
ATOM 7429 C C . THR A 1 1018 ? 0.797 -12.785 -14.139 1.00 94.69 1018 THR A C 1
ATOM 7431 O O . THR A 1 1018 ? 0.831 -11.565 -14.263 1.00 94.69 1018 THR A O 1
ATOM 7434 N N . ASN A 1 1019 ? 0.831 -13.604 -15.188 1.00 96.88 1019 ASN A N 1
ATOM 7435 C CA . ASN A 1 1019 ? 0.958 -13.135 -16.561 1.00 96.88 1019 ASN A CA 1
ATOM 7436 C C . ASN A 1 1019 ? -0.333 -12.457 -17.052 1.00 96.88 1019 ASN A C 1
ATOM 7438 O O . ASN A 1 1019 ? -0.246 -11.437 -17.729 1.00 96.88 1019 ASN A O 1
ATOM 7442 N N . HIS A 1 1020 ? -1.511 -12.957 -16.657 1.00 97.06 1020 HIS A N 1
ATOM 7443 C CA . HIS A 1 1020 ? -2.793 -12.272 -16.878 1.00 97.06 1020 HIS A CA 1
ATOM 7444 C C . HIS A 1 1020 ? -2.866 -10.916 -16.147 1.00 97.06 1020 HIS A C 1
ATOM 7446 O O . HIS A 1 1020 ? -3.345 -9.934 -16.713 1.00 97.06 1020 HIS A O 1
ATOM 7452 N N . VAL A 1 1021 ? -2.342 -10.820 -14.916 1.00 97.00 1021 VAL A N 1
ATOM 7453 C CA . VAL A 1 1021 ? -2.219 -9.536 -14.197 1.00 97.00 1021 VAL A CA 1
ATOM 7454 C C . VAL A 1 1021 ? -1.319 -8.563 -14.969 1.00 97.00 1021 VAL A C 1
ATOM 7456 O O . VAL A 1 1021 ? -1.726 -7.428 -15.218 1.00 97.00 1021 VAL A O 1
ATOM 7459 N N . SER A 1 1022 ? -0.130 -9.002 -15.393 1.00 96.88 1022 SER A N 1
ATOM 7460 C CA . SER A 1 1022 ? 0.809 -8.174 -16.165 1.00 96.88 1022 SER A CA 1
ATOM 7461 C C . SER A 1 1022 ? 0.223 -7.690 -17.495 1.00 96.88 1022 SER A C 1
ATOM 7463 O O . SER A 1 1022 ? 0.398 -6.525 -17.849 1.00 96.88 1022 SER A O 1
ATOM 7465 N N . ASP A 1 1023 ? -0.504 -8.553 -18.209 1.00 97.81 1023 ASP A N 1
ATOM 7466 C CA . ASP A 1 1023 ? -1.204 -8.214 -19.454 1.00 97.81 1023 ASP A CA 1
ATOM 7467 C C . ASP A 1 1023 ? -2.218 -7.076 -19.249 1.00 97.81 1023 ASP A C 1
ATOM 7469 O O . ASP A 1 1023 ? -2.211 -6.092 -19.989 1.00 97.81 1023 ASP A O 1
ATOM 7473 N N . MET A 1 1024 ? -3.052 -7.169 -18.208 1.00 98.00 1024 MET A N 1
ATOM 7474 C CA . MET A 1 1024 ? -4.045 -6.137 -17.889 1.00 98.00 1024 MET A CA 1
ATOM 7475 C C . MET A 1 1024 ? -3.396 -4.801 -17.514 1.00 98.00 1024 MET A C 1
ATOM 7477 O O . MET A 1 1024 ? -3.834 -3.746 -17.984 1.00 98.00 1024 MET A O 1
ATOM 7481 N N . LEU A 1 1025 ? -2.318 -4.831 -16.723 1.00 97.19 1025 LEU A N 1
ATOM 7482 C CA . LEU A 1 1025 ? -1.606 -3.622 -16.301 1.00 97.19 1025 LEU A CA 1
ATOM 7483 C C . LEU A 1 1025 ? -1.029 -2.843 -17.494 1.00 97.19 1025 LEU A C 1
ATOM 7485 O O . LEU A 1 1025 ? -1.122 -1.613 -17.515 1.00 97.19 1025 LEU A O 1
ATOM 7489 N N . ARG A 1 1026 ? -0.517 -3.536 -18.525 1.00 97.62 1026 ARG A N 1
ATOM 7490 C CA . ARG A 1 1026 ? 0.004 -2.907 -19.759 1.00 97.62 1026 ARG A CA 1
ATOM 7491 C C . ARG A 1 1026 ? -1.051 -2.080 -20.500 1.00 97.62 1026 ARG A C 1
ATOM 7493 O O . ARG A 1 1026 ? -0.703 -1.086 -21.128 1.00 97.62 1026 ARG A O 1
ATOM 7500 N N . VAL A 1 1027 ? -2.334 -2.421 -20.361 1.00 97.19 1027 VAL A N 1
ATOM 7501 C CA . VAL A 1 1027 ? -3.463 -1.702 -20.983 1.00 97.19 1027 VAL A CA 1
ATOM 7502 C C . VAL A 1 1027 ? -4.296 -0.879 -19.987 1.00 97.19 1027 VAL A C 1
ATOM 7504 O O . VAL A 1 1027 ? -5.429 -0.490 -20.278 1.00 97.19 1027 VAL A O 1
ATOM 7507 N N . LYS A 1 1028 ? -3.709 -0.541 -18.825 1.00 97.44 1028 LYS A N 1
ATOM 7508 C CA . LYS A 1 1028 ? -4.306 0.290 -17.753 1.00 97.44 1028 LYS A CA 1
ATOM 7509 C C . LYS A 1 1028 ? -5.568 -0.321 -17.122 1.00 97.44 1028 LYS A C 1
ATOM 7511 O O . LYS A 1 1028 ? -6.478 0.401 -16.694 1.00 97.44 1028 LYS A O 1
ATOM 7516 N N . LYS A 1 1029 ? -5.606 -1.653 -17.062 1.00 98.31 1029 LYS A N 1
ATOM 7517 C CA . LYS A 1 1029 ? -6.640 -2.464 -16.411 1.00 98.31 1029 LYS A CA 1
ATOM 7518 C C . LYS A 1 1029 ? -6.048 -3.254 -15.236 1.00 98.31 1029 LYS A C 1
ATOM 7520 O O . LYS A 1 1029 ? -4.834 -3.331 -15.069 1.00 98.31 1029 LYS A O 1
ATOM 7525 N N . ALA A 1 1030 ? -6.912 -3.853 -14.431 1.00 97.94 1030 ALA A N 1
ATOM 7526 C CA . ALA A 1 1030 ? -6.579 -4.858 -13.423 1.00 97.94 1030 ALA A CA 1
ATOM 7527 C C . ALA A 1 1030 ? -7.494 -6.082 -13.593 1.00 97.94 1030 ALA A C 1
ATOM 7529 O O . ALA A 1 1030 ? -8.466 -6.019 -14.341 1.00 97.94 1030 ALA A O 1
ATOM 7530 N N . LEU A 1 1031 ? -7.212 -7.185 -12.895 1.00 98.12 1031 LEU A N 1
ATOM 7531 C CA . LEU A 1 1031 ? -8.204 -8.253 -12.721 1.00 98.12 1031 LEU A CA 1
ATOM 7532 C C . LEU A 1 1031 ? -9.284 -7.805 -11.728 1.00 98.12 1031 LEU A C 1
ATOM 7534 O O . LEU A 1 1031 ? -8.977 -7.095 -10.763 1.00 98.12 1031 LEU A O 1
ATOM 7538 N N . LEU A 1 1032 ? -10.521 -8.268 -11.916 1.00 98.25 1032 LEU A N 1
ATOM 7539 C CA . LEU A 1 1032 ? -11.589 -8.042 -10.942 1.00 98.25 1032 LEU A CA 1
ATOM 7540 C C . LEU A 1 1032 ? -11.215 -8.679 -9.596 1.00 98.25 1032 LEU A C 1
ATOM 7542 O O . LEU A 1 1032 ? -10.642 -9.767 -9.571 1.00 98.25 1032 LEU A O 1
ATOM 7546 N N . ASN A 1 1033 ? -11.520 -8.014 -8.483 1.00 96.69 1033 ASN A N 1
ATOM 7547 C CA . ASN A 1 1033 ? -11.511 -8.658 -7.166 1.00 96.69 1033 ASN A CA 1
ATOM 7548 C C . ASN A 1 1033 ? -12.787 -9.499 -6.954 1.00 96.69 1033 ASN A C 1
ATOM 7550 O O . ASN A 1 1033 ? -13.712 -9.457 -7.764 1.00 96.69 1033 ASN A O 1
ATOM 7554 N N . ASN A 1 1034 ? -12.851 -10.257 -5.862 1.00 96.00 1034 ASN A N 1
ATOM 7555 C CA . ASN A 1 1034 ? -13.960 -11.155 -5.553 1.00 96.00 1034 ASN A CA 1
ATOM 7556 C C . ASN A 1 1034 ? -15.349 -10.477 -5.556 1.00 96.00 1034 ASN A C 1
ATOM 7558 O O . ASN A 1 1034 ? -16.304 -11.053 -6.078 1.00 96.00 1034 ASN A O 1
ATOM 7562 N N . THR A 1 1035 ? -15.461 -9.268 -4.997 1.00 96.81 1035 THR A N 1
ATOM 7563 C CA . THR A 1 1035 ? -16.710 -8.487 -4.931 1.00 96.81 1035 THR A CA 1
ATOM 7564 C C . THR A 1 1035 ? -17.040 -7.856 -6.281 1.00 96.81 1035 THR A C 1
ATOM 7566 O O . THR A 1 1035 ? -18.174 -7.961 -6.747 1.00 96.81 1035 THR A O 1
ATOM 7569 N N . GLU A 1 1036 ? -16.037 -7.267 -6.941 1.00 98.38 1036 GLU A N 1
ATOM 7570 C CA . GLU A 1 1036 ? -16.159 -6.707 -8.293 1.00 98.38 1036 GLU A CA 1
ATOM 7571 C C . GLU A 1 1036 ? -16.644 -7.780 -9.283 1.00 98.38 1036 GLU A C 1
ATOM 7573 O O . GLU A 1 1036 ? -17.524 -7.515 -10.097 1.00 98.38 1036 GLU A O 1
ATOM 7578 N N . PHE A 1 1037 ? -16.118 -9.009 -9.190 1.00 98.31 1037 PHE A N 1
ATOM 7579 C CA . PHE A 1 1037 ? -16.525 -10.137 -10.029 1.00 98.31 1037 PHE A CA 1
ATOM 7580 C C . PHE A 1 1037 ? -17.988 -10.519 -9.799 1.00 98.31 1037 PHE A C 1
ATOM 7582 O O . PHE A 1 1037 ? -18.749 -10.606 -10.760 1.00 98.31 1037 PHE A O 1
ATOM 7589 N N . THR A 1 1038 ? -18.402 -10.709 -8.541 1.00 97.38 1038 THR A N 1
ATOM 7590 C CA . THR A 1 1038 ? -19.801 -11.029 -8.217 1.00 97.38 1038 THR A CA 1
ATOM 7591 C C . THR A 1 1038 ? -20.758 -9.955 -8.734 1.00 97.38 1038 THR A C 1
ATOM 7593 O O . THR A 1 1038 ? -21.773 -10.293 -9.337 1.00 97.38 1038 THR A O 1
ATOM 7596 N N . SER A 1 1039 ? -20.419 -8.674 -8.548 1.00 98.12 1039 SER A N 1
ATOM 7597 C CA . SER A 1 1039 ? -21.228 -7.543 -9.018 1.00 98.12 1039 SER A CA 1
ATOM 7598 C C . SER A 1 1039 ? -21.335 -7.513 -10.547 1.00 98.12 1039 SER A C 1
ATOM 7600 O O . SER A 1 1039 ? -22.433 -7.540 -11.103 1.00 98.12 1039 SER A O 1
ATOM 7602 N N . ALA A 1 1040 ? -20.202 -7.570 -11.250 1.00 98.19 1040 ALA A N 1
ATOM 7603 C CA . ALA A 1 1040 ? -20.164 -7.469 -12.705 1.00 98.19 1040 ALA A CA 1
ATOM 7604 C C . ALA A 1 1040 ? -20.778 -8.681 -13.433 1.00 98.19 1040 ALA A C 1
ATOM 7606 O O . ALA A 1 1040 ? -21.258 -8.551 -14.566 1.00 98.19 1040 ALA A O 1
ATOM 7607 N N . MET A 1 1041 ? -20.740 -9.863 -12.806 1.00 97.62 1041 MET A N 1
ATOM 7608 C CA . MET A 1 1041 ? -21.336 -11.097 -13.330 1.00 97.62 1041 MET A CA 1
ATOM 7609 C C . MET A 1 1041 ? -22.780 -11.319 -12.855 1.00 97.62 1041 MET A C 1
ATOM 7611 O O . MET A 1 1041 ? -23.413 -12.274 -13.309 1.00 97.62 1041 MET A O 1
ATOM 7615 N N . TYR A 1 1042 ? -23.337 -10.462 -11.995 1.00 96.88 1042 TYR A N 1
ATOM 7616 C CA . TYR A 1 1042 ? -24.721 -10.582 -11.533 1.00 96.88 1042 TYR A CA 1
ATOM 7617 C C . TYR A 1 1042 ? -25.716 -10.594 -12.709 1.00 96.88 1042 TYR A C 1
ATOM 7619 O O . TYR A 1 1042 ? -25.606 -9.800 -13.647 1.00 96.88 1042 TYR A O 1
ATOM 7627 N N . GLY A 1 1043 ? -26.671 -11.527 -12.686 1.00 93.06 1043 GLY A N 1
ATOM 7628 C CA . GLY A 1 1043 ? -27.611 -11.759 -13.790 1.00 93.06 1043 GLY A CA 1
ATOM 7629 C C . GLY A 1 1043 ? -27.134 -12.729 -14.877 1.00 93.06 1043 GLY A C 1
ATOM 7630 O O . GLY A 1 1043 ? -27.921 -13.081 -15.762 1.00 93.06 1043 GLY A O 1
ATOM 7631 N N . SER A 1 1044 ? -25.884 -13.207 -14.799 1.00 93.50 1044 SER A N 1
ATOM 7632 C CA . SER A 1 1044 ? -25.400 -14.330 -15.619 1.00 93.50 1044 SER A CA 1
ATOM 7633 C C . SER A 1 1044 ? -26.236 -15.597 -15.386 1.00 93.50 1044 SER A C 1
ATOM 7635 O O . SER A 1 1044 ? -27.176 -15.626 -14.594 1.00 93.50 1044 SER A O 1
ATOM 7637 N N . ASN A 1 1045 ? -25.940 -16.659 -16.125 1.00 90.69 1045 ASN A N 1
ATOM 7638 C CA . ASN A 1 1045 ? -26.586 -17.953 -15.943 1.00 90.69 1045 ASN A CA 1
ATOM 7639 C C . ASN A 1 1045 ? -26.299 -18.536 -14.546 1.00 90.69 1045 ASN A C 1
ATOM 7641 O O . ASN A 1 1045 ? -25.150 -18.746 -14.159 1.00 90.69 1045 ASN A O 1
ATOM 7645 N N . GLU A 1 1046 ? -27.378 -18.800 -13.813 1.00 86.19 1046 GLU A N 1
ATOM 7646 C CA . GLU A 1 1046 ? -27.398 -19.444 -12.501 1.00 86.19 1046 GLU A CA 1
ATOM 7647 C C . GLU A 1 1046 ? -27.804 -20.915 -12.730 1.00 86.19 1046 GLU A C 1
ATOM 7649 O O . GLU A 1 1046 ? -28.984 -21.264 -12.783 1.00 86.19 1046 GLU A O 1
ATOM 7654 N N . GLY A 1 1047 ? -26.807 -21.767 -12.973 1.00 82.12 1047 GLY A N 1
ATOM 7655 C CA . GLY A 1 1047 ? -26.947 -23.104 -13.554 1.00 82.12 1047 GLY A CA 1
ATOM 7656 C C . GLY A 1 1047 ? -26.734 -23.125 -15.075 1.00 82.12 1047 GLY A C 1
ATOM 7657 O O . GLY A 1 1047 ? -26.758 -22.089 -15.735 1.00 82.12 1047 GLY A O 1
ATOM 7658 N N . GLY A 1 1048 ? -26.505 -24.322 -15.626 1.00 81.44 1048 GLY A N 1
ATOM 7659 C CA . GLY A 1 1048 ? -26.280 -24.532 -17.061 1.00 81.44 1048 GLY A CA 1
ATOM 7660 C C . GLY A 1 1048 ? -24.893 -24.086 -17.540 1.00 81.44 1048 GLY A C 1
ATOM 7661 O O . GLY A 1 1048 ? -24.609 -22.894 -17.639 1.00 81.44 1048 GLY A O 1
ATOM 7662 N N . GLY A 1 1049 ? -24.026 -25.049 -17.864 1.00 87.38 1049 GLY A N 1
ATOM 7663 C CA . GLY A 1 1049 ? -22.760 -24.783 -18.559 1.00 87.38 1049 GLY A CA 1
ATOM 7664 C C . GLY A 1 1049 ? -22.984 -24.480 -20.039 1.00 87.38 1049 GLY A C 1
ATOM 7665 O O . GLY A 1 1049 ? -24.097 -24.642 -20.545 1.00 87.38 1049 GLY A O 1
ATOM 7666 N N . ILE A 1 1050 ? -21.933 -24.055 -20.742 1.00 92.38 1050 ILE A N 1
ATOM 7667 C CA . ILE A 1 1050 ? -21.980 -23.794 -22.188 1.00 92.38 1050 ILE A CA 1
ATOM 7668 C C . ILE A 1 1050 ? -22.584 -24.973 -22.974 1.00 92.38 1050 ILE A C 1
ATOM 7670 O O . ILE A 1 1050 ? -22.389 -26.148 -22.645 1.00 92.38 1050 ILE A O 1
ATOM 7674 N N . GLN A 1 1051 ? -23.335 -24.658 -24.030 1.00 91.12 1051 GLN A N 1
ATOM 7675 C CA . GLN A 1 1051 ? -24.018 -25.630 -24.876 1.00 91.12 1051 GLN A CA 1
ATOM 7676 C C . GLN A 1 1051 ? -23.056 -26.728 -25.364 1.00 91.12 1051 GLN A C 1
ATOM 7678 O O . GLN A 1 1051 ? -21.958 -26.459 -25.843 1.00 91.12 1051 GLN A O 1
ATOM 7683 N N . GLY A 1 1052 ? -23.471 -27.990 -25.223 1.00 88.62 1052 GLY A N 1
ATOM 7684 C CA . GLY A 1 1052 ? -22.637 -29.153 -25.549 1.00 88.62 1052 GLY A CA 1
ATOM 7685 C C . GLY A 1 1052 ? -21.595 -29.535 -24.487 1.00 88.62 1052 GLY A C 1
ATOM 7686 O O . GLY A 1 1052 ? -20.913 -30.538 -24.681 1.00 88.62 1052 GLY A O 1
ATOM 7687 N N . LYS A 1 1053 ? -21.489 -28.796 -23.368 1.00 89.44 1053 LYS A N 1
ATOM 7688 C CA . LYS A 1 1053 ? -20.567 -29.056 -22.238 1.00 89.44 1053 LYS A CA 1
ATOM 7689 C C . LYS A 1 1053 ? -19.101 -29.214 -22.662 1.00 89.44 1053 LYS A C 1
ATOM 7691 O O . LYS A 1 1053 ? -18.361 -30.064 -22.165 1.00 89.44 1053 LYS A O 1
ATOM 7696 N N . LYS A 1 1054 ? -18.695 -28.418 -23.651 1.00 91.19 1054 LYS A N 1
ATOM 7697 C CA . LYS A 1 1054 ? -17.374 -28.465 -24.275 1.00 91.19 1054 LYS A CA 1
ATOM 7698 C C . LYS A 1 1054 ? -16.989 -27.072 -24.759 1.00 91.19 1054 LYS A C 1
ATOM 7700 O O . LYS A 1 1054 ? -17.815 -26.375 -25.341 1.00 91.19 1054 LYS A O 1
ATOM 7705 N N . ALA A 1 1055 ? -15.727 -26.698 -24.573 1.00 89.38 1055 ALA A N 1
ATOM 7706 C CA . ALA A 1 1055 ? -15.158 -25.516 -25.210 1.00 89.38 1055 ALA A CA 1
ATOM 7707 C C . ALA A 1 1055 ? -15.356 -25.537 -26.743 1.00 89.38 1055 ALA A C 1
ATOM 7709 O O . ALA A 1 1055 ? -15.059 -26.562 -27.373 1.00 89.38 1055 ALA A O 1
ATOM 7710 N N . PRO A 1 1056 ? -15.759 -24.415 -27.368 1.00 90.81 1056 PRO A N 1
ATOM 7711 C CA . PRO A 1 1056 ? -15.627 -24.226 -28.805 1.00 90.81 1056 PRO A CA 1
ATOM 7712 C C . PRO A 1 1056 ? -14.170 -24.397 -29.250 1.00 90.81 1056 PRO A C 1
ATOM 7714 O O . PRO A 1 1056 ? -13.231 -24.134 -28.496 1.00 90.81 1056 PRO A O 1
ATOM 7717 N N . SER A 1 1057 ? -13.982 -24.830 -30.495 1.00 89.25 1057 SER A N 1
ATOM 7718 C CA . SER A 1 1057 ? -12.667 -24.930 -31.127 1.00 89.25 1057 SER A CA 1
ATOM 7719 C C . SER A 1 1057 ? -12.687 -24.128 -32.433 1.00 89.25 1057 SER A C 1
ATOM 7721 O O . SER A 1 1057 ? -13.384 -24.543 -33.360 1.00 89.25 1057 SER A O 1
ATOM 7723 N N . PRO A 1 1058 ? -11.972 -22.989 -32.524 1.00 90.38 1058 PRO A N 1
ATOM 7724 C CA . PRO A 1 1058 ? -11.154 -22.366 -31.476 1.00 90.38 1058 PRO A CA 1
ATOM 7725 C C . PRO A 1 1058 ? -11.987 -21.772 -30.324 1.00 90.38 1058 PRO A C 1
ATOM 7727 O O . PRO A 1 1058 ? -13.132 -21.370 -30.517 1.00 90.38 1058 PRO A O 1
ATOM 7730 N N . LYS A 1 1059 ? -11.380 -21.651 -29.135 1.00 95.50 1059 LYS A N 1
ATOM 7731 C CA . LYS A 1 1059 ? -11.963 -20.934 -27.988 1.00 95.50 1059 LYS A CA 1
ATOM 7732 C C . LYS A 1 1059 ? -12.022 -19.439 -28.302 1.00 95.50 1059 LYS A C 1
ATOM 7734 O O . LYS A 1 1059 ? -10.983 -18.779 -28.293 1.00 95.50 1059 LYS A O 1
ATOM 7739 N N . HIS A 1 1060 ? -13.209 -18.909 -28.579 1.00 96.06 1060 HIS A N 1
ATOM 7740 C CA . HIS A 1 1060 ? -13.429 -17.486 -28.853 1.00 96.06 1060 HIS A CA 1
ATOM 7741 C C . HIS A 1 1060 ? -14.281 -16.815 -27.770 1.00 96.06 1060 HIS A C 1
ATOM 7743 O O . HIS A 1 1060 ? -14.752 -17.477 -26.847 1.00 96.06 1060 HIS A O 1
ATOM 7749 N N . SER A 1 1061 ? -14.451 -15.498 -27.871 1.00 96.31 1061 SER A N 1
ATOM 7750 C CA . SER A 1 1061 ? -15.226 -14.660 -26.954 1.00 96.31 1061 SER A CA 1
ATOM 7751 C C . SER A 1 1061 ? -16.638 -14.329 -27.456 1.00 96.31 1061 SER A C 1
ATOM 7753 O O . SER A 1 1061 ? -16.827 -13.956 -28.615 1.00 96.31 1061 SER A O 1
ATOM 7755 N N . GLY A 1 1062 ? -17.605 -14.352 -26.539 1.00 96.00 1062 GLY A N 1
ATOM 7756 C CA . GLY A 1 1062 ? -18.947 -13.790 -26.670 1.00 96.00 1062 GLY A CA 1
ATOM 7757 C C . GLY A 1 1062 ? -19.957 -14.620 -27.459 1.00 96.00 1062 GLY A C 1
ATOM 7758 O O . GLY A 1 1062 ? -19.611 -15.395 -28.352 1.00 96.00 1062 GLY A O 1
ATOM 7759 N N . GLY A 1 1063 ? -21.240 -14.392 -27.164 1.00 95.50 1063 GLY A N 1
ATOM 7760 C CA . GLY A 1 1063 ? -22.363 -14.931 -27.935 1.00 95.50 1063 GLY A CA 1
ATOM 7761 C C . GLY A 1 1063 ? -22.830 -16.329 -27.521 1.00 95.50 1063 GLY A C 1
ATOM 7762 O O . GLY A 1 1063 ? -23.786 -16.842 -28.106 1.00 95.50 1063 GLY A O 1
ATOM 7763 N N . HIS A 1 1064 ? -22.214 -16.943 -26.509 1.00 95.62 1064 HIS A N 1
ATOM 7764 C CA . HIS A 1 1064 ? -22.520 -18.317 -26.119 1.00 95.62 1064 HIS A CA 1
ATOM 7765 C C . HIS A 1 1064 ? -23.857 -18.456 -25.383 1.00 95.62 1064 HIS A C 1
ATOM 7767 O O . HIS A 1 1064 ? -24.436 -17.498 -24.846 1.00 95.62 1064 HIS A O 1
ATOM 7773 N N . LYS A 1 1065 ? -24.355 -19.694 -25.375 1.00 94.69 1065 LYS A N 1
ATOM 7774 C CA . LYS A 1 1065 ? -25.586 -20.105 -24.704 1.00 94.69 1065 LYS A CA 1
ATOM 7775 C C . LYS A 1 1065 ? -25.323 -21.281 -23.778 1.00 94.69 1065 LYS A C 1
ATOM 7777 O O . LYS A 1 1065 ? -24.414 -22.070 -24.034 1.00 94.69 1065 LYS A O 1
ATOM 7782 N N . THR A 1 1066 ? -26.143 -21.414 -22.743 1.00 92.88 1066 THR A N 1
ATOM 7783 C CA . THR A 1 1066 ? -26.129 -22.570 -21.848 1.00 92.88 1066 THR A CA 1
ATOM 7784 C C . THR A 1 1066 ? -26.715 -23.811 -22.526 1.00 92.88 1066 THR A C 1
ATOM 7786 O O . THR A 1 1066 ? -27.292 -23.741 -23.618 1.00 92.88 1066 THR A O 1
ATOM 7789 N N . THR A 1 1067 ? -26.627 -24.960 -21.859 1.00 89.94 1067 THR A N 1
ATOM 7790 C CA . THR A 1 1067 ? -27.309 -26.203 -22.247 1.00 89.94 1067 THR A CA 1
ATOM 7791 C C . THR A 1 1067 ? -28.827 -26.062 -22.412 1.00 89.94 1067 THR A C 1
ATOM 7793 O O . THR A 1 1067 ? -29.417 -26.792 -23.202 1.00 89.94 1067 THR A O 1
ATOM 7796 N N . GLU A 1 1068 ? -29.446 -25.083 -21.753 1.00 89.62 1068 GLU A N 1
ATOM 7797 C CA . GLU A 1 1068 ? -30.877 -24.753 -21.807 1.00 89.62 1068 GLU A CA 1
ATOM 7798 C C . GLU A 1 1068 ? -31.188 -23.665 -22.855 1.00 89.62 1068 GLU A C 1
ATOM 7800 O O . GLU A 1 1068 ? -32.281 -23.103 -22.863 1.00 89.62 1068 GLU A O 1
ATOM 7805 N N . ASN A 1 1069 ? -30.234 -23.337 -23.741 1.00 92.12 1069 ASN A N 1
ATOM 7806 C CA . ASN A 1 1069 ? -30.363 -22.326 -24.802 1.00 92.12 1069 ASN A CA 1
ATOM 7807 C C . ASN A 1 1069 ? -30.591 -20.879 -24.281 1.00 92.12 1069 ASN A C 1
ATOM 7809 O O . ASN A 1 1069 ? -30.904 -19.984 -25.071 1.00 92.12 1069 ASN A O 1
ATOM 7813 N N . ARG A 1 1070 ? -30.373 -20.615 -22.978 1.00 93.00 1070 ARG A N 1
ATOM 7814 C CA . ARG A 1 1070 ? -30.308 -19.260 -22.387 1.00 93.00 1070 ARG A CA 1
ATOM 7815 C C . ARG A 1 1070 ? -28.987 -18.601 -22.774 1.00 93.00 1070 ARG A C 1
ATOM 7817 O O . ARG A 1 1070 ? -27.953 -19.261 -22.800 1.00 93.00 1070 ARG A O 1
ATOM 7824 N N . ARG A 1 1071 ? -28.971 -17.292 -23.022 1.00 95.12 1071 ARG A N 1
ATOM 7825 C CA . ARG A 1 1071 ? -27.717 -16.557 -23.257 1.00 95.12 1071 ARG A CA 1
ATOM 7826 C C . ARG A 1 1071 ? -26.891 -16.382 -21.983 1.00 95.12 1071 ARG A C 1
ATOM 7828 O O . ARG A 1 1071 ? -27.431 -16.161 -20.896 1.00 95.12 1071 ARG A O 1
ATOM 7835 N N . MET A 1 1072 ? -25.575 -16.489 -22.144 1.00 95.19 1072 MET A N 1
ATOM 7836 C CA . MET A 1 1072 ? -24.572 -16.353 -21.084 1.00 95.19 1072 MET A CA 1
ATOM 7837 C C . MET A 1 1072 ? -24.121 -14.890 -21.007 1.00 95.19 1072 MET A C 1
ATOM 7839 O O . MET A 1 1072 ? -23.075 -14.517 -21.530 1.00 95.19 1072 MET A O 1
ATOM 7843 N N . ILE A 1 1073 ? -24.968 -14.043 -20.423 1.00 97.50 1073 ILE A N 1
ATOM 7844 C CA . ILE A 1 1073 ? -24.773 -12.591 -20.332 1.00 97.50 1073 ILE A CA 1
ATOM 7845 C C . ILE A 1 1073 ? -25.228 -12.082 -18.958 1.00 97.50 1073 ILE A C 1
ATOM 7847 O O . ILE A 1 1073 ? -26.201 -12.609 -18.419 1.00 97.50 1073 ILE A O 1
ATOM 7851 N N . SER A 1 1074 ? -24.522 -11.093 -18.397 1.00 98.06 1074 SER A N 1
ATOM 7852 C CA . SER A 1 1074 ? -24.869 -10.439 -17.125 1.00 98.06 1074 SER A CA 1
ATOM 7853 C C . SER A 1 1074 ? -25.811 -9.236 -17.299 1.00 98.06 1074 SER A C 1
ATOM 7855 O O . SER A 1 1074 ? -25.966 -8.707 -18.403 1.00 98.06 1074 SER A O 1
ATOM 7857 N N . HIS A 1 1075 ? -26.388 -8.731 -16.200 1.00 97.69 1075 HIS A N 1
ATOM 7858 C CA . HIS A 1 1075 ? -27.283 -7.562 -16.211 1.00 97.69 1075 HIS A CA 1
ATOM 7859 C C . HIS A 1 1075 ? -26.646 -6.305 -16.813 1.00 97.69 1075 HIS A C 1
ATOM 7861 O O . HIS A 1 1075 ? -27.349 -5.508 -17.434 1.00 97.69 1075 HIS A O 1
ATOM 7867 N N . ILE A 1 1076 ? -25.330 -6.128 -16.651 1.00 97.81 1076 ILE A N 1
ATOM 7868 C CA . ILE A 1 1076 ? -24.594 -4.994 -17.229 1.00 97.81 1076 ILE A CA 1
ATOM 7869 C C . ILE A 1 1076 ? -24.057 -5.274 -18.638 1.00 97.81 1076 ILE A C 1
ATOM 7871 O O . ILE A 1 1076 ? -23.572 -4.348 -19.285 1.00 97.81 1076 ILE A O 1
ATOM 7875 N N . GLY A 1 1077 ? -24.168 -6.514 -19.125 1.00 97.81 1077 GLY A N 1
ATOM 7876 C CA . GLY A 1 1077 ? -23.734 -6.912 -20.462 1.00 97.81 1077 GLY A CA 1
ATOM 7877 C C . GLY A 1 1077 ? -22.390 -7.630 -20.542 1.00 97.81 1077 GLY A C 1
ATOM 7878 O O . GLY A 1 1077 ? -21.832 -7.697 -21.632 1.00 97.81 1077 GLY A O 1
ATOM 7879 N N . CYS A 1 1078 ? -21.851 -8.159 -19.439 1.00 98.44 1078 CYS A N 1
ATOM 7880 C CA . CYS A 1 1078 ? -20.661 -9.010 -19.506 1.00 98.44 1078 CYS A CA 1
ATOM 7881 C C . CYS A 1 1078 ? -21.024 -10.343 -20.174 1.00 98.44 1078 CYS A C 1
ATOM 7883 O O . CYS A 1 1078 ? -21.861 -11.085 -19.662 1.00 98.44 1078 CYS A O 1
ATOM 7885 N N . GLU A 1 1079 ? -20.393 -10.644 -21.303 1.00 97.75 1079 GLU A N 1
ATOM 7886 C CA . GLU A 1 1079 ? -20.539 -11.895 -22.045 1.00 97.75 1079 GLU A CA 1
ATOM 7887 C C . GLU A 1 1079 ? -19.709 -13.013 -21.409 1.00 97.75 1079 GLU A C 1
ATOM 7889 O O . GLU A 1 1079 ? -18.592 -12.785 -20.934 1.00 97.75 1079 GLU A O 1
ATOM 7894 N N . ASP A 1 1080 ? -20.245 -14.231 -21.443 1.00 95.25 1080 ASP A N 1
ATOM 7895 C CA . ASP A 1 1080 ? -19.624 -15.465 -20.956 1.00 95.25 1080 ASP A CA 1
ATOM 7896 C C . ASP A 1 1080 ? -19.163 -15.395 -19.487 1.00 95.25 1080 ASP A C 1
ATOM 7898 O O . ASP A 1 1080 ? -18.099 -15.892 -19.113 1.00 95.25 1080 ASP A O 1
ATOM 7902 N N . GLY A 1 1081 ? -19.954 -14.729 -18.642 1.00 93.19 1081 GLY A N 1
ATOM 7903 C CA . GLY A 1 1081 ? -19.592 -14.459 -17.250 1.00 93.19 1081 GLY A CA 1
ATOM 7904 C C . GLY A 1 1081 ? -19.435 -15.700 -16.365 1.00 93.19 1081 GLY A C 1
ATOM 7905 O O . GLY A 1 1081 ? -18.611 -15.686 -15.448 1.00 93.19 1081 GLY A O 1
ATOM 7906 N N . CYS A 1 1082 ? -20.189 -16.772 -16.633 1.00 94.81 1082 CYS A N 1
ATOM 7907 C CA . CYS A 1 1082 ? -20.197 -18.009 -15.843 1.00 94.81 1082 CYS A CA 1
ATOM 7908 C C . CYS A 1 1082 ? -20.414 -19.246 -16.739 1.00 94.81 1082 CYS A C 1
ATOM 7910 O O . CYS A 1 1082 ? -21.238 -19.206 -17.649 1.00 94.81 1082 CYS A O 1
ATOM 7912 N N . GLY A 1 1083 ? -19.726 -20.362 -16.477 1.00 92.94 1083 GLY A N 1
ATOM 7913 C CA . GLY A 1 1083 ? -19.971 -21.659 -17.129 1.00 92.94 1083 GLY A CA 1
ATOM 7914 C C . GLY A 1 1083 ? -19.372 -21.849 -18.528 1.00 92.94 1083 GLY A C 1
ATOM 7915 O O . GLY A 1 1083 ? -19.797 -22.753 -19.250 1.00 92.94 1083 GLY A O 1
ATOM 7916 N N . TYR A 1 1084 ? -18.423 -20.998 -18.934 1.00 95.00 1084 TYR A N 1
ATOM 7917 C CA . TYR A 1 1084 ? -17.618 -21.199 -20.148 1.00 95.00 1084 TYR A CA 1
ATOM 7918 C C . TYR A 1 1084 ? -16.159 -21.472 -19.789 1.00 95.00 1084 TYR A C 1
ATOM 7920 O O . TYR A 1 1084 ? -15.657 -22.555 -20.070 1.00 95.00 1084 TYR A O 1
ATOM 7928 N N . VAL A 1 1085 ? -15.490 -20.520 -19.140 1.00 95.31 1085 VAL A N 1
ATOM 7929 C CA . VAL A 1 1085 ? -14.143 -20.689 -18.587 1.00 95.31 1085 VAL A CA 1
ATOM 7930 C C . VAL A 1 1085 ? -14.068 -20.028 -17.220 1.00 95.31 1085 VAL A C 1
ATOM 7932 O O . VAL A 1 1085 ? -14.650 -18.960 -16.998 1.00 95.31 1085 VAL A O 1
ATOM 7935 N N . TRP A 1 1086 ? -13.282 -20.627 -16.331 1.00 96.31 1086 TRP A N 1
ATOM 7936 C CA . TRP A 1 1086 ? -12.882 -19.984 -15.093 1.00 96.31 1086 TRP A CA 1
ATOM 7937 C C . TRP A 1 1086 ? -12.174 -18.666 -15.388 1.00 96.31 1086 TRP A C 1
ATOM 7939 O O . TRP A 1 1086 ? -11.349 -18.565 -16.296 1.00 96.31 1086 TRP A O 1
ATOM 7949 N N . GLN A 1 1087 ? -12.461 -17.651 -14.587 1.00 97.44 1087 GLN A N 1
ATOM 7950 C CA . GLN A 1 1087 ? -11.805 -16.354 -14.683 1.00 97.44 1087 GLN A CA 1
ATOM 7951 C C . GLN A 1 1087 ? -10.927 -16.137 -13.457 1.00 97.44 1087 GLN A C 1
ATOM 7953 O O . GLN A 1 1087 ? -11.419 -16.168 -12.329 1.00 97.44 1087 GLN A O 1
ATOM 7958 N N . PHE A 1 1088 ? -9.632 -15.899 -13.672 1.00 97.50 1088 PHE A N 1
ATOM 7959 C CA . PHE A 1 1088 ? -8.739 -15.431 -12.619 1.00 97.50 1088 PHE A CA 1
ATOM 7960 C C . PHE A 1 1088 ? -9.254 -14.107 -12.060 1.00 97.50 1088 PHE A C 1
ATOM 7962 O O . PHE A 1 1088 ? -9.333 -13.106 -12.779 1.00 97.50 1088 PHE A O 1
ATOM 7969 N N . VAL A 1 1089 ? -9.555 -14.104 -10.764 1.00 95.44 1089 VAL A N 1
ATOM 7970 C CA . VAL A 1 1089 ? -9.739 -12.871 -10.000 1.00 95.44 1089 VAL A CA 1
ATOM 7971 C C . VAL A 1 1089 ? -8.409 -12.464 -9.354 1.00 95.44 1089 VAL A C 1
ATOM 7973 O O . VAL A 1 1089 ? -7.414 -13.198 -9.360 1.00 95.44 1089 VAL A O 1
ATOM 7976 N N . ARG A 1 1090 ? -8.356 -11.228 -8.865 1.00 94.12 1090 ARG A N 1
ATOM 7977 C CA . ARG A 1 1090 ? -7.158 -10.595 -8.298 1.00 94.12 1090 ARG A CA 1
ATOM 7978 C C . ARG A 1 1090 ? -6.747 -11.197 -6.951 1.00 94.12 1090 ARG A C 1
ATOM 7980 O O . ARG A 1 1090 ? -5.567 -11.154 -6.609 1.00 94.12 1090 ARG A O 1
ATOM 7987 N N . ASP A 1 1091 ? -7.707 -11.742 -6.215 1.00 94.44 1091 ASP A N 1
ATOM 7988 C CA . ASP A 1 1091 ? -7.532 -12.327 -4.891 1.00 94.44 1091 ASP A CA 1
ATOM 7989 C C . ASP A 1 1091 ? -6.679 -13.606 -4.918 1.00 94.44 1091 ASP A C 1
ATOM 7991 O O . ASP A 1 1091 ? -6.792 -14.462 -5.801 1.00 94.44 1091 ASP A O 1
ATOM 7995 N N . VAL A 1 1092 ? -5.838 -13.748 -3.894 1.00 91.75 1092 VAL A N 1
ATOM 7996 C CA . VAL A 1 1092 ? -5.021 -14.937 -3.631 1.00 91.75 1092 VAL A CA 1
ATOM 7997 C C . VAL A 1 1092 ? -5.237 -15.392 -2.193 1.00 91.75 1092 VAL A C 1
ATOM 7999 O O . VAL A 1 1092 ? -5.487 -14.574 -1.307 1.00 91.75 1092 VAL A O 1
ATOM 8002 N N . CYS A 1 1093 ? -5.124 -16.691 -1.946 1.00 88.56 1093 CYS A N 1
ATOM 8003 C CA . CYS A 1 1093 ? -5.228 -17.275 -0.613 1.00 88.56 1093 CYS A CA 1
ATOM 8004 C C . CYS A 1 1093 ? -4.096 -18.276 -0.360 1.00 88.56 1093 CYS A C 1
ATOM 8006 O O . CYS A 1 1093 ? -3.444 -18.755 -1.289 1.00 88.56 1093 CYS A O 1
ATOM 8008 N N . PHE A 1 1094 ? -3.856 -18.598 0.908 1.00 87.19 1094 PHE A N 1
ATOM 8009 C CA . PHE A 1 1094 ? -2.986 -19.707 1.285 1.00 87.19 1094 PHE A CA 1
ATOM 8010 C C . PHE A 1 1094 ? -3.833 -20.940 1.577 1.00 87.19 1094 PHE A C 1
ATOM 8012 O O . PHE A 1 1094 ? -4.840 -20.843 2.279 1.00 87.19 1094 PHE A O 1
ATOM 8019 N N . MET A 1 1095 ? -3.403 -22.100 1.084 1.00 83.25 1095 MET A N 1
ATOM 8020 C CA . MET A 1 1095 ? -3.983 -23.386 1.459 1.00 83.25 1095 MET A CA 1
ATOM 8021 C C . MET A 1 1095 ? -2.914 -24.302 2.034 1.00 83.25 1095 MET A C 1
ATOM 8023 O O . MET A 1 1095 ? -1.816 -24.428 1.490 1.00 83.25 1095 MET A O 1
ATOM 8027 N N . GLN A 1 1096 ? -3.269 -24.968 3.127 1.00 83.19 1096 GLN A N 1
ATOM 8028 C CA . GLN A 1 1096 ? -2.474 -26.019 3.737 1.00 83.19 1096 GLN A CA 1
ATOM 8029 C C . GLN A 1 1096 ? -2.863 -27.355 3.100 1.00 83.19 1096 GLN A C 1
ATOM 8031 O O . GLN A 1 1096 ? -3.994 -27.816 3.239 1.00 83.19 1096 GLN A O 1
ATOM 8036 N N . THR A 1 1097 ? -1.926 -27.971 2.389 1.00 76.50 1097 THR A N 1
ATOM 8037 C CA . THR A 1 1097 ? -2.080 -29.297 1.784 1.00 76.50 1097 THR A CA 1
ATOM 8038 C C . THR A 1 1097 ? -1.354 -30.349 2.618 1.00 76.50 1097 THR A C 1
ATOM 8040 O O . THR A 1 1097 ? -0.328 -30.076 3.246 1.00 76.50 1097 THR A O 1
ATOM 8043 N N . VAL A 1 1098 ? -1.907 -31.560 2.650 1.00 79.06 1098 VAL A N 1
ATOM 8044 C CA . VAL A 1 1098 ? -1.300 -32.725 3.304 1.00 79.06 1098 VAL A CA 1
ATOM 8045 C C . VAL A 1 1098 ? -0.450 -33.473 2.284 1.00 79.06 1098 VAL A C 1
ATOM 8047 O O . VAL A 1 1098 ? -0.906 -33.761 1.181 1.00 79.06 1098 VAL A O 1
ATOM 8050 N N . THR A 1 1099 ? 0.783 -33.801 2.658 1.00 78.94 1099 THR A N 1
ATOM 8051 C CA . THR A 1 1099 ? 1.731 -34.561 1.836 1.00 78.94 1099 THR A CA 1
ATOM 8052 C C . THR A 1 1099 ? 2.307 -35.729 2.636 1.00 78.94 1099 THR A C 1
ATOM 8054 O O . THR A 1 1099 ? 2.596 -35.589 3.824 1.00 78.94 1099 THR A O 1
ATOM 8057 N N . GLY A 1 1100 ? 2.479 -36.883 1.988 1.00 76.69 1100 GLY A N 1
ATOM 8058 C CA . GLY A 1 1100 ? 2.909 -38.126 2.638 1.00 76.69 1100 GLY A CA 1
ATOM 8059 C C . GLY A 1 1100 ? 1.760 -38.963 3.215 1.00 76.69 1100 GLY A C 1
ATOM 8060 O O . GLY A 1 1100 ? 0.601 -38.549 3.231 1.00 76.69 1100 GLY A O 1
ATOM 8061 N N . THR A 1 1101 ? 2.095 -40.169 3.665 1.00 75.38 1101 THR A N 1
ATOM 8062 C CA . THR A 1 1101 ? 1.183 -41.146 4.277 1.00 75.38 1101 THR A CA 1
ATOM 8063 C C . THR A 1 1101 ? 1.597 -41.420 5.721 1.00 75.38 1101 THR A C 1
ATOM 8065 O O . THR A 1 1101 ? 2.766 -41.266 6.075 1.00 75.38 1101 THR A O 1
ATOM 8068 N N . SER A 1 1102 ? 0.642 -41.817 6.571 1.00 63.53 1102 SER A N 1
ATOM 8069 C CA . SER A 1 1102 ? 0.904 -42.129 7.985 1.00 63.53 1102 SER A CA 1
ATOM 8070 C C . SER A 1 1102 ? 2.043 -43.157 8.137 1.00 63.53 1102 SER A C 1
ATOM 8072 O O . SER A 1 1102 ? 2.042 -44.146 7.401 1.00 63.53 1102 SER A O 1
ATOM 8074 N N . PRO A 1 1103 ? 3.012 -42.957 9.056 1.00 70.44 1103 PRO A N 1
ATOM 8075 C CA . PRO A 1 1103 ? 3.090 -41.884 10.060 1.00 70.44 1103 PRO A CA 1
ATOM 8076 C C . PRO A 1 1103 ? 3.717 -40.566 9.558 1.00 70.44 1103 PRO A C 1
ATOM 8078 O O . PRO A 1 1103 ? 3.701 -39.566 10.269 1.00 70.44 1103 PRO A O 1
ATOM 8081 N N . ASN A 1 1104 ? 4.262 -40.530 8.341 1.00 78.00 1104 ASN A N 1
ATOM 8082 C CA . ASN A 1 1104 ? 5.075 -39.430 7.811 1.00 78.00 1104 ASN A CA 1
ATOM 8083 C C . ASN A 1 1104 ? 4.244 -38.349 7.094 1.00 78.00 1104 ASN A C 1
ATOM 8085 O O . ASN A 1 1104 ? 4.490 -38.024 5.929 1.00 78.00 1104 ASN A O 1
ATOM 8089 N N . VAL A 1 1105 ? 3.265 -37.775 7.796 1.00 79.44 1105 VAL A N 1
ATOM 8090 C CA . VAL A 1 1105 ? 2.458 -36.653 7.291 1.00 79.44 1105 VAL A CA 1
ATOM 8091 C C . VAL A 1 1105 ? 3.206 -35.326 7.451 1.00 79.44 1105 VAL A C 1
ATOM 8093 O O . VAL A 1 1105 ? 3.629 -34.960 8.545 1.00 79.44 1105 VAL A O 1
ATOM 8096 N N . LYS A 1 1106 ? 3.329 -34.573 6.354 1.00 80.00 1106 LYS A N 1
ATOM 8097 C CA . LYS A 1 1106 ? 3.874 -33.209 6.306 1.00 80.00 1106 LYS A CA 1
ATOM 8098 C C . LYS A 1 1106 ? 2.831 -32.247 5.753 1.00 80.00 1106 LYS A C 1
ATOM 8100 O O . LYS A 1 1106 ? 2.179 -32.540 4.750 1.00 80.00 1106 LYS A O 1
ATOM 8105 N N . PHE A 1 1107 ? 2.720 -31.070 6.356 1.00 79.69 1107 PHE A N 1
ATOM 8106 C CA . PHE A 1 1107 ? 1.866 -29.998 5.852 1.00 79.69 1107 PHE A CA 1
ATOM 8107 C C . PHE A 1 1107 ? 2.673 -29.039 4.976 1.00 79.69 1107 PHE A C 1
ATOM 8109 O O . PHE A 1 1107 ? 3.732 -28.568 5.388 1.00 79.69 1107 PHE A O 1
ATOM 8116 N N . LYS A 1 1108 ? 2.163 -28.733 3.782 1.00 80.12 1108 LYS A N 1
ATOM 8117 C CA . LYS A 1 1108 ? 2.748 -27.761 2.855 1.00 80.12 1108 LYS A CA 1
ATOM 8118 C C . LYS A 1 1108 ? 1.765 -26.616 2.638 1.00 80.12 1108 LYS A C 1
ATOM 8120 O O . LYS A 1 1108 ? 0.639 -26.844 2.202 1.00 80.12 1108 LYS A O 1
ATOM 8125 N N . GLN A 1 1109 ? 2.186 -25.392 2.940 1.00 82.62 1109 GLN A N 1
ATOM 8126 C CA . GLN A 1 1109 ? 1.404 -24.191 2.663 1.00 82.62 1109 GLN A CA 1
ATOM 8127 C C . GLN A 1 1109 ? 1.793 -23.639 1.289 1.00 82.62 1109 GLN A C 1
ATOM 8129 O O . GLN A 1 1109 ? 2.929 -23.220 1.086 1.00 82.62 1109 GLN A O 1
ATOM 8134 N N . ASP A 1 1110 ? 0.845 -23.640 0.355 1.00 84.19 1110 ASP A N 1
ATOM 8135 C CA . ASP A 1 1110 ? 1.009 -23.093 -0.992 1.00 84.19 1110 ASP A CA 1
ATOM 8136 C C . ASP A 1 1110 ? 0.073 -21.894 -1.200 1.00 84.19 1110 ASP A C 1
ATOM 8138 O O . ASP A 1 1110 ? -0.988 -21.786 -0.579 1.00 84.19 1110 ASP A O 1
ATOM 8142 N N . MET A 1 1111 ? 0.465 -20.987 -2.096 1.00 88.94 1111 MET A N 1
ATOM 8143 C CA . MET A 1 1111 ? -0.352 -19.844 -2.508 1.00 88.94 1111 MET A CA 1
ATOM 8144 C C . MET A 1 1111 ? -1.192 -20.209 -3.737 1.00 88.94 1111 MET A C 1
ATOM 8146 O O . MET A 1 1111 ? -0.665 -20.614 -4.778 1.00 88.94 1111 MET A O 1
ATOM 8150 N N . TYR A 1 1112 ? -2.499 -20.010 -3.621 1.00 92.81 1112 TYR A N 1
ATOM 8151 C CA . TYR A 1 1112 ? -3.491 -20.274 -4.652 1.00 92.81 1112 TYR A CA 1
ATOM 8152 C C . TYR A 1 1112 ? -4.051 -18.957 -5.197 1.00 92.81 1112 TYR A C 1
ATOM 8154 O O . TYR A 1 1112 ? -4.252 -17.991 -4.461 1.00 92.81 1112 TYR A O 1
ATOM 8162 N N . ALA A 1 1113 ? -4.305 -18.927 -6.501 1.00 94.25 1113 ALA A N 1
ATOM 8163 C CA . ALA A 1 1113 ? -5.129 -17.916 -7.142 1.00 94.25 1113 ALA A CA 1
ATOM 8164 C C . ALA A 1 1113 ? -6.601 -18.331 -7.063 1.00 94.25 1113 ALA A C 1
ATOM 8166 O O . ALA A 1 1113 ? -6.934 -19.504 -7.262 1.00 94.25 1113 ALA A O 1
ATOM 8167 N N . LEU A 1 1114 ? -7.475 -17.363 -6.794 1.00 95.50 1114 LEU A N 1
ATOM 8168 C CA . LEU A 1 1114 ? -8.916 -17.570 -6.800 1.00 95.50 1114 LEU A CA 1
ATOM 8169 C C . LEU A 1 1114 ? -9.449 -17.490 -8.247 1.00 95.50 1114 LEU A C 1
ATOM 8171 O O . LEU A 1 1114 ? -9.019 -16.660 -9.054 1.00 95.50 1114 LEU A O 1
ATOM 8175 N N . LEU A 1 1115 ? -10.384 -18.379 -8.574 1.00 95.25 1115 LEU A N 1
ATOM 8176 C CA . LEU A 1 1115 ? -11.070 -18.486 -9.860 1.00 95.25 1115 LEU A CA 1
ATOM 8177 C C . LEU A 1 1115 ? -12.570 -18.252 -9.658 1.00 95.25 1115 LEU A C 1
ATOM 8179 O O . LEU A 1 1115 ? -13.138 -18.751 -8.687 1.00 95.25 1115 LEU A O 1
ATOM 8183 N N . GLY A 1 1116 ? -13.220 -17.534 -10.575 1.00 95.25 1116 GLY A N 1
ATOM 8184 C CA . GLY A 1 1116 ? -14.663 -17.279 -10.564 1.00 95.25 1116 GLY A CA 1
ATOM 8185 C C . GLY A 1 1116 ? -15.406 -17.853 -11.774 1.00 95.25 1116 GLY A C 1
ATOM 8186 O O . GLY A 1 1116 ? -14.850 -17.927 -12.870 1.00 95.25 1116 GLY A O 1
ATOM 8187 N N . GLY A 1 1117 ? -16.674 -18.220 -11.570 1.00 94.19 1117 GLY A N 1
ATOM 8188 C CA . GLY A 1 1117 ? -17.673 -18.411 -12.632 1.00 94.19 1117 GLY A CA 1
ATOM 8189 C C . GLY A 1 1117 ? -17.841 -19.821 -13.215 1.00 94.19 1117 GLY A C 1
ATOM 8190 O O . GLY A 1 1117 ? -18.895 -20.081 -13.788 1.00 94.19 1117 GLY A O 1
ATOM 8191 N N . GLY A 1 1118 ? -16.885 -20.737 -13.051 1.00 93.69 1118 GLY A N 1
ATOM 8192 C CA . GLY A 1 1118 ? -16.965 -22.100 -13.606 1.00 93.69 1118 GLY A CA 1
ATOM 8193 C C . GLY A 1 1118 ? -16.592 -22.218 -15.088 1.00 93.69 1118 GLY A C 1
ATOM 8194 O O . GLY A 1 1118 ? -16.648 -21.236 -15.836 1.00 93.69 1118 GLY A O 1
ATOM 8195 N N . ASP A 1 1119 ? -16.239 -23.428 -15.520 1.00 92.31 1119 ASP A N 1
ATOM 8196 C CA . ASP A 1 1119 ? -15.905 -23.755 -16.912 1.00 92.31 1119 ASP A CA 1
ATOM 8197 C C . ASP A 1 1119 ? -16.956 -24.622 -17.632 1.00 92.31 1119 ASP A C 1
ATOM 8199 O O . ASP A 1 1119 ? -18.037 -24.905 -17.118 1.00 92.31 1119 ASP A O 1
ATOM 8203 N N . TRP A 1 1120 ? -16.656 -25.000 -18.877 1.00 90.75 1120 TRP A N 1
ATOM 8204 C CA . TRP A 1 1120 ? -17.536 -25.763 -19.762 1.00 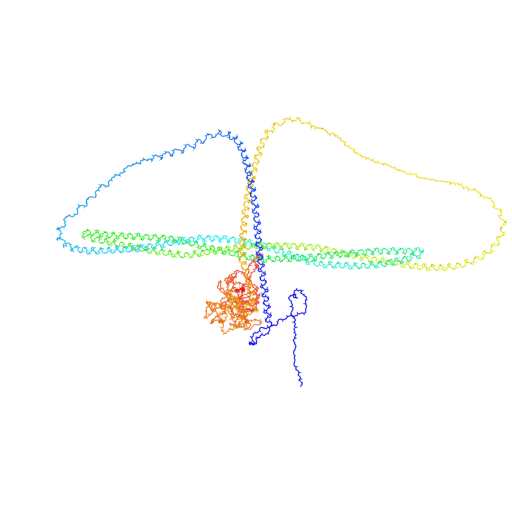90.75 1120 TRP A CA 1
ATOM 8205 C C . TRP A 1 1120 ? -17.851 -27.190 -19.286 1.00 90.75 1120 TRP A C 1
ATOM 8207 O O . TRP A 1 1120 ? -18.793 -27.799 -19.797 1.00 90.75 1120 TRP A O 1
ATOM 8217 N N . SER A 1 1121 ? -17.039 -27.751 -18.387 1.00 83.88 1121 SER A N 1
ATOM 8218 C CA . SER A 1 1121 ? -17.195 -29.100 -17.832 1.00 83.88 1121 SER A CA 1
ATOM 8219 C C . SER A 1 1121 ? -18.029 -29.114 -16.548 1.00 83.88 1121 SER A C 1
ATOM 8221 O O . SER A 1 1121 ? -18.636 -30.141 -16.218 1.00 83.88 1121 SER A O 1
ATOM 8223 N N . ASP A 1 1122 ? -18.140 -27.967 -15.870 1.00 79.19 1122 ASP A N 1
ATOM 8224 C CA . ASP A 1 1122 ? -19.014 -27.802 -14.717 1.00 79.19 1122 ASP A CA 1
ATOM 8225 C C . ASP A 1 1122 ? -20.479 -28.033 -15.117 1.00 79.19 1122 ASP A C 1
ATOM 8227 O O . ASP A 1 1122 ? -21.000 -27.516 -16.106 1.00 79.19 1122 ASP A O 1
ATOM 8231 N N . SER A 1 1123 ? -21.175 -28.859 -14.335 1.00 66.69 1123 SER A N 1
ATOM 8232 C CA . SER A 1 1123 ? -22.555 -29.270 -14.636 1.00 66.69 1123 SER A CA 1
ATOM 8233 C C . SER A 1 1123 ? -23.541 -29.044 -13.493 1.00 66.69 1123 SER A C 1
ATOM 8235 O O . SER A 1 1123 ? -24.730 -29.327 -13.646 1.00 66.69 1123 SER A O 1
ATOM 8237 N N . ARG A 1 1124 ? -23.067 -28.526 -12.354 1.00 68.88 1124 ARG A N 1
ATOM 8238 C CA . ARG A 1 1124 ? -23.860 -28.159 -11.173 1.00 68.88 1124 ARG A CA 1
ATOM 8239 C C . ARG A 1 1124 ? -23.248 -26.902 -10.548 1.00 68.88 1124 ARG A C 1
ATOM 8241 O O . ARG A 1 1124 ? -22.033 -26.759 -10.551 1.00 68.88 1124 ARG A O 1
ATOM 8248 N N . ASN A 1 1125 ? -24.083 -26.028 -9.989 1.00 80.06 1125 ASN A N 1
ATOM 8249 C CA . ASN A 1 1125 ? -23.683 -24.851 -9.197 1.00 80.06 1125 ASN A CA 1
ATOM 8250 C C . ASN A 1 1125 ? -22.870 -23.752 -9.923 1.00 80.06 1125 ASN A C 1
ATOM 8252 O O . ASN A 1 1125 ? -22.207 -22.964 -9.256 1.00 80.06 1125 ASN A O 1
ATOM 8256 N N . ILE A 1 1126 ? -22.951 -23.644 -11.254 1.00 90.62 1126 ILE A N 1
ATOM 8257 C CA . ILE A 1 1126 ? -22.453 -22.468 -11.998 1.00 90.62 1126 ILE A CA 1
ATOM 8258 C C . ILE A 1 1126 ? -23.243 -21.229 -11.571 1.00 90.62 1126 ILE A C 1
ATOM 8260 O O . ILE A 1 1126 ? -24.468 -21.254 -11.627 1.00 90.62 1126 ILE A O 1
ATOM 8264 N N . ASN A 1 1127 ? -22.563 -20.166 -11.143 1.00 92.69 1127 ASN A N 1
ATOM 8265 C CA . ASN A 1 1127 ? -23.168 -18.866 -10.849 1.00 92.69 1127 ASN A CA 1
ATOM 8266 C C . ASN A 1 1127 ? -22.105 -17.777 -10.633 1.00 92.69 1127 ASN A C 1
ATOM 8268 O O . ASN A 1 1127 ? -20.908 -18.052 -10.509 1.00 92.69 1127 ASN A O 1
ATOM 8272 N N . SER A 1 1128 ? -22.577 -16.537 -10.506 1.00 94.12 1128 SER A N 1
ATOM 8273 C CA . SER A 1 1128 ? -21.793 -15.337 -10.173 1.00 94.12 1128 SER A CA 1
ATOM 8274 C C . SER A 1 1128 ? -20.941 -15.454 -8.890 1.00 94.12 1128 SER A C 1
ATOM 8276 O O . SER A 1 1128 ? -19.884 -14.824 -8.777 1.00 94.12 1128 SER A O 1
ATOM 8278 N N . HIS A 1 1129 ? -21.349 -16.299 -7.939 1.00 93.75 1129 HIS A N 1
ATOM 8279 C CA . HIS A 1 1129 ? -20.685 -16.529 -6.651 1.00 93.75 1129 HIS A CA 1
ATOM 8280 C C . HIS A 1 1129 ? -19.797 -17.787 -6.630 1.00 93.75 1129 HIS A C 1
ATOM 8282 O O . HIS A 1 1129 ? -19.059 -17.986 -5.665 1.00 93.75 1129 HIS A O 1
ATOM 8288 N N . LEU A 1 1130 ? -19.815 -18.618 -7.680 1.00 93.81 1130 LEU A N 1
ATOM 8289 C CA . LEU A 1 1130 ? -19.033 -19.849 -7.746 1.00 93.81 1130 LEU A CA 1
ATOM 8290 C C . LEU A 1 1130 ? -17.545 -19.503 -7.720 1.00 93.81 1130 LEU A C 1
ATOM 8292 O O . LEU A 1 1130 ? -17.080 -18.658 -8.496 1.00 93.81 1130 LEU A O 1
ATOM 8296 N N . ARG A 1 1131 ? -16.804 -20.166 -6.828 1.00 93.50 1131 ARG A N 1
ATOM 8297 C CA . ARG A 1 1131 ? -15.357 -20.027 -6.691 1.00 93.50 1131 ARG A CA 1
ATOM 8298 C C . ARG A 1 1131 ? -14.661 -21.378 -6.678 1.00 93.50 1131 ARG A C 1
ATOM 8300 O O . ARG A 1 1131 ? -15.123 -22.313 -6.031 1.00 93.50 1131 ARG A O 1
ATOM 8307 N N . ALA A 1 1132 ? -13.511 -21.419 -7.332 1.00 92.75 1132 ALA A N 1
ATOM 8308 C CA . ALA A 1 1132 ? -12.516 -22.472 -7.205 1.00 92.75 1132 ALA A CA 1
ATOM 8309 C C . ALA A 1 1132 ? -11.147 -21.842 -6.931 1.00 92.75 1132 ALA A C 1
ATOM 8311 O O . ALA A 1 1132 ? -10.977 -20.624 -6.980 1.00 92.75 1132 ALA A O 1
ATOM 8312 N N . VAL A 1 1133 ? -10.163 -22.675 -6.627 1.00 92.69 1133 VAL A N 1
ATOM 8313 C CA . VAL A 1 1133 ? -8.803 -22.256 -6.290 1.00 92.69 1133 VAL A CA 1
ATOM 8314 C C . VAL A 1 1133 ? -7.820 -23.121 -7.057 1.00 92.69 1133 VAL A C 1
ATOM 8316 O O . VAL A 1 1133 ? -7.976 -24.338 -7.128 1.00 92.69 1133 VAL A O 1
ATOM 8319 N N . ILE A 1 1134 ? -6.792 -22.497 -7.623 1.00 91.88 1134 ILE A N 1
ATOM 8320 C CA . ILE A 1 1134 ? -5.721 -23.193 -8.339 1.00 91.88 1134 ILE A CA 1
ATOM 8321 C C . ILE A 1 1134 ? -4.362 -22.704 -7.838 1.00 91.88 1134 ILE A C 1
ATOM 8323 O O . ILE A 1 1134 ? -4.213 -21.527 -7.514 1.00 91.88 1134 ILE A O 1
ATOM 8327 N N . ILE A 1 1135 ? -3.365 -23.590 -7.749 1.00 89.69 1135 ILE A N 1
ATOM 8328 C CA . ILE A 1 1135 ? -1.997 -23.211 -7.356 1.00 89.69 1135 ILE A CA 1
ATOM 8329 C C . ILE A 1 1135 ? -1.542 -22.068 -8.272 1.00 89.69 1135 ILE A C 1
ATOM 8331 O O . ILE A 1 1135 ? -1.658 -22.176 -9.490 1.00 89.69 1135 ILE A O 1
ATOM 8335 N N . ARG A 1 1136 ? -1.023 -20.966 -7.714 1.00 85.62 1136 ARG A N 1
ATOM 8336 C CA . ARG A 1 1136 ? -0.786 -19.718 -8.474 1.00 85.62 1136 ARG A CA 1
ATOM 8337 C C . ARG A 1 1136 ? 0.161 -19.880 -9.676 1.00 85.62 1136 ARG A C 1
ATOM 8339 O O . ARG A 1 1136 ? 0.052 -19.132 -10.646 1.00 85.62 1136 ARG A O 1
ATOM 8346 N N . ASN A 1 1137 ? 1.053 -20.870 -9.613 1.00 84.25 1137 ASN A N 1
ATOM 8347 C CA . ASN A 1 1137 ? 2.014 -21.213 -10.665 1.00 84.25 1137 ASN A CA 1
ATOM 8348 C C . ASN A 1 1137 ? 1.509 -22.299 -11.639 1.00 84.25 1137 ASN A C 1
ATOM 8350 O O . ASN A 1 1137 ? 2.274 -22.765 -12.479 1.00 84.25 1137 ASN A O 1
ATOM 8354 N N . ALA A 1 1138 ? 0.252 -22.733 -11.525 1.00 87.31 1138 ALA A N 1
ATOM 8355 C CA . ALA A 1 1138 ? -0.354 -23.662 -12.467 1.00 87.31 1138 ALA A CA 1
ATOM 8356 C C . ALA A 1 1138 ? -0.844 -22.938 -13.727 1.00 87.31 1138 ALA A C 1
ATOM 8358 O O . ALA A 1 1138 ? -1.270 -21.782 -13.696 1.00 87.31 1138 ALA A O 1
ATOM 8359 N N . ILE A 1 1139 ? -0.820 -23.669 -14.836 1.00 91.31 1139 ILE A N 1
ATOM 8360 C CA . ILE A 1 1139 ? -1.418 -23.279 -16.106 1.00 91.31 1139 ILE A CA 1
ATOM 8361 C C . ILE A 1 1139 ? -2.646 -24.164 -16.314 1.00 91.31 1139 ILE A C 1
ATOM 8363 O O . ILE A 1 1139 ? -2.560 -25.375 -16.119 1.00 91.31 1139 ILE A O 1
ATOM 8367 N N . TYR A 1 1140 ? -3.778 -23.575 -16.704 1.00 91.81 1140 TYR A N 1
ATOM 8368 C CA . TYR A 1 1140 ? -5.012 -24.320 -16.943 1.00 91.81 1140 TYR A CA 1
ATOM 8369 C C . TYR A 1 1140 ? -5.698 -23.852 -18.226 1.00 91.81 1140 TYR A C 1
ATOM 8371 O O . TYR A 1 1140 ? -5.879 -22.655 -18.455 1.00 91.81 1140 TYR A O 1
ATOM 8379 N N . GLU A 1 1141 ? -6.081 -24.802 -19.079 1.00 92.31 1141 GLU A N 1
ATOM 8380 C CA . GLU A 1 1141 ? -6.670 -24.498 -20.386 1.00 92.31 1141 GLU A CA 1
ATOM 8381 C C . GLU A 1 1141 ? -8.122 -24.008 -20.306 1.00 92.31 1141 GLU A C 1
ATOM 8383 O O . GLU A 1 1141 ? -8.631 -23.438 -21.275 1.00 92.31 1141 GLU A O 1
ATOM 8388 N N . ALA A 1 1142 ? -8.778 -24.245 -19.167 1.00 93.56 1142 ALA A N 1
ATOM 8389 C CA . ALA A 1 1142 ? -10.124 -23.783 -18.854 1.00 93.56 1142 ALA A CA 1
ATOM 8390 C C . ALA A 1 1142 ? -10.126 -22.533 -17.960 1.00 93.56 1142 ALA A C 1
ATOM 8392 O O . ALA A 1 1142 ? -11.179 -22.145 -17.462 1.00 93.56 1142 ALA A O 1
ATOM 8393 N N . ALA A 1 1143 ? -8.965 -21.888 -17.779 1.00 94.88 1143 ALA A N 1
ATOM 8394 C CA . ALA A 1 1143 ? -8.838 -20.597 -17.115 1.00 94.88 1143 ALA A CA 1
ATOM 8395 C C . ALA A 1 1143 ? -8.435 -19.489 -18.100 1.00 94.88 1143 ALA A C 1
ATOM 8397 O O . ALA A 1 1143 ? -7.541 -19.654 -18.934 1.00 94.88 1143 ALA A O 1
ATOM 8398 N N . SER A 1 1144 ? -9.094 -18.344 -17.962 1.00 96.75 1144 SER A N 1
ATOM 8399 C CA . SER A 1 1144 ? -8.815 -17.076 -18.633 1.00 96.75 1144 SER A CA 1
ATOM 8400 C C . SER A 1 1144 ? -8.911 -15.935 -17.608 1.00 96.75 1144 SER A C 1
ATOM 8402 O O . SER A 1 1144 ? -8.829 -16.154 -16.399 1.00 96.75 1144 SER A O 1
ATOM 8404 N N . ALA A 1 1145 ? -9.085 -14.701 -18.066 1.00 96.94 1145 ALA A N 1
ATOM 8405 C CA . ALA A 1 1145 ? -9.177 -13.509 -17.233 1.00 96.94 1145 ALA A CA 1
ATOM 8406 C C . ALA A 1 1145 ? -10.165 -12.494 -17.819 1.00 96.94 1145 ALA A C 1
ATOM 8408 O O . ALA A 1 1145 ? -10.553 -12.584 -18.984 1.00 96.94 1145 ALA A O 1
ATOM 8409 N N . ARG A 1 1146 ? -10.530 -11.490 -17.020 1.00 98.06 1146 ARG A N 1
ATOM 8410 C CA . ARG A 1 1146 ? -11.327 -10.332 -17.442 1.00 98.06 1146 ARG A CA 1
ATOM 8411 C C . ARG A 1 1146 ? -10.743 -9.067 -16.821 1.00 98.06 1146 ARG A C 1
ATOM 8413 O O . ARG A 1 1146 ? -10.303 -9.098 -15.672 1.00 98.06 1146 ARG A O 1
ATOM 8420 N N . GLY A 1 1147 ? -10.696 -7.983 -17.591 1.00 98.06 1147 GLY A N 1
ATOM 8421 C CA . GLY A 1 1147 ? -10.163 -6.704 -17.140 1.00 98.06 1147 GLY A CA 1
ATOM 8422 C C . GLY A 1 1147 ? -11.220 -5.819 -16.483 1.00 98.06 1147 GLY A C 1
ATOM 8423 O O . GLY A 1 1147 ? -12.385 -5.828 -16.875 1.00 98.06 1147 GLY A O 1
ATOM 8424 N N . CYS A 1 1148 ? -10.799 -4.999 -15.525 1.00 98.38 1148 CYS A N 1
ATOM 8425 C CA . CYS A 1 1148 ? -11.542 -3.838 -15.047 1.00 98.38 1148 CYS A CA 1
ATOM 8426 C C . CYS A 1 1148 ? -10.663 -2.577 -15.031 1.00 98.38 1148 CYS A C 1
ATOM 8428 O O . CYS A 1 1148 ? -9.435 -2.650 -14.993 1.00 98.38 1148 CYS A O 1
ATOM 8430 N N . SER A 1 1149 ? -11.282 -1.398 -15.070 1.00 98.12 1149 SER A N 1
ATOM 8431 C CA . SER A 1 1149 ? -10.608 -0.102 -14.962 1.00 98.12 1149 SER A CA 1
ATOM 8432 C C . SER A 1 1149 ? -11.478 0.882 -14.183 1.00 98.12 1149 SER A C 1
ATOM 8434 O O . SER A 1 1149 ? -12.691 0.932 -14.365 1.00 98.12 1149 SER A O 1
ATOM 8436 N N . ARG A 1 1150 ? -10.867 1.693 -13.317 1.00 95.12 1150 ARG A N 1
ATOM 8437 C CA . ARG A 1 1150 ? -11.575 2.735 -12.552 1.00 95.12 1150 ARG A CA 1
ATOM 8438 C C . ARG A 1 1150 ? -12.223 3.776 -13.473 1.00 95.12 1150 ARG A C 1
ATOM 8440 O O . ARG A 1 1150 ? -11.662 4.107 -14.525 1.00 95.12 1150 ARG A O 1
ATOM 8447 N N . ALA A 1 1151 ? -13.349 4.348 -13.053 1.00 90.94 1151 ALA A N 1
ATOM 8448 C CA . ALA A 1 1151 ? -13.953 5.480 -13.747 1.00 90.94 1151 ALA A CA 1
ATOM 8449 C C . ALA A 1 1151 ? -13.040 6.727 -13.732 1.00 90.94 1151 ALA A C 1
ATOM 8451 O O . ALA A 1 1151 ? -12.377 7.046 -12.742 1.00 90.94 1151 ALA A O 1
ATOM 8452 N N . ARG A 1 1152 ? -13.023 7.469 -14.844 1.00 84.56 1152 ARG A N 1
ATOM 8453 C CA . ARG A 1 1152 ? -12.422 8.800 -14.979 1.00 84.56 1152 ARG A CA 1
ATOM 8454 C C . ARG A 1 1152 ? -13.547 9.828 -15.089 1.00 84.56 1152 ARG A C 1
ATOM 8456 O O . ARG A 1 1152 ? -14.296 9.815 -16.063 1.00 84.56 1152 ARG A O 1
ATOM 8463 N N . ARG A 1 1153 ? -13.624 10.724 -14.098 1.00 66.56 1153 ARG A N 1
ATOM 8464 C CA . ARG A 1 1153 ? -14.699 11.724 -13.939 1.00 66.56 1153 ARG A CA 1
ATOM 8465 C C . ARG A 1 1153 ? -14.288 13.177 -14.251 1.00 66.56 1153 ARG A C 1
ATOM 8467 O O . ARG A 1 1153 ? -15.105 14.076 -14.100 1.00 66.56 1153 ARG A O 1
ATOM 8474 N N . PHE A 1 1154 ? -13.042 13.408 -14.683 1.00 58.94 1154 PHE A N 1
ATOM 8475 C CA . PHE A 1 1154 ? -12.477 14.747 -14.922 1.00 58.94 1154 PHE A CA 1
ATOM 8476 C C . PHE A 1 1154 ? -11.897 14.908 -16.338 1.00 58.94 1154 PHE A C 1
ATOM 8478 O O . PHE A 1 1154 ? -11.085 14.076 -16.787 1.00 58.94 1154 PHE A O 1
ATOM 8485 N N . VAL A 1 1155 ? -12.291 16.013 -16.980 1.00 44.34 1155 VAL A N 1
ATOM 8486 C CA . VAL A 1 1155 ? -11.736 16.645 -18.192 1.00 44.34 1155 VAL A CA 1
ATOM 8487 C C . VAL A 1 1155 ? -11.797 18.153 -17.988 1.00 44.34 1155 VAL A C 1
ATOM 8489 O O . VAL A 1 1155 ? -12.830 18.591 -17.440 1.00 44.34 1155 VAL A O 1
#

Foldseek 3Di:
DDDDDDDDDDDDDDDDPVVVPPPDDDDDDDDDDDDDDDPDDDDPDDDDPVRLVVLVVVLVVLLVVLVVLLVVLVVVVVVVVVLVVVVVVVVVVLVVVLVVLVVVLVVLVVVLVVLVVVLVVLVVVVVVVVVVVVVVVVVPPVPPVVPPPPPPPPPVPPPVPPPDPDDDDDDDDVDDDPPPPDDDDDDDPDDDVVPPPVVVVVVVLCVLLVVLLVLLVVLLVVLVVLLVVLLVLLVLLLVLLVLLLVLLVVLLVLLVVLLVLLVLLLVLLVLLLVLLVLLLVLLVVLLVLLVVLLVLLVVLLVLLVVLVVLLVVLLVLLVLLLVLLVVLLVLLVVLLVLLVVLLVLLVVLCVQDPDPVLVVLSVVLNVLSVVLNVLSVVLNVLSVVLNVLSVVLVVLSVVLVVLSVVLNVLSVVLNVLSVVLNVLSVVLNVLSVVLNVLSVVLNVLSVVLNVLSVVLNVLSVVLSVLSVVLNVLSVVLSVLSVVLSVLSVVLSVLSVVQVVDDDVSSVVSSVVSVVSSVVSVVSSVVSSVSSVVSNVSSNVSSVSSVVSVVSSVVSSVSSNVSSVSSNVSSVSSNVSNVSSVVSSVSSVVSNVSSVVSNVSSVVSVVSSVVSNVSSVVSNVSSVVSNVSSVVSVVSSVVSNVSSVVSSVVSVVVVVVVVVVVVVVVVVVVVVVVVPVVVVVCVVVVVPVPPPDPPDDDDDDDDDDDDDDDDDYDDDDDDDDDDDDDDDDDDDDDDDCPPPPPPPPPVVVVVVVVVVVVSVVVSVVSVVVSVVSVVVSVVSVVVSVVSVVVVVVVVVVSVVVVVVVVVVSVVSVVSSVVSVVSSVVSVVSSVPDPPSVVVVCQVVVDQKDAPDVVQWFDPDQFKIKRAARIWGWAAAPPGIAIDHHRHIDMDGHPDQAAFFAKWWWKWFDPDDHDTDIDIDSDPQAHPPDHSRGIDTFWIFTFHHAAQDADPPFLCHGRGGRTTLGQLTAGPQKAFPFDSTQWGAQPVVQKIWHLKFWDDFALVTHRTFPGAHDAQDFLVRLQNRQVNRQWGFAALVSLLRQQAQFDFFFAWDPLDADVRRTIFDTAGVVRGAGAHSRNRHVSARAAWAFGPDKDWDWDWDDDPPDIDTDIAIWTKTAHHHSNDHPGGGSNDIDIDGRPDGDRRYTHMIMGHIRRDD

pLDDT: mean 72.14, std 22.02, range [29.05, 98.81]

Secondary structure (DSSP, 8-state):
------------PPPPTTTTTS----S-------------S-S-----HHHHHHHHHHHHHHHHHHHHHHHHHHHHHHHHHHHHHHHHHHHHHHHHHHHHHHHHHHHHHHHHHHHHHHHHHHHHHHHHHHHHHHHHHGGG-TTSSTTSSSSSSSGGGSGGG------------S-S------------SS--SSHHHHHHHHHHHHHHHHHHHHHHHHHHHHHHHHHHHHHHHHHHHHHHHHHHHHHHHHHHHHHHHHHHHHHHHHHHHHHHHHHHHHHHHHHHHHHHHHHHHHHHHHHHHHHHHHHHHHHHHHHHHHHHHHHHHHHHHHHHHHHHHHHHHHHHHHHHHHHT---HHHHHHHHHHHHHHHHHHHHHHHHHHHHHHHHHHHHHHHHHHHHHHHHHHHHHHHHHHHHHHHHHHHHHHHHHHHHHHHHHHHHHHHHHHHHHHHHHHHHHHHHHHHHHHHHHHHHHHHHHHHHHHHHHHHHHHHHHHHHHHHTTS-TTHHHHHHHHHHHHHHHHHHHHHHHHHHHHHHHHHHHHHHHHHHHHHHHHHHHHHHHHHHHHHHHHHHHHHHHHHHHHHHHHHHHHHHHHHHHHHHHHHHHHHHHHHHHHHHHHHHHHHHHHHHHHHHHHHHHHHHHHHHHHHHHHHHHHHHHHHHHHHHHHHHHHHHHHHTTTTHHHHGGGGGGTTSS------------------------------------------------TTTTTTHHHHHHHHHHHHHHHHHHHHHHHHHHHHHHHHHHHHHHHHHHHHHHHHHHHHHHHHHHHHHHHHHHHHHHHHHHHHHHHHHHHHTT-HHHHHHHHHHHT-SEEESSSSSEEEEETTEEEEPSSEEEEEE-SSSEEEEEESS-EEEE--SPPPTT-EEEEEEEEEETTEEEEEEES-SS--TT--TTTEEEEEEEEBPSS-----TT-TTTT--TTSB-GGG-EETTBEESS--TTEEEETTTTEEEESS--BSSGGG-B--TTSB---S--HHHHHHHHHHTT-EEPPHHHHHHHHTTS-SS-PBGGGS--SS-B-S--BBTTS-B-B-TT--BT-SSBSEEEEEEEEEEEEEES-TT--EEEEEEEEEEES-BTT--S--STT-EEEEETT---TTEEE-EEEEEE---